Protein AF-0000000084792887 (afdb_homodimer)

Foldseek 3Di:
DDDDDDDDDDDDDDDDDDDDDDDDDDDDDDDDDDDDDDDDDDDDPDDDYDDYDDDDDDDDDDDDDDDDPPPPDPPPPPPPPPPPPVVNVVCVVVVVVCVVPVPVVVVVVVVVVVVVVVVVLVVVLPDPVLLVVVLVVLVVLVVVLVVCLLCCVVVVDDNLVSLQVSLVSLLSSLCSNPPHNVLSVVLLVVLCVLLVLLLLLQLLLLLLLLLLVLLVLCVVVLVVQDDLQLLVSLVSLLVSLLQVLCQNALLSSLLSSLVSLVQQPPDDPSSLVSSLSSNLSNLLSLLQACRSHSLSVSCPQQQQEAGVLSNVQRVVVSVVSNVVLSVVSCPDCSNVDDSPPSVCSVVPPPRDVVSNVSNVLSSVLRVCLSVVCVVPVDGSSVSSVVSSVVSLVVQCVVCPPPPPPPCSHSVVSSVPGPVSVSSSSSSLSSSLSSCLSVCNLLVVLVVCVVVPVDLLQVLLVLLLVLLSPPLSSSSSSVCSNDDCVRPNHSGLNVSLNSNSSSNSNSLWLNSYSSSVSSCVVSVDDRVVSCVVCVVSSVVSSVCSNCVSCVSPVVNVCVVVVVPPDPDDPPPPPPPPPD/DPDDDDPCPDDPDDDDDDDDDDDDDDDDDDDDDDDDDDDDDDDDDDDDDDDDDDDDDDDDDDDPDDPDPPPPPPPPPPPCVVPPPVVNVVCVVVVVVCVVPVPVVVVVVVVVVVVVVVVVLVVVLPDPVLLVVVLVVLVVLVVVLVVCLLCCVVVVDDNLVSLQVSLVSLLSSLCSNPPHNVLSVVLLVVLCVLLVLLLLLQLLLLLLLLLLVLLVLCVVVLVVQDDLQLLVSLVSLLVSLLQVLCQNALLSSLLSSLVSLVQQPPDDPSSLVSSLSSNLSNLLSLLQACRSHSLSVSCPLQQQEAGVLSNVQRVVVSVVLNVVLSVVSCPDCSNVDDSPPSVCSVVPPPRDVVSNVSNVLSSVLRVCLSVVCVVPVDGSSVSSVVSSVVSLVVQCVVCPPPPPPPCSHSVVSSVPGPVSVSSSSVSLSSSLSSCLSVCNLLVVLVVCVVVPVDLLQVLLVLLLVLLSPPLSSSSSSVCSNDDCVRPNHSGLNSSLNSNSSSNSNSLWLNSYSSSVSSCVVSVDDRVVSCVVCVVSSVVSSVCSNCVSCVSPVVNVCVVVVVPDDDDDPPPPPPPPPD

pLDDT: mean 73.61, std 28.57, range [14.51, 98.12]

Sequence (1156 aa):
MAFSSYLIAGSRAASPSLPSFPSLRRRSHHRPPSLPTSPLQPPPAQLWRRSLRFCASSSSPPPPVPPESEEPTDYELLETTGNCDPLCSVDEVSSQYFEANYKPKNDILKALTILATALAGAAAINHSWVAANQDIAMVLVFALGYAGIIFEESLAFNKSGVGLLMAVCLWVIRSIGAPSTDVAVQELSHTTAEVSEIVFFLLGAMTIVEIIDSHQGFKLVTDNISTRDSRALLWVVGFVTFFLSSVLDNLTSTIVMVSLLRKLVPPSEYRKLLGAVVVIAANAGGAWTPIGDVTTTMLWIHGQITTLKIMQGLFIPSVVSLAIPLALMSLTSEANGSSQTSSSLLSSEQMAPRGQLVFAVGLAALVFVPVFKSLTGLPPFMGMLLGLGVLWILTDAIHYGESGRQRLKVPQALSRIDTQGILFFLGILLSVGSLESAGILRQLANYLDANIPNPDLIASIIGVASAIIDNVPLVAATMGMYDLTSFPQDSDFWQLVAFCAGTGGSMLIIGSAAGVAFMGMEKVDFFWYFRKLSVTLSILLRFNLNSGEWLCPCRLCSRYHHLPSCSKHPSASSHITGMAFSSYLIAGSRAASPSLPSFPSLRRRSHHRPPSLPTSPLQPPPAQLWRRSLRFCASSSSPPPPVPPESEEPTDYELLETTGNCDPLCSVDEVSSQYFEANYKPKNDILKALTILATALAGAAAINHSWVAANQDIAMVLVFALGYAGIIFEESLAFNKSGVGLLMAVCLWVIRSIGAPSTDVAVQELSHTTAEVSEIVFFLLGAMTIVEIIDSHQGFKLVTDNISTRDSRALLWVVGFVTFFLSSVLDNLTSTIVMVSLLRKLVPPSEYRKLLGAVVVIAANAGGAWTPIGDVTTTMLWIHGQITTLKIMQGLFIPSVVSLAIPLALMSLTSEANGSSQTSSSLLSSEQMAPRGQLVFAVGLAALVFVPVFKSLTGLPPFMGMLLGLGVLWILTDAIHYGESGRQRLKVPQALSRIDTQGILFFLGILLSVGSLESAGILRQLANYLDANIPNPDLIASIIGVASAIIDNVPLVAATMGMYDLTSFPQDSDFWQLVAFCAGTGGSMLIIGSAAGVAFMGMEKVDFFWYFRKLSVTLSILLRFNLNSGEWLCPCRLCSRYHHLPSCSKHPSASSHITG

Secondary structure (DSSP, 8-state):
-------------------------------------------------------------------------------------HHHHHHHHHHHHHHHH--HHHHHHHHHHHHHHHHHHHHHHTSHHHHHTHHHHHHHHHHHHHHHHHTHHHHT--HHHHHHHHHHHHHHHHHHHSS-HHHHHHHHHHHHHHHHHHHHHHHHHHHHHHHHHHTTTTHHHHHT-----HHHHHHHHHHHHHHHHHHH-HHHHHHHHHHHHHHHS-SSHHHHHHHHHHHHHHHHHHTTSSSSSHHHHHHHHTTSS-HHHHHHHHHHHHHHHHHHHHHHHHTSHHHHS---------------HHHHHHHHHHHHHHHHHHHHHHHH---HHHHHHHHHHHHHHHHHHHTTT-SS-GGGSHHHHHTTS-HHHHHHHHHHHHHHHHHHHTTHHHHHHHHHHHH-S-HHHHHHHHHHHTTTS-HHHHHHHHHHH--TTTS-TT-HHHHHHHHHHHHHTTSSGGGSHHHHHHHHHHT--HHHHHHHTHHHHHHHHHHHHTHHHHH-HHHHHHHTTTS---------------/-------------------------------------------------------------------------------------HHHHHHHHHHHHHHHH--HHHHHHHHHHHHHHHHHHHHHHHSHHHHHTHHHHHHHHHHHHHHHHHTHHHHT--HHHHHHHHHHHHHHHHHHHSS-HHHHHHHHHHHHHHHHHHHHHHHHHHHHHHHHHHTTTTHHHHHT-----HHHHHHHHHHHHHHHHHHH-HHHHHHHHHHHHHHHS-SSHHHHHHHHHHHHHHHHHHTTSSSSSHHHHHHHHTTSS-HHHHHHHHHHHHHHHHHHHHHHHHTSHHHHS---------------HHHHHHHHHHHHHHHHHHHHHHHH---HHHHHHHHHHHHHHHHHHHTTT-SS-GGGSHHHHHTTS-HHHHHHHHHHHHHHHHHHHTTHHHHHHHHHHHH-S-HHHHHHHHHHHTTTS-HHHHHHHHHHH--TTTS-TT-HHHHHHHHHHHHHTTSSGGGSHHHHHHHHHHT--HHHHHHHTHHHHHHHHHHHHTHHHHH-HHHHHHHTTTS---------------

InterPro domains:
  IPR004680 Citrate transporter-like domain [PF03600] (146-480)
  IPR045016 Na(+)/H(+) antiporter NhaD-like [PTHR43269] (43-536)

Nearest PDB structures (foldseek):
  6ol1-assembly1_B  TM=6.386E-01  e=1.196E-08  Vibrio cholerae O1 biovar El Tor str. N16961
  8w6t-assembly1_B  TM=7.576E-01  e=8.931E-07  Homo sapiens
  8y4x-assembly1_A  TM=5.450E-01  e=8.284E-04  Fusobacterium nucleatum
  6ol1-assembly1_B  TM=6.389E-01  e=1.173E-08  Vibrio cholerae O1 biovar El Tor str. N16961
  6ol0-assembly2_B  TM=6.156E-01  e=4.476E-08  Vibrio cholerae O1 biovar El Tor str. N16961

Radius of gyration: 40.0 Å; Cα contacts (8 Å, |Δi|>4): 1454; chains: 2; bounding box: 144×170×119 Å

Structure (mmCIF, N/CA/C/O backbone):
data_AF-0000000084792887-model_v1
#
loop_
_entity.id
_entity.type
_entity.pdbx_description
1 polymer 'Citrate transporter-like domain-containing protein'
#
loop_
_atom_site.group_PDB
_atom_site.id
_atom_site.type_symbol
_atom_site.label_atom_id
_atom_site.label_alt_id
_atom_site.label_comp_id
_atom_site.label_asym_id
_atom_site.label_entity_id
_atom_site.label_seq_id
_atom_site.pdbx_PDB_ins_code
_atom_site.Cartn_x
_atom_site.Cartn_y
_atom_site.Cartn_z
_atom_site.occupancy
_atom_site.B_iso_or_equiv
_atom_site.auth_seq_id
_atom_site.auth_comp_id
_atom_site.auth_asym_id
_atom_site.auth_atom_id
_atom_site.pdbx_PDB_model_num
ATOM 1 N N . MET A 1 1 ? 65.75 -5.723 5.129 1 15.97 1 MET A N 1
ATOM 2 C CA . MET A 1 1 ? 66.25 -7.094 5.09 1 15.97 1 MET A CA 1
ATOM 3 C C . MET A 1 1 ? 65.188 -8.055 4.609 1 15.97 1 MET A C 1
ATOM 5 O O . MET A 1 1 ? 63.969 -7.707 4.617 1 15.97 1 MET A O 1
ATOM 9 N N . ALA A 1 2 ? 65.562 -9.438 4.414 1 16.38 2 ALA A N 1
ATOM 10 C CA . ALA A 1 2 ? 65.688 -10.883 4.203 1 16.38 2 ALA A CA 1
ATOM 11 C C . ALA A 1 2 ? 64.75 -11.641 5.125 1 16.38 2 ALA A C 1
ATOM 13 O O . ALA A 1 2 ? 64.75 -12.867 5.148 1 16.38 2 ALA A O 1
ATOM 14 N N . PHE A 1 3 ? 64.062 -11.172 5.918 1 18.81 3 PHE A N 1
ATOM 15 C CA . PHE A 1 3 ? 63.812 -12.281 6.824 1 18.81 3 PHE A CA 1
ATOM 16 C C . PHE A 1 3 ? 63.094 -13.414 6.09 1 18.81 3 PHE A C 1
ATOM 18 O O . PHE A 1 3 ? 62.25 -13.18 5.246 1 18.81 3 PHE A O 1
ATOM 25 N N . SER A 1 4 ? 63.469 -14.727 6.211 1 17.62 4 SER A N 1
ATOM 26 C CA . SER A 1 4 ? 63.781 -16.125 5.961 1 17.62 4 SER A CA 1
ATOM 27 C C . SER A 1 4 ? 62.531 -17 6.008 1 17.62 4 SER A C 1
ATOM 29 O O . SER A 1 4 ? 61.625 -16.766 6.824 1 17.62 4 SER A O 1
ATOM 31 N N . SER A 1 5 ? 62.219 -18.062 5.109 1 18.73 5 SER A N 1
ATOM 32 C CA . SER A 1 5 ? 61.312 -18.797 4.223 1 18.73 5 SER A CA 1
ATOM 33 C C . SER A 1 5 ? 60.719 -20.016 4.918 1 18.73 5 SER A C 1
ATOM 35 O O . SER A 1 5 ? 59.938 -20.75 4.324 1 18.73 5 SER A O 1
ATOM 37 N N . TYR A 1 6 ? 60.875 -20.422 6.148 1 17.44 6 TYR A N 1
ATOM 38 C CA . TYR A 1 6 ? 61.094 -21.828 6.465 1 17.44 6 TYR A CA 1
ATOM 39 C C . TYR A 1 6 ? 59.875 -22.672 6.129 1 17.44 6 TYR A C 1
ATOM 41 O O . TYR A 1 6 ? 58.75 -22.266 6.391 1 17.44 6 TYR A O 1
ATOM 49 N N . LEU A 1 7 ? 59.906 -23.938 5.289 1 17.38 7 LEU A N 1
ATOM 50 C CA . LEU A 1 7 ? 59.469 -25.047 4.449 1 17.38 7 LEU A CA 1
ATOM 51 C C . LEU A 1 7 ? 58.875 -26.172 5.301 1 17.38 7 LEU A C 1
ATOM 53 O O . LEU A 1 7 ? 58.406 -27.172 4.766 1 17.38 7 LEU A O 1
ATOM 57 N N . ILE A 1 8 ? 58.812 -26.25 6.5 1 16.22 8 ILE A N 1
ATOM 58 C CA . ILE A 1 8 ? 59.156 -27.562 7.062 1 16.22 8 ILE A CA 1
ATOM 59 C C . ILE A 1 8 ? 58.156 -28.609 6.555 1 16.22 8 ILE A C 1
ATOM 61 O O . ILE A 1 8 ? 57.062 -28.266 6.129 1 16.22 8 ILE A O 1
ATOM 65 N N . ALA A 1 9 ? 57.906 -29.891 7.328 1 15.92 9 ALA A N 1
ATOM 66 C CA . ALA A 1 9 ? 58.281 -31.297 7.484 1 15.92 9 ALA A CA 1
ATOM 67 C C . ALA A 1 9 ? 57.094 -32.219 7.25 1 15.92 9 ALA A C 1
ATOM 69 O O . ALA A 1 9 ? 57.219 -33.25 6.617 1 15.92 9 ALA A O 1
ATOM 70 N N . GLY A 1 10 ? 55.938 -32.219 7.961 1 17.42 10 GLY A N 1
ATOM 71 C CA . GLY A 1 10 ? 55.719 -33.469 8.68 1 17.42 10 GLY A CA 1
ATOM 72 C C . GLY A 1 10 ? 55.25 -34.594 7.781 1 17.42 10 GLY A C 1
ATOM 73 O O . GLY A 1 10 ? 54.781 -34.344 6.676 1 17.42 10 GLY A O 1
ATOM 74 N N . SER A 1 11 ? 55.375 -35.969 8.188 1 16.58 11 SER A N 1
ATOM 75 C CA . SER A 1 11 ? 55.562 -37.375 7.863 1 16.58 11 SER A CA 1
ATOM 76 C C . SER A 1 11 ? 54.281 -37.969 7.285 1 16.58 11 SER A C 1
ATOM 78 O O . SER A 1 11 ? 53.188 -37.5 7.527 1 16.58 11 SER A O 1
ATOM 80 N N . ARG A 1 12 ? 54.375 -39.25 6.602 1 15.98 12 ARG A N 1
ATOM 81 C CA . ARG A 1 12 ? 54.031 -40.125 5.484 1 15.98 12 ARG A CA 1
ATOM 82 C C . ARG A 1 12 ? 52.906 -41.094 5.875 1 15.98 12 ARG A C 1
ATOM 84 O O . ARG A 1 12 ? 52.344 -41.781 5.02 1 15.98 12 ARG A O 1
ATOM 91 N N . ALA A 1 13 ? 52.344 -41.469 7.023 1 15.16 13 ALA A N 1
ATOM 92 C CA . ALA A 1 13 ? 52.406 -42.906 7.312 1 15.16 13 ALA A CA 1
ATOM 93 C C . ALA A 1 13 ? 51.469 -43.688 6.402 1 15.16 13 ALA A C 1
ATOM 95 O O . ALA A 1 13 ? 51.812 -44.75 5.918 1 15.16 13 ALA A O 1
ATOM 96 N N . ALA A 1 14 ? 50.156 -43.594 6.387 1 18.47 14 ALA A N 1
ATOM 97 C CA . ALA A 1 14 ? 49.406 -44.812 6.676 1 18.47 14 ALA A CA 1
ATOM 98 C C . ALA A 1 14 ? 49.25 -45.688 5.422 1 18.47 14 ALA A C 1
ATOM 100 O O . ALA A 1 14 ? 48.969 -45.156 4.34 1 18.47 14 ALA A O 1
ATOM 101 N N . SER A 1 15 ? 49.375 -47.031 5.59 1 15.8 15 SER A N 1
ATOM 102 C CA . SER A 1 15 ? 49.75 -48.062 4.648 1 15.8 15 SER A CA 1
ATOM 103 C C . SER A 1 15 ? 48.594 -48.438 3.727 1 15.8 15 SER A C 1
ATOM 105 O O . SER A 1 15 ? 48.75 -48.469 2.504 1 15.8 15 SER A O 1
ATOM 107 N N . PRO A 1 16 ? 47.656 -49.5 4.223 1 16.41 16 PRO A N 1
ATOM 108 C CA . PRO A 1 16 ? 47.75 -50.812 3.582 1 16.41 16 PRO A CA 1
ATOM 109 C C . PRO A 1 16 ? 46.812 -50.938 2.369 1 16.41 16 PRO A C 1
ATOM 111 O O . PRO A 1 16 ? 45.812 -50.219 2.268 1 16.41 16 PRO A O 1
ATOM 114 N N . SER A 1 17 ? 47.062 -51.906 1.478 1 16.56 17 SER A N 1
ATOM 115 C CA . SER A 1 17 ? 46.812 -52.188 0.069 1 16.56 17 SER A CA 1
ATOM 116 C C . SER A 1 17 ? 45.5 -52.969 -0.113 1 16.56 17 SER A C 1
ATOM 118 O O . SER A 1 17 ? 44.688 -52.656 -0.976 1 16.56 17 SER A O 1
ATOM 120 N N . LEU A 1 18 ? 45.188 -54.281 0.447 1 15.5 18 LEU A N 1
ATOM 121 C CA . LEU A 1 18 ? 45.312 -55.344 -0.549 1 15.5 18 LEU A CA 1
ATOM 122 C C . LEU A 1 18 ? 44 -55.562 -1.285 1 15.5 18 LEU A C 1
ATOM 124 O O . LEU A 1 18 ? 43.969 -55.531 -2.518 1 15.5 18 LEU A O 1
ATOM 128 N N . PRO A 1 19 ? 43.156 -56.969 -1.176 1 16.53 19 PRO A N 1
ATOM 129 C CA . PRO A 1 19 ? 43.156 -58.062 -2.164 1 16.53 19 PRO A CA 1
ATOM 130 C C . PRO A 1 19 ? 41.875 -58.125 -2.982 1 16.53 19 PRO A C 1
ATOM 132 O O . PRO A 1 19 ? 40.844 -57.562 -2.576 1 16.53 19 PRO A O 1
ATOM 135 N N . SER A 1 20 ? 41.719 -58.969 -4.168 1 18.17 20 SER A N 1
ATOM 136 C CA . SER A 1 20 ? 41.031 -59.156 -5.441 1 18.17 20 SER A CA 1
ATOM 137 C C . SER A 1 20 ? 39.844 -60.125 -5.293 1 18.17 20 SER A C 1
ATOM 139 O O . SER A 1 20 ? 39.062 -60.281 -6.219 1 18.17 20 SER A O 1
ATOM 141 N N . PHE A 1 21 ? 39.219 -60.719 -4.234 1 15.59 21 PHE A N 1
ATOM 142 C CA . PHE A 1 21 ? 38.969 -62.156 -4.418 1 15.59 21 PHE A CA 1
ATOM 143 C C . PHE A 1 21 ? 37.875 -62.406 -5.445 1 15.59 21 PHE A C 1
ATOM 145 O O . PHE A 1 21 ? 37 -61.562 -5.645 1 15.59 21 PHE A O 1
ATOM 152 N N . PRO A 1 22 ? 37.688 -63.938 -5.852 1 16.78 22 PRO A N 1
ATOM 153 C CA . PRO A 1 22 ? 37.438 -64.812 -7 1 16.78 22 PRO A CA 1
ATOM 154 C C . PRO A 1 22 ? 35.938 -65.062 -7.25 1 16.78 22 PRO A C 1
ATOM 156 O O . PRO A 1 22 ? 35.094 -64.625 -6.449 1 16.78 22 PRO A O 1
ATOM 159 N N . SER A 1 23 ? 35.594 -66.5 -7.465 1 15.95 23 SER A N 1
ATOM 160 C CA . SER A 1 23 ? 35.125 -67.438 -8.508 1 15.95 23 SER A CA 1
ATOM 161 C C . SER A 1 23 ? 33.688 -67.875 -8.273 1 15.95 23 SER A C 1
ATOM 163 O O . SER A 1 23 ? 32.906 -67.938 -9.211 1 15.95 23 SER A O 1
ATOM 165 N N . LEU A 1 24 ? 33.125 -68.562 -7.145 1 15.16 24 LEU A N 1
ATOM 166 C CA . LEU A 1 24 ? 32.719 -69.938 -7.305 1 15.16 24 LEU A CA 1
ATOM 167 C C . LEU A 1 24 ? 31.312 -70 -7.918 1 15.16 24 LEU A C 1
ATOM 169 O O . LEU A 1 24 ? 30.484 -69.125 -7.691 1 15.16 24 LEU A O 1
ATOM 173 N N . ARG A 1 25 ? 30.922 -71.312 -8.523 1 16.64 25 ARG A N 1
ATOM 174 C CA . ARG A 1 25 ? 30.25 -72.125 -9.516 1 16.64 25 ARG A CA 1
ATOM 175 C C . ARG A 1 25 ? 28.828 -72.5 -9.078 1 16.64 25 ARG A C 1
ATOM 177 O O . ARG A 1 25 ? 27.875 -72.312 -9.852 1 16.64 25 ARG A O 1
ATOM 184 N N . ARG A 1 26 ? 28.594 -73.562 -8.102 1 15.6 26 ARG A N 1
ATOM 185 C CA . ARG A 1 26 ? 28.141 -74.875 -8.461 1 15.6 26 ARG A CA 1
ATOM 186 C C . ARG A 1 26 ? 26.609 -74.938 -8.531 1 15.6 26 ARG A C 1
ATOM 188 O O . ARG A 1 26 ? 25.938 -74.062 -8 1 15.6 26 ARG A O 1
ATOM 195 N N . ARG A 1 27 ? 25.953 -76.188 -8.016 1 15.84 27 ARG A N 1
ATOM 196 C CA . ARG A 1 27 ? 25.391 -77.438 -8.469 1 15.84 27 ARG A CA 1
ATOM 197 C C . ARG A 1 27 ? 23.891 -77.5 -8.258 1 15.84 27 ARG A C 1
ATOM 199 O O . ARG A 1 27 ? 23.297 -76.5 -7.832 1 15.84 27 ARG A O 1
ATOM 206 N N . SER A 1 28 ? 23.391 -78.562 -7.441 1 14.93 28 SER A N 1
ATOM 207 C CA . SER A 1 28 ? 22.766 -79.875 -7.723 1 14.93 28 SER A CA 1
ATOM 208 C C . SER A 1 28 ? 21.266 -79.812 -7.438 1 14.93 28 SER A C 1
ATOM 210 O O . SER A 1 28 ? 20.453 -80.188 -8.281 1 14.93 28 SER A O 1
ATOM 212 N N . HIS A 1 29 ? 20.719 -80.062 -6.176 1 14.86 29 HIS A N 1
ATOM 213 C CA . HIS A 1 29 ? 20.125 -81.312 -5.832 1 14.86 29 HIS A CA 1
ATOM 214 C C . HIS A 1 29 ? 18.625 -81.312 -6.086 1 14.86 29 HIS A C 1
ATOM 216 O O . HIS A 1 29 ? 18 -80.25 -6.148 1 14.86 29 HIS A O 1
ATOM 222 N N . HIS A 1 30 ? 17.891 -82.438 -5.551 1 15.51 30 HIS A N 1
ATOM 223 C CA . HIS A 1 30 ? 17.031 -83.562 -5.848 1 15.51 30 HIS A CA 1
ATOM 224 C C . HIS A 1 30 ? 15.602 -83.312 -5.398 1 15.51 30 HIS A C 1
ATOM 226 O O . HIS A 1 30 ? 14.656 -83.562 -6.145 1 15.51 30 HIS A O 1
ATOM 232 N N . ARG A 1 31 ? 15.008 -83.062 -4.098 1 15.73 31 ARG A N 1
ATOM 233 C CA . ARG A 1 31 ? 14.273 -84.188 -3.492 1 15.73 31 ARG A CA 1
ATOM 234 C C . ARG A 1 31 ? 12.805 -84.125 -3.895 1 15.73 31 ARG A C 1
ATOM 236 O O . ARG A 1 31 ? 12.273 -83.062 -4.258 1 15.73 31 ARG A O 1
ATOM 243 N N . PRO A 1 32 ? 11.953 -84.938 -3.074 1 17.56 32 PRO A N 1
ATOM 244 C CA . PRO A 1 32 ? 10.953 -86 -3.367 1 17.56 32 PRO A CA 1
ATOM 245 C C . PRO A 1 32 ? 9.531 -85.438 -3.395 1 17.56 32 PRO A C 1
ATOM 247 O O . PRO A 1 32 ? 9.305 -84.312 -3.014 1 17.56 32 PRO A O 1
ATOM 250 N N . PRO A 1 33 ? 8.516 -86.125 -2.666 1 17.67 33 PRO A N 1
ATOM 251 C CA . PRO A 1 33 ? 7.336 -86.875 -3.094 1 17.67 33 PRO A CA 1
ATOM 252 C C . PRO A 1 33 ? 6.031 -86.188 -2.805 1 17.67 33 PRO A C 1
ATOM 254 O O . PRO A 1 33 ? 5.211 -86 -3.707 1 17.67 33 PRO A O 1
ATOM 257 N N . SER A 1 34 ? 5.32 -86.188 -1.486 1 15.62 34 SER A N 1
ATOM 258 C CA . SER A 1 34 ? 4.219 -87.125 -1.222 1 15.62 34 SER A CA 1
ATOM 259 C C . SER A 1 34 ? 2.881 -86.375 -1.21 1 15.62 34 SER A C 1
ATOM 261 O O . SER A 1 34 ? 1.928 -86.812 -1.865 1 15.62 34 SER A O 1
ATOM 263 N N . LEU A 1 35 ? 2.314 -85.625 -0.082 1 15.85 35 LEU A N 1
ATOM 264 C CA . LEU A 1 35 ? 1.266 -86.312 0.711 1 15.85 35 LEU A CA 1
ATOM 265 C C . LEU A 1 35 ? -0.114 -85.812 0.257 1 15.85 35 LEU A C 1
ATOM 267 O O . LEU A 1 35 ? -0.265 -84.688 -0.245 1 15.85 35 LEU A O 1
ATOM 271 N N . PRO A 1 36 ? -1.292 -86.5 0.763 1 18.52 36 PRO A N 1
ATOM 272 C CA . PRO A 1 36 ? -2.623 -86.938 0.305 1 18.52 36 PRO A CA 1
ATOM 273 C C . PRO A 1 36 ? -3.727 -86 0.792 1 18.52 36 PRO A C 1
ATOM 275 O O . PRO A 1 36 ? -4.836 -86 0.256 1 18.52 36 PRO A O 1
ATOM 278 N N . THR A 1 37 ? -3.609 -84.875 1.471 1 15.65 37 THR A N 1
ATOM 279 C CA . THR A 1 37 ? -4.586 -84.875 2.555 1 15.65 37 THR A CA 1
ATOM 280 C C . THR A 1 37 ? -6 -84.688 2.01 1 15.65 37 THR A C 1
ATOM 282 O O . THR A 1 37 ? -6.191 -84 0.989 1 15.65 37 THR A O 1
ATOM 285 N N . SER A 1 38 ? -7.078 -85 2.943 1 16.25 38 SER A N 1
ATOM 286 C CA . SER A 1 38 ? -8.383 -85.688 3.008 1 16.25 38 SER A CA 1
ATOM 287 C C . SER A 1 38 ? -9.516 -84.625 2.865 1 16.25 38 SER A C 1
ATOM 289 O O . SER A 1 38 ? -9.289 -83.438 2.961 1 16.25 38 SER A O 1
ATOM 291 N N . PRO A 1 39 ? -10.781 -84.75 3.777 1 17.48 39 PRO A N 1
ATOM 292 C CA . PRO A 1 39 ? -12.164 -85.125 3.5 1 17.48 39 PRO A CA 1
ATOM 293 C C . PRO A 1 39 ? -13.148 -84 3.701 1 17.48 39 PRO A C 1
ATOM 295 O O . PRO A 1 39 ? -14.055 -83.812 2.887 1 17.48 39 PRO A O 1
ATOM 298 N N . LEU A 1 40 ? -13.195 -83.125 4.883 1 15.6 40 LEU A N 1
ATOM 299 C CA . LEU A 1 40 ? -14.367 -83.312 5.734 1 15.6 40 LEU A CA 1
ATOM 300 C C . LEU A 1 40 ? -15.539 -82.5 5.238 1 15.6 40 LEU A C 1
ATOM 302 O O . LEU A 1 40 ? -15.352 -81.5 4.52 1 15.6 40 LEU A O 1
ATOM 306 N N . GLN A 1 41 ? -16.734 -82.312 6.215 1 16.22 41 GLN A N 1
ATOM 307 C CA . GLN A 1 41 ? -18.156 -82.688 6.289 1 16.22 41 GLN A CA 1
ATOM 308 C C . GLN A 1 41 ? -19.031 -81.438 6.211 1 16.22 41 GLN A C 1
ATOM 310 O O . GLN A 1 41 ? -19.953 -81.375 5.387 1 16.22 41 GLN A O 1
ATOM 315 N N . PRO A 1 42 ? -19.578 -80.625 7.5 1 17.17 42 PRO A N 1
ATOM 316 C CA . PRO A 1 42 ? -20.922 -80.812 8.039 1 17.17 42 PRO A CA 1
ATOM 317 C C . PRO A 1 42 ? -21.922 -79.75 7.605 1 17.17 42 PRO A C 1
ATOM 319 O O . PRO A 1 42 ? -21.531 -78.75 7.059 1 17.17 42 PRO A O 1
ATOM 322 N N . PRO A 1 43 ? -22.922 -79.188 8.734 1 17.97 43 PRO A N 1
ATOM 323 C CA . PRO A 1 43 ? -24.359 -79.375 8.961 1 17.97 43 PRO A CA 1
ATOM 324 C C . PRO A 1 43 ? -25.109 -78.062 8.703 1 17.97 43 PRO A C 1
ATOM 326 O O . PRO A 1 43 ? -24.5 -77 8.602 1 17.97 43 PRO A O 1
ATOM 329 N N . PRO A 1 44 ? -26.516 -77.812 9.391 1 19.27 44 PRO A N 1
ATOM 330 C CA . PRO A 1 44 ? -27.922 -77.5 9.148 1 19.27 44 PRO A CA 1
ATOM 331 C C . PRO A 1 44 ? -28.297 -76.062 9.633 1 19.27 44 PRO A C 1
ATOM 333 O O . PRO A 1 44 ? -27.766 -75.625 10.641 1 19.27 44 PRO A O 1
ATOM 336 N N . ALA A 1 45 ? -28.75 -75.125 8.914 1 18.25 45 ALA A N 1
ATOM 337 C CA . ALA A 1 45 ? -29.203 -73.75 9.062 1 18.25 45 ALA A CA 1
ATOM 338 C C . ALA A 1 45 ? -30.484 -73.688 9.898 1 18.25 45 ALA A C 1
ATOM 340 O O . ALA A 1 45 ? -31.578 -73.938 9.391 1 18.25 45 ALA A O 1
ATOM 341 N N . GLN A 1 46 ? -30.375 -73.938 11.227 1 15.34 46 GLN A N 1
ATOM 342 C CA . GLN A 1 46 ? -31.531 -74.062 12.109 1 15.34 46 GLN A CA 1
ATOM 343 C C . GLN A 1 46 ? -32.375 -72.812 12.102 1 15.34 46 GLN A C 1
ATOM 345 O O . GLN A 1 46 ? -31.906 -71.75 11.688 1 15.34 46 GLN A O 1
ATOM 350 N N . LEU A 1 47 ? -33.219 -72.438 13.398 1 15.12 47 LEU A N 1
ATOM 351 C CA . LEU A 1 47 ? -34.531 -72.562 14.016 1 15.12 47 LEU A CA 1
ATOM 352 C C . LEU A 1 47 ? -35.031 -71.125 14.43 1 15.12 47 LEU A C 1
ATOM 354 O O . LEU A 1 47 ? -36.156 -70.812 14.141 1 15.12 47 LEU A O 1
ATOM 358 N N . TRP A 1 48 ? -34.531 -70.438 15.555 1 14.92 48 TRP A N 1
ATOM 359 C CA . TRP A 1 48 ? -35.344 -70.375 16.75 1 14.92 48 TRP A CA 1
ATOM 360 C C . TRP A 1 48 ? -36.312 -69.188 16.672 1 14.92 48 TRP A C 1
ATOM 362 O O . TRP A 1 48 ? -36.094 -68.25 15.906 1 14.92 48 TRP A O 1
ATOM 372 N N . ARG A 1 49 ? -36.781 -68.562 17.969 1 15.27 49 ARG A N 1
ATOM 373 C CA . ARG A 1 49 ? -37.875 -68.562 18.906 1 15.27 49 ARG A CA 1
ATOM 374 C C . ARG A 1 49 ? -38.531 -67.188 19 1 15.27 49 ARG A C 1
ATOM 376 O O . ARG A 1 49 ? -37.969 -66.188 18.547 1 15.27 49 ARG A O 1
ATOM 383 N N . ARG A 1 50 ? -38.781 -66.688 20.297 1 15.4 50 ARG A N 1
ATOM 384 C CA . ARG A 1 50 ? -39.938 -66.562 21.188 1 15.4 50 ARG A CA 1
ATOM 385 C C . ARG A 1 50 ? -40.438 -65.125 21.297 1 15.4 50 ARG A C 1
ATOM 387 O O . ARG A 1 50 ? -39.688 -64.188 20.969 1 15.4 50 ARG A O 1
ATOM 394 N N . SER A 1 51 ? -41.156 -64.75 22.453 1 15.05 51 SER A N 1
ATOM 395 C CA . SER A 1 51 ? -42.438 -64.438 23 1 15.05 51 SER A CA 1
ATOM 396 C C . SER A 1 51 ? -42.5 -63 23.453 1 15.05 51 SER A C 1
ATOM 398 O O . SER A 1 51 ? -43.438 -62.25 23.078 1 15.05 51 SER A O 1
ATOM 400 N N . LEU A 1 52 ? -41.969 -62.531 24.688 1 14.51 52 LEU A N 1
ATOM 401 C CA . LEU A 1 52 ? -42.844 -62.312 25.844 1 14.51 52 LEU A CA 1
ATOM 402 C C . LEU A 1 52 ? -43.25 -60.844 25.953 1 14.51 52 LEU A C 1
ATOM 404 O O . LEU A 1 52 ? -44.438 -60.531 26.078 1 14.51 52 LEU A O 1
ATOM 408 N N . ARG A 1 53 ? -42.688 -59.844 26.969 1 15.16 53 ARG A N 1
ATOM 409 C CA . ARG A 1 53 ? -43.281 -59.656 28.281 1 15.16 53 ARG A CA 1
ATOM 410 C C . ARG A 1 53 ? -44.062 -58.344 28.344 1 15.16 53 ARG A C 1
ATOM 412 O O . ARG A 1 53 ? -43.875 -57.469 27.484 1 15.16 53 ARG A O 1
ATOM 419 N N . PHE A 1 54 ? -43.844 -57.406 29.469 1 15.08 54 PHE A N 1
ATOM 420 C CA . PHE A 1 54 ? -44.594 -57.094 30.688 1 15.08 54 PHE A CA 1
ATOM 421 C C . PHE A 1 54 ? -45.25 -55.719 30.609 1 15.08 54 PHE A C 1
ATOM 423 O O . PHE A 1 54 ? -44.75 -54.844 29.891 1 15.08 54 PHE A O 1
ATOM 430 N N . CYS A 1 55 ? -46.125 -55.25 31.688 1 15.73 55 CYS A N 1
ATOM 431 C CA . CYS A 1 55 ? -47.406 -54.781 32.219 1 15.73 55 CYS A CA 1
ATOM 432 C C . CYS A 1 55 ? -47.344 -53.281 32.562 1 15.73 55 CYS A C 1
ATOM 434 O O . CYS A 1 55 ? -48.219 -52.531 32.156 1 15.73 55 CYS A O 1
ATOM 436 N N . ALA A 1 56 ? -46.75 -52.688 33.781 1 15.39 56 ALA A N 1
ATOM 437 C CA . ALA A 1 56 ? -47.625 -52.344 34.906 1 15.39 56 ALA A CA 1
ATOM 438 C C . ALA A 1 56 ? -47.969 -50.875 34.875 1 15.39 56 ALA A C 1
ATOM 440 O O . ALA A 1 56 ? -47.281 -50.062 34.25 1 15.39 56 ALA A O 1
ATOM 441 N N . SER A 1 57 ? -48.094 -50.062 36.188 1 15.46 57 SER A N 1
ATOM 442 C CA . SER A 1 57 ? -49.188 -49.562 37 1 15.46 57 SER A CA 1
ATOM 443 C C . SER A 1 57 ? -49.281 -48.062 36.969 1 15.46 57 SER A C 1
ATOM 445 O O . SER A 1 57 ? -50.375 -47.5 36.75 1 15.46 57 SER A O 1
ATOM 447 N N . SER A 1 58 ? -48.656 -47.125 37.938 1 15.64 58 SER A N 1
ATOM 448 C CA . SER A 1 58 ? -49.469 -46.531 39.031 1 15.64 58 SER A CA 1
ATOM 449 C C . SER A 1 58 ? -49.906 -45.125 38.656 1 15.64 58 SER A C 1
ATOM 451 O O . SER A 1 58 ? -49.312 -44.469 37.812 1 15.64 58 SER A O 1
ATOM 453 N N . SER A 1 59 ? -50.375 -44.156 39.688 1 16.05 59 SER A N 1
ATOM 454 C CA . SER A 1 59 ? -51.594 -43.531 40.188 1 16.05 59 SER A CA 1
ATOM 455 C C . SER A 1 59 ? -51.562 -42.031 39.906 1 16.05 59 SER A C 1
ATOM 457 O O . SER A 1 59 ? -52.5 -41.5 39.312 1 16.05 59 SER A O 1
ATOM 459 N N . SER A 1 60 ? -51.375 -41 40.938 1 16.59 60 SER A N 1
ATOM 460 C CA . SER A 1 60 ? -52.5 -40.312 41.531 1 16.59 60 SER A CA 1
ATOM 461 C C . SER A 1 60 ? -52.594 -38.875 41.031 1 16.59 60 SER A C 1
ATOM 463 O O . SER A 1 60 ? -53.656 -38.438 40.562 1 16.59 60 SER A O 1
ATOM 465 N N . PRO A 1 61 ? -51.875 -37.656 41.625 1 19.48 61 PRO A N 1
ATOM 466 C CA . PRO A 1 61 ? -52.812 -36.844 42.375 1 19.48 61 PRO A CA 1
ATOM 467 C C . PRO A 1 61 ? -53.344 -35.656 41.531 1 19.48 61 PRO A C 1
ATOM 469 O O . PRO A 1 61 ? -52.719 -35.281 40.531 1 19.48 61 PRO A O 1
ATOM 472 N N . PRO A 1 62 ? -54.094 -34.625 42.094 1 20.23 62 PRO A N 1
ATOM 473 C CA . PRO A 1 62 ? -55.375 -34 41.781 1 20.23 62 PRO A CA 1
ATOM 474 C C . PRO A 1 62 ? -55.219 -32.625 41.125 1 20.23 62 PRO A C 1
ATOM 476 O O . PRO A 1 62 ? -55.906 -32.344 40.156 1 20.23 62 PRO A O 1
ATOM 479 N N . PRO A 1 63 ? -54.219 -31.594 41.594 1 21.05 63 PRO A N 1
ATOM 480 C CA . PRO A 1 63 ? -55.062 -30.594 42.281 1 21.05 63 PRO A CA 1
ATOM 481 C C . PRO A 1 63 ? -55.531 -29.5 41.312 1 21.05 63 PRO A C 1
ATOM 483 O O . PRO A 1 63 ? -55.062 -29.422 40.156 1 21.05 63 PRO A O 1
ATOM 486 N N . PRO A 1 64 ? -54.969 -28.141 41.5 1 22.86 64 PRO A N 1
ATOM 487 C CA . PRO A 1 64 ? -55.781 -27 41.906 1 22.86 64 PRO A CA 1
ATOM 488 C C . PRO A 1 64 ? -56.156 -26.094 40.75 1 22.86 64 PRO A C 1
ATOM 490 O O . PRO A 1 64 ? -55.531 -26.141 39.688 1 22.86 64 PRO A O 1
ATOM 493 N N . VAL A 1 65 ? -57 -24.969 41.062 1 23.78 65 VAL A N 1
ATOM 494 C CA . VAL A 1 65 ? -58.125 -24.203 40.5 1 23.78 65 VAL A CA 1
ATOM 495 C C . VAL A 1 65 ? -57.562 -23.094 39.594 1 23.78 65 VAL A C 1
ATOM 497 O O . VAL A 1 65 ? -56.594 -22.406 39.938 1 23.78 65 VAL A O 1
ATOM 500 N N . PRO A 1 66 ? -57.969 -22.891 38.281 1 24.55 66 PRO A N 1
ATOM 501 C CA . PRO A 1 66 ? -57.5 -22.172 37.094 1 24.55 66 PRO A CA 1
ATOM 502 C C . PRO A 1 66 ? -57.812 -20.672 37.156 1 24.55 66 PRO A C 1
ATOM 504 O O . PRO A 1 66 ? -58.969 -20.266 37.188 1 24.55 66 PRO A O 1
ATOM 507 N N . PRO A 1 67 ? -56.969 -19.922 38.062 1 24.86 67 PRO A N 1
ATOM 508 C CA . PRO A 1 67 ? -57.5 -18.594 38.406 1 24.86 67 PRO A CA 1
ATOM 509 C C . PRO A 1 67 ? -57.906 -17.781 37.188 1 24.86 67 PRO A C 1
ATOM 511 O O . PRO A 1 67 ? -57.406 -18.047 36.062 1 24.86 67 PRO A O 1
ATOM 514 N N . GLU A 1 68 ? -58.781 -16.734 37.406 1 23.3 68 GLU A N 1
ATOM 515 C CA . GLU A 1 68 ? -59.781 -15.961 36.656 1 23.3 68 GLU A CA 1
ATOM 516 C C . GLU A 1 68 ? -59.094 -15.008 35.656 1 23.3 68 GLU A C 1
ATOM 518 O O . GLU A 1 68 ? -58.031 -14.469 35.969 1 23.3 68 GLU A O 1
ATOM 523 N N . SER A 1 69 ? -59.531 -14.961 34.344 1 23.28 69 SER A N 1
ATOM 524 C CA . SER A 1 69 ? -59.156 -14.469 33 1 23.28 69 SER A CA 1
ATOM 525 C C . SER A 1 69 ? -59.281 -12.953 32.906 1 23.28 69 SER A C 1
ATOM 527 O O . SER A 1 69 ? -59.375 -12.398 31.828 1 23.28 69 SER A O 1
ATOM 529 N N . GLU A 1 70 ? -58.594 -12.219 34.031 1 23.48 70 GLU A N 1
ATOM 530 C CA . GLU A 1 70 ? -58.969 -10.805 34.031 1 23.48 70 GLU A CA 1
ATOM 531 C C . GLU A 1 70 ? -58.75 -10.18 32.656 1 23.48 70 GLU A C 1
ATOM 533 O O . GLU A 1 70 ? -57.875 -10.609 31.906 1 23.48 70 GLU A O 1
ATOM 538 N N . GLU A 1 71 ? -59.625 -9.281 32.156 1 25.88 71 GLU A N 1
ATOM 539 C CA . GLU A 1 71 ? -60.094 -8.68 30.906 1 25.88 71 GLU A CA 1
ATOM 540 C C . GLU A 1 71 ? -59.094 -7.68 30.359 1 25.88 71 GLU A C 1
ATOM 542 O O . GLU A 1 71 ? -59.312 -7.082 29.297 1 25.88 71 GLU A O 1
ATOM 547 N N . PRO A 1 72 ? -57.656 -7.992 30.344 1 25.28 72 PRO A N 1
ATOM 548 C CA . PRO A 1 72 ? -56.812 -6.797 30.266 1 25.28 72 PRO A CA 1
ATOM 549 C C . PRO A 1 72 ? -57.062 -5.969 29.016 1 25.28 72 PRO A C 1
ATOM 551 O O . PRO A 1 72 ? -57.438 -6.516 27.969 1 25.28 72 PRO A O 1
ATOM 554 N N . THR A 1 73 ? -57.469 -4.637 29.062 1 26.67 73 THR A N 1
ATOM 555 C CA . THR A 1 73 ? -57.812 -3.535 28.156 1 26.67 73 THR A CA 1
ATOM 556 C C . THR A 1 73 ? -56.656 -3.285 27.172 1 26.67 73 THR A C 1
ATOM 558 O O . THR A 1 73 ? -55.5 -3.246 27.547 1 26.67 73 THR A O 1
ATOM 561 N N . ASP A 1 74 ? -56.812 -3.49 25.797 1 23.38 74 ASP A N 1
ATOM 562 C CA . ASP A 1 74 ? -56.062 -3.586 24.562 1 23.38 74 ASP A CA 1
ATOM 563 C C . ASP A 1 74 ? -55.438 -2.24 24.203 1 23.38 74 ASP A C 1
ATOM 565 O O . ASP A 1 74 ? -56.094 -1.372 23.625 1 23.38 74 ASP A O 1
ATOM 569 N N . TYR A 1 75 ? -54.688 -1.532 25.188 1 24.64 75 TYR A N 1
ATOM 570 C CA . TYR A 1 75 ? -54.125 -0.248 24.781 1 24.64 75 TYR A CA 1
ATOM 571 C C . TYR A 1 75 ? -53.25 -0.391 23.531 1 24.64 75 TYR A C 1
ATOM 573 O O . TYR A 1 75 ? -52.406 -1.297 23.453 1 24.64 75 TYR A O 1
ATOM 581 N N . GLU A 1 76 ? -53.75 0.112 22.391 1 25.16 76 GLU A N 1
ATOM 582 C CA . GLU A 1 76 ? -53.219 0.206 21.047 1 25.16 76 GLU A CA 1
ATOM 583 C C . GLU A 1 76 ? -51.844 0.852 21.047 1 25.16 76 GLU A C 1
ATOM 585 O O . GLU A 1 76 ? -51.688 2.031 21.375 1 25.16 76 GLU A O 1
ATOM 590 N N . LEU A 1 77 ? -50.719 0.155 21.516 1 23.75 77 LEU A N 1
ATOM 591 C CA . LEU A 1 77 ? -49.375 0.68 21.531 1 23.75 77 LEU A CA 1
ATOM 592 C C . LEU A 1 77 ? -48.938 1.074 20.125 1 23.75 77 LEU A C 1
ATOM 594 O O . LEU A 1 77 ? -48.844 0.228 19.219 1 23.75 77 LEU A O 1
ATOM 598 N N . LEU A 1 78 ? -49.25 2.283 19.641 1 25.92 78 LEU A N 1
ATOM 599 C CA . LEU A 1 78 ? -48.688 2.949 18.469 1 25.92 78 LEU A CA 1
ATOM 600 C C . LEU A 1 78 ? -47.156 2.791 18.422 1 25.92 78 LEU A C 1
ATOM 602 O O . LEU A 1 78 ? -46.438 3.379 19.234 1 25.92 78 LEU A O 1
ATOM 606 N N . GLU A 1 79 ? -46.625 1.554 18.203 1 26.25 79 GLU A N 1
ATOM 607 C CA . GLU A 1 79 ? -45.219 1.253 18.109 1 26.25 79 GLU A CA 1
ATOM 608 C C . GLU A 1 79 ? -44.562 2 16.953 1 26.25 79 GLU A C 1
ATOM 610 O O . GLU A 1 79 ? -44.875 1.744 15.789 1 26.25 79 GLU A O 1
ATOM 615 N N . THR A 1 80 ? -44.406 3.293 16.984 1 27.5 80 THR A N 1
ATOM 616 C CA . THR A 1 80 ? -43.5 4.02 16.094 1 27.5 80 THR A CA 1
ATOM 617 C C . THR A 1 80 ? -42.188 3.264 15.898 1 27.5 80 THR A C 1
ATOM 619 O O . THR A 1 80 ? -41.344 3.246 16.797 1 27.5 80 THR A O 1
ATOM 622 N N . THR A 1 81 ? -42.219 2.076 15.25 1 29.12 81 THR A N 1
ATOM 623 C CA . THR A 1 81 ? -41.062 1.313 14.836 1 29.12 81 THR A CA 1
ATOM 624 C C . THR A 1 81 ? -40.125 2.166 13.977 1 29.12 81 THR A C 1
ATOM 626 O O . THR A 1 81 ? -40.438 2.469 12.828 1 29.12 81 THR A O 1
ATOM 629 N N . GLY A 1 82 ? -39.656 3.301 14.484 1 27.98 82 GLY A N 1
ATOM 630 C CA . GLY A 1 82 ? -38.594 3.961 13.789 1 27.98 82 GLY A CA 1
ATOM 631 C C . GLY A 1 82 ? -37.625 2.992 13.125 1 27.98 82 GLY A C 1
ATOM 632 O O . GLY A 1 82 ? -37.312 1.944 13.695 1 27.98 82 GLY A O 1
ATOM 633 N N . ASN A 1 83 ? -37.719 2.965 11.766 1 29.23 83 ASN A N 1
ATOM 634 C CA . ASN A 1 83 ? -36.875 2.209 10.844 1 29.23 83 ASN A CA 1
ATOM 635 C C . ASN A 1 83 ? -35.406 2.191 11.289 1 29.23 83 ASN A C 1
ATOM 637 O O . ASN A 1 83 ? -34.656 3.129 11.016 1 29.23 83 ASN A O 1
ATOM 641 N N . CYS A 1 84 ? -35.219 1.855 12.508 1 29.58 84 CYS A N 1
ATOM 642 C CA . CYS A 1 84 ? -33.844 1.537 12.898 1 29.58 84 CYS A CA 1
ATOM 643 C C . CYS A 1 84 ? -33.188 0.603 11.891 1 29.58 84 CYS A C 1
ATOM 645 O O . CYS A 1 84 ? -33.812 -0.373 11.453 1 29.58 84 CYS A O 1
ATOM 647 N N . ASP A 1 85 ? -32.281 1.158 11.125 1 30 85 ASP A N 1
ATOM 648 C CA . ASP A 1 85 ? -31.484 0.36 10.203 1 30 85 ASP A CA 1
ATOM 649 C C . ASP A 1 85 ? -31.25 -1.048 10.75 1 30 85 ASP A C 1
ATOM 651 O O . ASP A 1 85 ? -30.938 -1.217 11.922 1 30 85 ASP A O 1
ATOM 655 N N . PRO A 1 86 ? -31.953 -2.008 10.141 1 31.42 86 PRO A N 1
ATOM 656 C CA . PRO A 1 86 ? -31.875 -3.391 10.617 1 31.42 86 PRO A CA 1
ATOM 657 C C . PRO A 1 86 ? -30.453 -3.791 11.031 1 31.42 86 PRO A C 1
ATOM 659 O O . PRO A 1 86 ? -30.281 -4.793 11.727 1 31.42 86 PRO A O 1
ATOM 662 N N . LEU A 1 87 ? -29.469 -3.215 10.352 1 32.25 87 LEU A N 1
ATOM 663 C CA . LEU A 1 87 ? -28.125 -3.498 10.852 1 32.25 87 LEU A CA 1
ATOM 664 C C . LEU A 1 87 ? -27.969 -3.004 12.289 1 32.25 87 LEU A C 1
ATOM 666 O O . LEU A 1 87 ? -27.141 -3.518 13.031 1 32.25 87 LEU A O 1
ATOM 670 N N . CYS A 1 88 ? -28.734 -2.057 12.672 1 35.81 88 CYS A N 1
ATOM 671 C CA . CYS A 1 88 ? -28.734 -1.551 14.047 1 35.81 88 CYS A CA 1
ATOM 672 C C . CYS A 1 88 ? -29.438 -2.521 14.984 1 35.81 88 CYS A C 1
ATOM 674 O O . CYS A 1 88 ? -29.141 -2.57 16.172 1 35.81 88 CYS A O 1
ATOM 676 N N . SER A 1 89 ? -30.469 -3.215 14.523 1 38.25 89 SER A N 1
ATOM 677 C CA . SER A 1 89 ? -31.25 -4.055 15.414 1 38.25 89 SER A CA 1
ATOM 678 C C . SER A 1 89 ? -30.531 -5.363 15.727 1 38.25 89 SER A C 1
ATOM 680 O O . SER A 1 89 ? -30.547 -5.82 16.875 1 38.25 89 SER A O 1
ATOM 682 N N . VAL A 1 90 ? -30.047 -6.082 14.711 1 38.09 90 VAL A N 1
ATOM 683 C CA . VAL A 1 90 ? -29.344 -7.332 14.969 1 38.09 90 VAL A CA 1
ATOM 684 C C . VAL A 1 90 ? -28.047 -7.047 15.742 1 38.09 90 VAL A C 1
ATOM 686 O O . VAL A 1 90 ? -27.672 -7.812 16.625 1 38.09 90 VAL A O 1
ATOM 689 N N . ASP A 1 91 ? -27.438 -5.875 15.578 1 38.91 91 ASP A N 1
ATOM 690 C CA . ASP A 1 91 ? -26.266 -5.461 16.344 1 38.91 91 ASP A CA 1
ATOM 691 C C . ASP A 1 91 ? -26.625 -5.145 17.781 1 38.91 91 ASP A C 1
ATOM 693 O O . ASP A 1 91 ? -25.812 -5.359 18.688 1 38.91 91 ASP A O 1
ATOM 697 N N . GLU A 1 92 ? -27.844 -4.785 18.016 1 41.94 92 GLU A N 1
ATOM 698 C CA . GLU A 1 92 ? -28.266 -4.516 19.391 1 41.94 92 GLU A CA 1
ATOM 699 C C . GLU A 1 92 ? -28.469 -5.812 20.172 1 41.94 92 GLU A C 1
ATOM 701 O O . GLU A 1 92 ? -28.078 -5.914 21.328 1 41.94 92 GLU A O 1
ATOM 706 N N . VAL A 1 93 ? -29.141 -6.824 19.562 1 41.03 93 VAL A N 1
ATOM 707 C CA . VAL A 1 93 ? -29.391 -8.07 20.281 1 41.03 93 VAL A CA 1
ATOM 708 C C . VAL A 1 93 ? -28.078 -8.82 20.469 1 41.03 93 VAL A C 1
ATOM 710 O O . VAL A 1 93 ? -27.812 -9.344 21.562 1 41.03 93 VAL A O 1
ATOM 713 N N . SER A 1 94 ? -27.219 -8.898 19.531 1 43.44 94 SER A N 1
ATOM 714 C CA . SER A 1 94 ? -25.906 -9.531 19.672 1 43.44 94 SER A CA 1
ATOM 715 C C . SER A 1 94 ? -25 -8.727 20.594 1 43.44 94 SER A C 1
ATOM 717 O O . SER A 1 94 ? -24.203 -9.297 21.344 1 43.44 94 SER A O 1
ATOM 719 N N . SER A 1 95 ? -25.141 -7.473 20.641 1 47 95 SER A N 1
ATOM 720 C CA . SER A 1 95 ? -24.438 -6.629 21.594 1 47 95 SER A CA 1
ATOM 721 C C . SER A 1 95 ? -24.906 -6.879 23.016 1 47 95 SER A C 1
ATOM 723 O O . SER A 1 95 ? -24.109 -6.891 23.953 1 47 95 SER A O 1
ATOM 725 N N . GLN A 1 96 ? -26.203 -7.051 23.141 1 44.69 96 GLN A N 1
ATOM 726 C CA . GLN A 1 96 ? -26.719 -7.348 24.469 1 44.69 96 GLN A CA 1
ATOM 727 C C . GLN A 1 96 ? -26.219 -8.703 24.969 1 44.69 96 GLN A C 1
ATOM 729 O O . GLN A 1 96 ? -25.859 -8.844 26.141 1 44.69 96 GLN A O 1
ATOM 734 N N . TYR A 1 97 ? -26.281 -9.711 24.172 1 43.5 97 TYR A N 1
ATOM 735 C CA . TYR A 1 97 ? -25.781 -11.023 24.594 1 43.5 97 TYR A CA 1
ATOM 736 C C . TYR A 1 97 ? -24.281 -10.992 24.812 1 43.5 97 TYR A C 1
ATOM 738 O O . TYR A 1 97 ? -23.766 -11.656 25.703 1 43.5 97 TYR A O 1
ATOM 746 N N . PHE A 1 98 ? -23.578 -10.352 24.062 1 47.16 98 PHE A N 1
ATOM 747 C CA . PHE A 1 98 ? -22.141 -10.195 24.25 1 47.16 98 PHE A CA 1
ATOM 748 C C . PHE A 1 98 ? -21.844 -9.422 25.531 1 47.16 98 PHE A C 1
ATOM 750 O O . PHE A 1 98 ? -20.922 -9.758 26.281 1 47.16 98 PHE A O 1
ATOM 757 N N . GLU A 1 99 ? -22.578 -8.398 25.812 1 49 99 GLU A N 1
ATOM 758 C CA . GLU A 1 99 ? -22.359 -7.684 27.062 1 49 99 GLU A CA 1
ATOM 759 C C . GLU A 1 99 ? -22.547 -8.609 28.266 1 49 99 GLU A C 1
ATOM 761 O O . GLU A 1 99 ? -21.859 -8.469 29.281 1 49 99 GLU A O 1
ATOM 766 N N . ALA A 1 100 ? -23.453 -9.484 28.125 1 48.44 100 ALA A N 1
ATOM 767 C CA . ALA A 1 100 ? -23.719 -10.336 29.281 1 48.44 100 ALA A CA 1
ATOM 768 C C . ALA A 1 100 ? -22.609 -11.359 29.484 1 48.44 100 ALA A C 1
ATOM 770 O O . ALA A 1 100 ? -22.312 -11.766 30.609 1 48.44 100 ALA A O 1
ATOM 771 N N . ASN A 1 101 ? -21.906 -11.867 28.406 1 46.56 101 ASN A N 1
ATOM 772 C CA . ASN A 1 101 ? -20.922 -12.93 28.562 1 46.56 101 ASN A CA 1
ATOM 773 C C . ASN A 1 101 ? -19.516 -12.422 28.297 1 46.56 101 ASN A C 1
ATOM 775 O O . ASN A 1 101 ? -18.578 -13.219 28.188 1 46.56 101 ASN A O 1
ATOM 779 N N . TYR A 1 102 ? -19.406 -11.195 28.141 1 54.84 102 TYR A N 1
ATOM 780 C CA . TYR A 1 102 ? -18.078 -10.641 27.938 1 54.84 102 TYR A CA 1
ATOM 781 C C . TYR A 1 102 ? -17.234 -10.789 29.203 1 54.84 102 TYR A C 1
ATOM 783 O O . TYR A 1 102 ? -17.625 -10.344 30.281 1 54.84 102 TYR A O 1
ATOM 791 N N . LYS A 1 103 ? -16.391 -11.727 29.156 1 57.28 103 LYS A N 1
ATOM 792 C CA . LYS A 1 103 ? -15.43 -11.906 30.234 1 57.28 103 LYS A CA 1
ATOM 793 C C . LYS A 1 103 ? -14.188 -11.055 30.016 1 57.28 103 LYS A C 1
ATOM 795 O O . LYS A 1 103 ? -13.211 -11.516 29.422 1 57.28 103 LYS A O 1
ATOM 800 N N . PRO A 1 104 ? -14.164 -9.734 30.406 1 64.75 104 PRO A N 1
ATOM 801 C CA . PRO A 1 104 ? -13.055 -8.805 30.234 1 64.75 104 PRO A CA 1
ATOM 802 C C . PRO A 1 104 ? -11.727 -9.359 30.766 1 64.75 104 PRO A C 1
ATOM 804 O O . PRO A 1 104 ? -10.672 -9.086 30.188 1 64.75 104 PRO A O 1
ATOM 807 N N . LYS A 1 105 ? -11.805 -10.234 31.688 1 69 105 LYS A N 1
ATOM 808 C CA . LYS A 1 105 ? -10.594 -10.758 32.312 1 69 105 LYS A CA 1
ATOM 809 C C . LYS A 1 105 ? -9.828 -11.656 31.344 1 69 105 LYS A C 1
ATOM 811 O O . LYS A 1 105 ? -8.602 -11.617 31.281 1 69 105 LYS A O 1
ATOM 816 N N . ASN A 1 106 ? -10.516 -12.32 30.484 1 76.31 106 ASN A N 1
ATOM 817 C CA . ASN A 1 106 ? -9.859 -13.203 29.531 1 76.31 106 ASN A CA 1
ATOM 818 C C . ASN A 1 106 ? -9.172 -12.414 28.422 1 76.31 106 ASN A C 1
ATOM 820 O O . ASN A 1 106 ? -8.07 -12.773 27.984 1 76.31 106 ASN A O 1
ATOM 824 N N . ASP A 1 107 ? -9.766 -11.328 28.078 1 82.44 107 ASP A N 1
ATOM 825 C CA . ASP A 1 107 ? -9.172 -10.508 27.031 1 82.44 107 ASP A CA 1
ATOM 826 C C . ASP A 1 107 ? -7.945 -9.766 27.531 1 82.44 107 ASP A C 1
ATOM 828 O O . ASP A 1 107 ? -6.949 -9.633 26.828 1 82.44 107 ASP A O 1
ATOM 832 N N . ILE A 1 108 ? -8.031 -9.352 28.734 1 81.19 108 ILE A N 1
ATOM 833 C CA . ILE A 1 108 ? -6.891 -8.672 29.344 1 81.19 108 ILE A CA 1
ATOM 834 C C . ILE A 1 108 ? -5.746 -9.656 29.547 1 81.19 108 ILE A C 1
ATOM 836 O O . ILE A 1 108 ? -4.582 -9.32 29.312 1 81.19 108 ILE A O 1
ATOM 840 N N . LEU A 1 109 ? -6.09 -10.844 29.906 1 79 109 LEU A N 1
ATOM 841 C CA . LEU A 1 109 ? -5.074 -11.883 30.062 1 79 109 LEU A CA 1
ATOM 842 C C . LEU A 1 109 ? -4.414 -12.211 28.734 1 79 109 LEU A C 1
ATOM 844 O O . LEU A 1 109 ? -3.197 -12.406 28.672 1 79 109 LEU A O 1
ATOM 848 N N . LYS A 1 110 ? -5.203 -12.258 27.797 1 82.56 110 LYS A N 1
ATOM 849 C CA . LYS A 1 110 ? -4.645 -12.492 26.469 1 82.56 110 LYS A CA 1
ATOM 850 C C . LYS A 1 110 ? -3.727 -11.352 26.047 1 82.56 110 LYS A C 1
ATOM 852 O O . LYS A 1 110 ? -2.648 -11.586 25.5 1 82.56 110 LYS A O 1
ATOM 857 N N . ALA A 1 111 ? -4.156 -10.195 26.312 1 84.12 111 ALA A N 1
ATOM 858 C CA . ALA A 1 111 ? -3.346 -9.023 25.984 1 84.12 111 ALA A CA 1
ATOM 859 C C . ALA A 1 111 ? -2.043 -9.016 26.781 1 84.12 111 ALA A C 1
ATOM 861 O O . ALA A 1 111 ? -0.974 -8.742 26.219 1 84.12 111 ALA A O 1
ATOM 862 N N . LEU A 1 112 ? -2.135 -9.344 27.938 1 82.81 112 LEU A N 1
ATOM 863 C CA . LEU A 1 112 ? -0.952 -9.398 28.781 1 82.81 112 LEU A CA 1
ATOM 864 C C . LEU A 1 112 ? -0.013 -10.516 28.344 1 82.81 112 LEU A C 1
ATOM 866 O O . LEU A 1 112 ? 1.209 -10.359 28.375 1 82.81 112 LEU A O 1
ATOM 870 N N . THR A 1 113 ? -0.587 -11.57 27.938 1 79.69 113 THR A N 1
ATOM 871 C CA . THR A 1 113 ? 0.223 -12.68 27.453 1 79.69 113 THR A CA 1
ATOM 872 C C . THR A 1 113 ? 0.958 -12.281 26.172 1 79.69 113 THR A C 1
ATOM 874 O O . THR A 1 113 ? 2.139 -12.594 26 1 79.69 113 THR A O 1
ATOM 877 N N . ILE A 1 114 ? 0.267 -11.609 25.375 1 84 114 ILE A N 1
ATOM 878 C CA . ILE A 1 114 ? 0.88 -11.18 24.125 1 84 114 ILE A CA 1
ATOM 879 C C . ILE A 1 114 ? 1.964 -10.141 24.422 1 84 114 ILE A C 1
ATOM 881 O O . ILE A 1 114 ? 3.055 -10.203 23.844 1 84 114 ILE A O 1
ATOM 885 N N . LEU A 1 115 ? 1.681 -9.273 25.312 1 83.19 115 LEU A N 1
ATOM 886 C CA . LEU A 1 115 ? 2.676 -8.281 25.688 1 83.19 115 LEU A CA 1
ATOM 887 C C . LEU A 1 115 ? 3.879 -8.938 26.359 1 83.19 115 LEU A C 1
ATOM 889 O O . LEU A 1 115 ? 5.023 -8.578 26.078 1 83.19 115 LEU A O 1
ATOM 893 N N . ALA A 1 116 ? 3.605 -9.891 27.156 1 78.94 116 ALA A N 1
ATOM 894 C CA . ALA A 1 116 ? 4.68 -10.625 27.812 1 78.94 116 ALA A CA 1
ATOM 895 C C . ALA A 1 116 ? 5.523 -11.398 26.812 1 78.94 116 ALA A C 1
ATOM 897 O O . ALA A 1 116 ? 6.754 -11.438 26.922 1 78.94 116 ALA A O 1
ATOM 898 N N . THR A 1 117 ? 4.887 -11.906 25.891 1 79.31 117 THR A N 1
ATOM 899 C CA . THR A 1 117 ? 5.598 -12.633 24.859 1 79.31 117 THR A CA 1
ATOM 900 C C . THR A 1 117 ? 6.43 -11.68 24 1 79.31 117 THR A C 1
ATOM 902 O O . THR A 1 117 ? 7.559 -12 23.625 1 79.31 117 THR A O 1
ATOM 905 N N . ALA A 1 118 ? 5.84 -10.578 23.766 1 79.94 118 ALA A N 1
ATOM 906 C CA . ALA A 1 118 ? 6.57 -9.57 23 1 79.94 118 ALA A CA 1
ATOM 907 C C . ALA A 1 118 ? 7.793 -9.078 23.766 1 79.94 118 ALA A C 1
ATOM 909 O O . ALA A 1 118 ? 8.875 -8.922 23.188 1 79.94 118 ALA A O 1
ATOM 910 N N . LEU A 1 119 ? 7.629 -8.891 25.031 1 78.44 119 LEU A N 1
ATOM 911 C CA . LEU A 1 119 ? 8.742 -8.438 25.859 1 78.44 119 LEU A CA 1
ATOM 912 C C . LEU A 1 119 ? 9.789 -9.531 26.016 1 78.44 119 LEU A C 1
ATOM 914 O O . LEU A 1 119 ? 10.992 -9.258 25.984 1 78.44 119 LEU A O 1
ATOM 918 N N . ALA A 1 120 ? 9.312 -10.672 26.141 1 71.25 120 ALA A N 1
ATOM 919 C CA . ALA A 1 120 ? 10.234 -11.805 26.203 1 71.25 120 ALA A CA 1
ATOM 920 C C . ALA A 1 120 ? 11.008 -11.969 24.906 1 71.25 120 ALA A C 1
ATOM 922 O O . ALA A 1 120 ? 12.211 -12.242 24.906 1 71.25 120 ALA A O 1
ATOM 923 N N . GLY A 1 121 ? 10.281 -11.766 23.859 1 76.19 121 GLY A N 1
ATOM 924 C CA . GLY A 1 121 ? 10.938 -11.797 22.578 1 76.19 121 GLY A CA 1
ATOM 925 C C . GLY A 1 121 ? 11.984 -10.711 22.406 1 76.19 121 GLY A C 1
ATOM 926 O O . GLY A 1 121 ? 13.086 -10.961 21.906 1 76.19 121 GLY A O 1
ATOM 927 N N . ALA A 1 122 ? 11.641 -9.57 22.906 1 78.81 122 ALA A N 1
ATOM 928 C CA . ALA A 1 122 ? 12.578 -8.453 22.844 1 78.81 122 ALA A CA 1
ATOM 929 C C . ALA A 1 122 ? 13.812 -8.719 23.703 1 78.81 122 ALA A C 1
ATOM 931 O O . ALA A 1 122 ? 14.938 -8.43 23.281 1 78.81 122 ALA A O 1
ATOM 932 N N . ALA A 1 123 ? 13.594 -9.273 24.859 1 74 123 ALA A N 1
ATOM 933 C CA . ALA A 1 123 ? 14.703 -9.609 25.75 1 74 123 ALA A CA 1
ATOM 934 C C . ALA A 1 123 ? 15.57 -10.711 25.141 1 74 123 ALA A C 1
ATOM 936 O O . ALA A 1 123 ? 16.797 -10.664 25.25 1 74 123 ALA A O 1
ATOM 937 N N . ALA A 1 124 ? 14.922 -11.594 24.562 1 72.69 124 ALA A N 1
ATOM 938 C CA . ALA A 1 124 ? 15.648 -12.688 23.922 1 72.69 124 ALA A CA 1
ATOM 939 C C . ALA A 1 124 ? 16.5 -12.18 22.766 1 72.69 124 ALA A C 1
ATOM 941 O O . ALA A 1 124 ? 17.656 -12.594 22.609 1 72.69 124 ALA A O 1
ATOM 942 N N . ILE A 1 125 ? 16.031 -11.266 22.078 1 79.06 125 ILE A N 1
ATOM 943 C CA . ILE A 1 125 ? 16.719 -10.742 20.906 1 79.06 125 ILE A CA 1
ATOM 944 C C . ILE A 1 125 ? 17.906 -9.898 21.359 1 79.06 125 ILE A C 1
ATOM 946 O O . ILE A 1 125 ? 18.969 -9.898 20.719 1 79.06 125 ILE A O 1
ATOM 950 N N . ASN A 1 126 ? 17.734 -9.297 22.547 1 76.5 126 ASN A N 1
ATOM 951 C CA . ASN A 1 126 ? 18.797 -8.422 23.031 1 76.5 126 ASN A CA 1
ATOM 952 C C . ASN A 1 126 ? 19.844 -9.195 23.828 1 76.5 126 ASN A C 1
ATOM 954 O O . ASN A 1 126 ? 20.844 -8.625 24.266 1 76.5 126 ASN A O 1
ATOM 958 N N . HIS A 1 127 ? 19.594 -10.406 23.875 1 74.38 127 HIS A N 1
ATOM 959 C CA . HIS A 1 127 ? 20.562 -11.242 24.578 1 74.38 127 HIS A CA 1
ATOM 960 C C . HIS A 1 127 ? 21.875 -11.336 23.797 1 74.38 127 HIS A C 1
ATOM 962 O O . HIS A 1 127 ? 21.859 -11.359 22.562 1 74.38 127 HIS A O 1
ATOM 968 N N . SER A 1 128 ? 22.922 -11.375 24.547 1 79 128 SER A N 1
ATOM 969 C CA . SER A 1 128 ? 24.25 -11.398 23.953 1 79 128 SER A CA 1
ATOM 970 C C . SER A 1 128 ? 24.422 -12.602 23.031 1 79 128 SER A C 1
ATOM 972 O O . SER A 1 128 ? 25.188 -12.547 22.062 1 79 128 SER A O 1
ATOM 974 N N . TRP A 1 129 ? 23.672 -13.625 23.344 1 83 129 TRP A N 1
ATOM 975 C CA . TRP A 1 129 ? 23.734 -14.836 22.531 1 83 129 TRP A CA 1
ATOM 976 C C . TRP A 1 129 ? 23.297 -14.555 21.094 1 83 129 TRP A C 1
ATOM 978 O O . TRP A 1 129 ? 23.844 -15.117 20.141 1 83 129 TRP A O 1
ATOM 988 N N . VAL A 1 130 ? 22.391 -13.703 20.875 1 85.06 130 VAL A N 1
ATOM 989 C CA . VAL A 1 130 ? 21.844 -13.422 19.562 1 85.06 130 VAL A CA 1
ATOM 990 C C . VAL A 1 130 ? 22.875 -12.703 18.703 1 85.06 130 VAL A C 1
ATOM 992 O O . VAL A 1 130 ? 23.062 -13.016 17.531 1 85.06 130 VAL A O 1
ATOM 995 N N . ALA A 1 131 ? 23.562 -11.828 19.328 1 83.62 131 ALA A N 1
ATOM 996 C CA . ALA A 1 131 ? 24.609 -11.117 18.594 1 83.62 131 ALA A CA 1
ATOM 997 C C . ALA A 1 131 ? 25.719 -12.07 18.156 1 83.62 131 ALA A C 1
ATOM 999 O O . ALA A 1 131 ? 26.281 -11.938 17.078 1 83.62 131 ALA A O 1
ATOM 1000 N N . ALA A 1 132 ? 25.953 -13.07 19.031 1 88.5 132 ALA A N 1
ATOM 1001 C CA . ALA A 1 132 ? 27.031 -14.016 18.766 1 88.5 132 ALA A CA 1
ATOM 1002 C C . ALA A 1 132 ? 26.578 -15.102 17.781 1 88.5 132 ALA A C 1
ATOM 1004 O O . ALA A 1 132 ? 27.406 -15.688 17.078 1 88.5 132 ALA A O 1
ATOM 1005 N N . ASN A 1 133 ? 25.312 -15.375 17.781 1 93.12 133 ASN A N 1
ATOM 1006 C CA . ASN A 1 133 ? 24.75 -16.438 16.953 1 93.12 133 ASN A CA 1
ATOM 1007 C C . ASN A 1 133 ? 23.641 -15.914 16.047 1 93.12 133 ASN A C 1
ATOM 1009 O O . ASN A 1 133 ? 22.531 -16.469 16.031 1 93.12 133 ASN A O 1
ATOM 1013 N N . GLN A 1 134 ? 23.922 -14.945 15.258 1 94.06 134 GLN A N 1
ATOM 1014 C CA . GLN A 1 134 ? 22.938 -14.266 14.438 1 94.06 134 GLN A CA 1
ATOM 1015 C C . GLN A 1 134 ? 22.25 -15.234 13.477 1 94.06 134 GLN A C 1
ATOM 1017 O O . GLN A 1 134 ? 21.031 -15.258 13.375 1 94.06 134 GLN A O 1
ATOM 1022 N N . ASP A 1 135 ? 23.047 -16.016 12.789 1 95.12 135 ASP A N 1
ATOM 1023 C CA . ASP A 1 135 ? 22.516 -16.891 11.75 1 95.12 135 ASP A CA 1
ATOM 1024 C C . ASP A 1 135 ? 21.516 -17.891 12.328 1 95.12 135 ASP A C 1
ATOM 1026 O O . ASP A 1 135 ? 20.422 -18.062 11.781 1 95.12 135 ASP A O 1
ATOM 1030 N N . ILE A 1 136 ? 21.828 -18.469 13.398 1 94.44 136 ILE A N 1
ATOM 1031 C CA . ILE A 1 136 ? 20.953 -19.453 14.039 1 94.44 136 ILE A CA 1
ATOM 1032 C C . ILE A 1 136 ? 19.688 -18.766 14.562 1 94.44 136 ILE A C 1
ATOM 1034 O O . ILE A 1 136 ? 18.594 -19.297 14.438 1 94.44 136 ILE A O 1
ATOM 1038 N N . ALA A 1 137 ? 19.922 -17.641 15.188 1 95.06 137 ALA A N 1
ATOM 1039 C CA . ALA A 1 137 ? 18.781 -16.891 15.711 1 95.06 137 ALA A CA 1
ATOM 1040 C C . ALA A 1 137 ? 17.797 -16.516 14.586 1 95.06 137 ALA A C 1
ATOM 1042 O O . ALA A 1 137 ? 16.578 -16.641 14.75 1 95.06 137 ALA A O 1
ATOM 1043 N N . MET A 1 138 ? 18.344 -16.109 13.477 1 96.81 138 MET A N 1
ATOM 1044 C CA . MET A 1 138 ? 17.516 -15.703 12.352 1 96.81 138 MET A CA 1
ATOM 1045 C C . MET A 1 138 ? 16.797 -16.906 11.75 1 96.81 138 MET A C 1
ATOM 1047 O O . MET A 1 138 ? 15.609 -16.828 11.43 1 96.81 138 MET A O 1
ATOM 1051 N N . VAL A 1 139 ? 17.438 -17.984 11.594 1 96.06 139 VAL A N 1
ATOM 1052 C CA . VAL A 1 139 ? 16.844 -19.188 11.039 1 96.06 139 VAL A CA 1
ATOM 1053 C C . VAL A 1 139 ? 15.734 -19.688 11.969 1 96.06 139 VAL A C 1
ATOM 1055 O O . VAL A 1 139 ? 14.672 -20.125 11.508 1 96.06 139 VAL A O 1
ATOM 1058 N N . LEU A 1 140 ? 15.938 -19.594 13.234 1 94.81 140 LEU A N 1
ATOM 1059 C CA . LEU A 1 140 ? 14.938 -20.031 14.203 1 94.81 140 LEU A CA 1
ATOM 1060 C C . LEU A 1 140 ? 13.688 -19.156 14.125 1 94.81 140 LEU A C 1
ATOM 1062 O O . LEU A 1 140 ? 12.57 -19.672 14.133 1 94.81 140 LEU A O 1
ATOM 1066 N N . VAL A 1 141 ? 13.898 -17.891 14.086 1 95.5 141 VAL A N 1
ATOM 1067 C CA . VAL A 1 141 ? 12.773 -16.969 14 1 95.5 141 VAL A CA 1
ATOM 1068 C C . VAL A 1 141 ? 12.008 -17.203 12.695 1 95.5 141 VAL A C 1
ATOM 1070 O O . VAL A 1 141 ? 10.773 -17.219 12.688 1 95.5 141 VAL A O 1
ATOM 1073 N N . PHE A 1 142 ? 12.727 -17.375 11.633 1 95.88 142 PHE A N 1
ATOM 1074 C CA . PHE A 1 142 ? 12.094 -17.609 10.344 1 95.88 142 PHE A CA 1
ATOM 1075 C C . PHE A 1 142 ? 11.305 -18.922 10.367 1 95.88 142 PHE A C 1
ATOM 1077 O O . PHE A 1 142 ? 10.172 -18.969 9.883 1 95.88 142 PHE A O 1
ATOM 1084 N N . ALA A 1 143 ? 11.891 -19.922 10.898 1 93.94 143 ALA A N 1
ATOM 1085 C CA . ALA A 1 143 ? 11.234 -21.234 10.969 1 93.94 143 ALA A CA 1
ATOM 1086 C C . ALA A 1 143 ? 9.977 -21.156 11.828 1 93.94 143 ALA A C 1
ATOM 1088 O O . ALA A 1 143 ? 8.938 -21.703 11.453 1 93.94 143 ALA A O 1
ATOM 1089 N N . LEU A 1 144 ? 10.039 -20.516 12.93 1 92.56 144 LEU A N 1
ATOM 1090 C CA . LEU A 1 144 ? 8.883 -20.375 13.812 1 92.56 144 LEU A CA 1
ATOM 1091 C C . LEU A 1 144 ? 7.789 -19.547 13.156 1 92.56 144 LEU A C 1
ATOM 1093 O O . LEU A 1 144 ? 6.605 -19.891 13.242 1 92.56 144 LEU A O 1
ATOM 1097 N N . GLY A 1 145 ? 8.219 -18.422 12.578 1 93.12 145 GLY A N 1
ATOM 1098 C CA . GLY A 1 145 ? 7.25 -17.594 11.859 1 93.12 145 GLY A CA 1
ATOM 1099 C C . GLY A 1 145 ? 6.551 -18.344 10.742 1 93.12 145 GLY A C 1
ATOM 1100 O O . GLY A 1 145 ? 5.324 -18.266 10.609 1 93.12 145 GLY A O 1
ATOM 1101 N N . TYR A 1 146 ? 7.301 -19.078 9.992 1 90.94 146 TYR A N 1
ATOM 1102 C CA . TYR A 1 146 ? 6.707 -19.781 8.859 1 90.94 146 TYR A CA 1
ATOM 1103 C C . TYR A 1 146 ? 5.836 -20.938 9.328 1 90.94 146 TYR A C 1
ATOM 1105 O O . TYR A 1 146 ? 4.84 -21.266 8.688 1 90.94 146 TYR A O 1
ATOM 1113 N N . ALA A 1 147 ? 6.238 -21.578 10.383 1 89.81 147 ALA A N 1
ATOM 1114 C CA . ALA A 1 147 ? 5.355 -22.562 10.992 1 89.81 147 ALA A CA 1
ATOM 1115 C C . ALA A 1 147 ? 4.02 -21.938 11.391 1 89.81 147 ALA A C 1
ATOM 1117 O O . ALA A 1 147 ? 2.965 -22.547 11.211 1 89.81 147 ALA A O 1
ATOM 1118 N N . GLY A 1 148 ? 4.105 -20.766 11.945 1 88.5 148 GLY A N 1
ATOM 1119 C CA . GLY A 1 148 ? 2.883 -20.047 12.266 1 88.5 148 GLY A CA 1
ATOM 1120 C C . GLY A 1 148 ? 2.02 -19.766 11.047 1 88.5 148 GLY A C 1
ATOM 1121 O O . GLY A 1 148 ? 0.79 -19.812 11.133 1 88.5 148 GLY A O 1
ATOM 1122 N N . ILE A 1 149 ? 2.627 -19.531 9.922 1 87.69 149 ILE A N 1
ATOM 1123 C CA . ILE A 1 149 ? 1.917 -19.25 8.68 1 87.69 149 ILE A CA 1
ATOM 1124 C C . ILE A 1 149 ? 1.281 -20.531 8.148 1 87.69 149 ILE A C 1
ATOM 1126 O O . ILE A 1 149 ? 0.105 -20.531 7.777 1 87.69 149 ILE A O 1
ATOM 1130 N N . ILE A 1 150 ? 2.055 -21.609 8.18 1 81 150 ILE A N 1
ATOM 1131 C CA . ILE A 1 150 ? 1.589 -22.891 7.652 1 81 150 ILE A CA 1
ATOM 1132 C C . ILE A 1 150 ? 0.421 -23.391 8.492 1 81 150 ILE A C 1
ATOM 1134 O O . ILE A 1 150 ? -0.562 -23.906 7.953 1 81 150 ILE A O 1
ATOM 1138 N N . PHE A 1 151 ? 0.395 -23.141 9.789 1 80.75 151 PHE A N 1
ATOM 1139 C CA . PHE A 1 151 ? -0.621 -23.688 10.688 1 80.75 151 PHE A CA 1
ATOM 1140 C C . PHE A 1 151 ? -1.621 -22.594 11.078 1 80.75 151 PHE A C 1
ATOM 1142 O O . PHE A 1 151 ? -2.129 -22.594 12.203 1 80.75 151 PHE A O 1
ATOM 1149 N N . GLU A 1 152 ? -1.776 -21.719 10.188 1 78.19 152 GLU A N 1
ATOM 1150 C CA . GLU A 1 152 ? -2.705 -20.625 10.43 1 78.19 152 GLU A CA 1
ATOM 1151 C C . GLU A 1 152 ? -4.074 -21.141 10.859 1 78.19 152 GLU A C 1
ATOM 1153 O O . GLU A 1 152 ? -4.715 -20.562 11.742 1 78.19 152 GLU A O 1
ATOM 1158 N N . GLU A 1 153 ? -4.496 -22.188 10.219 1 70.25 153 GLU A N 1
ATOM 1159 C CA . GLU A 1 153 ? -5.832 -22.703 10.477 1 70.25 153 GLU A CA 1
ATOM 1160 C C . GLU A 1 153 ? -5.926 -23.297 11.883 1 70.25 153 GLU A C 1
ATOM 1162 O O . GLU A 1 153 ? -6.961 -23.172 12.547 1 70.25 153 GLU A O 1
ATOM 1167 N N . SER A 1 154 ? -4.84 -23.844 12.312 1 73.69 154 SER A N 1
ATOM 1168 C CA . SER A 1 154 ? -4.828 -24.469 13.633 1 73.69 154 SER A CA 1
ATOM 1169 C C . SER A 1 154 ? -4.578 -23.453 14.734 1 73.69 154 SER A C 1
ATOM 1171 O O . SER A 1 154 ? -5.156 -23.547 15.82 1 73.69 154 SER A O 1
ATOM 1173 N N . LEU A 1 155 ? -3.824 -22.469 14.477 1 74.31 155 LEU A N 1
ATOM 1174 C CA . LEU A 1 155 ? -3.424 -21.516 15.508 1 74.31 155 LEU A CA 1
ATOM 1175 C C . LEU A 1 155 ? -4.359 -20.297 15.523 1 74.31 155 LEU A C 1
ATOM 1177 O O . LEU A 1 155 ? -4.379 -19.547 16.484 1 74.31 155 LEU A O 1
ATOM 1181 N N . ALA A 1 156 ? -5.121 -20.062 14.516 1 77.25 156 ALA A N 1
ATOM 1182 C CA . ALA A 1 156 ? -6.133 -19.016 14.398 1 77.25 156 ALA A CA 1
ATOM 1183 C C . ALA A 1 156 ? -5.488 -17.641 14.305 1 77.25 156 ALA A C 1
ATOM 1185 O O . ALA A 1 156 ? -6.031 -16.656 14.82 1 77.25 156 ALA A O 1
ATOM 1186 N N . PHE A 1 157 ? -4.246 -17.578 13.945 1 83.5 157 PHE A N 1
ATOM 1187 C CA . PHE A 1 157 ? -3.602 -16.297 13.672 1 83.5 157 PHE A CA 1
ATOM 1188 C C . PHE A 1 157 ? -3.541 -16.031 12.172 1 83.5 157 PHE A C 1
ATOM 1190 O O . PHE A 1 157 ? -3.289 -16.953 11.383 1 83.5 157 PHE A O 1
ATOM 1197 N N . ASN A 1 158 ? -3.768 -14.844 11.898 1 88.69 158 ASN A N 1
ATOM 1198 C CA . ASN A 1 158 ? -3.693 -14.453 10.492 1 88.69 158 ASN A CA 1
ATOM 1199 C C . ASN A 1 158 ? -2.256 -14.477 9.984 1 88.69 158 ASN A C 1
ATOM 1201 O O . ASN A 1 158 ? -1.345 -14 10.664 1 88.69 158 ASN A O 1
ATOM 1205 N N . LYS A 1 159 ? -2.061 -14.977 8.844 1 88.56 159 LYS A N 1
ATOM 1206 C CA . LYS A 1 159 ? -0.729 -15.156 8.281 1 88.56 159 LYS A CA 1
ATOM 1207 C C . LYS A 1 159 ? -0.054 -13.812 8.031 1 88.56 159 LYS A C 1
ATOM 1209 O O . LYS A 1 159 ? 1.166 -13.688 8.156 1 88.56 159 LYS A O 1
ATOM 1214 N N . SER A 1 160 ? -0.795 -12.805 7.68 1 92.25 160 SER A N 1
ATOM 1215 C CA . SER A 1 160 ? -0.217 -11.492 7.395 1 92.25 160 SER A CA 1
ATOM 1216 C C . SER A 1 160 ? 0.372 -10.859 8.648 1 92.25 160 SER A C 1
ATOM 1218 O O . SER A 1 160 ? 1.472 -10.305 8.617 1 92.25 160 SER A O 1
ATOM 1220 N N . GLY A 1 161 ? -0.365 -10.953 9.75 1 94.06 161 GLY A N 1
ATOM 1221 C CA . GLY A 1 161 ? 0.164 -10.461 11.016 1 94.06 161 GLY A CA 1
ATOM 1222 C C . GLY A 1 161 ? 1.446 -11.156 11.438 1 94.06 161 GLY A C 1
ATOM 1223 O O . GLY A 1 161 ? 2.408 -10.5 11.844 1 94.06 161 GLY A O 1
ATOM 1224 N N . VAL A 1 162 ? 1.471 -12.43 11.281 1 93.94 162 VAL A N 1
ATOM 1225 C CA . VAL A 1 162 ? 2.643 -13.227 11.625 1 93.94 162 VAL A CA 1
ATOM 1226 C C . VAL A 1 162 ? 3.809 -12.852 10.719 1 93.94 162 VAL A C 1
ATOM 1228 O O . VAL A 1 162 ? 4.949 -12.734 11.172 1 93.94 162 VAL A O 1
ATOM 1231 N N . GLY A 1 163 ? 3.516 -12.711 9.445 1 95.38 163 GLY A N 1
ATOM 1232 C CA . GLY A 1 163 ? 4.535 -12.312 8.492 1 95.38 163 GLY A CA 1
ATOM 1233 C C . GLY A 1 163 ? 5.184 -10.984 8.82 1 95.38 163 GLY A C 1
ATOM 1234 O O . GLY A 1 163 ? 6.406 -10.844 8.727 1 95.38 163 GLY A O 1
ATOM 1235 N N . LEU A 1 164 ? 4.391 -9.992 9.227 1 97.06 164 LEU A N 1
ATOM 1236 C CA . LEU A 1 164 ? 4.914 -8.68 9.57 1 97.06 164 LEU A CA 1
ATOM 1237 C C . LEU A 1 164 ? 5.801 -8.758 10.812 1 97.06 164 LEU A C 1
ATOM 1239 O O . LEU A 1 164 ? 6.891 -8.172 10.836 1 97.06 164 LEU A O 1
ATOM 1243 N N . LEU A 1 165 ? 5.34 -9.5 11.797 1 96.19 165 LEU A N 1
ATOM 1244 C CA . LEU A 1 165 ? 6.121 -9.648 13.016 1 96.19 165 LEU A CA 1
ATOM 1245 C C . LEU A 1 165 ? 7.438 -10.367 12.742 1 96.19 165 LEU A C 1
ATOM 1247 O O . LEU A 1 165 ? 8.477 -9.992 13.273 1 96.19 165 LEU A O 1
ATOM 1251 N N . MET A 1 166 ? 7.352 -11.375 11.945 1 96.25 166 MET A N 1
ATOM 1252 C CA . MET A 1 166 ? 8.547 -12.125 11.562 1 96.25 166 MET A CA 1
ATOM 1253 C C . MET A 1 166 ? 9.562 -11.219 10.883 1 96.25 166 MET A C 1
ATOM 1255 O O . MET A 1 166 ? 10.75 -11.25 11.211 1 96.25 166 MET A O 1
ATOM 1259 N N . ALA A 1 167 ? 9.141 -10.375 9.977 1 97.94 167 ALA A N 1
ATOM 1260 C CA . ALA A 1 167 ? 10.023 -9.469 9.242 1 97.94 167 ALA A CA 1
ATOM 1261 C C . ALA A 1 167 ? 10.734 -8.508 10.195 1 97.94 167 ALA A C 1
ATOM 1263 O O . ALA A 1 167 ? 11.945 -8.312 10.094 1 97.94 167 ALA A O 1
ATOM 1264 N N . VAL A 1 168 ? 9.984 -7.91 11.094 1 97.69 168 VAL A N 1
ATOM 1265 C CA . VAL A 1 168 ? 10.562 -6.922 12.008 1 97.69 168 VAL A CA 1
ATOM 1266 C C . VAL A 1 168 ? 11.562 -7.598 12.938 1 97.69 168 VAL A C 1
ATOM 1268 O O . VAL A 1 168 ? 12.656 -7.078 13.164 1 97.69 168 VAL A O 1
ATOM 1271 N N . CYS A 1 169 ? 11.211 -8.766 13.453 1 96.5 169 CYS A N 1
ATOM 1272 C CA . CYS A 1 169 ? 12.109 -9.484 14.352 1 96.5 169 CYS A CA 1
ATOM 1273 C C . CYS A 1 169 ? 13.414 -9.836 13.641 1 96.5 169 CYS A C 1
ATOM 1275 O O . CYS A 1 169 ? 14.492 -9.688 14.219 1 96.5 169 CYS A O 1
ATOM 1277 N N . LEU A 1 170 ? 13.297 -10.273 12.469 1 97.44 170 LEU A N 1
ATOM 1278 C CA . LEU A 1 170 ? 14.477 -10.656 11.703 1 97.44 170 LEU A CA 1
ATOM 1279 C C . LEU A 1 170 ? 15.383 -9.453 11.461 1 97.44 170 LEU A C 1
ATOM 1281 O O . LEU A 1 170 ? 16.609 -9.547 11.609 1 97.44 170 LEU A O 1
ATOM 1285 N N . TRP A 1 171 ? 14.836 -8.336 11.102 1 97.5 171 TRP A N 1
ATOM 1286 C CA . TRP A 1 171 ? 15.656 -7.164 10.812 1 97.5 171 TRP A CA 1
ATOM 1287 C C . TRP A 1 171 ? 16.234 -6.578 12.094 1 97.5 171 TRP A C 1
ATOM 1289 O O . TRP A 1 171 ? 17.328 -6.004 12.078 1 97.5 171 TRP A O 1
ATOM 1299 N N . VAL A 1 172 ? 15.516 -6.707 13.203 1 96.25 172 VAL A N 1
ATOM 1300 C CA . VAL A 1 172 ? 16.094 -6.293 14.484 1 96.25 172 VAL A CA 1
ATOM 1301 C C . VAL A 1 172 ? 17.312 -7.156 14.797 1 96.25 172 VAL A C 1
ATOM 1303 O O . VAL A 1 172 ? 18.344 -6.641 15.211 1 96.25 172 VAL A O 1
ATOM 1306 N N . ILE A 1 173 ? 17.219 -8.469 14.602 1 96 173 ILE A N 1
ATOM 1307 C CA . ILE A 1 173 ? 18.344 -9.367 14.828 1 96 173 ILE A CA 1
ATOM 1308 C C . ILE A 1 173 ? 19.5 -9 13.891 1 96 173 ILE A C 1
ATOM 1310 O O . ILE A 1 173 ? 20.656 -8.953 14.312 1 96 173 ILE A O 1
ATOM 1314 N N . ARG A 1 174 ? 19.156 -8.719 12.602 1 95.88 174 ARG A N 1
ATOM 1315 C CA . ARG A 1 174 ? 20.172 -8.32 11.633 1 95.88 174 ARG A CA 1
ATOM 1316 C C . ARG A 1 174 ? 20.875 -7.035 12.07 1 95.88 174 ARG A C 1
ATOM 1318 O O . ARG A 1 174 ? 22.078 -6.887 11.891 1 95.88 174 ARG A O 1
ATOM 1325 N N . SER A 1 175 ? 20.141 -6.145 12.648 1 94.44 175 SER A N 1
ATOM 1326 C CA . SER A 1 175 ? 20.703 -4.875 13.086 1 94.44 175 SER A CA 1
ATOM 1327 C C . SER A 1 175 ? 21.672 -5.066 14.25 1 94.44 175 SER A C 1
ATOM 1329 O O . SER A 1 175 ? 22.672 -4.348 14.367 1 94.44 175 SER A O 1
ATOM 1331 N N . ILE A 1 176 ? 21.438 -6.016 15.07 1 92.81 176 ILE A N 1
ATOM 1332 C CA . ILE A 1 176 ? 22.281 -6.309 16.219 1 92.81 176 ILE A CA 1
ATOM 1333 C C . ILE A 1 176 ? 23.547 -7.047 15.766 1 92.81 176 ILE A C 1
ATOM 1335 O O . ILE A 1 176 ? 24.641 -6.793 16.266 1 92.81 176 ILE A O 1
ATOM 1339 N N . GLY A 1 177 ? 23.406 -7.871 14.805 1 91.38 177 GLY A N 1
ATOM 1340 C CA . GLY A 1 177 ? 24.5 -8.719 14.375 1 91.38 177 GLY A CA 1
ATOM 1341 C C . GLY A 1 177 ? 25.359 -8.078 13.297 1 91.38 177 GLY A C 1
ATOM 1342 O O . GLY A 1 177 ? 26.484 -8.516 13.055 1 91.38 177 GLY A O 1
ATOM 1343 N N . ALA A 1 178 ? 24.875 -7.027 12.703 1 92.12 178 ALA A N 1
ATOM 1344 C CA . ALA A 1 178 ? 25.625 -6.34 11.656 1 92.12 178 ALA A CA 1
ATOM 1345 C C . ALA A 1 178 ? 26.812 -5.582 12.242 1 92.12 178 ALA A C 1
ATOM 1347 O O . ALA A 1 178 ? 26.844 -5.289 13.445 1 92.12 178 ALA A O 1
ATOM 1348 N N . PRO A 1 179 ? 27.875 -5.316 11.422 1 91.12 179 PRO A N 1
ATOM 1349 C CA . PRO A 1 179 ? 29.031 -4.559 11.906 1 91.12 179 PRO A CA 1
ATOM 1350 C C . PRO A 1 179 ? 28.641 -3.211 12.508 1 91.12 179 PRO A C 1
ATOM 1352 O O . PRO A 1 179 ? 29.25 -2.762 13.477 1 91.12 179 PRO A O 1
ATOM 1355 N N . SER A 1 180 ? 27.641 -2.592 11.914 1 92.44 180 SER A N 1
ATOM 1356 C CA . SER A 1 180 ? 27.062 -1.359 12.438 1 92.44 180 SER A CA 1
ATOM 1357 C C . SER A 1 180 ? 25.578 -1.262 12.086 1 92.44 180 SER A C 1
ATOM 1359 O O . SER A 1 180 ? 25.109 -1.926 11.156 1 92.44 180 SER A O 1
ATOM 1361 N N . THR A 1 181 ? 24.906 -0.5 12.789 1 91.69 181 THR A N 1
ATOM 1362 C CA . THR A 1 181 ? 23.484 -0.292 12.523 1 91.69 181 THR A CA 1
ATOM 1363 C C . THR A 1 181 ? 23.281 0.358 11.156 1 91.69 181 THR A C 1
ATOM 1365 O O . THR A 1 181 ? 22.297 0.074 10.469 1 91.69 181 THR A O 1
ATOM 1368 N N . ASP A 1 182 ? 24.266 1.144 10.766 1 93.44 182 ASP A N 1
ATOM 1369 C CA . ASP A 1 182 ? 24.172 1.832 9.477 1 93.44 182 ASP A CA 1
ATOM 1370 C C . ASP A 1 182 ? 24.203 0.839 8.32 1 93.44 182 ASP A C 1
ATOM 1372 O O . ASP A 1 182 ? 23.547 1.042 7.305 1 93.44 182 ASP A O 1
ATOM 1376 N N . VAL A 1 183 ? 24.984 -0.125 8.508 1 95.5 183 VAL A N 1
ATOM 1377 C CA . VAL A 1 183 ? 25.062 -1.154 7.477 1 95.5 183 VAL A CA 1
ATOM 1378 C C . VAL A 1 183 ? 23.719 -1.862 7.359 1 95.5 183 VAL A C 1
ATOM 1380 O O . VAL A 1 183 ? 23.219 -2.09 6.25 1 95.5 183 VAL A O 1
ATOM 1383 N N . ALA A 1 184 ? 23.125 -2.203 8.477 1 95.5 184 ALA A N 1
ATOM 1384 C CA . ALA A 1 184 ? 21.828 -2.863 8.477 1 95.5 184 ALA A CA 1
ATOM 1385 C C . ALA A 1 184 ? 20.766 -1.974 7.84 1 95.5 184 ALA A C 1
ATOM 1387 O O . ALA A 1 184 ? 19.906 -2.457 7.105 1 95.5 184 ALA A O 1
ATOM 1388 N N . VAL A 1 185 ? 20.859 -0.71 8.117 1 95.5 185 VAL A N 1
ATOM 1389 C CA . VAL A 1 185 ? 19.891 0.24 7.582 1 95.5 185 VAL A CA 1
ATOM 1390 C C . VAL A 1 185 ? 20.062 0.356 6.07 1 95.5 185 VAL A C 1
ATOM 1392 O O . VAL A 1 185 ? 19.078 0.466 5.336 1 95.5 185 VAL A O 1
ATOM 1395 N N . GLN A 1 186 ? 21.25 0.349 5.617 1 95.38 186 GLN A N 1
ATOM 1396 C CA . GLN A 1 186 ? 21.516 0.394 4.184 1 95.38 186 GLN A CA 1
ATOM 1397 C C . GLN A 1 186 ? 21 -0.868 3.492 1 95.38 186 GLN A C 1
ATOM 1399 O O . GLN A 1 186 ? 20.422 -0.795 2.408 1 95.38 186 GLN A O 1
ATOM 1404 N N . GLU A 1 187 ? 21.25 -1.985 4.148 1 96.94 187 GLU A N 1
ATOM 1405 C CA . GLU A 1 187 ? 20.75 -3.248 3.617 1 96.94 187 GLU A CA 1
ATOM 1406 C C . GLU A 1 187 ? 19.234 -3.258 3.568 1 96.94 187 GLU A C 1
ATOM 1408 O O . GLU A 1 187 ? 18.641 -3.729 2.596 1 96.94 187 GLU A O 1
ATOM 1413 N N . LEU A 1 188 ? 18.656 -2.779 4.57 1 97.56 188 LEU A N 1
ATOM 1414 C CA . LEU A 1 188 ? 17.203 -2.693 4.637 1 97.56 188 LEU A CA 1
ATOM 1415 C C . LE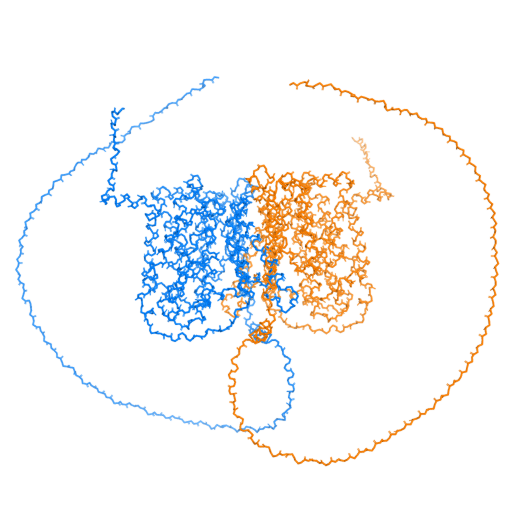U A 1 188 ? 16.656 -1.754 3.559 1 97.56 188 LEU A C 1
ATOM 1417 O O . LEU A 1 188 ? 15.633 -2.033 2.945 1 97.56 188 LEU A O 1
ATOM 1421 N N . SER A 1 189 ? 17.359 -0.661 3.344 1 95.69 189 SER A N 1
ATOM 1422 C CA . SER A 1 189 ? 16.953 0.289 2.314 1 95.69 189 SER A CA 1
ATOM 1423 C C . SER A 1 189 ? 16.984 -0.349 0.93 1 95.69 189 SER A C 1
ATOM 1425 O O . SER A 1 189 ? 16.062 -0.148 0.132 1 95.69 189 SER A O 1
ATOM 1427 N N . HIS A 1 190 ? 17.984 -1.085 0.689 1 94.75 190 HIS A N 1
ATOM 1428 C CA . HIS A 1 190 ? 18.094 -1.796 -0.581 1 94.75 190 HIS A CA 1
ATOM 1429 C C . HIS A 1 190 ? 16.969 -2.812 -0.734 1 94.75 190 HIS A C 1
ATOM 1431 O O . HIS A 1 190 ? 16.328 -2.879 -1.785 1 94.75 190 HIS A O 1
ATOM 1437 N N . THR A 1 191 ? 16.719 -3.551 0.294 1 96.38 191 THR A N 1
ATOM 1438 C CA . THR A 1 191 ? 15.648 -4.535 0.293 1 96.38 191 THR A CA 1
ATOM 1439 C C . THR A 1 191 ? 14.297 -3.855 0.099 1 96.38 191 THR A C 1
ATOM 1441 O O . THR A 1 191 ? 13.445 -4.355 -0.642 1 96.38 191 THR A O 1
ATOM 1444 N N . THR A 1 192 ? 14.156 -2.748 0.748 1 96.81 192 THR A N 1
ATOM 1445 C CA . THR A 1 192 ? 12.891 -2.025 0.693 1 96.81 192 THR A CA 1
ATOM 1446 C C . THR A 1 192 ? 12.617 -1.52 -0.72 1 96.81 192 THR A C 1
ATOM 1448 O O . THR A 1 192 ? 11.469 -1.539 -1.182 1 96.81 192 THR A O 1
ATOM 1451 N N . ALA A 1 193 ? 13.625 -1.089 -1.4 1 95.38 193 ALA A N 1
ATOM 1452 C CA . ALA A 1 193 ? 13.461 -0.634 -2.779 1 95.38 193 ALA A CA 1
ATOM 1453 C C . ALA A 1 193 ? 12.969 -1.767 -3.676 1 95.38 193 ALA A C 1
ATOM 1455 O O . ALA A 1 193 ? 12.039 -1.583 -4.465 1 95.38 193 ALA A O 1
ATOM 1456 N N . GLU A 1 194 ? 13.531 -2.887 -3.486 1 94.06 194 GLU A N 1
ATOM 1457 C CA . GLU A 1 194 ? 13.164 -4.039 -4.305 1 94.06 194 GLU A CA 1
ATOM 1458 C C . GLU A 1 194 ? 11.75 -4.516 -3.994 1 94.06 194 GLU A C 1
ATOM 1460 O O . GLU A 1 194 ? 10.969 -4.793 -4.906 1 94.06 194 GLU A O 1
ATOM 1465 N N . VAL A 1 195 ? 11.469 -4.598 -2.764 1 96.44 195 VAL A N 1
ATOM 1466 C CA . VAL A 1 195 ? 10.164 -5.082 -2.316 1 96.44 195 VAL A CA 1
ATOM 1467 C C . VAL A 1 195 ? 9.07 -4.102 -2.738 1 96.44 195 VAL A C 1
ATOM 1469 O O . VAL A 1 195 ? 7.98 -4.512 -3.137 1 96.44 195 VAL A O 1
ATOM 1472 N N . SER A 1 196 ? 9.375 -2.83 -2.666 1 97.25 196 SER A N 1
ATOM 1473 C CA . SER A 1 196 ? 8.375 -1.81 -2.969 1 97.25 196 SER A CA 1
ATOM 1474 C C . SER A 1 196 ? 7.977 -1.847 -4.441 1 97.25 196 SER A C 1
ATOM 1476 O O . SER A 1 196 ? 6.824 -1.578 -4.785 1 97.25 196 SER A O 1
ATOM 1478 N N . GLU A 1 197 ? 8.898 -2.15 -5.34 1 96.5 197 GLU A N 1
ATOM 1479 C CA . GLU A 1 197 ? 8.555 -2.275 -6.754 1 96.5 197 GLU A CA 1
ATOM 1480 C C . GLU A 1 197 ? 7.48 -3.336 -6.969 1 96.5 197 GLU A C 1
ATOM 1482 O O . GLU A 1 197 ? 6.562 -3.145 -7.77 1 96.5 197 GLU A O 1
ATOM 1487 N N . ILE A 1 198 ? 7.602 -4.414 -6.215 1 94.69 198 ILE A N 1
ATOM 1488 C CA . ILE A 1 198 ? 6.637 -5.5 -6.316 1 94.69 198 ILE A CA 1
ATOM 1489 C C . ILE A 1 198 ? 5.297 -5.059 -5.723 1 94.69 198 ILE A C 1
ATOM 1491 O O . ILE A 1 198 ? 4.246 -5.266 -6.332 1 94.69 198 ILE A O 1
ATOM 1495 N N . VAL A 1 199 ? 5.375 -4.434 -4.605 1 96.25 199 VAL A N 1
ATOM 1496 C CA . VAL A 1 199 ? 4.172 -4.027 -3.887 1 96.25 199 VAL A CA 1
ATOM 1497 C C . VAL A 1 199 ? 3.408 -2.984 -4.703 1 96.25 199 VAL A C 1
ATOM 1499 O O . VAL A 1 199 ? 2.186 -3.074 -4.848 1 96.25 199 VAL A O 1
ATOM 1502 N N . PHE A 1 200 ? 4.105 -2.008 -5.25 1 97 200 PHE A N 1
ATOM 1503 C CA . PHE A 1 200 ? 3.449 -0.965 -6.035 1 97 200 PHE A CA 1
ATOM 1504 C C . PHE A 1 200 ? 2.885 -1.535 -7.328 1 97 200 PHE A C 1
ATOM 1506 O O . PHE A 1 200 ? 1.827 -1.104 -7.793 1 97 200 PHE A O 1
ATOM 1513 N N . PHE A 1 201 ? 3.605 -2.465 -7.902 1 96.38 201 PHE A N 1
ATOM 1514 C CA . PHE A 1 201 ? 3.09 -3.156 -9.078 1 96.38 201 PHE A CA 1
ATOM 1515 C C . PHE A 1 201 ? 1.771 -3.852 -8.766 1 96.38 201 PHE A C 1
ATOM 1517 O O . PHE A 1 201 ? 0.794 -3.703 -9.5 1 96.38 201 PHE A O 1
ATOM 1524 N N . LEU A 1 202 ? 1.738 -4.586 -7.664 1 94.25 202 LEU A N 1
ATOM 1525 C CA . LEU A 1 202 ? 0.562 -5.355 -7.277 1 94.25 202 LEU A CA 1
ATOM 1526 C C . LEU A 1 202 ? -0.598 -4.434 -6.918 1 94.25 202 LEU A C 1
ATOM 1528 O O . LEU A 1 202 ? -1.745 -4.699 -7.285 1 94.25 202 LEU A O 1
ATOM 1532 N N . LEU A 1 203 ? -0.277 -3.369 -6.199 1 94.56 203 LEU A N 1
ATOM 1533 C CA . LEU A 1 203 ? -1.309 -2.398 -5.844 1 94.56 203 LEU A CA 1
ATOM 1534 C C . LEU A 1 203 ? -1.983 -1.843 -7.094 1 94.56 203 LEU A C 1
ATOM 1536 O O . LEU A 1 203 ? -3.211 -1.753 -7.152 1 94.56 203 LEU A O 1
ATOM 1540 N N . GLY A 1 204 ? -1.172 -1.454 -8.062 1 95.38 204 GLY A N 1
ATOM 1541 C CA . GLY A 1 204 ? -1.722 -0.967 -9.32 1 95.38 204 GLY A CA 1
ATOM 1542 C C . GLY A 1 204 ? -2.527 -2.014 -10.062 1 95.38 204 GLY A C 1
ATOM 1543 O O . GLY A 1 204 ? -3.639 -1.739 -10.523 1 95.38 204 GLY A O 1
ATOM 1544 N N . ALA A 1 205 ? -1.996 -3.205 -10.125 1 94.88 205 ALA A N 1
ATOM 1545 C CA . ALA A 1 205 ? -2.639 -4.281 -10.875 1 94.88 205 ALA A CA 1
ATOM 1546 C C . ALA A 1 205 ? -3.975 -4.668 -10.242 1 94.88 205 ALA A C 1
ATOM 1548 O O . ALA A 1 205 ? -4.984 -4.785 -10.938 1 94.88 205 ALA A O 1
ATOM 1549 N N . MET A 1 206 ? -3.98 -4.848 -8.961 1 92.69 206 MET A N 1
ATOM 1550 C CA . MET A 1 206 ? -5.199 -5.238 -8.258 1 92.69 206 MET A CA 1
ATOM 1551 C C . MET A 1 206 ? -6.27 -4.164 -8.391 1 92.69 206 MET A C 1
ATOM 1553 O O . MET A 1 206 ? -7.461 -4.473 -8.477 1 92.69 206 MET A O 1
ATOM 1557 N N . THR A 1 207 ? -5.852 -2.914 -8.359 1 94.25 207 THR A N 1
ATOM 1558 C CA . THR A 1 207 ? -6.809 -1.823 -8.5 1 94.25 207 THR A CA 1
ATOM 1559 C C . THR A 1 207 ? -7.43 -1.826 -9.891 1 94.25 207 THR A C 1
ATOM 1561 O O . THR A 1 207 ? -8.641 -1.663 -10.039 1 94.25 207 THR A O 1
ATOM 1564 N N . ILE A 1 208 ? -6.641 -2.006 -10.891 1 95.25 208 ILE A N 1
ATOM 1565 C CA . ILE A 1 208 ? -7.137 -2.055 -12.258 1 95.25 208 ILE A CA 1
ATOM 1566 C C . ILE A 1 208 ? -8.164 -3.178 -12.398 1 95.25 208 ILE A C 1
ATOM 1568 O O . ILE A 1 208 ? -9.234 -2.977 -12.969 1 95.25 208 ILE A O 1
ATOM 1572 N N . VAL A 1 209 ? -7.879 -4.32 -11.844 1 92.88 209 VAL A N 1
ATOM 1573 C CA . VAL A 1 209 ? -8.758 -5.48 -11.945 1 92.88 209 VAL A CA 1
ATOM 1574 C C . VAL A 1 209 ? -10.07 -5.199 -11.219 1 92.88 209 VAL A C 1
ATOM 1576 O O . VAL A 1 209 ? -11.148 -5.559 -11.703 1 92.88 209 VAL A O 1
ATOM 1579 N N . GLU A 1 210 ? -9.969 -4.566 -10.094 1 90.69 210 GLU A N 1
ATOM 1580 C CA . GLU A 1 210 ? -11.172 -4.242 -9.336 1 90.69 210 GLU A CA 1
ATOM 1581 C C . GLU A 1 210 ? -12.039 -3.23 -10.086 1 90.69 210 GLU A C 1
ATOM 1583 O O . GLU A 1 210 ? -13.266 -3.273 -10 1 90.69 210 GLU A O 1
ATOM 1588 N N . ILE A 1 211 ? -11.414 -2.305 -10.758 1 92.69 211 ILE A N 1
ATOM 1589 C CA . ILE A 1 211 ? -12.156 -1.348 -11.57 1 92.69 211 ILE A CA 1
ATOM 1590 C C . ILE A 1 211 ? -12.914 -2.086 -12.672 1 92.69 211 ILE A C 1
ATOM 1592 O O . ILE A 1 211 ? -14.094 -1.818 -12.914 1 92.69 211 ILE A O 1
ATOM 1596 N N . ILE A 1 212 ? -12.281 -3.016 -13.32 1 91.81 212 ILE A N 1
ATOM 1597 C CA . ILE A 1 212 ? -12.914 -3.816 -14.359 1 91.81 212 ILE A CA 1
ATOM 1598 C C . ILE A 1 212 ? -14.094 -4.59 -13.781 1 91.81 212 ILE A C 1
ATOM 1600 O O . ILE A 1 212 ? -15.18 -4.602 -14.352 1 91.81 212 ILE A O 1
ATOM 1604 N N . ASP A 1 213 ? -13.875 -5.137 -12.648 1 87.88 213 ASP A N 1
ATOM 1605 C CA . ASP A 1 213 ? -14.891 -5.957 -12 1 87.88 213 ASP A CA 1
ATOM 1606 C C . ASP A 1 213 ? -16.094 -5.109 -11.578 1 87.88 213 ASP A C 1
ATOM 1608 O O . ASP A 1 213 ? -17.234 -5.52 -11.758 1 87.88 213 ASP A O 1
ATOM 1612 N N . SER A 1 214 ? -15.828 -3.979 -11.023 1 86.69 214 SER A N 1
ATOM 1613 C CA . SER A 1 214 ? -16.891 -3.105 -10.547 1 86.69 214 SER A CA 1
ATOM 1614 C C . SER A 1 214 ? -17.781 -2.637 -11.695 1 86.69 214 SER A C 1
ATOM 1616 O O . SER A 1 214 ? -18.953 -2.336 -11.492 1 86.69 214 SER A O 1
ATOM 1618 N N . HIS A 1 215 ? -17.234 -2.633 -12.891 1 88.06 215 HIS A N 1
ATOM 1619 C CA . HIS A 1 215 ? -17.984 -2.248 -14.078 1 88.06 215 HIS A CA 1
ATOM 1620 C C . HIS A 1 215 ? -18.562 -3.473 -14.789 1 88.06 215 HIS A C 1
ATOM 1622 O O . HIS A 1 215 ? -18.969 -3.387 -15.945 1 88.06 215 HIS A O 1
ATOM 1628 N N . GLN A 1 216 ? -18.375 -4.629 -14.156 1 85.75 216 GLN A N 1
ATOM 1629 C CA . GLN A 1 216 ? -18.875 -5.887 -14.688 1 85.75 216 GLN A CA 1
ATOM 1630 C C . GLN A 1 216 ? -18.219 -6.227 -16.031 1 85.75 216 GLN A C 1
ATOM 1632 O O . GLN A 1 216 ? -18.859 -6.742 -16.938 1 85.75 216 GLN A O 1
ATOM 1637 N N . GLY A 1 217 ? -17.062 -5.848 -16.109 1 85.19 217 GLY A N 1
ATOM 1638 C CA . GLY A 1 217 ? -16.344 -6.098 -17.344 1 85.19 217 GLY A CA 1
ATOM 1639 C C . GLY A 1 217 ? -16.125 -7.574 -17.609 1 85.19 217 GLY A C 1
ATOM 1640 O O . GLY A 1 217 ? -16.047 -7.992 -18.766 1 85.19 217 GLY A O 1
ATOM 1641 N N . PHE A 1 218 ? -16.141 -8.391 -16.656 1 82.94 218 PHE A N 1
ATOM 1642 C CA . PHE A 1 218 ? -15.828 -9.805 -16.828 1 82.94 218 PHE A CA 1
ATOM 1643 C C . PHE A 1 218 ? -17.047 -10.586 -17.297 1 82.94 218 PHE A C 1
ATOM 1645 O O . PHE A 1 218 ? -16.938 -11.742 -17.703 1 82.94 218 PHE A O 1
ATOM 1652 N N . LYS A 1 219 ? -18.125 -9.961 -17.219 1 82.31 219 LYS A N 1
ATOM 1653 C CA . LYS A 1 219 ? -19.328 -10.578 -17.766 1 82.31 219 LYS A CA 1
ATOM 1654 C C . LYS A 1 219 ? -19.203 -10.844 -19.25 1 82.31 219 LYS A C 1
ATOM 1656 O O . LYS A 1 219 ? -19.828 -11.766 -19.781 1 82.31 219 LYS A O 1
ATOM 1661 N N . LEU A 1 220 ? -18.438 -10.078 -19.891 1 80.62 220 LEU A N 1
ATOM 1662 C CA . LEU A 1 220 ? -18.156 -10.297 -21.312 1 80.62 220 LEU A CA 1
ATOM 1663 C C . LEU A 1 220 ? -17.594 -11.695 -21.547 1 80.62 220 LEU A C 1
ATOM 1665 O O . LEU A 1 220 ? -17.891 -12.328 -22.562 1 80.62 220 LEU A O 1
ATOM 1669 N N . VAL A 1 221 ? -16.797 -12.141 -20.625 1 79.88 221 VAL A N 1
ATOM 1670 C CA . VAL A 1 221 ? -16.203 -13.469 -20.734 1 79.88 221 VAL A CA 1
ATOM 1671 C C . VAL A 1 221 ? -17.266 -14.539 -20.469 1 79.88 221 VAL A C 1
ATOM 1673 O O . VAL A 1 221 ? -17.344 -15.531 -21.188 1 79.88 221 VAL A O 1
ATOM 1676 N N . THR A 1 222 ? -18.125 -14.281 -19.578 1 73.5 222 THR A N 1
ATOM 1677 C CA . THR A 1 222 ? -19.109 -15.25 -19.141 1 73.5 222 THR A CA 1
ATOM 1678 C C . THR A 1 222 ? -20.219 -15.391 -20.188 1 73.5 222 THR A C 1
ATOM 1680 O O . THR A 1 222 ? -20.703 -16.5 -20.453 1 73.5 222 THR A O 1
ATOM 1683 N N . ASP A 1 223 ? -20.547 -14.281 -20.734 1 76.38 223 ASP A N 1
ATOM 1684 C CA . ASP A 1 223 ? -21.656 -14.289 -21.703 1 76.38 223 ASP A CA 1
ATOM 1685 C C . ASP A 1 223 ? -21.25 -15 -22.984 1 76.38 223 ASP A C 1
ATOM 1687 O O . ASP A 1 223 ? -22.109 -15.445 -23.75 1 76.38 223 ASP A O 1
ATOM 1691 N N . ASN A 1 224 ? -20.031 -15.172 -23.109 1 80.12 224 ASN A N 1
ATOM 1692 C CA . ASN A 1 224 ? -19.578 -15.797 -24.344 1 80.12 224 ASN A CA 1
ATOM 1693 C C . ASN A 1 224 ? -19.422 -17.312 -24.188 1 80.12 224 ASN A C 1
ATOM 1695 O O . ASN A 1 224 ? -19.141 -18.016 -25.156 1 80.12 224 ASN A O 1
ATOM 1699 N N . ILE A 1 225 ? -19.656 -17.781 -22.969 1 80.75 225 ILE A N 1
ATOM 1700 C CA . ILE A 1 225 ? -19.609 -19.219 -22.75 1 80.75 225 ILE A CA 1
ATOM 1701 C C . ILE A 1 225 ? -21.016 -19.812 -22.875 1 80.75 225 ILE A C 1
ATOM 1703 O O . ILE A 1 225 ? -21.875 -19.562 -22.016 1 80.75 225 ILE A O 1
ATOM 1707 N N . SER A 1 226 ? -21.344 -20.531 -23.953 1 77 226 SER A N 1
ATOM 1708 C CA . SER A 1 226 ? -22.719 -20.953 -24.219 1 77 226 SER A CA 1
ATOM 1709 C C . SER A 1 226 ? -22.797 -22.469 -24.359 1 77 226 SER A C 1
ATOM 1711 O O . SER A 1 226 ? -23.891 -23.031 -24.547 1 77 226 SER A O 1
ATOM 1713 N N . THR A 1 227 ? -21.75 -23.141 -24.109 1 78.12 227 THR A N 1
ATOM 1714 C CA . THR A 1 227 ? -21.812 -24.578 -24.312 1 78.12 227 THR A CA 1
ATOM 1715 C C . THR A 1 227 ? -22.625 -25.25 -23.203 1 78.12 227 THR A C 1
ATOM 1717 O O . THR A 1 227 ? -22.516 -24.875 -22.047 1 78.12 227 THR A O 1
ATOM 1720 N N . ARG A 1 228 ? -23.453 -26.266 -23.656 1 75.69 228 ARG A N 1
ATOM 1721 C CA . ARG A 1 228 ? -24.281 -27 -22.719 1 75.69 228 ARG A CA 1
ATOM 1722 C C . ARG A 1 228 ? -23.719 -28.406 -22.469 1 75.69 228 ARG A C 1
ATOM 1724 O O . ARG A 1 228 ? -24.188 -29.125 -21.594 1 75.69 228 ARG A O 1
ATOM 1731 N N . ASP A 1 229 ? -22.75 -28.656 -23.281 1 86.19 229 ASP A N 1
ATOM 1732 C CA . ASP A 1 229 ? -22.078 -29.938 -23.094 1 86.19 229 ASP A CA 1
ATOM 1733 C C . ASP A 1 229 ? -21.078 -29.875 -21.953 1 86.19 229 ASP A C 1
ATOM 1735 O O . ASP A 1 229 ? -20.234 -28.984 -21.891 1 86.19 229 ASP A O 1
ATOM 1739 N N . SER A 1 230 ? -21.266 -30.828 -21.031 1 88.5 230 SER A N 1
ATOM 1740 C CA . SER A 1 230 ? -20.438 -30.812 -19.812 1 88.5 230 SER A CA 1
ATOM 1741 C C . SER A 1 230 ? -18.953 -30.938 -20.156 1 88.5 230 SER A C 1
ATOM 1743 O O . SER A 1 230 ? -18.109 -30.281 -19.547 1 88.5 230 SER A O 1
ATOM 1745 N N . ARG A 1 231 ? -18.656 -31.828 -21.094 1 91.19 231 ARG A N 1
ATOM 1746 C CA . ARG A 1 231 ? -17.25 -32 -21.469 1 91.19 231 ARG A CA 1
ATOM 1747 C C . ARG A 1 231 ? -16.719 -30.75 -22.172 1 91.19 231 ARG A C 1
ATOM 1749 O O . ARG A 1 231 ? -15.586 -30.328 -21.906 1 91.19 231 ARG A O 1
ATOM 1756 N N . ALA A 1 232 ? -17.453 -30.25 -23.031 1 91.12 232 ALA A N 1
ATOM 1757 C CA . ALA A 1 232 ? -17.062 -29.016 -23.719 1 91.12 232 ALA A CA 1
ATOM 1758 C C . ALA A 1 232 ? -16.891 -27.875 -22.734 1 91.12 232 ALA A C 1
ATOM 1760 O O . ALA A 1 232 ? -15.992 -27.031 -22.891 1 91.12 232 ALA A O 1
ATOM 1761 N N . LEU A 1 233 ? -17.75 -27.828 -21.781 1 91.75 233 LEU A N 1
ATOM 1762 C CA . LEU A 1 233 ? -17.688 -26.766 -20.781 1 91.75 233 LEU A CA 1
ATOM 1763 C C . LEU A 1 233 ? -16.406 -26.875 -19.969 1 91.75 233 LEU A C 1
ATOM 1765 O O . LEU A 1 233 ? -15.797 -25.859 -19.625 1 91.75 233 LEU A O 1
ATOM 1769 N N . LEU A 1 234 ? -16.062 -28.062 -19.656 1 94.06 234 LEU A N 1
ATOM 1770 C CA . LEU A 1 234 ? -14.82 -28.297 -18.922 1 94.06 234 LEU A CA 1
ATOM 1771 C C . LEU A 1 234 ? -13.625 -27.719 -19.672 1 94.06 234 LEU A C 1
ATOM 1773 O O . LEU A 1 234 ? -12.805 -27 -19.078 1 94.06 234 LEU A O 1
ATOM 1777 N N . TRP A 1 235 ? -13.539 -27.953 -20.938 1 94.88 235 TRP A N 1
ATOM 1778 C CA . TRP A 1 235 ? -12.438 -27.469 -21.766 1 94.88 235 TRP A CA 1
ATOM 1779 C C . TRP A 1 235 ? -12.508 -25.953 -21.938 1 94.88 235 TRP A C 1
ATOM 1781 O O . TRP A 1 235 ? -11.484 -25.266 -21.859 1 94.88 235 TRP A O 1
ATOM 1791 N N . VAL A 1 236 ? -13.672 -25.453 -22.109 1 94.44 236 VAL A N 1
ATOM 1792 C CA . VAL A 1 236 ? -13.836 -24.016 -22.297 1 94.44 236 VAL A CA 1
ATOM 1793 C C . VAL A 1 236 ? -13.438 -23.266 -21.031 1 94.44 236 VAL A C 1
ATOM 1795 O O . VAL A 1 236 ? -12.711 -22.266 -21.094 1 94.44 236 VAL A O 1
ATOM 1798 N N . VAL A 1 237 ? -13.891 -23.719 -19.906 1 94.44 237 VAL A N 1
ATOM 1799 C CA . VAL A 1 237 ? -13.555 -23.109 -18.625 1 94.44 237 VAL A CA 1
ATOM 1800 C C . VAL A 1 237 ? -12.047 -23.172 -18.406 1 94.44 237 VAL A C 1
ATOM 1802 O O . VAL A 1 237 ? -11.438 -22.188 -17.969 1 94.44 237 VAL A O 1
ATOM 1805 N N . GLY A 1 238 ? -11.477 -24.312 -18.703 1 96.19 238 GLY A N 1
ATOM 1806 C CA . GLY A 1 238 ? -10.039 -24.453 -18.578 1 96.19 238 GLY A CA 1
ATOM 1807 C C . GLY A 1 238 ? -9.25 -23.484 -19.438 1 96.19 238 GLY A C 1
ATOM 1808 O O . GLY A 1 238 ? -8.367 -22.781 -18.938 1 96.19 238 GLY A O 1
ATOM 1809 N N . PHE A 1 239 ? -9.578 -23.344 -20.656 1 96.06 239 PHE A N 1
ATOM 1810 C CA . PHE A 1 239 ? -8.828 -22.531 -21.594 1 96.06 239 PHE A CA 1
ATOM 1811 C C . PHE A 1 239 ? -9.07 -21.047 -21.328 1 96.06 239 PHE A C 1
ATOM 1813 O O . PHE A 1 239 ? -8.141 -20.234 -21.391 1 96.06 239 PHE A O 1
ATOM 1820 N N . VAL A 1 240 ? -10.281 -20.719 -21.016 1 95.12 240 VAL A N 1
ATOM 1821 C CA . VAL A 1 240 ? -10.578 -19.312 -20.719 1 95.12 240 VAL A CA 1
ATOM 1822 C C . VAL A 1 240 ? -9.82 -18.875 -19.469 1 95.12 240 VAL A C 1
ATOM 1824 O O . VAL A 1 240 ? -9.219 -17.797 -19.438 1 95.12 240 VAL A O 1
ATOM 1827 N N . THR A 1 241 ? -9.836 -19.688 -18.469 1 96.88 241 THR A N 1
ATOM 1828 C CA . THR A 1 241 ? -9.109 -19.375 -17.25 1 96.88 241 THR A CA 1
ATOM 1829 C C . THR A 1 241 ? -7.613 -19.281 -17.516 1 96.88 241 THR A C 1
ATOM 1831 O O . THR A 1 241 ? -6.941 -18.391 -16.984 1 96.88 241 THR A O 1
ATOM 1834 N N . PHE A 1 242 ? -7.109 -20.203 -18.359 1 97.31 242 PHE A N 1
ATOM 1835 C CA . PHE A 1 242 ? -5.695 -20.25 -18.703 1 97.31 242 PHE A CA 1
ATOM 1836 C C . PHE A 1 242 ? -5.238 -18.922 -19.312 1 97.31 242 PHE A C 1
ATOM 1838 O O . PHE A 1 242 ? -4.23 -18.359 -18.891 1 97.31 242 PHE A O 1
ATOM 1845 N N .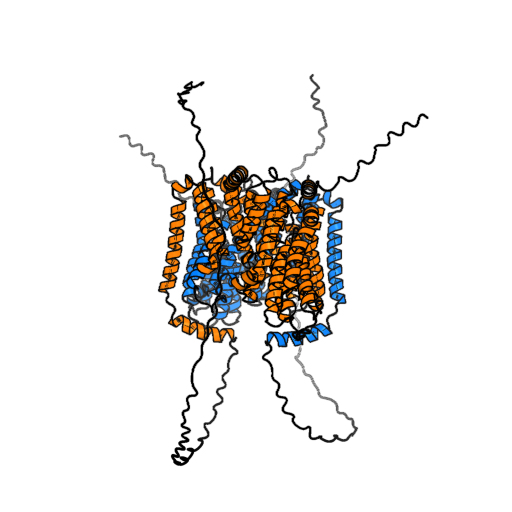 PHE A 1 243 ? -5.949 -18.391 -20.188 1 96.44 243 PHE A N 1
ATOM 1846 C CA . PHE A 1 243 ? -5.566 -17.156 -20.875 1 96.44 243 PHE A CA 1
ATOM 1847 C C . PHE A 1 243 ? -5.891 -15.938 -20.031 1 96.44 243 PHE A C 1
ATOM 1849 O O . PHE A 1 243 ? -5.16 -14.945 -20.047 1 96.44 243 PHE A O 1
ATOM 1856 N N . LEU A 1 244 ? -6.961 -15.992 -19.312 1 95.19 244 LEU A N 1
ATOM 1857 C CA . LEU A 1 244 ? -7.281 -14.898 -18.406 1 95.19 244 LEU A CA 1
ATOM 1858 C C . LEU A 1 244 ? -6.188 -14.719 -17.359 1 95.19 244 LEU A C 1
ATOM 1860 O O . LEU A 1 244 ? -5.793 -13.594 -17.047 1 95.19 244 LEU A O 1
ATOM 1864 N N . SER A 1 245 ? -5.68 -15.805 -16.875 1 97.25 245 SER A N 1
ATOM 1865 C CA . SER A 1 245 ? -4.684 -15.781 -15.805 1 97.25 245 SER A CA 1
ATOM 1866 C C . SER A 1 245 ? -3.338 -15.281 -16.312 1 97.25 245 SER A C 1
ATOM 1868 O O . SER A 1 245 ? -2.508 -14.812 -15.539 1 97.25 245 SER A O 1
ATOM 1870 N N . SER A 1 246 ? -3.109 -15.391 -17.609 1 97 246 SER A N 1
ATOM 1871 C CA . SER A 1 246 ? -1.871 -14.898 -18.203 1 97 246 SER A CA 1
ATOM 1872 C C . SER A 1 246 ? -1.781 -13.383 -18.109 1 97 246 SER A C 1
ATOM 1874 O O . SER A 1 246 ? -0.693 -12.812 -18.219 1 97 246 SER A O 1
ATOM 1876 N N . VAL A 1 247 ? -2.961 -12.727 -17.766 1 95.06 247 VAL A N 1
ATOM 1877 C CA . VAL A 1 247 ? -2.99 -11.266 -17.734 1 95.06 247 VAL A CA 1
ATOM 1878 C C . VAL A 1 247 ? -3.4 -10.789 -16.344 1 95.06 247 VAL A C 1
ATOM 1880 O O . VAL A 1 247 ? -2.842 -9.82 -15.82 1 95.06 247 VAL A O 1
ATOM 1883 N N . LEU A 1 248 ? -4.398 -11.328 -15.555 1 90.44 248 LEU A N 1
ATOM 1884 C CA . LEU A 1 248 ? -4.98 -10.883 -14.289 1 90.44 248 LEU A CA 1
ATOM 1885 C C . LEU A 1 248 ? -4.246 -11.5 -13.109 1 90.44 248 LEU A C 1
ATOM 1887 O O . LEU A 1 248 ? -4.379 -11.031 -11.977 1 90.44 248 LEU A O 1
ATOM 1891 N N . ASP A 1 249 ? -3.533 -12.453 -13.086 1 88.69 249 ASP A N 1
ATOM 1892 C CA . ASP A 1 249 ? -2.869 -13.32 -12.117 1 88.69 249 ASP A CA 1
ATOM 1893 C C . ASP A 1 249 ? -3.768 -14.484 -11.711 1 88.69 249 ASP A C 1
ATOM 1895 O O . ASP A 1 249 ? -4.949 -14.516 -12.055 1 88.69 249 ASP A O 1
ATOM 1899 N N . ASN A 1 250 ? -3.248 -15.383 -10.953 1 94.62 250 ASN A N 1
ATOM 1900 C CA . ASN A 1 250 ? -3.926 -16.641 -10.688 1 94.62 250 ASN A CA 1
ATOM 1901 C C . ASN A 1 250 ? -5.047 -16.484 -9.664 1 94.62 250 ASN A C 1
ATOM 1903 O O . ASN A 1 250 ? -6.125 -17.047 -9.82 1 94.62 250 ASN A O 1
ATOM 1907 N N . LEU A 1 251 ? -4.898 -15.688 -8.664 1 92 251 LEU A N 1
ATOM 1908 C CA . LEU A 1 251 ? -5.93 -15.469 -7.656 1 92 251 LEU A CA 1
ATOM 1909 C C . LEU A 1 251 ? -7.145 -14.773 -8.266 1 92 251 LEU A C 1
ATOM 1911 O O . LEU A 1 251 ? -8.273 -15.25 -8.125 1 92 251 LEU A O 1
ATOM 1915 N N . THR A 1 252 ? -6.918 -13.719 -8.922 1 91.31 252 THR A N 1
ATOM 1916 C CA . THR A 1 252 ? -7.992 -12.93 -9.508 1 91.31 252 THR A CA 1
ATOM 1917 C C . THR A 1 252 ? -8.766 -13.742 -10.547 1 91.31 252 THR A C 1
ATOM 1919 O O . THR A 1 252 ? -9.992 -13.727 -10.562 1 91.31 252 THR A O 1
ATOM 1922 N N . SER A 1 253 ? -8.047 -14.406 -11.398 1 94.94 253 SER A N 1
ATOM 1923 C CA . SER A 1 253 ? -8.695 -15.242 -12.406 1 94.94 253 SER A CA 1
ATOM 1924 C C . SER A 1 253 ? -9.578 -16.297 -11.758 1 94.94 253 SER A C 1
ATOM 1926 O O . SER A 1 253 ? -10.68 -16.594 -12.242 1 94.94 253 SER A O 1
ATOM 1928 N N . THR A 1 254 ? -9.141 -16.812 -10.656 1 95.88 254 THR A N 1
ATOM 1929 C CA . THR A 1 254 ? -9.914 -17.844 -9.953 1 95.88 254 THR A CA 1
ATOM 1930 C C . THR A 1 254 ? -11.188 -17.234 -9.375 1 95.88 254 THR A C 1
ATOM 1932 O O . THR A 1 254 ? -12.266 -17.828 -9.5 1 95.88 254 THR A O 1
ATOM 1935 N N . ILE A 1 255 ? -11.109 -16.125 -8.789 1 91.19 255 ILE A N 1
ATOM 1936 C CA . ILE A 1 255 ? -12.273 -15.484 -8.195 1 91.19 255 ILE A CA 1
ATOM 1937 C C . ILE A 1 255 ? -13.305 -15.18 -9.273 1 91.19 255 ILE A C 1
ATOM 1939 O O . ILE A 1 255 ? -14.492 -15.484 -9.109 1 91.19 255 ILE A O 1
ATOM 1943 N N . VAL A 1 256 ? -12.867 -14.664 -10.359 1 89.38 256 VAL A N 1
ATOM 1944 C CA . VAL A 1 256 ? -13.75 -14.289 -11.461 1 89.38 256 VAL A CA 1
ATOM 1945 C C . VAL A 1 256 ? -14.414 -15.539 -12.031 1 89.38 256 VAL A C 1
ATOM 1947 O O . VAL A 1 256 ? -15.633 -15.578 -12.203 1 89.38 256 VAL A O 1
ATOM 1950 N N . MET A 1 257 ? -13.641 -16.531 -12.25 1 93.81 257 MET A N 1
ATOM 1951 C CA . MET A 1 257 ? -14.141 -17.703 -12.945 1 93.81 257 MET A CA 1
ATOM 1952 C C . MET A 1 257 ? -15.039 -18.531 -12.023 1 93.81 257 MET A C 1
ATOM 1954 O O . MET A 1 257 ? -16.031 -19.125 -12.477 1 93.81 257 MET A O 1
ATOM 1958 N N . VAL A 1 258 ? -14.742 -18.609 -10.781 1 94.5 258 VAL A N 1
ATOM 1959 C CA . VAL A 1 258 ? -15.602 -19.328 -9.852 1 94.5 258 VAL A CA 1
ATOM 1960 C C . VAL A 1 258 ? -16.922 -18.578 -9.688 1 94.5 258 VAL A C 1
ATOM 1962 O O . VAL A 1 258 ? -17.984 -19.203 -9.594 1 94.5 258 VAL A O 1
ATOM 1965 N N . SER A 1 259 ? -16.875 -17.328 -9.609 1 88.25 259 SER A N 1
ATOM 1966 C CA . SER A 1 259 ? -18.094 -16.547 -9.562 1 88.25 259 SER A CA 1
ATOM 1967 C C . SER A 1 259 ? -18.969 -16.797 -10.789 1 88.25 259 SER A C 1
ATOM 1969 O O . SER A 1 259 ? -20.188 -16.875 -10.68 1 88.25 259 SER A O 1
ATOM 1971 N N . LEU A 1 260 ? -18.344 -16.906 -11.828 1 86.94 260 LEU A N 1
ATOM 1972 C CA . LEU A 1 260 ? -19.031 -17.219 -13.07 1 86.94 260 LEU A CA 1
ATOM 1973 C C . LEU A 1 260 ? -19.641 -18.609 -13.031 1 86.94 260 LEU A C 1
ATOM 1975 O O . LEU A 1 260 ? -20.766 -18.828 -13.477 1 86.94 260 LEU A O 1
ATOM 1979 N N . LEU A 1 261 ? -18.922 -19.531 -12.594 1 90.81 261 LEU A N 1
ATOM 1980 C CA . LEU A 1 261 ? -19.406 -20.906 -12.508 1 90.81 261 LEU A CA 1
ATOM 1981 C C . LEU A 1 261 ? -20.656 -20.984 -11.633 1 90.81 261 LEU A C 1
ATOM 1983 O O . LEU A 1 261 ? -21.562 -21.766 -11.914 1 90.81 261 LEU A O 1
ATOM 1987 N N . ARG A 1 262 ? -20.688 -20.156 -10.625 1 89.44 262 ARG A N 1
ATOM 1988 C CA . ARG A 1 262 ? -21.844 -20.156 -9.727 1 89.44 262 ARG A CA 1
ATOM 1989 C C . ARG A 1 262 ? -23.094 -19.688 -10.453 1 89.44 262 ARG A C 1
ATOM 1991 O O . ARG A 1 262 ? -24.203 -20.062 -10.086 1 89.44 262 ARG A O 1
ATOM 1998 N N . LYS A 1 263 ? -22.875 -18.984 -11.414 1 82.25 263 LYS A N 1
ATOM 1999 C CA . LYS A 1 263 ? -24 -18.5 -12.195 1 82.25 263 LYS A CA 1
ATOM 2000 C C . LYS A 1 263 ? -24.375 -19.484 -13.305 1 82.25 263 LYS A C 1
ATOM 2002 O O . LYS A 1 263 ? -25.531 -19.547 -13.711 1 82.25 263 LYS A O 1
ATOM 2007 N N . LEU A 1 264 ? -23.484 -20.25 -13.758 1 83.38 264 LEU A N 1
ATOM 2008 C CA . LEU A 1 264 ? -23.672 -21.078 -14.938 1 83.38 264 LEU A CA 1
ATOM 2009 C C . LEU A 1 264 ? -24.125 -22.484 -14.539 1 83.38 264 LEU A C 1
ATOM 2011 O O . LEU A 1 264 ? -24.844 -23.156 -15.289 1 83.38 264 LEU A O 1
ATOM 2015 N N . VAL A 1 265 ? -23.578 -22.906 -13.43 1 87.62 265 VAL A N 1
ATOM 2016 C CA . VAL A 1 265 ? -23.766 -24.297 -13.055 1 87.62 265 VAL A CA 1
ATOM 2017 C C . VAL A 1 265 ? -24.297 -24.375 -11.617 1 87.62 265 VAL A C 1
ATOM 2019 O O . VAL A 1 265 ? -23.719 -23.781 -10.711 1 87.62 265 VAL A O 1
ATOM 2022 N N . PRO A 1 266 ? -25.406 -25.031 -11.406 1 88.12 266 PRO A N 1
ATOM 2023 C CA . PRO A 1 266 ? -25.875 -25.219 -10.039 1 88.12 266 PRO A CA 1
ATOM 2024 C C . PRO A 1 266 ? -24.891 -25.969 -9.156 1 88.12 266 PRO A C 1
ATOM 2026 O O . PRO A 1 266 ? -24.016 -26.672 -9.672 1 88.12 266 PRO A O 1
ATOM 2029 N N . PRO A 1 267 ? -25.062 -25.828 -7.906 1 89.56 267 PRO A N 1
ATOM 2030 C CA . PRO A 1 267 ? -24.172 -26.547 -6.992 1 89.56 267 PRO A CA 1
ATOM 2031 C C . PRO A 1 267 ? -24.203 -28.062 -7.195 1 89.56 267 PRO A C 1
ATOM 2033 O O . PRO A 1 267 ? -25.281 -28.672 -7.137 1 89.56 267 PRO A O 1
ATOM 2036 N N . SER A 1 268 ? -23.172 -28.594 -7.555 1 90.25 268 SER A N 1
ATOM 2037 C CA . SER A 1 268 ? -23.031 -30.016 -7.867 1 90.25 268 SER A CA 1
ATOM 2038 C C . SER A 1 268 ? -21.578 -30.469 -7.777 1 90.25 268 SER A C 1
ATOM 2040 O O . SER A 1 268 ? -20.688 -29.641 -7.602 1 90.25 268 SER A O 1
ATOM 2042 N N . GLU A 1 269 ? -21.406 -31.734 -7.84 1 90.31 269 GLU A N 1
ATOM 2043 C CA . GLU A 1 269 ? -20.047 -32.281 -7.91 1 90.31 269 GLU A CA 1
ATOM 2044 C C . GLU A 1 269 ? -19.344 -31.828 -9.18 1 90.31 269 GLU A C 1
ATOM 2046 O O . GLU A 1 269 ? -18.125 -31.625 -9.18 1 90.31 269 GLU A O 1
ATOM 2051 N N . TYR A 1 270 ? -20.109 -31.672 -10.125 1 91.75 270 TYR A N 1
ATOM 2052 C CA . TYR A 1 270 ? -19.547 -31.203 -11.391 1 91.75 270 TYR A CA 1
ATOM 2053 C C . TYR A 1 270 ? -19.031 -29.781 -11.266 1 91.75 270 TYR A C 1
ATOM 2055 O O . TYR A 1 270 ? -17.969 -29.453 -11.797 1 91.75 270 TYR A O 1
ATOM 2063 N N . ARG A 1 271 ? -19.703 -28.953 -10.609 1 93.19 271 ARG A N 1
ATOM 2064 C CA . ARG A 1 271 ? -19.234 -27.594 -10.406 1 93.19 271 ARG A CA 1
ATOM 2065 C C . ARG A 1 271 ? -17.938 -27.578 -9.602 1 93.19 271 ARG A C 1
ATOM 2067 O O . ARG A 1 271 ? -17.047 -26.766 -9.867 1 93.19 271 ARG A O 1
ATOM 2074 N N . LYS A 1 272 ? -17.859 -28.453 -8.648 1 94.06 272 LYS A N 1
ATOM 2075 C CA . LYS A 1 272 ? -16.625 -28.578 -7.887 1 94.06 272 LYS A CA 1
ATOM 2076 C C . LYS A 1 272 ? -15.453 -28.984 -8.781 1 94.06 272 LYS A C 1
ATOM 2078 O O . LYS A 1 272 ? -14.344 -28.453 -8.648 1 94.06 272 LYS A O 1
ATOM 2083 N N . LEU A 1 273 ? -15.805 -29.891 -9.625 1 93.19 273 LEU A N 1
ATOM 2084 C CA . LEU A 1 273 ? -14.781 -30.344 -10.562 1 93.19 273 LEU A CA 1
ATOM 2085 C C . LEU A 1 273 ? -14.328 -29.203 -11.469 1 93.19 273 LEU A C 1
ATOM 2087 O O . LEU A 1 273 ? -13.133 -29.047 -11.719 1 93.19 273 LEU A O 1
ATOM 2091 N N . LEU A 1 274 ? -15.25 -28.438 -11.914 1 94.75 274 LEU A N 1
ATOM 2092 C CA . LEU A 1 274 ? -14.922 -27.266 -12.727 1 94.75 274 LEU A CA 1
ATOM 2093 C C . LEU A 1 274 ? -14.086 -26.266 -11.938 1 94.75 274 LEU A C 1
ATOM 2095 O O . LEU A 1 274 ? -13.195 -25.625 -12.5 1 94.75 274 LEU A O 1
ATOM 2099 N N . GLY A 1 275 ? -14.438 -26.141 -10.695 1 95.94 275 GLY A N 1
ATOM 2100 C CA . GLY A 1 275 ? -13.625 -25.297 -9.844 1 95.94 275 GLY A CA 1
ATOM 2101 C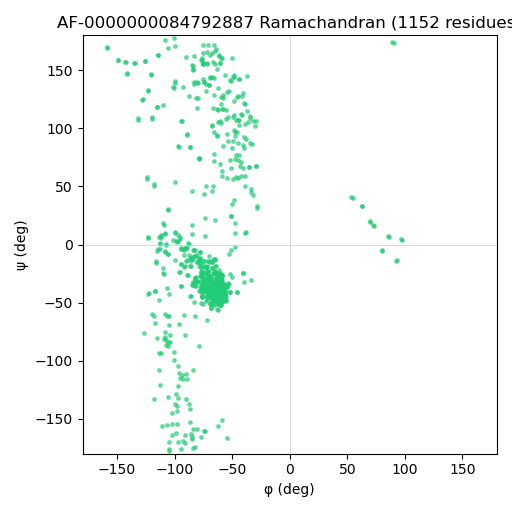 C . GLY A 1 275 ? -12.188 -25.75 -9.734 1 95.94 275 GLY A C 1
ATOM 2102 O O . GLY A 1 275 ? -11.266 -24.922 -9.75 1 95.94 275 GLY A O 1
ATOM 2103 N N . ALA A 1 276 ? -12.023 -27.016 -9.641 1 95.31 276 ALA A N 1
ATOM 2104 C CA . ALA A 1 276 ? -10.672 -27.578 -9.609 1 95.31 276 ALA A CA 1
ATOM 2105 C C . ALA A 1 276 ? -9.93 -27.297 -10.914 1 95.31 276 ALA A C 1
ATOM 2107 O O . ALA A 1 276 ? -8.734 -26.984 -10.898 1 95.31 276 ALA A O 1
ATOM 2108 N N . VAL A 1 277 ? -10.633 -27.375 -11.977 1 95.31 277 VAL A N 1
ATOM 2109 C CA . VAL A 1 277 ? -10.07 -27.062 -13.289 1 95.31 277 VAL A CA 1
ATOM 2110 C C . VAL A 1 277 ? -9.625 -25.594 -13.32 1 95.31 277 VAL A C 1
ATOM 2112 O O . VAL A 1 277 ? -8.57 -25.281 -13.867 1 95.31 277 VAL A O 1
ATOM 2115 N N . VAL A 1 278 ? -10.398 -24.766 -12.734 1 97 278 VAL A N 1
ATOM 2116 C CA . VAL A 1 278 ? -10.078 -23.344 -12.688 1 97 278 VAL A CA 1
ATOM 2117 C C . VAL A 1 278 ? -8.758 -23.125 -11.945 1 97 278 VAL A C 1
ATOM 2119 O O . VAL A 1 278 ? -7.914 -22.344 -12.391 1 97 278 VAL A O 1
ATOM 2122 N N . VAL A 1 279 ? -8.562 -23.828 -10.867 1 96.5 279 VAL A N 1
ATOM 2123 C CA . VAL A 1 279 ? -7.352 -23.703 -10.07 1 96.5 279 VAL A CA 1
ATOM 2124 C C . VAL A 1 279 ? -6.141 -24.141 -10.891 1 96.5 279 VAL A C 1
ATOM 2126 O O . VAL A 1 279 ? -5.137 -23.422 -10.961 1 96.5 279 VAL A O 1
ATOM 2129 N N . ILE A 1 280 ? -6.246 -25.25 -11.531 1 96 280 ILE A N 1
ATOM 2130 C CA . ILE A 1 280 ? -5.16 -25.797 -12.336 1 96 280 ILE A CA 1
ATOM 2131 C C . ILE A 1 280 ? -4.859 -24.859 -13.508 1 96 280 ILE A C 1
ATOM 2133 O O . ILE A 1 280 ? -3.699 -24.562 -13.781 1 96 280 ILE A O 1
ATOM 2137 N N . ALA A 1 281 ? -5.898 -24.438 -14.141 1 97.31 281 ALA A N 1
ATOM 2138 C CA . ALA A 1 281 ? -5.77 -23.578 -15.312 1 97.31 281 ALA A CA 1
ATOM 2139 C C . ALA A 1 281 ? -5.188 -22.219 -14.938 1 97.31 281 ALA A C 1
ATOM 2141 O O . ALA A 1 281 ? -4.367 -21.656 -15.672 1 97.31 281 ALA A O 1
ATOM 2142 N N . ALA A 1 282 ? -5.617 -21.672 -13.852 1 97.81 282 ALA A N 1
ATOM 2143 C CA . ALA A 1 282 ? -5.125 -20.375 -13.391 1 97.81 282 ALA A CA 1
ATOM 2144 C C . ALA A 1 282 ? -3.633 -20.422 -13.094 1 97.81 282 ALA A C 1
ATOM 2146 O O . ALA A 1 282 ? -2.879 -19.531 -13.492 1 97.81 282 ALA A O 1
ATOM 2147 N N . ASN A 1 283 ? -3.195 -21.438 -12.406 1 96.5 283 ASN A N 1
ATOM 2148 C CA . ASN A 1 283 ? -1.786 -21.578 -12.055 1 96.5 283 ASN A CA 1
ATOM 2149 C C . ASN A 1 283 ? -0.929 -21.828 -13.297 1 96.5 283 ASN A C 1
ATOM 2151 O O . ASN A 1 283 ? 0.151 -21.266 -13.438 1 96.5 283 ASN A O 1
ATOM 2155 N N . ALA A 1 284 ? -1.396 -22.688 -14.172 1 96.19 284 ALA A N 1
ATOM 2156 C CA . ALA A 1 284 ? -0.678 -22.969 -15.414 1 96.19 284 ALA A CA 1
ATOM 2157 C C . ALA A 1 284 ? -0.65 -21.734 -16.312 1 96.19 284 ALA A C 1
ATOM 2159 O O . ALA A 1 284 ? 0.379 -21.422 -16.906 1 96.19 284 ALA A O 1
ATOM 2160 N N . GLY A 1 285 ? -1.754 -21.094 -16.391 1 97.5 285 GLY A N 1
ATOM 2161 C CA . GLY A 1 285 ? -1.883 -19.922 -17.234 1 97.5 285 GLY A CA 1
ATOM 2162 C C . GLY A 1 285 ? -1.025 -18.75 -16.781 1 97.5 285 GLY A C 1
ATOM 2163 O O . GLY A 1 285 ? -0.569 -17.953 -17.594 1 97.5 285 GLY A O 1
ATOM 2164 N N . GLY A 1 286 ? -0.835 -18.594 -15.523 1 97.38 286 GLY A N 1
ATOM 2165 C CA . GLY A 1 286 ? -0.04 -17.5 -14.969 1 97.38 286 GLY A CA 1
ATOM 2166 C C . GLY A 1 286 ? 1.454 -17.75 -15.062 1 97.38 286 GLY A C 1
ATOM 2167 O O . GLY A 1 286 ? 2.252 -16.812 -14.93 1 97.38 286 GLY A O 1
ATOM 2168 N N . ALA A 1 287 ? 1.865 -18.922 -15.391 1 96.19 287 ALA A N 1
ATOM 2169 C CA . ALA A 1 287 ? 3.264 -19.328 -15.273 1 96.19 287 ALA A CA 1
ATOM 2170 C C . ALA A 1 287 ? 4.051 -18.953 -16.531 1 96.19 287 ALA A C 1
ATOM 2172 O O . ALA A 1 287 ? 5.281 -18.922 -16.516 1 96.19 287 ALA A O 1
ATOM 2173 N N . TRP A 1 288 ? 3.383 -18.562 -17.625 1 96.81 288 TRP A N 1
ATOM 2174 C CA . TRP A 1 288 ? 4.141 -18.438 -18.859 1 96.81 288 TRP A CA 1
ATOM 2175 C C . TRP A 1 288 ? 4.223 -16.984 -19.312 1 96.81 288 TRP A C 1
ATOM 2177 O O . TRP A 1 288 ? 4.688 -16.703 -20.422 1 96.81 288 TRP A O 1
ATOM 2187 N N . THR A 1 289 ? 3.76 -16.047 -18.547 1 97.5 289 THR A N 1
ATOM 2188 C CA . THR A 1 289 ? 3.898 -14.617 -18.797 1 97.5 289 THR A CA 1
ATOM 2189 C C . THR A 1 289 ? 4.52 -13.898 -17.609 1 97.5 289 THR A C 1
ATOM 2191 O O . THR A 1 289 ? 4.469 -14.406 -16.484 1 97.5 289 THR A O 1
ATOM 2194 N N . PRO A 1 290 ? 5.113 -12.727 -17.859 1 96.5 290 PRO A N 1
ATOM 2195 C CA . PRO A 1 290 ? 5.758 -12.023 -16.75 1 96.5 290 PRO A CA 1
ATOM 2196 C C . PRO A 1 290 ? 4.75 -11.445 -15.766 1 96.5 290 PRO A C 1
ATOM 2198 O O . PRO A 1 290 ? 5.082 -11.227 -14.594 1 96.5 290 PRO A O 1
ATOM 2201 N N . ILE A 1 291 ? 3.488 -11.195 -16.156 1 96.06 291 ILE A N 1
ATOM 2202 C CA . ILE A 1 291 ? 2.562 -10.477 -15.289 1 96.06 291 ILE A CA 1
ATOM 2203 C C . ILE A 1 291 ? 1.505 -11.438 -14.758 1 96.06 291 ILE A C 1
ATOM 2205 O O . ILE A 1 291 ? 0.729 -11.086 -13.859 1 96.06 291 ILE A O 1
ATOM 2209 N N . GLY A 1 292 ? 1.494 -12.695 -15.234 1 95.88 292 GLY A N 1
ATOM 2210 C CA . GLY A 1 292 ? 0.403 -13.617 -14.945 1 95.88 292 GLY A CA 1
ATOM 2211 C C . GLY A 1 292 ? 0.459 -14.195 -13.547 1 95.88 292 GLY A C 1
ATOM 2212 O O . GLY A 1 292 ? -0.539 -14.719 -13.047 1 95.88 292 GLY A O 1
ATOM 2213 N N . ASP A 1 293 ? 1.562 -14.148 -12.984 1 95.44 293 ASP A N 1
ATOM 2214 C CA . ASP A 1 293 ? 1.777 -14.625 -11.625 1 95.44 293 ASP A CA 1
ATOM 2215 C C . ASP A 1 293 ? 2.73 -13.711 -10.859 1 95.44 293 ASP A C 1
ATOM 2217 O O . ASP A 1 293 ? 3.654 -13.141 -11.445 1 95.44 293 ASP A O 1
ATOM 2221 N N . VAL A 1 294 ? 2.484 -13.609 -9.539 1 94.56 294 VAL A N 1
ATOM 2222 C CA . VAL A 1 294 ? 3.344 -12.758 -8.719 1 94.56 294 VAL A CA 1
ATOM 2223 C C . VAL A 1 294 ? 4.785 -13.258 -8.797 1 94.56 294 VAL A C 1
ATOM 2225 O O . VAL A 1 294 ? 5.723 -12.461 -8.828 1 94.56 294 VAL A O 1
ATOM 2228 N N . THR A 1 295 ? 5.035 -14.539 -8.844 1 95.69 295 THR A N 1
ATOM 2229 C CA . THR A 1 295 ? 6.379 -15.109 -8.852 1 95.69 295 THR A CA 1
ATOM 2230 C C . THR A 1 295 ? 7.086 -14.789 -10.172 1 95.69 295 THR A C 1
ATOM 2232 O O . THR A 1 295 ? 8.281 -14.484 -10.18 1 95.69 295 THR A O 1
ATOM 2235 N N . THR A 1 296 ? 6.371 -14.914 -11.32 1 97 296 THR A N 1
ATOM 2236 C CA . THR A 1 296 ? 6.98 -14.531 -12.594 1 97 296 THR A CA 1
ATOM 2237 C C . THR A 1 296 ? 7.242 -13.031 -12.633 1 97 296 THR A C 1
ATOM 2239 O O . THR A 1 296 ? 8.234 -12.586 -13.219 1 97 296 THR A O 1
ATOM 2242 N N . THR A 1 297 ? 6.367 -12.281 -12.031 1 96 297 THR A N 1
ATOM 2243 C CA . THR A 1 297 ? 6.555 -10.844 -11.945 1 96 297 THR A CA 1
ATOM 2244 C C . THR A 1 297 ? 7.801 -10.5 -11.133 1 96 297 THR A C 1
ATOM 2246 O O . THR A 1 297 ? 8.578 -9.625 -11.516 1 96 297 THR A O 1
ATOM 2249 N N . MET A 1 298 ? 8 -11.164 -10.047 1 96.12 298 MET A N 1
ATOM 2250 C CA . MET A 1 298 ? 9.18 -10.953 -9.219 1 96.12 298 MET A CA 1
ATOM 2251 C C . MET A 1 298 ? 10.453 -11.266 -9.992 1 96.12 298 MET A C 1
ATOM 2253 O O . MET A 1 298 ? 11.406 -10.484 -9.977 1 96.12 298 MET A O 1
ATOM 2257 N N . LEU A 1 299 ? 10.453 -12.391 -10.68 1 97.19 299 LEU A N 1
ATOM 2258 C CA . LEU A 1 299 ? 11.609 -12.797 -11.477 1 97.19 299 LEU A CA 1
ATOM 2259 C C . LEU A 1 299 ? 11.883 -11.789 -12.586 1 97.19 299 LEU A C 1
ATOM 2261 O O . LEU A 1 299 ? 13.047 -11.508 -12.906 1 97.19 299 LEU A O 1
ATOM 2265 N N . TRP A 1 300 ? 10.797 -11.305 -13.156 1 96.94 300 TRP A N 1
ATOM 2266 C CA . TRP A 1 300 ? 10.891 -10.336 -14.242 1 96.94 300 TRP A CA 1
ATOM 2267 C C . TRP A 1 300 ? 11.43 -9 -13.742 1 96.94 300 TRP A C 1
ATOM 2269 O O . TRP A 1 300 ? 12.336 -8.422 -14.344 1 96.94 300 TRP A O 1
ATOM 2279 N N . ILE A 1 301 ? 10.961 -8.492 -12.633 1 93.88 301 ILE A N 1
ATOM 2280 C CA . ILE A 1 301 ? 11.344 -7.207 -12.055 1 93.88 301 ILE A CA 1
ATOM 2281 C C . ILE A 1 301 ? 12.812 -7.25 -11.641 1 93.88 301 ILE A C 1
ATOM 2283 O O . ILE A 1 301 ? 13.547 -6.277 -11.828 1 93.88 301 ILE A O 1
ATOM 2287 N N . HIS A 1 302 ? 13.297 -8.406 -11.188 1 93.44 302 HIS A N 1
ATOM 2288 C CA . HIS A 1 302 ? 14.656 -8.516 -10.672 1 93.44 302 HIS A CA 1
ATOM 2289 C C . HIS A 1 302 ? 15.625 -8.953 -11.758 1 93.44 302 HIS A C 1
ATOM 2291 O O . HIS A 1 302 ? 16.812 -9.141 -11.5 1 93.44 302 HIS A O 1
ATOM 2297 N N . GLY A 1 303 ? 15.078 -9.242 -12.977 1 93.81 303 GLY A N 1
ATOM 2298 C CA . GLY A 1 303 ? 15.938 -9.398 -14.141 1 93.81 303 GLY A CA 1
ATOM 2299 C C . GLY A 1 303 ? 16.281 -10.844 -14.445 1 93.81 303 GLY A C 1
ATOM 2300 O O . GLY A 1 303 ? 17.031 -11.125 -15.375 1 93.81 303 GLY A O 1
ATOM 2301 N N . GLN A 1 304 ? 15.711 -11.805 -13.711 1 96.81 304 GLN A N 1
ATOM 2302 C CA . GLN A 1 304 ? 16.016 -13.211 -13.938 1 96.81 304 GLN A CA 1
ATOM 2303 C C . GLN A 1 304 ? 15.414 -13.711 -15.242 1 96.81 304 GLN A C 1
ATOM 2305 O O . GLN A 1 304 ? 15.953 -14.617 -15.883 1 96.81 304 GLN A O 1
ATOM 2310 N N . ILE A 1 305 ? 14.305 -13.102 -15.617 1 96.81 305 ILE A N 1
ATOM 2311 C CA . ILE A 1 305 ? 13.641 -13.508 -16.844 1 96.81 305 ILE A CA 1
ATOM 2312 C C . ILE A 1 305 ? 13.242 -12.273 -17.656 1 96.81 305 ILE A C 1
ATOM 2314 O O . ILE A 1 305 ? 13.133 -11.18 -17.109 1 96.81 305 ILE A O 1
ATOM 2318 N N . THR A 1 306 ? 13.094 -12.469 -18.969 1 96.62 306 THR A N 1
ATOM 2319 C CA . THR A 1 306 ? 12.602 -11.43 -19.859 1 96.62 306 THR A CA 1
ATOM 2320 C C . THR A 1 306 ? 11.25 -11.82 -20.453 1 96.62 306 THR A C 1
ATOM 2322 O O . THR A 1 306 ? 10.875 -12.992 -20.422 1 96.62 306 THR A O 1
ATOM 2325 N N . THR A 1 307 ? 10.578 -10.867 -20.969 1 96.31 307 THR A N 1
ATOM 2326 C CA . THR A 1 307 ? 9.195 -11.039 -21.391 1 96.31 307 THR A CA 1
ATOM 2327 C C . THR A 1 307 ? 9.102 -12.07 -22.516 1 96.31 307 THR A C 1
ATOM 2329 O O . THR A 1 307 ? 8.406 -13.078 -22.391 1 96.31 307 THR A O 1
ATOM 2332 N N . LEU A 1 308 ? 9.797 -11.883 -23.562 1 96.06 308 LEU A N 1
ATOM 2333 C CA . LEU A 1 308 ? 9.664 -12.734 -24.75 1 96.06 308 LEU A CA 1
ATOM 2334 C C . LEU A 1 308 ? 10.188 -14.141 -24.469 1 96.06 308 LEU A C 1
ATOM 2336 O O . LEU A 1 308 ? 9.609 -15.125 -24.922 1 96.06 308 LEU A O 1
ATOM 2340 N N . LYS A 1 309 ? 11.234 -14.266 -23.75 1 95.75 309 LYS A N 1
ATOM 2341 C CA . LYS A 1 309 ? 11.859 -15.562 -23.516 1 95.75 309 LYS A CA 1
ATOM 2342 C C . LYS A 1 309 ? 10.992 -16.438 -22.625 1 95.75 309 LYS A C 1
ATOM 2344 O O . LYS A 1 309 ? 10.914 -17.656 -22.812 1 95.75 309 LYS A O 1
ATOM 2349 N N . ILE A 1 310 ? 10.383 -15.852 -21.625 1 96.69 310 ILE A N 1
ATOM 2350 C CA . ILE A 1 310 ? 9.539 -16.672 -20.766 1 96.69 310 ILE A CA 1
ATOM 2351 C C . ILE A 1 310 ? 8.312 -17.141 -21.547 1 96.69 310 ILE A C 1
ATOM 2353 O O . ILE A 1 310 ? 7.848 -18.266 -21.375 1 96.69 310 ILE A O 1
ATOM 2357 N N . MET A 1 311 ? 7.785 -16.297 -22.328 1 96.94 311 MET A N 1
ATOM 2358 C CA . MET A 1 311 ? 6.605 -16.656 -23.109 1 96.94 311 MET A CA 1
ATOM 2359 C C . MET A 1 311 ? 6.93 -17.766 -24.109 1 96.94 311 MET A C 1
ATOM 2361 O O . MET A 1 311 ? 6.168 -18.719 -24.25 1 96.94 311 MET A O 1
ATOM 2365 N N . GLN A 1 312 ? 8.031 -17.656 -24.703 1 95.56 312 GLN A N 1
ATOM 2366 C CA . GLN A 1 312 ? 8.445 -18.656 -25.688 1 95.56 312 GLN A CA 1
ATOM 2367 C C . GLN A 1 312 ? 8.805 -19.984 -25 1 95.56 312 GLN A C 1
ATOM 2369 O O . GLN A 1 312 ? 8.508 -21.047 -25.516 1 95.56 312 GLN A O 1
ATOM 2374 N N . GLY A 1 313 ? 9.375 -19.875 -23.891 1 93.69 313 GLY A N 1
ATOM 2375 C CA . GLY A 1 313 ? 9.891 -21.047 -23.219 1 93.69 313 GLY A CA 1
ATOM 2376 C C . GLY A 1 313 ? 8.828 -21.812 -22.453 1 93.69 313 GLY A C 1
ATOM 2377 O O . GLY A 1 313 ? 8.914 -23.031 -22.312 1 93.69 313 GLY A O 1
ATOM 2378 N N . LEU A 1 314 ? 7.859 -21.062 -21.938 1 96.19 314 LEU A N 1
ATOM 2379 C CA . LEU A 1 314 ? 7.004 -21.734 -20.969 1 96.19 314 LEU A CA 1
ATOM 2380 C C . LEU A 1 314 ? 5.578 -21.859 -21.484 1 96.19 314 LEU A C 1
ATOM 2382 O O . LEU A 1 314 ? 4.734 -22.516 -20.859 1 96.19 314 LEU A O 1
ATOM 2386 N N . PHE A 1 315 ? 5.258 -21.297 -22.656 1 96.69 315 PHE A N 1
ATOM 2387 C CA . PHE A 1 315 ? 3.898 -21.391 -23.172 1 96.69 315 PHE A CA 1
ATOM 2388 C C . PHE A 1 315 ? 3.494 -22.844 -23.359 1 96.69 315 PHE A C 1
ATOM 2390 O O . PHE A 1 315 ? 2.461 -23.281 -22.859 1 96.69 315 PHE A O 1
ATOM 2397 N N . ILE A 1 316 ? 4.285 -23.594 -24.047 1 94.94 316 ILE A N 1
ATOM 2398 C CA . ILE A 1 316 ? 3.939 -24.969 -24.391 1 94.94 316 ILE A CA 1
ATOM 2399 C C . ILE A 1 316 ? 3.9 -25.828 -23.125 1 94.94 316 ILE A C 1
ATOM 2401 O O . ILE A 1 316 ? 2.924 -26.531 -22.875 1 94.94 316 ILE A O 1
ATOM 2405 N N . PRO A 1 317 ? 4.957 -25.75 -22.266 1 92.94 317 PRO A N 1
ATOM 2406 C CA . PRO A 1 317 ? 4.879 -26.516 -21.016 1 92.94 317 PRO A CA 1
ATOM 2407 C C . PRO A 1 317 ? 3.631 -26.188 -20.203 1 92.94 317 PRO A C 1
ATOM 2409 O O . PRO A 1 317 ? 3.033 -27.094 -19.594 1 92.94 317 PRO A O 1
ATOM 2412 N N . SER A 1 318 ? 3.273 -24.984 -20.141 1 95.94 318 SER A N 1
ATOM 2413 C CA . SER A 1 318 ? 2.098 -24.578 -19.375 1 95.94 318 SER A CA 1
ATOM 2414 C C . SER A 1 318 ? 0.818 -25.141 -20 1 95.94 318 SER A C 1
ATOM 2416 O O . SER A 1 318 ? -0.105 -25.531 -19.281 1 95.94 318 SER A O 1
ATOM 2418 N N . VAL A 1 319 ? 0.749 -25.125 -21.328 1 95.62 319 VAL A N 1
ATOM 2419 C CA . VAL A 1 319 ? -0.402 -25.688 -22.016 1 95.62 319 VAL A CA 1
ATOM 2420 C C . VAL A 1 319 ? -0.504 -27.188 -21.719 1 95.62 319 VAL A C 1
ATOM 2422 O O . VAL A 1 319 ? -1.599 -27.703 -21.484 1 95.62 319 VAL A O 1
ATOM 2425 N N . VAL A 1 320 ? 0.585 -27.828 -21.703 1 92.38 320 VAL A N 1
ATOM 2426 C CA . VAL A 1 320 ? 0.621 -29.266 -21.422 1 92.38 320 VAL A CA 1
ATOM 2427 C C . VAL A 1 320 ? 0.172 -29.516 -19.984 1 92.38 320 VAL A C 1
ATOM 2429 O O . VAL A 1 320 ? -0.571 -30.469 -19.734 1 92.38 320 VAL A O 1
ATOM 2432 N N . SER A 1 321 ? 0.628 -28.672 -19.109 1 92.19 321 SER A N 1
ATOM 2433 C CA . SER A 1 321 ? 0.271 -28.797 -17.703 1 92.19 321 SER A CA 1
ATOM 2434 C C . SER A 1 321 ? -1.23 -28.641 -17.484 1 92.19 321 SER A C 1
ATOM 2436 O O . SER A 1 321 ? -1.782 -29.125 -16.5 1 92.19 321 SER A O 1
ATOM 2438 N N . LEU A 1 322 ? -1.852 -27.938 -18.359 1 94.25 322 LEU A N 1
ATOM 2439 C CA . LEU A 1 322 ? -3.303 -27.797 -18.297 1 94.25 322 LEU A CA 1
ATOM 2440 C C . LEU A 1 322 ? -3.996 -28.938 -19.031 1 94.25 322 LEU A C 1
ATOM 2442 O O . LEU A 1 322 ? -4.957 -29.516 -18.531 1 94.25 322 LEU A O 1
ATOM 2446 N N . ALA A 1 323 ? -3.535 -29.312 -20.234 1 93.69 323 ALA A N 1
ATOM 2447 C CA . ALA A 1 323 ? -4.207 -30.234 -21.156 1 93.69 323 ALA A CA 1
ATOM 2448 C C . ALA A 1 323 ? -4.27 -31.641 -20.562 1 93.69 323 ALA A C 1
ATOM 2450 O O . ALA A 1 323 ? -5.277 -32.344 -20.719 1 93.69 323 ALA A O 1
ATOM 2451 N N . ILE A 1 324 ? -3.279 -32.031 -19.906 1 89.94 324 ILE A N 1
ATOM 2452 C CA . ILE A 1 324 ? -3.221 -33.375 -19.406 1 89.94 324 ILE A CA 1
ATOM 2453 C C . ILE A 1 324 ? -4.27 -33.562 -18.312 1 89.94 324 ILE A C 1
ATOM 2455 O O . ILE A 1 324 ? -5.105 -34.469 -18.391 1 89.94 324 ILE A O 1
ATOM 2459 N N . PRO A 1 325 ? -4.223 -32.719 -17.328 1 90.62 325 PRO A N 1
ATOM 2460 C CA . PRO A 1 325 ? -5.277 -32.875 -16.328 1 90.62 325 PRO A CA 1
ATOM 2461 C C . PRO A 1 325 ? -6.68 -32.719 -16.922 1 90.62 325 PRO A C 1
ATOM 2463 O O . PRO A 1 325 ? -7.598 -33.438 -16.5 1 90.62 325 PRO A O 1
ATOM 2466 N N . LEU A 1 326 ? -6.867 -31.844 -17.797 1 92.62 326 LEU A N 1
ATOM 2467 C CA . LEU A 1 326 ? -8.172 -31.656 -18.438 1 92.62 326 LEU A CA 1
ATOM 2468 C C . LEU A 1 326 ? -8.609 -32.938 -19.156 1 92.62 326 LEU A C 1
ATOM 2470 O O . LEU A 1 326 ? -9.773 -33.312 -19.094 1 92.62 326 LEU A O 1
ATOM 2474 N N . ALA A 1 327 ? -7.699 -33.531 -19.922 1 91.75 327 ALA A N 1
ATOM 2475 C CA . ALA A 1 327 ? -8 -34.781 -20.656 1 91.75 327 ALA A CA 1
ATOM 2476 C C . ALA A 1 327 ? -8.391 -35.906 -19.688 1 91.75 327 ALA A C 1
ATOM 2478 O O . ALA A 1 327 ? -9.328 -36.656 -19.969 1 91.75 327 ALA A O 1
ATOM 2479 N N . LEU A 1 328 ? -7.73 -35.969 -18.609 1 88.69 328 LEU A N 1
ATOM 2480 C CA . LEU A 1 328 ? -8.016 -37 -17.625 1 88.69 328 LEU A CA 1
ATOM 2481 C C . LEU A 1 328 ? -9.359 -36.75 -16.938 1 88.69 328 LEU A C 1
ATOM 2483 O O . LEU A 1 328 ? -10.133 -37.688 -16.719 1 88.69 328 LEU A O 1
ATOM 2487 N N . MET A 1 329 ? -9.602 -35.5 -16.625 1 89.88 329 MET A N 1
ATOM 2488 C CA . MET A 1 329 ? -10.836 -35.125 -15.93 1 89.88 329 MET A CA 1
ATOM 2489 C C . MET A 1 329 ? -12.039 -35.25 -16.859 1 89.88 329 MET A C 1
ATOM 2491 O O . MET A 1 329 ? -13.164 -35.438 -16.406 1 89.88 329 MET A O 1
ATOM 2495 N N . SER A 1 330 ? -11.805 -35.094 -18.141 1 89.31 330 SER A N 1
ATOM 2496 C CA . SER A 1 330 ? -12.867 -35.219 -19.125 1 89.31 330 SER A CA 1
ATOM 2497 C C . SER A 1 330 ? -13.359 -36.656 -19.203 1 89.31 330 SER A C 1
ATOM 2499 O O . SER A 1 330 ? -14.461 -36.938 -19.688 1 89.31 330 SER A O 1
ATOM 2501 N N . LEU A 1 331 ? -12.547 -37.594 -18.75 1 84.88 331 LEU A N 1
ATOM 2502 C CA . LEU A 1 331 ? -12.891 -39 -18.797 1 84.88 331 LEU A CA 1
ATOM 2503 C C . LEU A 1 331 ? -13.633 -39.438 -17.547 1 84.88 331 LEU A C 1
ATOM 2505 O O . LEU A 1 331 ? -14.148 -40.531 -17.469 1 84.88 331 LEU A O 1
ATOM 2509 N N . THR A 1 332 ? -13.797 -38.562 -16.641 1 80.19 332 THR A N 1
ATOM 2510 C CA . THR A 1 332 ? -14.492 -38.875 -15.406 1 80.19 332 THR A CA 1
ATOM 2511 C C . THR A 1 332 ? -16 -38.906 -15.617 1 80.19 332 THR A C 1
ATOM 2513 O O . THR A 1 332 ? -16.516 -38.281 -16.547 1 80.19 332 THR A O 1
ATOM 2516 N N . SER A 1 333 ? -16.75 -39.562 -14.75 1 72.25 333 SER A N 1
ATOM 2517 C CA . SER A 1 333 ? -18.188 -39.75 -14.836 1 72.25 333 SER A CA 1
ATOM 2518 C C . SER A 1 333 ? -18.922 -38.438 -14.625 1 72.25 333 SER A C 1
ATOM 2520 O O . SER A 1 333 ? -19.984 -38.188 -15.211 1 72.25 333 SER A O 1
ATOM 2522 N N . GLU A 1 334 ? -18.359 -37.656 -13.805 1 73.62 334 GLU A N 1
ATOM 2523 C CA . GLU A 1 334 ? -18.984 -36.375 -13.523 1 73.62 334 GLU A CA 1
ATOM 2524 C C . GLU A 1 334 ? -19.047 -35.5 -14.773 1 73.62 334 GLU A C 1
ATOM 2526 O O . GLU A 1 334 ? -19.984 -34.719 -14.953 1 73.62 334 GLU A O 1
ATOM 2531 N N . ALA A 1 335 ? -18.047 -35.719 -15.641 1 73.25 335 ALA A N 1
ATOM 2532 C CA . ALA A 1 335 ? -17.984 -34.938 -16.875 1 73.25 335 ALA A CA 1
ATOM 2533 C C . ALA A 1 335 ? -18.891 -35.531 -17.938 1 73.25 335 ALA A C 1
ATOM 2535 O O . ALA A 1 335 ? -19.281 -34.844 -18.891 1 73.25 335 ALA A O 1
ATOM 2536 N N . ASN A 1 336 ? -19.062 -36.844 -17.875 1 67.06 336 ASN A N 1
ATOM 2537 C CA . ASN A 1 336 ? -19.891 -37.531 -18.859 1 67.06 336 ASN A CA 1
ATOM 2538 C C . ASN A 1 336 ? -21.359 -37.531 -18.469 1 67.06 336 ASN A C 1
ATOM 2540 O O . ASN A 1 336 ? -22.219 -37.938 -19.25 1 67.06 336 ASN A O 1
ATOM 2544 N N . GLY A 1 337 ? -21.609 -37.281 -17.188 1 60.03 337 GLY A N 1
ATOM 2545 C CA . GLY A 1 337 ? -22.984 -37.406 -16.766 1 60.03 337 GLY A CA 1
ATOM 2546 C C . GLY A 1 337 ? -23.906 -36.406 -17.406 1 60.03 337 GLY A C 1
ATOM 2547 O O . GLY A 1 337 ? -23.453 -35.406 -17.969 1 60.03 337 GLY A O 1
ATOM 2548 N N . SER A 1 338 ? -25.328 -36.812 -17.469 1 51.03 338 SER A N 1
ATOM 2549 C CA . SER A 1 338 ? -26.5 -36.281 -18.125 1 51.03 338 SER A CA 1
ATOM 2550 C C . SER A 1 338 ? -26.562 -34.75 -17.969 1 51.03 338 SER A C 1
ATOM 2552 O O . SER A 1 338 ? -26.016 -34.188 -17.031 1 51.03 338 SER A O 1
ATOM 2554 N N . SER A 1 339 ? -27.016 -34.094 -19.062 1 49.22 339 SER A N 1
ATOM 2555 C CA . SER A 1 339 ? -27.375 -32.719 -19.375 1 49.22 339 SER A CA 1
ATOM 2556 C C . SER A 1 339 ? -27.984 -32.031 -18.172 1 49.22 339 SER A C 1
ATOM 2558 O O . SER A 1 339 ? -29.156 -32.25 -17.828 1 49.22 339 SER A O 1
ATOM 2560 N N . GLN A 1 340 ? -27.422 -32.188 -17.062 1 47.34 340 GLN A N 1
ATOM 2561 C CA . GLN A 1 340 ? -28.156 -31.344 -16.125 1 47.34 340 GLN A CA 1
ATOM 2562 C C . GLN A 1 340 ? -28.5 -29.984 -16.766 1 47.34 340 GLN A C 1
ATOM 2564 O O . GLN A 1 340 ? -27.672 -29.406 -17.484 1 47.34 340 GLN A O 1
ATOM 2569 N N . THR A 1 341 ? -29.781 -29.859 -16.969 1 44.88 341 THR A N 1
ATOM 2570 C CA . THR A 1 341 ? -30.422 -28.641 -17.469 1 44.88 341 THR A CA 1
ATOM 2571 C C . THR A 1 341 ? -29.719 -27.406 -16.938 1 44.88 341 THR A C 1
ATOM 2573 O O . THR A 1 341 ? -29.734 -27.125 -15.734 1 44.88 341 THR A O 1
ATOM 2576 N N . SER A 1 342 ? -28.562 -27.234 -17.344 1 47.38 342 SER A N 1
ATOM 2577 C CA . SER A 1 342 ? -28.047 -25.891 -17.078 1 47.38 342 SER A CA 1
ATOM 2578 C C . SER A 1 342 ? -29.188 -24.859 -17.062 1 47.38 342 SER A C 1
ATOM 2580 O O . SER A 1 342 ? -29.922 -24.719 -18.031 1 47.38 342 SER A O 1
ATOM 2582 N N . SER A 1 343 ? -30.031 -24.953 -16.078 1 43.59 343 SER A N 1
ATOM 2583 C CA . SER A 1 343 ? -30.953 -23.828 -16 1 43.59 343 SER A CA 1
ATOM 2584 C C . SER A 1 343 ? -30.297 -22.547 -16.469 1 43.59 343 SER A C 1
ATOM 2586 O O . SER A 1 343 ? -29.203 -22.203 -16.016 1 43.59 343 SER A O 1
ATOM 2588 N N . SER A 1 344 ? -30.344 -22.312 -17.688 1 45.19 344 SER A N 1
ATOM 2589 C CA . SER A 1 344 ? -30 -21 -18.234 1 45.19 344 SER A CA 1
ATOM 2590 C C . SER A 1 344 ? -30.281 -19.891 -17.219 1 45.19 344 SER A C 1
ATOM 2592 O O . SER A 1 344 ? -31.344 -19.266 -17.25 1 45.19 344 SER A O 1
ATOM 2594 N N . LEU A 1 345 ? -30.141 -20.125 -15.992 1 42.69 345 LEU A N 1
ATOM 2595 C CA . LEU A 1 345 ? -30.25 -18.906 -15.195 1 42.69 345 LEU A CA 1
ATOM 2596 C C . LEU A 1 345 ? -29.344 -17.812 -15.734 1 42.69 345 LEU A C 1
ATOM 2598 O O . LEU A 1 345 ? -28.281 -17.531 -15.172 1 42.69 345 LEU A O 1
ATOM 2602 N N . LEU A 1 346 ? -29.031 -17.891 -16.953 1 44.69 346 LEU A N 1
ATOM 2603 C CA . LEU A 1 346 ? -28.328 -16.75 -17.531 1 44.69 346 LEU A CA 1
ATOM 2604 C C . LEU A 1 346 ? -28.984 -15.445 -17.094 1 44.69 346 LEU A C 1
ATOM 2606 O O . LEU A 1 346 ? -30.141 -15.195 -17.391 1 44.69 346 LEU A O 1
ATOM 2610 N N . SER A 1 347 ? -28.781 -15.164 -15.945 1 44.28 347 SER A N 1
ATOM 2611 C CA . SER A 1 347 ? -29.25 -13.812 -15.648 1 44.28 347 SER A CA 1
ATOM 2612 C C . SER A 1 347 ? -28.938 -12.859 -16.797 1 44.28 347 SER A C 1
ATOM 2614 O O . SER A 1 347 ? -27.797 -12.758 -17.234 1 44.28 347 SER A O 1
ATOM 2616 N N . SER A 1 348 ? -29.812 -12.719 -17.641 1 45.94 348 SER A N 1
ATOM 2617 C CA . SER A 1 348 ? -29.906 -11.742 -18.719 1 45.94 348 SER A CA 1
ATOM 2618 C C . SER A 1 348 ? -29.422 -10.359 -18.266 1 45.94 348 SER A C 1
ATOM 2620 O O . SER A 1 348 ? -29.812 -9.344 -18.844 1 45.94 348 SER A O 1
ATOM 2622 N N . GLU A 1 349 ? -28.859 -10.359 -17.156 1 48.25 349 GLU A N 1
ATOM 2623 C CA . GLU A 1 349 ? -28.531 -8.961 -16.906 1 48.25 349 GLU A CA 1
ATOM 2624 C C . GLU A 1 349 ? -27.547 -8.422 -17.938 1 48.25 349 GLU A C 1
ATOM 2626 O O . GLU A 1 349 ? -26.469 -8.984 -18.141 1 48.25 349 GLU A O 1
ATOM 2631 N N . GLN A 1 350 ? -28.094 -7.805 -18.969 1 51.19 350 GLN A N 1
ATOM 2632 C CA . GLN A 1 350 ? -27.359 -7.113 -20.031 1 51.19 350 GLN A CA 1
ATOM 2633 C C . GLN A 1 350 ? -26.172 -6.359 -19.453 1 51.19 350 GLN A C 1
ATOM 2635 O O . GLN A 1 350 ? -26.25 -5.766 -18.375 1 51.19 350 GLN A O 1
ATOM 2640 N N . MET A 1 351 ? -25.062 -6.719 -19.938 1 58.12 351 MET A N 1
ATOM 2641 C CA . MET A 1 351 ? -23.828 -6.023 -19.625 1 58.12 351 MET A CA 1
ATOM 2642 C C . MET A 1 351 ? -24.016 -4.512 -19.703 1 58.12 351 MET A C 1
ATOM 2644 O O . MET A 1 351 ? -24.641 -4.008 -20.625 1 58.12 351 MET A O 1
ATOM 2648 N N . ALA A 1 352 ? -23.625 -3.832 -18.656 1 60.38 352 ALA A N 1
ATOM 2649 C CA . ALA A 1 352 ? -23.625 -2.373 -18.75 1 60.38 352 ALA A CA 1
ATOM 2650 C C . ALA A 1 352 ? -22.641 -1.898 -19.812 1 60.38 352 ALA A C 1
ATOM 2652 O O . ALA A 1 352 ? -21.531 -2.424 -19.922 1 60.38 352 ALA A O 1
ATOM 2653 N N . PRO A 1 353 ? -23.078 -1.235 -20.922 1 64.69 353 PRO A N 1
ATOM 2654 C CA . PRO A 1 353 ? -22.219 -0.793 -22.031 1 64.69 353 PRO A CA 1
ATOM 2655 C C . PRO A 1 353 ? -20.891 -0.221 -21.562 1 64.69 353 PRO A C 1
ATOM 2657 O O . PRO A 1 353 ? -19.875 -0.401 -22.234 1 64.69 353 PRO A O 1
ATOM 2660 N N . ARG A 1 354 ? -20.844 0.239 -20.438 1 84.25 354 ARG A N 1
ATOM 2661 C CA . ARG A 1 354 ? -19.594 0.84 -20 1 84.25 354 ARG A CA 1
ATOM 2662 C C . ARG A 1 354 ? -18.625 -0.223 -19.484 1 84.25 354 ARG A C 1
ATOM 2664 O O . ARG A 1 354 ? -17.422 0.005 -19.438 1 84.25 354 ARG A O 1
ATOM 2671 N N . GLY A 1 355 ? -19.156 -1.391 -19.344 1 86.19 355 GLY A N 1
ATOM 2672 C CA . GLY A 1 355 ? -18.312 -2.484 -18.859 1 86.19 355 GLY A CA 1
ATOM 2673 C C . GLY A 1 355 ? -17.344 -2.998 -19.906 1 86.19 355 GLY A C 1
ATOM 2674 O O . GLY A 1 355 ? -16.203 -3.312 -19.609 1 86.19 355 GLY A O 1
ATOM 2675 N N . GLN A 1 356 ? -17.781 -2.998 -21.109 1 88 356 GLN A N 1
ATOM 2676 C CA . GLN A 1 356 ? -16.938 -3.469 -22.203 1 88 356 GLN A CA 1
ATOM 2677 C C . GLN A 1 356 ? -15.758 -2.521 -22.438 1 88 356 GLN A C 1
ATOM 2679 O O . GLN A 1 356 ? -14.641 -2.963 -22.688 1 88 356 GLN A O 1
ATOM 2684 N N . LEU A 1 357 ? -16.094 -1.271 -22.391 1 90.5 357 LEU A N 1
ATOM 2685 C CA . LEU A 1 357 ? -15.047 -0.273 -22.594 1 90.5 357 LEU A CA 1
ATOM 2686 C C . LEU A 1 357 ? -13.992 -0.36 -21.5 1 90.5 357 LEU A C 1
ATOM 2688 O O . LEU A 1 357 ? -12.789 -0.377 -21.781 1 90.5 357 LEU A O 1
ATOM 2692 N N . VAL A 1 358 ? -14.438 -0.409 -20.25 1 92.19 358 VAL A N 1
ATOM 2693 C CA . VAL A 1 358 ? -13.531 -0.457 -19.125 1 92.19 358 VAL A CA 1
ATOM 2694 C C . VAL A 1 358 ? -12.734 -1.761 -19.141 1 92.19 358 VAL A C 1
ATOM 2696 O O . VAL A 1 358 ? -11.547 -1.779 -18.812 1 92.19 358 VAL A O 1
ATOM 2699 N N . PHE A 1 359 ? -13.367 -2.801 -19.562 1 92.31 359 PHE A N 1
ATOM 2700 C CA . PHE A 1 359 ? -12.695 -4.086 -19.703 1 92.31 359 PHE A CA 1
ATOM 2701 C C . PHE A 1 359 ? -11.586 -4.004 -20.75 1 92.31 359 PHE A C 1
ATOM 2703 O O . PHE A 1 359 ? -10.453 -4.418 -20.5 1 92.31 359 PHE A O 1
ATOM 2710 N N . ALA A 1 360 ? -11.891 -3.488 -21.859 1 92.75 360 ALA A N 1
ATOM 2711 C CA . ALA A 1 360 ? -10.93 -3.41 -22.953 1 92.75 360 ALA A CA 1
ATOM 2712 C C . ALA A 1 360 ? -9.742 -2.521 -22.578 1 92.75 360 ALA A C 1
ATOM 2714 O O . ALA A 1 360 ? -8.594 -2.895 -22.797 1 92.75 360 ALA A O 1
ATOM 2715 N N . VAL A 1 361 ? -10.016 -1.378 -22 1 93.44 361 VAL A N 1
ATOM 2716 C CA . VAL A 1 361 ? -8.953 -0.442 -21.656 1 93.44 361 VAL A CA 1
ATOM 2717 C C . VAL A 1 361 ? -8.141 -0.99 -20.484 1 93.44 361 VAL A C 1
ATOM 2719 O O . VAL A 1 361 ? -6.914 -0.839 -20.453 1 93.44 361 VAL A O 1
ATOM 2722 N N . GLY A 1 362 ? -8.859 -1.562 -19.531 1 94.75 362 GLY A N 1
ATOM 2723 C CA . GLY A 1 362 ? -8.156 -2.174 -18.422 1 94.75 362 GLY A CA 1
ATOM 2724 C C . GLY A 1 362 ? -7.223 -3.293 -18.844 1 94.75 362 GLY A C 1
ATOM 2725 O O . GLY A 1 362 ? -6.066 -3.342 -18.406 1 94.75 362 GLY A O 1
ATOM 2726 N N . LEU A 1 363 ? -7.695 -4.176 -19.656 1 94.62 363 LEU A N 1
ATOM 2727 C CA . LEU A 1 363 ? -6.867 -5.266 -20.172 1 94.62 363 LEU A CA 1
ATOM 2728 C C . LEU A 1 363 ? -5.703 -4.723 -20.984 1 94.62 363 LEU A C 1
ATOM 2730 O O . LEU A 1 363 ? -4.582 -5.227 -20.891 1 94.62 363 LEU A O 1
ATOM 2734 N N . ALA A 1 364 ? -5.977 -3.744 -21.781 1 95 364 ALA A N 1
ATOM 2735 C CA . ALA A 1 364 ? -4.922 -3.111 -22.562 1 95 364 ALA A CA 1
ATOM 2736 C C . ALA A 1 364 ? -3.855 -2.496 -21.672 1 95 364 ALA A C 1
ATOM 2738 O O . ALA A 1 364 ? -2.664 -2.543 -21.984 1 95 364 ALA A O 1
ATOM 2739 N N . ALA A 1 365 ? -4.301 -1.875 -20.594 1 95.81 365 ALA A N 1
ATOM 2740 C CA . ALA A 1 365 ? -3.367 -1.28 -19.641 1 95.81 365 ALA A CA 1
ATOM 2741 C C . ALA A 1 365 ? -2.439 -2.338 -19.047 1 95.81 365 ALA A C 1
ATOM 2743 O O . ALA A 1 365 ? -1.236 -2.111 -18.906 1 95.81 365 ALA A O 1
ATOM 2744 N N . LEU A 1 366 ? -2.959 -3.488 -18.703 1 96.12 366 LEU A N 1
ATOM 2745 C CA . LEU A 1 366 ? -2.172 -4.57 -18.125 1 96.12 366 LEU A CA 1
ATOM 2746 C C . LEU A 1 366 ? -1.18 -5.125 -19.141 1 96.12 366 LEU A C 1
ATOM 2748 O O . LEU A 1 366 ? 0.007 -5.277 -18.844 1 96.12 366 LEU A O 1
ATOM 2752 N N . VAL A 1 367 ? -1.608 -5.348 -20.328 1 95.75 367 VAL A N 1
ATOM 2753 C CA . VAL A 1 367 ? -0.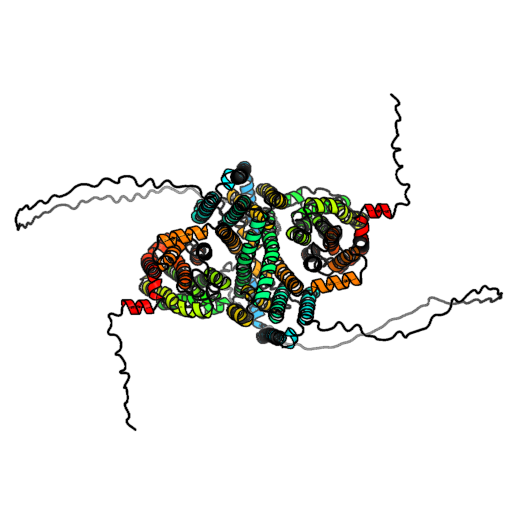783 -5.949 -21.375 1 95.75 367 VAL A CA 1
ATOM 2754 C C . VAL A 1 367 ? 0.258 -4.938 -21.859 1 95.75 367 VAL A C 1
ATOM 2756 O O . VAL A 1 367 ? 1.306 -5.32 -22.375 1 95.75 367 VAL A O 1
ATOM 2759 N N . PHE A 1 368 ? 0.045 -3.695 -21.609 1 95.62 368 PHE A N 1
ATOM 2760 C CA . PHE A 1 368 ? 0.941 -2.635 -22.047 1 95.62 368 PHE A CA 1
ATOM 2761 C C . PHE A 1 368 ? 2.166 -2.545 -21.156 1 95.62 368 PHE A C 1
ATOM 2763 O O . PHE A 1 368 ? 3.18 -1.952 -21.531 1 95.62 368 PHE A O 1
ATOM 2770 N N . VAL A 1 369 ? 2.156 -3.117 -20.031 1 96.69 369 VAL A N 1
ATOM 2771 C CA . VAL A 1 369 ? 3.217 -2.951 -19.031 1 96.69 369 VAL A CA 1
ATOM 2772 C C . VAL A 1 369 ? 4.531 -3.492 -19.594 1 96.69 369 VAL A C 1
ATOM 2774 O O . VAL A 1 369 ? 5.559 -2.812 -19.547 1 96.69 369 VAL A O 1
ATOM 2777 N N . PRO A 1 370 ? 4.543 -4.723 -20.172 1 95.12 370 PRO A N 1
ATOM 2778 C CA . PRO A 1 370 ? 5.801 -5.184 -20.766 1 95.12 370 PRO A CA 1
ATOM 2779 C C . PRO A 1 370 ? 6.258 -4.312 -21.938 1 95.12 370 PRO A C 1
ATOM 2781 O O . PRO A 1 370 ? 7.461 -4.125 -22.125 1 95.12 370 PRO A O 1
ATOM 2784 N N . VAL A 1 371 ? 5.359 -3.77 -22.688 1 94.19 371 VAL A N 1
ATOM 2785 C CA . VAL A 1 371 ? 5.684 -2.871 -23.781 1 94.19 371 VAL A CA 1
ATOM 2786 C C . VAL A 1 371 ? 6.309 -1.59 -23.234 1 94.19 371 VAL A C 1
ATOM 2788 O O . VAL A 1 371 ? 7.309 -1.102 -23.781 1 94.19 371 VAL A O 1
ATOM 2791 N N . PHE A 1 372 ? 5.719 -1.069 -22.188 1 95.06 372 PHE A N 1
ATOM 2792 C CA . PHE A 1 372 ? 6.227 0.131 -21.547 1 95.06 372 PHE A CA 1
ATOM 2793 C C . PHE A 1 372 ? 7.672 -0.062 -21.109 1 95.06 372 PHE A C 1
ATOM 2795 O O . PHE A 1 372 ? 8.523 0.8 -21.344 1 95.06 372 PHE A O 1
ATOM 2802 N N . LYS A 1 373 ? 7.945 -1.147 -20.453 1 94 373 LYS A N 1
ATOM 2803 C CA . LYS A 1 373 ? 9.305 -1.428 -19.984 1 94 373 LYS A CA 1
ATOM 2804 C C . LYS A 1 373 ? 10.266 -1.529 -21.172 1 94 373 LYS A C 1
ATOM 2806 O O . LYS A 1 373 ? 11.391 -1.029 -21.094 1 94 373 LYS A O 1
ATOM 2811 N N . SER A 1 374 ? 9.82 -2.193 -22.234 1 92.06 374 SER A N 1
ATOM 2812 C CA . SER A 1 374 ? 10.672 -2.363 -23.406 1 92.06 374 SER A CA 1
ATOM 2813 C C . SER A 1 374 ? 10.977 -1.025 -24.078 1 92.06 374 SER A C 1
ATOM 2815 O O . SER A 1 374 ? 12.094 -0.792 -24.531 1 92.06 374 SER A O 1
ATOM 2817 N N . LEU A 1 375 ? 10.055 -0.098 -24.031 1 91.06 375 LEU A N 1
ATOM 2818 C CA . LEU A 1 375 ? 10.18 1.181 -24.734 1 91.06 375 LEU A CA 1
ATOM 2819 C C . LEU A 1 375 ? 10.977 2.174 -23.891 1 91.06 375 LEU A C 1
ATOM 2821 O O . LEU A 1 375 ? 11.742 2.977 -24.422 1 91.06 375 LEU A O 1
ATOM 2825 N N . THR A 1 376 ? 10.828 2.125 -22.547 1 92.5 376 THR A N 1
ATOM 2826 C CA . THR A 1 376 ? 11.367 3.195 -21.719 1 92.5 376 THR A CA 1
ATOM 2827 C C . THR A 1 376 ? 12.562 2.705 -20.906 1 92.5 376 THR A C 1
ATOM 2829 O O . THR A 1 376 ? 13.367 3.506 -20.438 1 92.5 376 THR A O 1
ATOM 2832 N N . GLY A 1 377 ? 12.586 1.396 -20.672 1 91.88 377 GLY A N 1
ATOM 2833 C CA . GLY A 1 377 ? 13.617 0.841 -19.812 1 91.88 377 GLY A CA 1
ATOM 2834 C C . GLY A 1 377 ? 13.305 1.014 -18.328 1 91.88 377 GLY A C 1
ATOM 2835 O O . GLY A 1 377 ? 14.023 0.497 -17.484 1 91.88 377 GLY A O 1
ATOM 2836 N N . LEU A 1 378 ? 12.25 1.7 -17.969 1 96.06 378 LEU A N 1
ATOM 2837 C CA . LEU A 1 378 ? 11.859 1.905 -16.578 1 96.06 378 LEU A CA 1
ATOM 2838 C C . LEU A 1 378 ? 11.227 0.643 -16 1 96.06 378 LEU A C 1
ATOM 2840 O O . LEU A 1 378 ? 10.727 -0.205 -16.734 1 96.06 378 LEU A O 1
ATOM 2844 N N . PRO A 1 379 ? 11.273 0.492 -14.711 1 96.5 379 PRO A N 1
ATOM 2845 C CA . PRO A 1 379 ? 10.734 -0.712 -14.07 1 96.5 379 PRO A CA 1
ATOM 2846 C C . PRO A 1 379 ? 9.242 -0.893 -14.328 1 96.5 379 PRO A C 1
ATOM 2848 O O . PRO A 1 379 ? 8.523 0.091 -14.516 1 96.5 379 PRO A O 1
ATOM 2851 N N . PRO A 1 380 ? 8.789 -2.109 -14.234 1 96.5 380 PRO A N 1
ATOM 2852 C CA . PRO A 1 380 ? 7.414 -2.469 -14.594 1 96.5 380 PRO A CA 1
ATOM 2853 C C . PRO A 1 380 ? 6.371 -1.74 -13.742 1 96.5 380 PRO A C 1
ATOM 2855 O O . PRO A 1 380 ? 5.27 -1.457 -14.219 1 96.5 380 PRO A O 1
ATOM 2858 N N . PHE A 1 381 ? 6.625 -1.464 -12.477 1 97.06 381 PHE A N 1
ATOM 2859 C CA . PHE A 1 381 ? 5.605 -0.847 -11.641 1 97.06 381 PHE A CA 1
ATOM 2860 C C . PHE A 1 381 ? 5.23 0.533 -12.172 1 97.06 381 PHE A C 1
ATOM 2862 O O . PHE A 1 381 ? 4.098 0.985 -11.992 1 97.06 381 PHE A O 1
ATOM 2869 N N . MET A 1 382 ? 6.168 1.245 -12.875 1 97.44 382 MET A N 1
ATOM 2870 C CA . MET A 1 382 ? 5.859 2.527 -13.5 1 97.44 382 MET A CA 1
ATOM 2871 C C . MET A 1 382 ? 4.824 2.359 -14.609 1 97.44 382 MET A C 1
ATOM 2873 O O . MET A 1 382 ? 3.943 3.205 -14.773 1 97.44 382 MET A O 1
ATOM 2877 N N . GLY A 1 383 ? 5.027 1.308 -15.391 1 96.94 383 GLY A N 1
ATOM 2878 C CA . GLY A 1 383 ? 4.023 1.009 -16.406 1 96.94 383 GLY A CA 1
ATOM 2879 C C . GLY A 1 383 ? 2.656 0.719 -15.812 1 96.94 383 GLY A C 1
ATOM 2880 O O . GLY A 1 383 ? 1.637 1.124 -16.375 1 96.94 383 GLY A O 1
ATOM 2881 N N . MET A 1 384 ? 2.656 0.004 -14.75 1 97.19 384 MET A N 1
ATOM 2882 C CA . MET A 1 384 ? 1.405 -0.327 -14.078 1 97.19 384 MET A CA 1
ATOM 2883 C C . MET A 1 384 ? 0.715 0.932 -13.562 1 97.19 384 MET A C 1
ATOM 2885 O O . MET A 1 384 ? -0.503 1.072 -13.688 1 97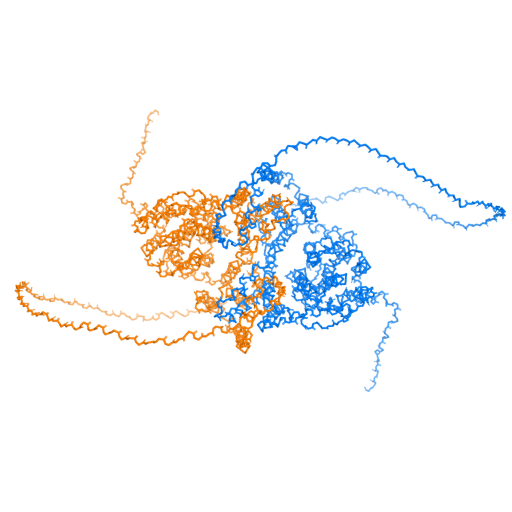.19 384 MET A O 1
ATOM 2889 N N . LEU A 1 385 ? 1.52 1.858 -12.977 1 97.62 385 LEU A N 1
ATOM 2890 C CA . LEU A 1 385 ? 0.971 3.115 -12.477 1 97.62 385 LEU A CA 1
ATOM 2891 C C . LEU A 1 385 ? 0.431 3.967 -13.625 1 97.62 385 LEU A C 1
ATOM 2893 O O . LEU A 1 385 ? -0.57 4.668 -13.461 1 97.62 385 LEU A O 1
ATOM 2897 N N . LEU A 1 386 ? 1.08 3.926 -14.758 1 96.88 386 LEU A N 1
ATOM 2898 C CA . LEU A 1 386 ? 0.576 4.605 -15.945 1 96.88 386 LEU A CA 1
ATOM 2899 C C . LEU A 1 386 ? -0.793 4.062 -16.344 1 96.88 386 LEU A C 1
ATOM 2901 O O . LEU A 1 386 ? -1.727 4.836 -16.578 1 96.88 386 LEU A O 1
ATOM 2905 N N . GLY A 1 387 ? -0.831 2.742 -16.453 1 96.5 387 GLY A N 1
ATOM 2906 C CA . GLY A 1 387 ? -2.098 2.113 -16.797 1 96.5 387 GLY A CA 1
ATOM 2907 C C . GLY A 1 387 ? -3.217 2.471 -15.836 1 96.5 387 GLY A C 1
ATOM 2908 O O . GLY A 1 387 ? -4.332 2.783 -16.266 1 96.5 387 GLY A O 1
ATOM 2909 N N . LEU A 1 388 ? -2.912 2.43 -14.555 1 96.75 388 LEU A N 1
ATOM 2910 C CA . LEU A 1 388 ? -3.902 2.787 -13.547 1 96.75 388 LEU A CA 1
ATOM 2911 C C . LEU A 1 388 ? -4.32 4.246 -13.688 1 96.75 388 LEU A C 1
ATOM 2913 O O . LEU A 1 388 ? -5.504 4.57 -13.594 1 96.75 388 LEU A O 1
ATOM 2917 N N . GLY A 1 389 ? -3.34 5.16 -13.836 1 95.56 389 GLY A N 1
ATOM 2918 C CA . GLY A 1 389 ? -3.645 6.57 -14.016 1 95.56 389 GLY A CA 1
ATOM 2919 C C . GLY A 1 389 ? -4.562 6.832 -15.195 1 95.56 389 GLY A C 1
ATOM 2920 O O . GLY A 1 389 ? -5.516 7.605 -15.086 1 95.56 389 GLY A O 1
ATOM 2921 N N . VAL A 1 390 ? -4.352 6.199 -16.297 1 94.38 390 VAL A N 1
ATOM 2922 C CA . VAL A 1 390 ? -5.145 6.379 -17.516 1 94.38 390 VAL A CA 1
ATOM 2923 C C . VAL A 1 390 ? -6.562 5.863 -17.281 1 94.38 390 VAL A C 1
ATOM 2925 O O . VAL A 1 390 ? -7.535 6.523 -17.656 1 94.38 390 VAL A O 1
ATOM 2928 N N . LEU A 1 391 ? -6.609 4.688 -16.734 1 94 391 LEU A N 1
ATOM 2929 C CA . LEU A 1 391 ? -7.922 4.117 -16.469 1 94 391 LEU A CA 1
ATOM 2930 C C . LEU A 1 391 ? -8.703 4.984 -15.484 1 94 391 LEU A C 1
ATOM 2932 O O . LEU A 1 391 ? -9.93 5.094 -15.586 1 94 391 LEU A O 1
ATOM 2936 N N . TRP A 1 392 ? -7.98 5.512 -14.5 1 93.38 392 TRP A N 1
ATOM 2937 C CA . TRP A 1 392 ? -8.586 6.395 -13.508 1 93.38 392 TRP A CA 1
ATOM 2938 C C . TRP A 1 392 ? -9.203 7.617 -14.18 1 93.38 392 TRP A C 1
ATOM 2940 O O . TRP A 1 392 ? -10.367 7.949 -13.93 1 93.38 392 TRP A O 1
ATOM 2950 N N . ILE A 1 393 ? -8.508 8.273 -15.047 1 91.12 393 ILE A N 1
ATOM 2951 C CA . ILE A 1 393 ? -8.984 9.453 -15.758 1 91.12 393 ILE A CA 1
ATOM 2952 C C . ILE A 1 393 ? -10.156 9.062 -16.672 1 91.12 393 ILE A C 1
ATOM 2954 O O . ILE A 1 393 ? -11.125 9.812 -16.781 1 91.12 393 ILE A O 1
ATOM 2958 N N . LEU A 1 394 ? -10.078 7.949 -17.281 1 91.06 394 LEU A N 1
ATOM 2959 C CA . LEU A 1 394 ? -11.141 7.48 -18.172 1 91.06 394 LEU A CA 1
ATOM 2960 C C . LEU A 1 394 ? -12.438 7.281 -17.391 1 91.06 394 LEU A C 1
ATOM 2962 O O . LEU A 1 394 ? -13.5 7.73 -17.828 1 91.06 394 LEU A O 1
ATOM 2966 N N . THR A 1 395 ? -12.367 6.555 -16.312 1 90.88 395 THR A N 1
ATOM 2967 C CA . THR A 1 395 ? -13.57 6.273 -15.531 1 90.88 395 THR A CA 1
ATOM 2968 C C . THR A 1 395 ? -14.164 7.562 -14.969 1 90.88 395 THR A C 1
ATOM 2970 O O . THR A 1 395 ? -15.383 7.699 -14.859 1 90.88 395 THR A O 1
ATOM 2973 N N . ASP A 1 396 ? -13.305 8.508 -14.594 1 88.69 396 ASP A N 1
ATOM 2974 C CA . ASP A 1 396 ? -13.797 9.812 -14.156 1 88.69 396 ASP A CA 1
ATOM 2975 C C . ASP A 1 396 ? -14.531 10.523 -15.297 1 88.69 396 ASP A C 1
ATOM 2977 O O . ASP A 1 396 ? -15.57 11.156 -15.07 1 88.69 396 ASP A O 1
ATOM 2981 N N . ALA A 1 397 ? -13.992 10.414 -16.469 1 85.94 397 ALA A N 1
ATOM 2982 C CA . ALA A 1 397 ? -14.57 11.086 -17.641 1 85.94 397 ALA A CA 1
ATOM 2983 C C . ALA A 1 397 ? -15.914 10.477 -18.016 1 85.94 397 ALA A C 1
ATOM 2985 O O . ALA A 1 397 ? -16.859 11.203 -18.359 1 85.94 397 ALA A O 1
ATOM 2986 N N . ILE A 1 398 ? -16.047 9.195 -17.922 1 86.25 398 ILE A N 1
ATOM 2987 C CA . ILE A 1 398 ? -17.266 8.539 -18.375 1 86.25 398 ILE A CA 1
ATOM 2988 C C . ILE A 1 398 ? -18.359 8.727 -17.328 1 86.25 398 ILE A C 1
ATOM 2990 O O . ILE A 1 398 ? -19.547 8.758 -17.656 1 86.25 398 ILE A O 1
ATOM 2994 N N . HIS A 1 399 ? -17.984 8.883 -16.094 1 84.56 399 HIS A N 1
ATOM 2995 C CA . HIS A 1 399 ? -18.984 9.047 -15.055 1 84.56 399 HIS A CA 1
ATOM 2996 C C . HIS A 1 399 ? -19.156 10.516 -14.68 1 84.56 399 HIS A C 1
ATOM 2998 O O . HIS A 1 399 ? -19.797 10.836 -13.68 1 84.56 399 HIS A O 1
ATOM 3004 N N . TYR A 1 400 ? -18.594 11.32 -15.438 1 79.88 400 TYR A N 1
ATOM 3005 C CA . TYR A 1 400 ? -18.703 12.75 -15.172 1 79.88 400 TYR A CA 1
ATOM 3006 C C . TYR A 1 400 ? -20.156 13.188 -15.195 1 79.88 400 TYR A C 1
ATOM 3008 O O . TYR A 1 400 ? -20.906 12.859 -16.125 1 79.88 400 TYR A O 1
ATOM 3016 N N . GLY A 1 401 ? -20.641 13.836 -14.172 1 67.5 401 GLY A N 1
ATOM 3017 C CA . GLY A 1 401 ? -21.984 14.367 -14.125 1 67.5 401 GLY A CA 1
ATOM 3018 C C . GLY A 1 401 ? -22.984 13.414 -13.5 1 67.5 401 GLY A C 1
ATOM 3019 O O . GLY A 1 401 ? -24.141 13.766 -13.297 1 67.5 401 GLY A O 1
ATOM 3020 N N . GLU A 1 402 ? -22.547 12.188 -13.367 1 69.25 402 GLU A N 1
ATOM 3021 C CA . GLU A 1 402 ? -23.453 11.203 -12.789 1 69.25 402 GLU A CA 1
ATOM 3022 C C . GLU A 1 402 ? -23.328 11.148 -11.273 1 69.25 402 GLU A C 1
ATOM 3024 O O . GLU A 1 402 ? -22.234 10.938 -10.75 1 69.25 402 GLU A O 1
ATOM 3029 N N . SER A 1 403 ? -24.156 11.867 -10.445 1 59.59 403 SER A N 1
ATOM 3030 C CA . SER A 1 403 ? -24.094 11.914 -8.984 1 59.59 403 SER A CA 1
ATOM 3031 C C . SER A 1 403 ? -24.375 10.547 -8.375 1 59.59 403 SER A C 1
ATOM 3033 O O . SER A 1 403 ? -23.891 10.227 -7.293 1 59.59 403 SER A O 1
ATOM 3035 N N . GLY A 1 404 ? -25.234 9.633 -8.969 1 52.91 404 GLY A N 1
ATOM 3036 C CA . GLY A 1 404 ? -25.766 8.438 -8.32 1 52.91 404 GLY A CA 1
ATOM 3037 C C . GLY A 1 404 ? -24.828 7.254 -8.391 1 52.91 404 GLY A C 1
ATOM 3038 O O . GLY A 1 404 ? -25.094 6.203 -7.809 1 52.91 404 GLY A O 1
ATOM 3039 N N . ARG A 1 405 ? -23.766 7.418 -9.07 1 54.5 405 ARG A N 1
ATOM 3040 C CA . ARG A 1 405 ? -23 6.195 -9.273 1 54.5 405 ARG A CA 1
ATOM 3041 C C . ARG A 1 405 ? -21.609 6.305 -8.641 1 54.5 405 ARG A C 1
ATOM 3043 O O . ARG A 1 405 ? -20.609 6 -9.273 1 54.5 405 ARG A O 1
ATOM 3050 N N . GLN A 1 406 ? -21.547 6.707 -7.387 1 57.66 406 GLN A N 1
ATOM 3051 C CA . GLN A 1 406 ? -20.312 6.859 -6.633 1 57.66 406 GLN A CA 1
ATOM 3052 C C . GLN A 1 406 ? -19.609 5.516 -6.438 1 57.66 406 GLN A C 1
ATOM 3054 O O . GLN A 1 406 ? -18.391 5.449 -6.348 1 57.66 406 GLN A O 1
ATOM 3059 N N . ARG A 1 407 ? -20.422 4.477 -6.633 1 59.19 407 ARG A N 1
ATOM 3060 C CA . ARG A 1 407 ? -19.906 3.133 -6.395 1 59.19 407 ARG A CA 1
ATOM 3061 C C . ARG A 1 407 ? -18.969 2.697 -7.523 1 59.19 407 ARG A C 1
ATOM 3063 O O . ARG A 1 407 ? -18.172 1.78 -7.348 1 59.19 407 ARG A O 1
ATOM 3070 N N . LEU A 1 408 ? -19.078 3.332 -8.578 1 66.94 408 LEU A N 1
ATOM 3071 C CA . LEU A 1 408 ? -18.312 2.902 -9.75 1 66.94 408 LEU A CA 1
ATOM 3072 C C . LEU A 1 408 ? -17.031 3.711 -9.891 1 66.94 408 LEU A C 1
ATOM 3074 O O . LEU A 1 408 ? -16.203 3.414 -10.742 1 66.94 408 LEU A O 1
ATOM 3078 N N . LYS A 1 409 ? -16.828 4.57 -8.938 1 73.19 409 LYS A N 1
ATOM 3079 C CA . LYS A 1 409 ? -15.609 5.375 -8.992 1 73.19 409 LYS A CA 1
ATOM 3080 C C . LYS A 1 409 ? -14.43 4.633 -8.383 1 73.19 409 LYS A C 1
ATOM 3082 O O . LYS A 1 409 ? -14.617 3.678 -7.625 1 73.19 409 LYS A O 1
ATOM 3087 N N . VAL A 1 410 ? -13.258 4.93 -8.773 1 80.75 410 VAL A N 1
ATOM 3088 C CA . VAL A 1 410 ? -12.008 4.254 -8.445 1 80.75 410 VAL A CA 1
ATOM 3089 C C . VAL A 1 410 ? -11.852 4.16 -6.93 1 80.75 410 VAL A C 1
ATOM 3091 O O . VAL A 1 410 ? -11.445 3.117 -6.406 1 80.75 410 VAL A O 1
ATOM 3094 N N . PRO A 1 411 ? -12.281 5.113 -6.184 1 76.81 411 PRO A N 1
ATOM 3095 C CA . PRO A 1 411 ? -12.117 4.992 -4.73 1 76.81 411 PRO A CA 1
ATOM 3096 C C . PRO A 1 411 ? -12.906 3.824 -4.141 1 76.81 411 PRO A C 1
ATOM 3098 O O . PRO A 1 411 ? -12.438 3.168 -3.207 1 76.81 411 PRO A O 1
ATOM 3101 N N . GLN A 1 412 ? -14.008 3.512 -4.672 1 76.75 412 GLN A N 1
ATOM 3102 C CA . GLN A 1 412 ? -14.773 2.367 -4.188 1 76.75 412 GLN A CA 1
ATOM 3103 C C . GLN A 1 412 ? -14.094 1.054 -4.562 1 76.75 412 GLN A C 1
ATOM 3105 O O . GLN A 1 412 ? -14.102 0.097 -3.785 1 76.75 412 GLN A O 1
ATOM 3110 N N . ALA A 1 413 ? -13.531 1.123 -5.727 1 79.81 413 ALA A N 1
ATOM 3111 C CA . ALA A 1 413 ? -12.773 -0.054 -6.148 1 79.81 413 ALA A CA 1
ATOM 3112 C C . ALA A 1 413 ? -11.586 -0.303 -5.23 1 79.81 413 ALA A C 1
ATOM 3114 O O . ALA A 1 413 ? -11.258 -1.452 -4.926 1 79.81 413 ALA A O 1
ATOM 3115 N N . LEU A 1 414 ? -10.992 0.72 -4.773 1 81.44 414 LEU A N 1
ATOM 3116 C CA . LEU A 1 414 ? -9.82 0.634 -3.91 1 81.44 414 LEU A CA 1
ATOM 3117 C C . LEU A 1 414 ? -10.18 -0.005 -2.572 1 81.44 414 LEU A C 1
ATOM 3119 O O . LEU A 1 414 ? -9.328 -0.62 -1.927 1 81.44 414 LEU A O 1
ATOM 3123 N N . SER A 1 415 ? -11.391 0.059 -2.18 1 83.25 415 SER A N 1
ATOM 3124 C CA . SER A 1 415 ? -11.82 -0.511 -0.907 1 83.25 415 SER A CA 1
ATOM 3125 C C . SER A 1 415 ? -11.977 -2.025 -1.004 1 83.25 415 SER A C 1
ATOM 3127 O O . SER A 1 415 ? -12.094 -2.709 0.015 1 83.25 415 SER A O 1
ATOM 3129 N N . ARG A 1 416 ? -11.836 -2.545 -2.23 1 84.12 416 ARG A N 1
ATOM 3130 C CA . ARG A 1 416 ? -12.094 -3.969 -2.426 1 84.12 416 ARG A CA 1
ATOM 3131 C C . ARG A 1 416 ? -10.812 -4.711 -2.785 1 84.12 416 ARG A C 1
ATOM 3133 O O . ARG A 1 416 ? -10.828 -5.93 -2.967 1 84.12 416 ARG A O 1
ATOM 3140 N N . ILE A 1 417 ? -9.758 -3.984 -2.832 1 88.25 417 ILE A N 1
ATOM 3141 C CA . ILE A 1 417 ? -8.523 -4.664 -3.217 1 88.25 417 ILE A CA 1
ATOM 3142 C C . ILE A 1 417 ? -8.008 -5.508 -2.049 1 88.25 417 ILE A C 1
ATOM 3144 O O . ILE A 1 417 ? -8.359 -5.25 -0.894 1 88.25 417 ILE A O 1
ATOM 3148 N N . ASP A 1 418 ? -7.234 -6.504 -2.348 1 87.81 418 ASP A N 1
ATOM 3149 C CA . ASP A 1 418 ? -6.68 -7.426 -1.362 1 87.81 418 ASP A CA 1
ATOM 3150 C C . ASP A 1 418 ? -5.477 -6.812 -0.651 1 87.81 418 ASP A C 1
ATOM 3152 O O . ASP A 1 418 ? -4.352 -7.293 -0.795 1 87.81 418 ASP A O 1
ATOM 3156 N N . THR A 1 419 ? -5.727 -5.883 0.223 1 90.06 419 THR A N 1
ATOM 3157 C CA . THR A 1 419 ? -4.672 -5.215 0.973 1 90.06 419 THR A CA 1
ATOM 3158 C C . THR A 1 419 ? -4.012 -6.176 1.958 1 90.06 419 THR A C 1
ATOM 3160 O O . THR A 1 419 ? -2.826 -6.047 2.262 1 90.06 419 THR A O 1
ATOM 3163 N N . GLN A 1 420 ? -4.734 -7.113 2.414 1 91.12 420 GLN A N 1
ATOM 3164 C CA . GLN A 1 420 ? -4.168 -8.141 3.281 1 91.12 420 GLN A CA 1
ATOM 3165 C C . GLN A 1 420 ? -3.049 -8.898 2.574 1 91.12 420 GLN A C 1
ATOM 3167 O O . GLN A 1 420 ? -1.986 -9.133 3.154 1 91.12 420 GLN A O 1
ATOM 3172 N N . GLY A 1 421 ? -3.344 -9.305 1.33 1 89.88 421 GLY A N 1
ATOM 3173 C CA . GLY A 1 421 ? -2.322 -9.977 0.544 1 89.88 421 GLY A CA 1
ATOM 3174 C C . GLY A 1 421 ? -1.075 -9.133 0.34 1 89.88 421 GLY A C 1
ATOM 3175 O O . GLY A 1 421 ? 0.042 -9.648 0.376 1 89.88 421 GLY A O 1
ATOM 3176 N N . ILE A 1 422 ? -1.238 -7.855 0.182 1 93.56 422 ILE A N 1
ATOM 3177 C CA . ILE A 1 422 ? -0.13 -6.926 -0.014 1 93.56 422 ILE A CA 1
ATOM 3178 C C . ILE A 1 422 ? 0.745 -6.898 1.237 1 93.56 422 ILE A C 1
ATOM 3180 O O . ILE A 1 422 ? 1.974 -6.965 1.146 1 93.56 422 ILE A O 1
ATOM 3184 N N . LEU A 1 423 ? 0.127 -6.793 2.385 1 94.94 423 LEU A N 1
ATOM 3185 C CA . LEU A 1 423 ? 0.869 -6.746 3.641 1 94.94 423 LEU A CA 1
ATOM 3186 C C . LEU A 1 423 ? 1.556 -8.078 3.918 1 94.94 423 LEU A C 1
ATOM 3188 O O . LEU A 1 423 ? 2.652 -8.109 4.48 1 94.94 423 LEU A O 1
ATOM 3192 N N . PHE A 1 424 ? 0.893 -9.141 3.557 1 93.19 424 PHE A N 1
ATOM 3193 C CA . PHE A 1 424 ? 1.51 -10.453 3.689 1 93.19 424 PHE A CA 1
ATOM 3194 C C . PHE A 1 424 ? 2.783 -10.539 2.855 1 93.19 424 PHE A C 1
ATOM 3196 O O . PHE A 1 424 ? 3.834 -10.945 3.357 1 93.19 424 PHE A O 1
ATOM 3203 N N . PHE A 1 425 ? 2.699 -10.125 1.604 1 93.5 425 PHE A N 1
ATOM 3204 C CA . PHE A 1 425 ? 3.852 -10.164 0.71 1 93.5 425 PHE A CA 1
ATOM 3205 C C . PHE A 1 425 ? 4.945 -9.219 1.199 1 93.5 425 PHE A C 1
ATOM 3207 O O . PHE A 1 425 ? 6.133 -9.531 1.087 1 93.5 425 PHE A O 1
ATOM 3214 N N . LEU A 1 426 ? 4.555 -8.078 1.705 1 96.81 426 LEU A N 1
ATOM 3215 C CA . LEU A 1 426 ? 5.527 -7.148 2.281 1 96.81 426 LEU A CA 1
ATOM 3216 C C . LEU A 1 426 ? 6.305 -7.812 3.41 1 96.81 426 LEU A C 1
ATOM 3218 O O . LEU A 1 426 ? 7.535 -7.754 3.439 1 96.81 426 LEU A O 1
ATOM 3222 N N . GLY A 1 427 ? 5.594 -8.477 4.301 1 97 427 GLY A N 1
ATOM 3223 C CA . GLY A 1 427 ? 6.234 -9.156 5.418 1 97 427 GLY A CA 1
ATOM 3224 C C . GLY A 1 427 ? 7.172 -10.266 4.98 1 97 427 GLY A C 1
ATOM 3225 O O . GLY A 1 427 ? 8.305 -10.352 5.461 1 97 427 GLY A O 1
ATOM 3226 N N . ILE A 1 428 ? 6.727 -11.031 4.035 1 95.44 428 ILE A N 1
ATOM 3227 C CA . ILE A 1 428 ? 7.488 -12.195 3.607 1 95.44 428 ILE A CA 1
ATOM 3228 C C . ILE A 1 428 ? 8.734 -11.75 2.85 1 95.44 428 ILE A C 1
ATOM 3230 O O . ILE A 1 428 ? 9.828 -12.266 3.076 1 95.44 428 ILE A O 1
ATOM 3234 N N . LEU A 1 429 ? 8.578 -10.789 1.968 1 96.94 429 LEU A N 1
ATOM 3235 C CA . LEU A 1 429 ? 9.703 -10.352 1.145 1 96.94 429 LEU A CA 1
ATOM 3236 C C . LEU A 1 429 ? 10.742 -9.617 1.986 1 96.94 429 LEU A C 1
ATOM 3238 O O . LEU A 1 429 ? 11.945 -9.758 1.752 1 96.94 429 LEU A O 1
ATOM 3242 N N . LEU A 1 430 ? 10.273 -8.852 2.959 1 98.12 430 LEU A N 1
ATOM 3243 C CA . LEU A 1 430 ? 11.219 -8.234 3.887 1 98.12 430 LEU A CA 1
ATOM 3244 C C . LEU A 1 430 ? 11.961 -9.297 4.688 1 98.12 430 LEU A C 1
ATOM 3246 O O . LEU A 1 430 ? 13.156 -9.148 4.953 1 98.12 430 LEU A O 1
ATOM 3250 N N . SER A 1 431 ? 11.281 -10.352 5.066 1 97.81 431 SER A N 1
ATOM 3251 C CA . SER A 1 431 ? 11.906 -11.438 5.816 1 97.81 431 SER A CA 1
ATOM 3252 C C . SER A 1 431 ? 12.992 -12.125 5 1 97.81 431 SER A C 1
ATOM 3254 O O . SER A 1 431 ? 14.109 -12.312 5.488 1 97.81 431 SER A O 1
ATOM 3256 N N . VAL A 1 432 ? 12.656 -12.453 3.799 1 96.75 432 VAL A N 1
ATOM 3257 C CA . VAL A 1 432 ? 13.617 -13.109 2.926 1 96.75 432 VAL A CA 1
ATOM 3258 C C . VAL A 1 432 ? 14.797 -12.18 2.656 1 96.75 432 VAL A C 1
ATOM 3260 O O . VAL A 1 432 ? 15.945 -12.625 2.611 1 96.75 432 VAL A O 1
ATOM 3263 N N . GLY A 1 433 ? 14.508 -10.875 2.508 1 97.25 433 GLY A N 1
ATOM 3264 C CA . GLY A 1 433 ? 15.555 -9.883 2.318 1 97.25 433 GLY A CA 1
ATOM 3265 C C . GLY A 1 433 ? 16.547 -9.844 3.465 1 97.25 433 GLY A C 1
ATOM 3266 O O . GLY A 1 433 ? 17.734 -9.633 3.25 1 97.25 433 GLY A O 1
ATOM 3267 N N . SER A 1 434 ? 16.031 -10.031 4.652 1 97.94 434 SER A N 1
ATOM 3268 C CA . SER A 1 434 ? 16.922 -10.023 5.812 1 97.94 434 SER A CA 1
ATOM 3269 C C . SER A 1 434 ? 17.844 -11.234 5.801 1 97.94 434 SER A C 1
ATOM 3271 O O . SER A 1 434 ? 19.031 -11.117 6.117 1 97.94 434 SER A O 1
ATOM 3273 N N . LEU A 1 435 ? 17.359 -12.391 5.449 1 97.75 435 LEU A N 1
ATOM 3274 C CA . LEU A 1 435 ? 18.156 -13.602 5.367 1 97.75 435 LEU A CA 1
ATOM 3275 C C . LEU A 1 435 ? 19.203 -13.492 4.262 1 97.75 435 LEU A C 1
ATOM 3277 O O . LEU A 1 435 ? 20.328 -13.945 4.43 1 97.75 435 LEU A O 1
ATOM 3281 N N . GLU A 1 436 ? 18.781 -12.93 3.193 1 96.88 436 GLU A N 1
ATOM 3282 C CA . GLU A 1 436 ? 19.719 -12.695 2.09 1 96.88 436 GLU A CA 1
ATOM 3283 C C . GLU A 1 436 ? 20.844 -11.758 2.506 1 96.88 436 GLU A C 1
ATOM 3285 O O . GLU A 1 436 ? 22.016 -12.023 2.225 1 96.88 436 GLU A O 1
ATOM 3290 N N . SER A 1 437 ? 20.5 -10.672 3.148 1 96.56 437 SER A N 1
ATOM 3291 C CA . SER A 1 437 ? 21.469 -9.68 3.574 1 96.56 437 SER A CA 1
ATOM 3292 C C . SER A 1 437 ? 22.469 -10.266 4.566 1 96.56 437 SER A C 1
ATOM 3294 O O . SER A 1 437 ? 23.641 -9.883 4.578 1 96.56 437 SER A O 1
ATOM 3296 N N . ALA A 1 438 ? 21.984 -11.211 5.348 1 96.62 438 ALA A N 1
ATOM 3297 C CA . ALA A 1 438 ? 22.844 -11.852 6.344 1 96.62 438 ALA A CA 1
ATOM 3298 C C . ALA A 1 438 ? 23.703 -12.945 5.711 1 96.62 438 ALA A C 1
ATOM 3300 O O . ALA A 1 438 ? 24.594 -13.492 6.359 1 96.62 438 ALA A O 1
ATOM 3301 N N . GLY A 1 439 ? 23.453 -13.289 4.492 1 95.94 439 GLY A N 1
ATOM 3302 C CA . GLY A 1 439 ? 24.234 -14.289 3.781 1 95.94 439 GLY A CA 1
ATOM 3303 C C . GLY A 1 439 ? 23.766 -15.703 4.035 1 95.94 439 GLY A C 1
ATOM 3304 O O . GLY A 1 439 ? 24.375 -16.672 3.57 1 95.94 439 GLY A O 1
ATOM 3305 N N . ILE A 1 440 ? 22.703 -15.852 4.691 1 97.06 440 ILE A N 1
ATOM 3306 C CA . ILE A 1 440 ? 22.203 -17.172 5.082 1 97.06 440 ILE A CA 1
ATOM 3307 C C . ILE A 1 440 ? 21.719 -17.922 3.844 1 97.06 440 ILE A C 1
ATOM 3309 O O . ILE A 1 440 ? 21.938 -19.125 3.713 1 97.06 440 ILE A O 1
ATOM 3313 N N . LEU A 1 441 ? 21.062 -17.266 2.951 1 96.56 441 LEU A N 1
ATOM 3314 C CA . LEU A 1 441 ? 20.547 -17.906 1.749 1 96.56 441 LEU A CA 1
ATOM 3315 C C . LEU A 1 441 ? 21.672 -18.359 0.834 1 96.56 441 LEU A C 1
ATOM 3317 O O . LEU A 1 441 ? 21.562 -19.406 0.182 1 96.56 441 LEU A O 1
ATOM 3321 N N . ARG A 1 442 ? 22.688 -17.578 0.786 1 95.25 442 ARG A N 1
ATOM 3322 C CA . ARG A 1 442 ? 23.859 -17.984 0.004 1 95.25 442 ARG A CA 1
ATOM 3323 C C . ARG A 1 442 ? 24.5 -19.234 0.587 1 95.25 442 ARG A C 1
ATOM 3325 O O . ARG A 1 442 ? 24.938 -20.109 -0.155 1 95.25 442 ARG A O 1
ATOM 3332 N N . GLN A 1 443 ? 24.547 -19.297 1.857 1 95.06 443 GLN A N 1
ATOM 3333 C CA . GLN A 1 443 ? 25.047 -20.484 2.527 1 95.06 443 GLN A CA 1
ATOM 3334 C C . GLN A 1 443 ? 24.188 -21.703 2.209 1 95.06 443 GLN A C 1
ATOM 3336 O O . GLN A 1 443 ? 24.719 -22.812 2 1 95.06 443 GLN A O 1
ATOM 3341 N N . LEU A 1 444 ? 22.953 -21.469 2.199 1 92.94 444 LEU A N 1
ATOM 3342 C CA . LEU A 1 444 ? 22.047 -22.562 1.845 1 92.94 444 LEU A CA 1
ATOM 3343 C C . LEU A 1 444 ? 22.266 -23 0.404 1 92.94 444 LEU A C 1
ATOM 3345 O O . LEU A 1 444 ? 22.25 -24.203 0.112 1 92.94 444 LEU A O 1
ATOM 3349 N N . ALA A 1 445 ? 22.469 -22.094 -0.489 1 92.5 445 ALA A N 1
ATOM 3350 C CA . ALA A 1 445 ? 22.75 -22.406 -1.889 1 92.5 445 ALA A CA 1
ATOM 3351 C C . ALA A 1 445 ? 24 -23.266 -2.021 1 92.5 445 ALA A C 1
ATOM 3353 O O . ALA A 1 445 ? 24 -24.25 -2.76 1 92.5 445 ALA A O 1
ATOM 3354 N N . ASN A 1 446 ? 25 -22.844 -1.323 1 92.81 446 ASN A N 1
ATOM 3355 C CA . ASN A 1 446 ? 26.25 -23.609 -1.339 1 92.81 446 ASN A CA 1
ATOM 3356 C C . ASN A 1 446 ? 26.047 -25.031 -0.831 1 92.81 446 ASN A C 1
ATOM 3358 O O . ASN A 1 446 ? 26.609 -25.969 -1.383 1 92.81 446 ASN A O 1
ATOM 3362 N N . TYR A 1 447 ? 25.297 -25.109 0.204 1 92.75 447 TYR A N 1
ATOM 3363 C CA . TYR A 1 447 ? 25 -26.422 0.76 1 92.75 447 TYR A CA 1
ATOM 3364 C C . TYR A 1 447 ? 24.25 -27.281 -0.252 1 92.75 447 TYR A C 1
ATOM 3366 O O . TYR A 1 447 ? 24.578 -28.453 -0.441 1 92.75 447 TYR A O 1
ATOM 3374 N N . LEU A 1 448 ? 23.25 -26.719 -0.921 1 90.94 448 LEU A N 1
ATOM 3375 C CA . LEU A 1 448 ? 22.453 -27.453 -1.907 1 90.94 448 LEU A CA 1
ATOM 3376 C C . LEU A 1 448 ? 23.312 -27.828 -3.113 1 90.94 448 LEU A C 1
ATOM 3378 O O . LEU A 1 448 ? 23.219 -28.953 -3.623 1 90.94 448 LEU A O 1
ATOM 3382 N N . ASP A 1 449 ? 24.141 -26.938 -3.516 1 90.31 449 ASP A N 1
ATOM 3383 C CA . ASP A 1 449 ? 25.016 -27.188 -4.656 1 90.31 449 ASP A CA 1
ATOM 3384 C C . ASP A 1 449 ? 25.984 -28.328 -4.359 1 90.31 449 ASP A C 1
ATOM 3386 O O . ASP A 1 449 ? 26.328 -29.094 -5.258 1 90.31 449 ASP A O 1
ATOM 3390 N N . ALA A 1 450 ? 26.375 -28.438 -3.188 1 91.81 450 ALA A N 1
ATOM 3391 C CA . ALA A 1 450 ? 27.328 -29.453 -2.781 1 91.81 450 ALA A CA 1
ATOM 3392 C C . ALA A 1 450 ? 26.656 -30.828 -2.666 1 91.81 450 ALA A C 1
ATOM 3394 O O . ALA A 1 450 ? 27.297 -31.859 -2.859 1 91.81 450 ALA A O 1
ATOM 3395 N N . ASN A 1 451 ? 25.375 -30.859 -2.465 1 91.81 451 ASN A N 1
ATOM 3396 C CA . ASN A 1 451 ? 24.703 -32.125 -2.135 1 91.81 451 ASN A CA 1
ATOM 3397 C C . ASN A 1 451 ? 23.719 -32.531 -3.215 1 91.81 451 ASN A C 1
ATOM 3399 O O . ASN A 1 451 ? 23.266 -33.656 -3.244 1 91.81 451 ASN A O 1
ATOM 3403 N N . ILE A 1 452 ? 23.391 -31.578 -4.055 1 89.19 452 ILE A N 1
ATOM 3404 C CA . ILE A 1 452 ? 22.469 -31.875 -5.152 1 89.19 452 ILE A CA 1
ATOM 3405 C C . ILE A 1 452 ? 23.156 -31.609 -6.488 1 89.19 452 ILE A C 1
ATOM 3407 O O . ILE A 1 452 ? 23.391 -30.469 -6.871 1 89.19 452 ILE A O 1
ATOM 3411 N N . PRO A 1 453 ? 23.422 -32.688 -7.145 1 82.25 453 PRO A N 1
ATOM 3412 C CA . PRO A 1 453 ? 24.281 -32.562 -8.328 1 82.25 453 PRO A CA 1
ATOM 3413 C C . PRO A 1 453 ? 23.594 -31.828 -9.477 1 82.25 453 PRO A C 1
ATOM 3415 O O . PRO A 1 453 ? 24.266 -31.219 -10.32 1 82.25 453 PRO A O 1
ATOM 3418 N N . ASN A 1 454 ? 22.281 -31.859 -9.578 1 86.69 454 ASN A N 1
ATOM 3419 C CA . ASN A 1 454 ? 21.594 -31.266 -10.711 1 86.69 454 ASN A CA 1
ATOM 3420 C C . ASN A 1 454 ? 20.719 -30.094 -10.281 1 86.69 454 ASN A C 1
ATOM 3422 O O . ASN A 1 454 ? 19.781 -30.25 -9.508 1 86.69 454 ASN A O 1
ATOM 3426 N N . PRO A 1 455 ? 21.078 -28.891 -10.844 1 85.44 455 PRO A N 1
ATOM 3427 C CA . PRO A 1 455 ? 20.281 -27.703 -10.508 1 85.44 455 PRO A CA 1
ATOM 3428 C C . PRO A 1 455 ? 18.812 -27.859 -10.875 1 85.44 455 PRO A C 1
ATOM 3430 O O . PRO A 1 455 ? 17.938 -27.25 -10.234 1 85.44 455 PRO A O 1
ATOM 3433 N N . ASP A 1 456 ? 18.531 -28.641 -11.789 1 85.75 456 ASP A N 1
ATOM 3434 C CA . ASP A 1 456 ? 17.141 -28.875 -12.18 1 85.75 456 ASP A CA 1
ATOM 3435 C C . ASP A 1 456 ? 16.344 -29.516 -11.031 1 85.75 456 ASP A C 1
ATOM 3437 O O . ASP A 1 456 ? 15.148 -29.25 -10.883 1 85.75 456 ASP A O 1
ATOM 3441 N N . LEU A 1 457 ? 17.047 -30.328 -10.352 1 87.38 457 LEU A N 1
ATOM 3442 C CA . LEU A 1 457 ? 16.391 -30.984 -9.219 1 87.38 457 LEU A CA 1
ATOM 3443 C C . LEU A 1 457 ? 16.031 -29.969 -8.133 1 87.38 457 LEU A C 1
ATOM 3445 O O . LEU A 1 457 ? 15.023 -30.141 -7.445 1 87.38 457 LEU A O 1
ATOM 3449 N N . ILE A 1 458 ? 16.859 -29 -8.023 1 87.56 458 ILE A N 1
ATOM 3450 C CA . ILE A 1 458 ? 16.562 -27.953 -7.055 1 87.56 458 ILE A CA 1
ATOM 3451 C C . ILE A 1 458 ? 15.266 -27.25 -7.438 1 87.56 458 ILE A C 1
ATOM 3453 O O . ILE A 1 458 ? 14.391 -27.031 -6.59 1 87.56 458 ILE A O 1
ATOM 3457 N N . ALA A 1 459 ? 15.133 -26.906 -8.664 1 87.44 459 ALA A N 1
ATOM 3458 C CA . ALA A 1 459 ? 13.914 -26.281 -9.156 1 87.44 459 ALA A CA 1
ATOM 3459 C C . ALA A 1 459 ? 12.703 -27.172 -8.945 1 87.44 459 ALA A C 1
ATOM 3461 O O . ALA A 1 459 ? 11.633 -26.703 -8.57 1 87.44 459 ALA A O 1
ATOM 3462 N N . SER A 1 460 ? 12.875 -28.422 -9.164 1 87.62 460 SER A N 1
ATOM 3463 C CA . SER A 1 460 ? 11.789 -29.375 -8.984 1 87.62 460 SER A CA 1
ATOM 3464 C C . SER A 1 460 ? 11.383 -29.484 -7.52 1 87.62 460 SER A C 1
ATOM 3466 O O . SER A 1 460 ? 10.195 -29.594 -7.203 1 87.62 460 SER A O 1
ATOM 3468 N N . ILE A 1 461 ? 12.352 -29.484 -6.707 1 86.75 461 ILE A N 1
ATOM 3469 C CA . ILE A 1 461 ? 12.078 -29.531 -5.273 1 86.75 461 ILE A CA 1
ATOM 3470 C C . ILE A 1 461 ? 11.297 -28.297 -4.848 1 86.75 461 ILE A C 1
ATOM 3472 O O . ILE A 1 461 ? 10.375 -28.391 -4.035 1 86.75 461 ILE A O 1
ATOM 3476 N N . ILE A 1 462 ? 11.672 -27.188 -5.359 1 85.06 462 ILE A N 1
ATOM 3477 C CA . ILE A 1 462 ? 10.945 -25.953 -5.102 1 85.06 462 ILE A CA 1
ATOM 3478 C C . ILE A 1 462 ? 9.492 -26.109 -5.551 1 85.06 462 ILE A C 1
ATOM 3480 O O . ILE A 1 462 ? 8.578 -25.656 -4.859 1 85.06 462 ILE A O 1
ATOM 3484 N N . GLY A 1 463 ? 9.266 -26.703 -6.703 1 85.69 463 GLY A N 1
ATOM 3485 C CA . GLY A 1 463 ? 7.926 -26.953 -7.203 1 85.69 463 GLY A CA 1
ATOM 3486 C C . GLY A 1 463 ? 7.09 -27.812 -6.285 1 85.69 463 GLY A C 1
ATOM 3487 O O . GLY A 1 463 ? 5.934 -27.5 -6.004 1 85.69 463 GLY A O 1
ATOM 3488 N N . VAL A 1 464 ? 7.625 -28.844 -5.809 1 86.75 464 VAL A N 1
ATOM 3489 C CA . VAL A 1 464 ? 6.93 -29.75 -4.898 1 86.75 464 VAL A CA 1
ATOM 3490 C C . VAL A 1 464 ? 6.66 -29.047 -3.572 1 86.75 464 VAL A C 1
ATOM 3492 O O . VAL A 1 464 ? 5.57 -29.172 -3.008 1 86.75 464 VAL A O 1
ATOM 3495 N N . ALA A 1 465 ? 7.652 -28.344 -3.146 1 87.62 465 ALA A N 1
ATOM 3496 C CA . ALA A 1 465 ? 7.5 -27.594 -1.901 1 87.62 465 ALA A CA 1
ATOM 3497 C C . ALA A 1 465 ? 6.406 -26.531 -2.023 1 87.62 465 ALA A C 1
ATOM 3499 O O . ALA A 1 465 ? 5.77 -26.172 -1.032 1 87.62 465 ALA A O 1
ATOM 3500 N N . SER A 1 466 ? 6.207 -26.062 -3.213 1 88.88 466 SER A N 1
ATOM 3501 C CA . SER A 1 466 ? 5.219 -25.016 -3.473 1 88.88 466 SER A CA 1
ATOM 3502 C C . SER A 1 466 ? 3.801 -25.531 -3.244 1 88.88 466 SER A C 1
ATOM 3504 O O . SER A 1 466 ? 2.867 -24.734 -3.096 1 88.88 466 SER A O 1
ATOM 3506 N N . ALA A 1 467 ? 3.615 -26.812 -3.158 1 86.81 467 ALA A N 1
ATOM 3507 C CA . ALA A 1 467 ? 2.311 -27.406 -2.867 1 86.81 467 ALA A CA 1
ATOM 3508 C C . ALA A 1 467 ? 1.914 -27.172 -1.413 1 86.81 467 ALA A C 1
ATOM 3510 O O . ALA A 1 467 ? 0.733 -27.234 -1.065 1 86.81 467 ALA A O 1
ATOM 3511 N N . ILE A 1 468 ? 2.943 -26.859 -0.664 1 84 468 ILE A N 1
ATOM 3512 C CA . ILE A 1 468 ? 2.689 -26.703 0.765 1 84 468 ILE A CA 1
ATOM 3513 C C . ILE A 1 468 ? 2.99 -25.266 1.189 1 84 468 ILE A C 1
ATOM 3515 O O . ILE A 1 468 ? 2.277 -24.688 2.018 1 84 468 ILE A O 1
ATOM 3519 N N . ILE A 1 469 ? 4.059 -24.781 0.618 1 86.44 469 ILE A N 1
ATOM 3520 C CA . ILE A 1 469 ? 4.52 -23.422 0.912 1 86.44 469 ILE A CA 1
ATOM 3521 C C . ILE A 1 469 ? 4.094 -22.484 -0.213 1 86.44 469 ILE A C 1
ATOM 3523 O O . ILE A 1 469 ? 4.227 -22.812 -1.393 1 86.44 469 ILE A O 1
ATOM 3527 N N . ASP A 1 470 ? 3.607 -21.391 0.236 1 86.88 470 ASP A N 1
ATOM 3528 C CA . ASP A 1 470 ? 3.258 -20.406 -0.789 1 86.88 470 ASP A CA 1
ATOM 3529 C C . ASP A 1 470 ? 4.402 -20.219 -1.784 1 86.88 470 ASP A C 1
ATOM 3531 O O . ASP A 1 470 ? 5.574 -20.266 -1.406 1 86.88 470 ASP A O 1
ATOM 3535 N N . ASN A 1 471 ? 4.074 -20 -3.039 1 91.56 471 ASN A N 1
ATOM 3536 C CA . ASN A 1 471 ? 5.082 -19.922 -4.09 1 91.56 471 ASN A CA 1
ATOM 3537 C C . ASN A 1 471 ? 5.898 -18.641 -3.988 1 91.56 471 ASN A C 1
ATOM 3539 O O . ASN A 1 471 ? 7.086 -18.625 -4.32 1 91.56 471 ASN A O 1
ATOM 3543 N N . VAL A 1 472 ? 5.371 -17.578 -3.424 1 91.69 472 VAL A N 1
ATOM 3544 C CA . VAL A 1 472 ? 6.023 -16.281 -3.398 1 91.69 472 VAL A CA 1
ATOM 3545 C C . VAL A 1 472 ? 7.262 -16.328 -2.502 1 91.69 472 VAL A C 1
ATOM 3547 O O . VAL A 1 472 ? 8.367 -16.031 -2.943 1 91.69 472 VAL A O 1
ATOM 3550 N N . PRO A 1 473 ? 7.141 -16.797 -1.311 1 92.06 473 PRO A N 1
ATOM 3551 C CA . PRO A 1 473 ? 8.344 -16.891 -0.479 1 92.06 473 PRO A CA 1
ATOM 3552 C C . PRO A 1 473 ? 9.391 -17.844 -1.046 1 92.06 473 PRO A C 1
ATOM 3554 O O . PRO A 1 473 ? 10.586 -17.609 -0.903 1 92.06 473 PRO A O 1
ATOM 3557 N N . LEU A 1 474 ? 9 -18.875 -1.676 1 93.31 474 LEU A N 1
ATOM 3558 C CA . LEU A 1 474 ? 9.922 -19.875 -2.221 1 93.31 474 LEU A CA 1
ATOM 3559 C C . LEU A 1 474 ? 10.75 -19.281 -3.355 1 93.31 474 LEU A C 1
ATOM 3561 O O . LEU A 1 474 ? 11.961 -19.484 -3.414 1 93.31 474 LEU A O 1
ATOM 3565 N N . VAL A 1 475 ? 10.055 -18.609 -4.211 1 95.69 475 VAL A N 1
ATOM 3566 C CA . VAL A 1 475 ? 10.758 -17.984 -5.332 1 95.69 475 VAL A CA 1
ATOM 3567 C C . VAL A 1 475 ? 11.641 -16.859 -4.828 1 95.69 475 VAL A C 1
ATOM 3569 O O . VAL A 1 475 ? 12.773 -16.688 -5.293 1 95.69 475 VAL A O 1
ATOM 3572 N N . ALA A 1 476 ? 11.156 -16.109 -3.861 1 94.88 476 ALA A N 1
ATOM 3573 C CA . ALA A 1 476 ? 11.969 -15.055 -3.262 1 94.88 476 ALA A CA 1
ATOM 3574 C C . ALA A 1 476 ? 13.242 -15.625 -2.646 1 94.88 476 ALA A C 1
ATOM 3576 O O . ALA A 1 476 ? 14.328 -15.062 -2.818 1 94.88 476 ALA A O 1
ATOM 3577 N N . ALA A 1 477 ? 13.102 -16.688 -1.957 1 94.94 477 ALA A N 1
ATOM 3578 C CA . ALA A 1 477 ? 14.258 -17.344 -1.342 1 94.94 477 ALA A CA 1
ATOM 3579 C C . ALA A 1 477 ? 15.234 -17.844 -2.402 1 94.94 477 ALA A C 1
ATOM 3581 O O . ALA A 1 477 ? 16.453 -17.75 -2.229 1 94.94 477 ALA A O 1
ATOM 3582 N N . THR A 1 478 ? 14.734 -18.375 -3.453 1 95.81 478 THR A N 1
ATOM 3583 C CA . THR A 1 478 ? 15.586 -18.859 -4.531 1 95.81 478 THR A CA 1
ATOM 3584 C C . THR A 1 478 ? 16.375 -17.734 -5.164 1 95.81 478 THR A C 1
ATOM 3586 O O . THR A 1 478 ? 17.562 -17.875 -5.453 1 95.81 478 THR A O 1
ATOM 3589 N N . MET A 1 479 ? 15.727 -16.625 -5.363 1 95.88 479 MET A N 1
ATOM 3590 C CA . MET A 1 479 ? 16.391 -15.438 -5.906 1 95.88 479 MET A CA 1
ATOM 3591 C C . MET A 1 479 ? 17.484 -14.953 -4.965 1 95.88 479 MET A C 1
ATOM 3593 O O . MET A 1 479 ? 18.516 -14.422 -5.414 1 95.88 479 MET A O 1
ATOM 3597 N N . GLY A 1 480 ? 17.266 -15.156 -3.699 1 94.81 480 GLY A N 1
ATOM 3598 C CA . GLY A 1 480 ? 18.266 -14.797 -2.715 1 94.81 480 GLY A CA 1
ATOM 3599 C C . GLY A 1 480 ? 19.422 -15.773 -2.654 1 94.81 480 GLY A C 1
ATOM 3600 O O . GLY A 1 480 ? 20.547 -15.398 -2.311 1 94.81 480 GLY A O 1
ATOM 3601 N N . MET A 1 481 ? 19.141 -16.969 -2.986 1 95.12 481 MET A N 1
ATOM 3602 C CA . MET A 1 481 ? 20.156 -18.031 -2.957 1 95.12 481 MET A CA 1
ATOM 3603 C C . MET A 1 481 ? 21.109 -17.922 -4.145 1 95.12 481 MET A C 1
ATOM 3605 O O . MET A 1 481 ? 22.312 -18.109 -4.004 1 95.12 481 MET A O 1
ATOM 3609 N N . TYR A 1 482 ? 20.484 -17.609 -5.312 1 94.94 482 TYR A N 1
ATOM 3610 C CA . TYR A 1 482 ? 21.25 -17.594 -6.555 1 94.94 482 TYR A CA 1
ATOM 3611 C C . TYR A 1 482 ? 21.156 -16.234 -7.234 1 94.94 482 TYR A C 1
ATOM 3613 O O . TYR A 1 482 ? 20.062 -15.672 -7.355 1 94.94 482 TYR A O 1
ATOM 3621 N N . ASP A 1 483 ? 22.297 -15.75 -7.625 1 91.44 483 ASP A N 1
ATOM 3622 C CA . ASP A 1 483 ? 22.281 -14.469 -8.328 1 91.44 483 ASP A CA 1
ATOM 3623 C C . ASP A 1 483 ? 22.5 -14.664 -9.828 1 91.44 483 ASP A C 1
ATOM 3625 O O . ASP A 1 483 ? 22.547 -15.797 -10.312 1 91.44 483 ASP A O 1
ATOM 3629 N N . LEU A 1 484 ? 22.578 -13.594 -10.523 1 93.44 484 LEU A N 1
ATOM 3630 C CA . LEU A 1 484 ? 22.656 -13.633 -11.977 1 93.44 484 LEU A CA 1
ATOM 3631 C C . LEU A 1 484 ? 24.062 -14.062 -12.43 1 93.44 484 LEU A C 1
ATOM 3633 O O . LEU A 1 484 ? 24.25 -14.414 -13.594 1 93.44 484 LEU A O 1
ATOM 3637 N N . THR A 1 485 ? 25 -14.023 -11.5 1 92.25 485 THR A N 1
ATOM 3638 C CA . THR A 1 485 ? 26.328 -14.547 -11.812 1 92.25 485 THR A CA 1
ATOM 3639 C C . THR A 1 485 ? 26.312 -16.078 -11.805 1 92.25 485 THR A C 1
ATOM 3641 O O . THR A 1 485 ? 26.984 -16.719 -12.617 1 92.25 485 THR A O 1
ATOM 3644 N N . SER A 1 486 ? 25.531 -16.672 -10.898 1 92.12 486 SER A N 1
ATOM 3645 C CA . SER A 1 486 ? 25.375 -18.109 -10.836 1 92.12 486 SER A CA 1
ATOM 3646 C C . SER A 1 486 ? 24.547 -18.641 -12 1 92.12 486 SER A C 1
ATOM 3648 O O . SER A 1 486 ? 24.906 -19.625 -12.633 1 92.12 486 SER A O 1
ATOM 3650 N N . PHE A 1 487 ? 23.453 -18.031 -12.242 1 95.06 487 PHE A N 1
ATOM 3651 C CA . PHE A 1 487 ? 22.547 -18.359 -13.336 1 95.06 487 PHE A CA 1
ATOM 3652 C C . PHE A 1 487 ? 22.141 -17.109 -14.094 1 95.06 487 PHE A C 1
ATOM 3654 O O . PHE A 1 487 ? 21.344 -16.312 -13.602 1 95.06 487 PHE A O 1
ATOM 3661 N N . PRO A 1 488 ? 22.625 -16.969 -15.273 1 96 488 PRO A N 1
ATOM 3662 C CA . PRO A 1 488 ? 22.359 -15.75 -16.031 1 96 488 PRO A CA 1
ATOM 3663 C C . PRO A 1 488 ? 20.891 -15.578 -16.375 1 96 488 PRO A C 1
ATOM 3665 O O . PRO A 1 488 ? 20.109 -16.516 -16.219 1 96 488 PRO A O 1
ATOM 3668 N N . GLN A 1 489 ? 20.516 -14.406 -16.812 1 96.88 489 GLN A N 1
ATOM 3669 C CA . GLN A 1 489 ? 19.156 -14.078 -17.219 1 96.88 489 GLN A CA 1
ATOM 3670 C C . GLN A 1 489 ? 18.641 -15.07 -18.25 1 96.88 489 GLN A C 1
ATOM 3672 O O . GLN A 1 489 ? 19.344 -15.406 -19.203 1 96.88 489 GLN A O 1
ATOM 3677 N N . ASP A 1 490 ? 17.469 -15.586 -18.078 1 96.31 490 ASP A N 1
ATOM 3678 C CA . ASP A 1 490 ? 16.734 -16.438 -19 1 96.31 490 ASP A CA 1
ATOM 3679 C C . ASP A 1 490 ? 17.344 -17.828 -19.078 1 96.31 490 ASP A C 1
ATOM 3681 O O . ASP A 1 490 ? 17.141 -18.578 -20.047 1 96.31 490 ASP A O 1
ATOM 3685 N N . SER A 1 491 ? 18.172 -18.125 -18.078 1 95.06 491 SER A N 1
ATOM 3686 C CA . SER A 1 491 ? 18.703 -19.484 -18.016 1 95.06 491 SER A CA 1
ATOM 3687 C C . SER A 1 491 ? 17.594 -20.516 -17.844 1 95.06 491 SER A C 1
ATOM 3689 O O . SER A 1 491 ? 16.484 -20.172 -17.422 1 95.06 491 SER A O 1
ATOM 3691 N N . ASP A 1 492 ? 17.938 -21.734 -18.141 1 92.38 492 ASP A N 1
ATOM 3692 C CA . ASP A 1 492 ? 16.984 -22.812 -17.969 1 92.38 492 ASP A CA 1
ATOM 3693 C C . ASP A 1 492 ? 16.562 -22.953 -16.5 1 92.38 492 ASP A C 1
ATOM 3695 O O . ASP A 1 492 ? 15.414 -23.312 -16.219 1 92.38 492 ASP A O 1
ATOM 3699 N N . PHE A 1 493 ? 17.453 -22.641 -15.68 1 93.81 493 PHE A N 1
ATOM 3700 C CA . PHE A 1 493 ? 17.172 -22.75 -14.258 1 93.81 493 PHE A CA 1
ATOM 3701 C C . PHE A 1 493 ? 16.016 -21.828 -13.859 1 93.81 493 PHE A C 1
ATOM 3703 O O . PHE A 1 493 ? 15.07 -22.25 -13.203 1 93.81 493 PHE A O 1
ATOM 3710 N N . TRP A 1 494 ? 16.094 -20.594 -14.242 1 95.81 494 TRP A N 1
ATOM 3711 C CA . TRP A 1 494 ? 15.07 -19.625 -13.859 1 95.81 494 TRP A CA 1
ATOM 3712 C C . TRP A 1 494 ? 13.742 -19.938 -14.523 1 95.81 494 TRP A C 1
ATOM 3714 O O . TRP A 1 494 ? 12.68 -19.719 -13.938 1 95.81 494 TRP A O 1
ATOM 3724 N N . GLN A 1 495 ? 13.781 -20.422 -15.758 1 94.31 495 GLN A N 1
ATOM 3725 C CA . GLN A 1 495 ? 12.555 -20.844 -16.422 1 94.31 495 GLN A CA 1
ATOM 3726 C C . GLN A 1 495 ? 11.883 -21.984 -15.68 1 94.31 495 GLN A C 1
ATOM 3728 O O . GLN A 1 495 ? 10.664 -22 -15.523 1 94.31 495 GLN A O 1
ATOM 3733 N N . LEU A 1 496 ? 12.727 -22.875 -15.266 1 93.44 496 LEU A N 1
ATOM 3734 C CA . LEU A 1 496 ? 12.211 -24.031 -14.539 1 93.44 496 LEU A CA 1
ATOM 3735 C C . LEU A 1 496 ? 11.641 -23.625 -13.188 1 93.44 496 LEU A C 1
ATOM 3737 O O . LEU A 1 496 ? 10.617 -24.141 -12.75 1 93.44 496 LEU A O 1
ATOM 3741 N N . VAL A 1 497 ? 12.336 -22.734 -12.523 1 94.56 497 VAL A N 1
ATOM 3742 C CA . VAL A 1 497 ? 11.844 -22.234 -11.25 1 94.56 497 VAL A CA 1
ATOM 3743 C C . VAL A 1 497 ? 10.477 -21.578 -11.438 1 94.56 497 VAL A C 1
ATOM 3745 O O . VAL A 1 497 ? 9.555 -21.828 -10.656 1 94.56 497 VAL A O 1
ATOM 3748 N N . ALA A 1 498 ? 10.344 -20.75 -12.477 1 95.5 498 ALA A N 1
ATOM 3749 C CA . ALA A 1 498 ? 9.078 -20.078 -12.773 1 95.5 498 ALA A CA 1
ATOM 3750 C C . ALA A 1 498 ? 7.973 -21.094 -13.031 1 95.5 498 ALA A C 1
ATOM 3752 O O . ALA A 1 498 ? 6.871 -20.969 -12.492 1 95.5 498 ALA A O 1
ATOM 3753 N N . PHE A 1 499 ? 8.281 -22.109 -13.789 1 93.94 499 PHE A N 1
ATOM 3754 C CA . PHE A 1 499 ? 7.305 -23.109 -14.18 1 93.94 499 PHE A CA 1
ATOM 3755 C C . PHE A 1 499 ? 6.891 -23.953 -12.984 1 93.94 499 PHE A C 1
ATOM 3757 O O . PHE A 1 499 ? 5.695 -24.141 -12.727 1 93.94 499 PHE A O 1
ATOM 3764 N N . CYS A 1 500 ? 7.875 -24.5 -12.242 1 92.69 500 CYS A N 1
ATOM 3765 C CA . CYS A 1 500 ? 7.621 -25.406 -11.141 1 92.69 500 CYS A CA 1
ATOM 3766 C C . CYS A 1 500 ? 6.914 -24.703 -9.992 1 92.69 500 CYS A C 1
ATOM 3768 O O . CYS A 1 500 ? 5.984 -25.25 -9.398 1 92.69 500 CYS A O 1
ATOM 3770 N N . ALA A 1 501 ? 7.375 -23.531 -9.711 1 92.81 501 ALA A N 1
ATOM 3771 C CA . ALA A 1 501 ? 6.73 -22.766 -8.641 1 92.81 501 ALA A CA 1
ATOM 3772 C C . ALA A 1 501 ? 5.305 -22.391 -9.023 1 92.81 501 ALA A C 1
ATOM 3774 O O . ALA A 1 501 ? 4.402 -22.406 -8.18 1 92.81 501 ALA A O 1
ATOM 3775 N N . GLY A 1 502 ? 5.094 -22 -10.227 1 92.5 502 GLY A N 1
ATOM 3776 C CA . GLY A 1 502 ? 3.791 -21.562 -10.703 1 92.5 502 GLY A CA 1
ATOM 3777 C C . GLY A 1 502 ? 2.77 -22.688 -10.773 1 92.5 502 GLY A C 1
ATOM 3778 O O . GLY A 1 502 ? 1.604 -22.484 -10.422 1 92.5 502 GLY A O 1
ATOM 3779 N N . THR A 1 503 ? 3.156 -23.828 -11.203 1 92.31 503 THR A N 1
ATOM 3780 C CA . THR A 1 503 ? 2.217 -24.922 -11.422 1 92.31 503 THR A CA 1
ATOM 3781 C C . THR A 1 503 ? 2.178 -25.844 -10.211 1 92.31 503 THR A C 1
ATOM 3783 O O . THR A 1 503 ? 1.214 -26.594 -10.023 1 92.31 503 THR A O 1
ATOM 3786 N N . GLY A 1 504 ? 3.213 -25.844 -9.438 1 89.69 504 GLY A N 1
ATOM 3787 C CA . GLY A 1 504 ? 3.289 -26.734 -8.281 1 89.69 504 GLY A CA 1
ATOM 3788 C C . GLY A 1 504 ? 2.176 -26.5 -7.281 1 89.69 504 GLY A C 1
ATOM 3789 O O . GLY A 1 504 ? 1.747 -27.422 -6.594 1 89.69 504 GLY A O 1
ATOM 3790 N N . GLY A 1 505 ? 1.701 -25.281 -7.195 1 89.88 505 GLY A N 1
ATOM 3791 C CA . GLY A 1 505 ? 0.649 -24.938 -6.25 1 89.88 505 GLY A CA 1
ATOM 3792 C C . GLY A 1 505 ? -0.667 -25.625 -6.543 1 89.88 505 GLY A C 1
ATOM 3793 O O . GLY A 1 505 ? -1.555 -25.672 -5.688 1 89.88 505 GLY A O 1
ATOM 3794 N N . SER A 1 506 ? -0.791 -26.219 -7.707 1 92 506 SER A N 1
ATOM 3795 C CA . SER A 1 506 ? -2.031 -26.891 -8.102 1 92 506 SER A CA 1
ATOM 3796 C C . SER A 1 506 ? -2.131 -28.281 -7.492 1 92 506 SER A C 1
ATOM 3798 O O . SER A 1 506 ? -3.203 -28.891 -7.492 1 92 506 SER A O 1
ATOM 3800 N N . MET A 1 507 ? -1.049 -28.812 -6.992 1 89.19 507 MET A N 1
ATOM 3801 C CA . MET A 1 507 ? -1.036 -30.172 -6.5 1 89.19 507 MET A CA 1
ATOM 3802 C C . MET A 1 507 ? -1.95 -30.328 -5.289 1 89.19 507 MET A C 1
ATOM 3804 O O . MET A 1 507 ? -2.684 -31.312 -5.18 1 89.19 507 MET A O 1
ATOM 3808 N N . LEU A 1 508 ? -1.851 -29.344 -4.449 1 89.31 508 LEU A N 1
ATOM 3809 C CA . LEU A 1 508 ? -2.77 -29.281 -3.316 1 89.31 508 LEU A CA 1
ATOM 3810 C C . LEU A 1 508 ? -3.588 -27.984 -3.35 1 89.31 508 LEU A C 1
ATOM 3812 O O . LEU A 1 508 ? -3.08 -26.938 -3.738 1 89.31 508 LEU A O 1
ATOM 3816 N N . ILE A 1 509 ? -4.82 -28.109 -2.898 1 89.12 509 ILE A N 1
ATOM 3817 C CA . ILE A 1 509 ? -5.754 -26.984 -2.977 1 89.12 509 ILE A CA 1
ATOM 3818 C C . ILE A 1 509 ? -5.223 -25.812 -2.16 1 89.12 509 ILE A C 1
ATOM 3820 O O . ILE A 1 509 ? -5.477 -24.656 -2.492 1 89.12 509 ILE A O 1
ATOM 3824 N N . ILE A 1 510 ? -4.395 -26.031 -1.115 1 86.62 510 ILE A N 1
ATOM 3825 C CA . ILE A 1 510 ? -3.883 -24.984 -0.233 1 86.62 510 ILE A CA 1
ATOM 3826 C C . ILE A 1 510 ? -2.557 -24.453 -0.776 1 86.62 510 ILE A C 1
ATOM 3828 O O . ILE A 1 510 ? -1.998 -23.5 -0.239 1 86.62 510 ILE A O 1
ATOM 3832 N N . GLY A 1 511 ? -2.107 -25.031 -1.842 1 86.25 511 GLY A N 1
ATOM 3833 C CA . GLY A 1 511 ? -0.761 -24.75 -2.316 1 86.25 511 GLY A CA 1
ATOM 3834 C C . GLY A 1 511 ? -0.653 -23.438 -3.066 1 86.25 511 GLY A C 1
ATOM 3835 O O . GLY A 1 511 ? 0.45 -22.984 -3.363 1 86.25 511 GLY A O 1
ATOM 3836 N N . SER A 1 512 ? -1.75 -22.859 -3.424 1 89.81 512 SER A N 1
ATOM 3837 C CA . SER A 1 512 ? -1.737 -21.594 -4.137 1 89.81 512 SER A CA 1
ATOM 3838 C C . SER A 1 512 ? -2.885 -20.688 -3.684 1 89.81 512 SER A C 1
ATOM 3840 O O . SER A 1 512 ? -3.885 -21.172 -3.146 1 89.81 512 SER A O 1
ATOM 3842 N N . ALA A 1 513 ? -2.676 -19.422 -3.9 1 88.81 513 ALA A N 1
ATOM 3843 C CA . ALA A 1 513 ? -3.746 -18.469 -3.609 1 88.81 513 ALA A CA 1
ATOM 3844 C C . ALA A 1 513 ? -5.012 -18.812 -4.395 1 88.81 513 ALA A C 1
ATOM 3846 O O . ALA A 1 513 ? -6.125 -18.625 -3.902 1 88.81 513 ALA A O 1
ATOM 3847 N N . ALA A 1 514 ? -4.867 -19.312 -5.547 1 94 514 ALA A N 1
ATOM 3848 C CA . ALA A 1 514 ? -5.992 -19.734 -6.375 1 94 514 ALA A CA 1
ATOM 3849 C C . ALA A 1 514 ? -6.777 -20.859 -5.707 1 94 514 ALA A C 1
ATOM 3851 O O . ALA A 1 514 ? -8.008 -20.828 -5.66 1 94 514 ALA A O 1
ATOM 3852 N N . GLY A 1 515 ? -6.102 -21.828 -5.211 1 93.19 515 GLY A N 1
ATOM 3853 C CA . GLY A 1 515 ? -6.746 -22.938 -4.535 1 93.19 515 GLY A CA 1
ATOM 3854 C C . GLY A 1 515 ? -7.457 -22.531 -3.26 1 93.19 515 GLY A C 1
ATOM 3855 O O . GLY A 1 515 ? -8.586 -22.969 -3.006 1 93.19 515 GLY A O 1
ATOM 3856 N N . VAL A 1 516 ? -6.875 -21.703 -2.543 1 88.81 516 VAL A N 1
ATOM 3857 C CA . VAL A 1 516 ? -7.461 -21.25 -1.292 1 88.81 516 VAL A CA 1
ATOM 3858 C C . VAL A 1 516 ? -8.719 -20.422 -1.583 1 88.81 516 VAL A C 1
ATOM 3860 O O . VAL A 1 516 ? -9.711 -20.531 -0.864 1 88.81 516 VAL A O 1
ATOM 3863 N N . ALA A 1 517 ? -8.641 -19.609 -2.572 1 91.31 517 ALA A N 1
ATOM 3864 C CA . ALA A 1 517 ? -9.82 -18.844 -2.977 1 91.31 517 ALA A CA 1
ATOM 3865 C C . ALA A 1 517 ? -10.969 -19.766 -3.354 1 91.31 517 ALA A C 1
ATOM 3867 O O . ALA A 1 517 ? -12.109 -19.547 -2.938 1 91.31 517 ALA A O 1
ATOM 3868 N N . PHE A 1 518 ? -10.695 -20.797 -4.113 1 94.69 518 PHE A N 1
ATOM 3869 C CA . PHE A 1 518 ? -11.695 -21.781 -4.52 1 94.69 518 PHE A CA 1
ATOM 3870 C C . PHE A 1 518 ? -12.297 -22.484 -3.307 1 94.69 518 PHE A C 1
ATOM 3872 O O . PHE A 1 518 ? -13.523 -22.609 -3.203 1 94.69 518 PHE A O 1
ATOM 3879 N N . MET A 1 519 ? -11.469 -22.859 -2.402 1 92.06 519 MET A N 1
ATOM 3880 C CA . MET A 1 519 ? -11.906 -23.516 -1.173 1 92.06 519 MET A CA 1
ATOM 3881 C C . MET A 1 519 ? -12.867 -22.609 -0.391 1 92.06 519 MET A C 1
ATOM 3883 O O . MET A 1 519 ? -13.898 -23.078 0.097 1 92.06 519 MET A O 1
ATOM 3887 N N . GLY A 1 520 ? -12.578 -21.453 -0.308 1 86 520 GLY A N 1
ATOM 3888 C CA . GLY A 1 520 ? -13.398 -20.516 0.445 1 86 520 GLY A CA 1
ATOM 3889 C C . GLY A 1 520 ? -14.711 -20.188 -0.238 1 86 520 GLY A C 1
ATOM 3890 O O . GLY A 1 520 ? -15.75 -20.078 0.419 1 86 520 GLY A O 1
ATOM 3891 N N . MET A 1 521 ? -14.672 -20.031 -1.48 1 90.38 521 MET A N 1
ATOM 3892 C CA . MET A 1 521 ? -15.852 -19.609 -2.229 1 90.38 521 MET A CA 1
ATOM 3893 C C . MET A 1 521 ? -16.844 -20.75 -2.375 1 90.38 521 MET A C 1
ATOM 3895 O O . MET A 1 521 ? -18.062 -20.547 -2.26 1 90.38 521 MET A O 1
ATOM 3899 N N . GLU A 1 522 ? -16.328 -21.953 -2.58 1 93.44 522 GLU A N 1
ATOM 3900 C CA . GLU A 1 522 ? -17.203 -23.078 -2.848 1 93.44 522 GLU A CA 1
ATOM 3901 C C . GLU A 1 522 ? -17.266 -24.031 -1.653 1 93.44 522 GLU A C 1
ATOM 3903 O O . GLU A 1 522 ? -17.969 -25.047 -1.695 1 93.44 522 GLU A O 1
ATOM 3908 N N . LYS A 1 523 ? -16.531 -23.656 -0.583 1 89.38 523 LYS A N 1
ATOM 3909 C CA . LYS A 1 523 ? -16.484 -24.469 0.632 1 89.38 523 LYS A CA 1
ATOM 3910 C C . LYS A 1 523 ? -16.109 -25.906 0.319 1 89.38 523 LYS A C 1
ATOM 3912 O O . LYS A 1 523 ? -16.781 -26.844 0.763 1 89.38 523 LYS A O 1
ATOM 3917 N N . VAL A 1 524 ? -15.18 -26.047 -0.561 1 91.31 524 VAL A N 1
ATOM 3918 C CA . VAL A 1 524 ? -14.664 -27.359 -0.927 1 91.31 524 VAL A CA 1
ATOM 3919 C C . VAL A 1 524 ? -13.648 -27.828 0.111 1 91.31 524 VAL A C 1
ATOM 3921 O O . VAL A 1 524 ? -12.844 -27.031 0.602 1 91.31 524 VAL A O 1
ATOM 3924 N N . ASP A 1 525 ? -13.719 -29.078 0.406 1 87.88 525 ASP A N 1
ATOM 3925 C CA . ASP A 1 525 ? -12.828 -29.656 1.407 1 87.88 525 ASP A CA 1
ATOM 3926 C C . ASP A 1 525 ? -11.484 -30.031 0.793 1 87.88 525 ASP A C 1
ATOM 3928 O O . ASP A 1 525 ? -11.414 -30.422 -0.375 1 87.88 525 ASP A O 1
ATOM 3932 N N . PHE A 1 526 ? -10.445 -29.969 1.638 1 87.81 526 PHE A N 1
ATOM 3933 C CA . PHE A 1 526 ? -9.086 -30.344 1.261 1 87.81 526 PHE A CA 1
ATOM 3934 C C . PHE A 1 526 ? -9.039 -31.781 0.761 1 87.81 526 PHE A C 1
ATOM 3936 O O . PHE A 1 526 ? -8.43 -32.062 -0.272 1 87.81 526 PHE A O 1
ATOM 3943 N N . PHE A 1 527 ? -9.734 -32.656 1.396 1 88.94 527 PHE A N 1
ATOM 3944 C CA . PHE A 1 527 ? -9.656 -34.062 1.106 1 88.94 527 PHE A CA 1
ATOM 3945 C C . PHE A 1 527 ? -10.398 -34.406 -0.185 1 88.94 527 PHE A C 1
ATOM 3947 O O . PHE A 1 527 ? -10 -35.312 -0.918 1 88.94 527 PHE A O 1
ATOM 3954 N N . TRP A 1 528 ? -11.398 -33.656 -0.43 1 90.94 528 TRP A N 1
ATOM 3955 C CA . TRP A 1 528 ? -12.086 -33.875 -1.705 1 90.94 528 TRP A CA 1
ATOM 3956 C C . TRP A 1 528 ? -11.141 -33.594 -2.873 1 90.94 528 TRP A C 1
ATOM 3958 O O . TRP A 1 528 ? -11.062 -34.375 -3.812 1 90.94 528 TRP A O 1
ATOM 3968 N N . TYR A 1 529 ? -10.531 -32.5 -2.785 1 91.31 529 TYR A N 1
ATOM 3969 C CA . TYR A 1 529 ? -9.594 -32.094 -3.832 1 91.31 529 TYR A CA 1
ATOM 3970 C C . TYR A 1 529 ? -8.477 -33.094 -3.984 1 91.31 529 TYR A C 1
ATOM 3972 O O . TYR A 1 529 ? -8.125 -33.5 -5.102 1 91.31 529 TYR A O 1
ATOM 3980 N N . PHE A 1 530 ? -7.938 -33.562 -2.891 1 88.62 530 PHE A N 1
ATOM 3981 C CA . PHE A 1 530 ? -6.824 -34.5 -2.867 1 88.62 530 PHE A CA 1
ATOM 3982 C C . PHE A 1 530 ? -7.234 -35.844 -3.469 1 88.62 530 PHE A C 1
ATOM 3984 O O . PHE A 1 530 ? -6.48 -36.438 -4.242 1 88.62 530 PHE A O 1
ATOM 3991 N N . ARG A 1 531 ? -8.406 -36.281 -3.209 1 86.38 531 ARG A N 1
ATOM 3992 C CA . ARG A 1 531 ? -8.898 -37.562 -3.686 1 86.38 531 ARG A CA 1
ATOM 3993 C C . ARG A 1 531 ? -9.266 -37.5 -5.164 1 86.38 531 ARG A C 1
ATOM 3995 O O . ARG A 1 531 ? -8.922 -38.406 -5.938 1 86.38 531 ARG A O 1
ATOM 4002 N N . LYS A 1 532 ? -9.914 -36.469 -5.469 1 84.19 532 LYS A N 1
ATOM 4003 C CA . LYS A 1 532 ? -10.445 -36.375 -6.824 1 84.19 532 LYS A CA 1
ATOM 4004 C C . LYS A 1 532 ? -9.336 -36.125 -7.832 1 84.19 532 LYS A C 1
ATOM 4006 O O . LYS A 1 532 ? -9.445 -36.5 -9 1 84.19 532 LYS A O 1
ATOM 4011 N N . LEU A 1 533 ? -8.328 -35.469 -7.363 1 83.12 533 LEU A N 1
ATOM 4012 C CA . LEU A 1 533 ? -7.289 -35.062 -8.297 1 83.12 533 LEU A CA 1
ATOM 4013 C C . LEU A 1 533 ? -6.008 -35.844 -8.055 1 83.12 533 LEU A C 1
ATOM 4015 O O . LEU A 1 533 ? -4.922 -35.438 -8.461 1 83.12 533 LEU A O 1
ATOM 4019 N N . SER A 1 534 ? -6.129 -36.875 -7.414 1 76.19 534 SER A N 1
ATOM 4020 C CA . SER A 1 534 ? -4.965 -37.688 -7.035 1 76.19 534 SER A CA 1
ATOM 4021 C C . SER A 1 534 ? -4.145 -38.062 -8.258 1 76.19 534 SER A C 1
ATOM 4023 O O . SER A 1 534 ? -2.918 -37.969 -8.25 1 76.19 534 SER A O 1
ATOM 4025 N N . VAL A 1 535 ? -4.812 -38.531 -9.234 1 72.94 535 VAL A N 1
ATOM 4026 C CA . VAL A 1 535 ? -4.121 -38.969 -10.445 1 72.94 535 VAL A CA 1
ATOM 4027 C C . VAL A 1 535 ? -3.504 -37.75 -11.141 1 72.94 535 VAL A C 1
ATOM 4029 O O . VAL A 1 535 ? -2.348 -37.812 -11.57 1 72.94 535 VAL A O 1
ATOM 4032 N N . THR A 1 536 ? -4.281 -36.781 -11.211 1 74.56 536 THR A N 1
ATOM 4033 C CA . THR A 1 536 ? -3.811 -35.531 -11.82 1 74.56 536 THR A CA 1
ATOM 4034 C C . THR A 1 536 ? -2.611 -35 -11.055 1 74.56 536 THR A C 1
ATOM 4036 O O . THR A 1 536 ? -1.641 -34.531 -11.656 1 74.56 536 THR A O 1
ATOM 4039 N N . LEU A 1 537 ? -2.648 -35.125 -9.82 1 75 537 LEU A N 1
ATOM 4040 C CA . LEU A 1 537 ? -1.574 -34.656 -8.953 1 75 537 LEU A CA 1
ATOM 4041 C C . LEU A 1 537 ? -0.282 -35.406 -9.227 1 75 537 LEU A C 1
ATOM 4043 O O . LEU A 1 537 ? 0.796 -34.812 -9.281 1 75 537 LEU A O 1
ATOM 4047 N N . SER A 1 538 ? -0.483 -36.656 -9.375 1 70.81 538 SER A N 1
ATOM 4048 C CA . SER A 1 538 ? 0.68 -37.5 -9.625 1 70.81 538 SER A CA 1
ATOM 4049 C C . SER A 1 538 ? 1.344 -37.125 -10.953 1 70.81 538 SER A C 1
ATOM 4051 O O . SER A 1 538 ? 2.572 -37.125 -11.055 1 70.81 538 SER A O 1
ATOM 4053 N N . ILE A 1 539 ? 0.631 -36.875 -11.859 1 74.69 539 ILE A N 1
ATOM 4054 C CA . ILE A 1 539 ? 1.157 -36.531 -13.172 1 74.69 539 ILE A CA 1
ATOM 4055 C C . ILE A 1 539 ? 1.832 -35.156 -13.125 1 74.69 539 ILE A C 1
ATOM 4057 O O . ILE A 1 539 ? 2.936 -35 -13.648 1 74.69 539 ILE A O 1
ATOM 4061 N N . LEU A 1 540 ? 1.178 -34.25 -12.477 1 73.88 540 LEU A N 1
ATOM 4062 C CA . LEU A 1 540 ? 1.763 -32.938 -12.336 1 73.88 540 LEU A CA 1
ATOM 4063 C C . LEU A 1 540 ? 3.086 -33 -11.578 1 73.88 540 LEU A C 1
ATOM 4065 O O . LEU A 1 540 ? 4.035 -32.281 -11.922 1 73.88 540 LEU A O 1
ATOM 4069 N N . LEU A 1 541 ? 3.092 -33.812 -10.641 1 70.75 541 LEU A N 1
ATOM 4070 C CA . LEU A 1 541 ? 4.316 -34.031 -9.875 1 70.75 541 LEU A CA 1
ATOM 4071 C C . LEU A 1 541 ? 5.426 -34.562 -10.766 1 70.75 541 LEU A C 1
ATOM 4073 O O . LEU A 1 541 ? 6.555 -34.094 -10.734 1 70.75 541 LEU A O 1
ATOM 4077 N N . ARG A 1 542 ? 5.062 -35.531 -11.555 1 68.81 542 ARG A N 1
ATOM 4078 C CA . ARG A 1 542 ? 6.035 -36.125 -12.461 1 68.81 542 ARG A CA 1
ATOM 4079 C C . ARG A 1 542 ? 6.504 -35.125 -13.508 1 68.81 542 ARG A C 1
ATOM 4081 O O . ARG A 1 542 ? 7.684 -35.094 -13.859 1 68.81 542 ARG A O 1
ATOM 4088 N N . PHE A 1 543 ? 5.594 -34.438 -13.938 1 71.94 543 PHE A N 1
ATOM 4089 C CA . PHE A 1 543 ? 5.918 -33.438 -14.93 1 71.94 543 PHE A CA 1
ATOM 4090 C C . PHE A 1 543 ? 6.855 -32.375 -14.344 1 71.94 543 PHE A C 1
ATOM 4092 O O . PHE A 1 543 ? 7.812 -31.969 -15 1 71.94 543 PHE A O 1
ATOM 4099 N N . ASN A 1 544 ? 6.664 -31.984 -13.18 1 71.88 544 ASN A N 1
ATOM 4100 C CA . ASN A 1 544 ? 7.516 -31.016 -12.5 1 71.88 544 ASN A CA 1
ATOM 4101 C C . ASN A 1 544 ? 8.891 -31.594 -12.195 1 71.88 544 ASN A C 1
ATOM 4103 O O . ASN A 1 544 ? 9.906 -30.891 -12.312 1 71.88 544 ASN A O 1
ATOM 4107 N N . LEU A 1 545 ? 8.891 -32.812 -11.891 1 69 545 LEU A N 1
ATOM 4108 C CA . LEU A 1 545 ? 10.148 -33.438 -11.539 1 69 545 LEU A CA 1
ATOM 4109 C C . LEU A 1 545 ? 11.008 -33.688 -12.773 1 69 545 LEU A C 1
ATOM 4111 O O . LEU A 1 545 ? 12.234 -33.719 -12.695 1 69 545 LEU A O 1
ATOM 4115 N N . ASN A 1 546 ? 10.32 -33.781 -13.93 1 66.69 546 ASN A N 1
ATOM 4116 C CA . ASN A 1 546 ? 11.055 -34.062 -15.156 1 66.69 546 ASN A CA 1
ATOM 4117 C C . ASN A 1 546 ? 11.133 -32.844 -16.078 1 66.69 546 ASN A C 1
ATOM 4119 O O . ASN A 1 546 ? 11.453 -32.969 -17.25 1 66.69 546 ASN A O 1
ATOM 4123 N N . SER A 1 547 ? 10.742 -31.781 -15.562 1 66 547 SER A N 1
ATOM 4124 C CA . SER A 1 547 ? 10.617 -30.578 -16.375 1 66 547 SER A CA 1
ATOM 4125 C C . SER A 1 547 ? 11.961 -30.156 -16.953 1 66 547 SER A C 1
ATOM 4127 O O . SER A 1 547 ? 12.023 -29.594 -18.047 1 66 547 SER A O 1
ATOM 4129 N N . GLY A 1 548 ? 12.969 -30.297 -16.25 1 62.81 548 GLY A N 1
ATOM 4130 C CA . GLY A 1 548 ? 14.281 -29.984 -16.797 1 62.81 548 GLY A CA 1
ATOM 4131 C C . GLY A 1 548 ? 14.562 -30.703 -18.109 1 62.81 548 GLY A C 1
ATOM 4132 O O . GLY A 1 548 ? 15.227 -30.141 -18.984 1 62.81 548 GLY A O 1
ATOM 4133 N N . GLU A 1 549 ? 14.031 -31.891 -18.219 1 58.97 549 GLU A N 1
ATOM 4134 C CA . GLU A 1 549 ? 14.234 -32.688 -19.438 1 58.97 549 GLU A CA 1
ATOM 4135 C C . GLU A 1 549 ? 13.359 -32.188 -20.578 1 58.97 549 GLU A C 1
ATOM 4137 O O . GLU A 1 549 ? 13.773 -32.188 -21.734 1 58.97 549 GLU A O 1
ATOM 4142 N N . TRP A 1 550 ? 12.227 -31.688 -20.203 1 56.88 550 TRP A N 1
ATOM 4143 C CA . TRP A 1 550 ? 11.273 -31.234 -21.203 1 56.88 550 TRP A CA 1
ATOM 4144 C C . TRP A 1 550 ? 11.648 -29.859 -21.75 1 56.88 550 TRP A C 1
ATOM 4146 O O . TRP A 1 550 ? 11.438 -29.578 -22.922 1 56.88 550 TRP A O 1
ATOM 4156 N N . LEU A 1 551 ? 12.109 -28.938 -20.938 1 56.28 551 LEU A N 1
ATOM 4157 C CA . LEU A 1 551 ? 12.398 -27.578 -21.344 1 56.28 551 LEU A CA 1
ATOM 4158 C C . LEU A 1 551 ? 13.703 -27.5 -22.125 1 56.28 551 LEU A C 1
ATOM 4160 O O . LEU A 1 551 ? 13.969 -26.516 -22.812 1 56.28 551 LEU A O 1
ATOM 4164 N N . CYS A 1 552 ? 14.648 -28.406 -21.969 1 45.34 552 CYS A N 1
ATOM 4165 C CA . CYS A 1 552 ? 15.852 -28.453 -22.781 1 45.34 552 CYS A CA 1
ATOM 4166 C C . CYS A 1 552 ? 15.695 -29.453 -23.922 1 45.34 552 CYS A C 1
ATOM 4168 O O . CYS A 1 552 ? 15.812 -30.672 -23.719 1 45.34 552 CYS A O 1
ATOM 4170 N N . PRO A 1 553 ? 15.07 -28.938 -25.031 1 41.22 553 PRO A N 1
ATOM 4171 C CA . PRO A 1 553 ? 14.93 -29.859 -26.156 1 41.22 553 PRO A CA 1
ATOM 4172 C C . PRO A 1 553 ? 16.219 -30.625 -26.453 1 41.22 553 PRO A C 1
ATOM 4174 O O . PRO A 1 553 ? 16.156 -31.766 -26.906 1 41.22 553 PRO A O 1
ATOM 4177 N N . CYS A 1 554 ? 17.281 -29.953 -26.375 1 39.72 554 CYS A N 1
ATOM 4178 C CA . CYS A 1 5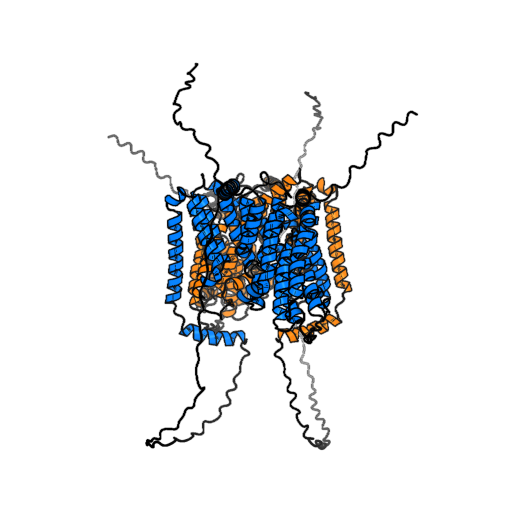54 ? 18.5 -30.656 -26.766 1 39.72 554 CYS A CA 1
ATOM 4179 C C . CYS A 1 554 ? 18.719 -31.891 -25.891 1 39.72 554 CYS A C 1
ATOM 4181 O O . CYS A 1 554 ? 19.375 -32.844 -26.312 1 39.72 554 CYS A O 1
ATOM 4183 N N . ARG A 1 555 ? 18.266 -31.781 -24.75 1 40.62 555 ARG A N 1
ATOM 4184 C CA . ARG A 1 555 ? 18.516 -32.938 -23.906 1 40.62 555 ARG A CA 1
ATOM 4185 C C . ARG A 1 555 ? 17.531 -34.062 -24.188 1 40.62 555 ARG A C 1
ATOM 4187 O O . ARG A 1 555 ? 17.844 -35.219 -23.984 1 40.62 555 ARG A O 1
ATOM 4194 N N . LEU A 1 556 ? 16.344 -33.688 -24.562 1 36.47 556 LEU A N 1
ATOM 4195 C CA . LEU A 1 556 ? 15.5 -34.75 -25.078 1 36.47 556 LEU A CA 1
ATOM 4196 C C . LEU A 1 556 ? 16.141 -35.406 -26.297 1 36.47 556 LEU A C 1
ATOM 4198 O O . LEU A 1 556 ? 16.047 -36.625 -26.484 1 36.47 556 LEU A O 1
ATOM 4202 N N . CYS A 1 557 ? 16.656 -34.562 -27.203 1 35.72 557 CYS A N 1
ATOM 4203 C CA . CYS A 1 557 ? 17.328 -35.125 -28.375 1 35.72 557 CYS A CA 1
ATOM 4204 C C . CYS A 1 557 ? 18.516 -36 -27.938 1 35.72 557 CYS A C 1
ATOM 4206 O O . CYS A 1 557 ? 18.797 -37 -28.578 1 35.72 557 CYS A O 1
ATOM 4208 N N . SER A 1 558 ? 19.188 -35.562 -26.938 1 36.22 558 SER A N 1
ATOM 4209 C CA . SER A 1 558 ? 20.359 -36.375 -26.594 1 36.22 558 SER A CA 1
ATOM 4210 C C . SER A 1 558 ? 19.953 -37.719 -25.984 1 36.22 558 SER A C 1
ATOM 4212 O O . SER A 1 558 ? 20.656 -38.719 -26.156 1 36.22 558 SER A O 1
ATOM 4214 N N . ARG A 1 559 ? 18.891 -37.719 -25.172 1 36.94 559 ARG A N 1
ATOM 4215 C CA . ARG A 1 559 ? 18.531 -39.031 -24.641 1 36.94 559 ARG A CA 1
ATOM 4216 C C . ARG A 1 559 ? 17.906 -39.906 -25.734 1 36.94 559 ARG A C 1
ATOM 4218 O O . ARG A 1 559 ? 18.109 -41.125 -25.75 1 36.94 559 ARG A O 1
ATOM 4225 N N . TYR A 1 560 ? 17.031 -39.25 -26.578 1 36.12 560 TYR A N 1
ATOM 4226 C CA . TYR A 1 560 ? 16.5 -40.094 -27.641 1 36.12 560 TYR A CA 1
ATOM 4227 C C . TYR A 1 560 ? 17.453 -40.125 -28.828 1 36.12 560 TYR A C 1
ATOM 4229 O O . TYR A 1 560 ? 17.141 -39.594 -29.891 1 36.12 560 TYR A O 1
ATOM 4237 N N . HIS A 1 561 ? 18.609 -39.781 -28.75 1 34.44 561 HIS A N 1
ATOM 4238 C CA . HIS A 1 561 ? 19.547 -39.969 -29.859 1 34.44 561 HIS A CA 1
ATOM 4239 C C . HIS A 1 561 ? 19.531 -41.438 -30.328 1 34.44 561 HIS A C 1
ATOM 4241 O O . HIS A 1 561 ? 20.328 -41.812 -31.188 1 34.44 561 HIS A O 1
ATOM 4247 N N . HIS A 1 562 ? 18.859 -42.312 -29.625 1 34.41 562 HIS A N 1
ATOM 4248 C CA . HIS A 1 562 ? 18.953 -43.531 -30.438 1 34.41 562 HIS A CA 1
ATOM 4249 C C . HIS A 1 562 ? 18.141 -43.406 -31.719 1 34.41 562 HIS A C 1
ATOM 4251 O O . HIS A 1 562 ? 17.906 -44.375 -32.406 1 34.41 562 HIS A O 1
ATOM 4257 N N . LEU A 1 563 ? 17.234 -42.344 -31.766 1 31.86 563 LEU A N 1
ATOM 4258 C CA . LEU A 1 563 ? 16.594 -42.344 -33.094 1 31.86 563 LEU A CA 1
ATOM 4259 C C . LEU A 1 563 ? 17.562 -41.875 -34.156 1 31.86 563 LEU A C 1
ATOM 4261 O O . LEU A 1 563 ? 18.453 -41.062 -33.875 1 31.86 563 LEU A O 1
ATOM 4265 N N . PRO A 1 564 ? 17.594 -42.562 -35.438 1 31.73 564 PRO A N 1
ATOM 4266 C CA . PRO A 1 564 ? 18.594 -42.344 -36.5 1 31.73 564 PRO A CA 1
ATOM 4267 C C . PRO A 1 564 ? 18.812 -40.844 -36.812 1 31.73 564 PRO A C 1
ATOM 4269 O O . PRO A 1 564 ? 17.875 -40.062 -36.688 1 31.73 564 PRO A O 1
ATOM 4272 N N . SER A 1 565 ? 19.922 -40.219 -36.531 1 32.22 565 SER A N 1
ATOM 4273 C CA . SER A 1 565 ? 20.438 -38.906 -36.844 1 32.22 565 SER A CA 1
ATOM 4274 C C . SER A 1 565 ? 20.078 -38.5 -38.281 1 32.22 565 SER A C 1
ATOM 4276 O O . SER A 1 565 ? 20.156 -39.344 -39.188 1 32.22 565 SER A O 1
ATOM 4278 N N . CYS A 1 566 ? 19.109 -37.625 -38.562 1 29.73 566 CYS A N 1
ATOM 4279 C CA . CYS A 1 566 ? 18.906 -37.031 -39.875 1 29.73 566 CYS A CA 1
ATOM 4280 C C . CYS A 1 566 ? 20.234 -36.812 -40.562 1 29.73 566 CYS A C 1
ATOM 4282 O O . CYS A 1 566 ? 21.172 -36.25 -40 1 29.73 566 CYS A O 1
ATOM 4284 N N . SER A 1 567 ? 20.516 -37.594 -41.656 1 28.08 567 SER A N 1
ATOM 4285 C CA . SER A 1 567 ? 21.641 -37.75 -42.562 1 28.08 567 SER A CA 1
ATOM 4286 C C . SER A 1 567 ? 22.25 -36.406 -42.938 1 28.08 567 SER A C 1
ATOM 4288 O O . SER A 1 567 ? 21.562 -35.406 -43 1 28.08 567 SER A O 1
ATOM 4290 N N . LYS A 1 568 ? 23.531 -36.281 -42.781 1 31.03 568 LYS A N 1
ATOM 4291 C CA . LYS A 1 568 ? 24.594 -35.375 -43.219 1 31.03 568 LYS A CA 1
ATOM 4292 C C . LYS A 1 568 ? 24.422 -34.969 -44.688 1 31.03 568 LYS A C 1
ATOM 4294 O O . LYS A 1 568 ? 24.359 -35.844 -45.531 1 31.03 568 LYS A O 1
ATOM 4299 N N . HIS A 1 569 ? 23.609 -33.906 -45 1 27.34 569 HIS A N 1
ATOM 4300 C CA . HIS A 1 569 ? 23.641 -33.469 -46.375 1 27.34 569 HIS A CA 1
ATOM 4301 C C . HIS A 1 569 ? 25.062 -33.375 -46.906 1 27.34 569 HIS A C 1
ATOM 4303 O O . HIS A 1 569 ? 25.953 -32.875 -46.188 1 27.34 569 HIS A O 1
ATOM 4309 N N . PRO A 1 570 ? 25.531 -34.281 -47.781 1 28.75 570 PRO A N 1
ATOM 4310 C CA . PRO A 1 570 ? 26.828 -34.312 -48.469 1 28.75 570 PRO A CA 1
ATOM 4311 C C . PRO A 1 570 ? 27.219 -33 -49.094 1 28.75 570 PRO A C 1
ATOM 4313 O O . PRO A 1 570 ? 26.359 -32.312 -49.656 1 28.75 570 PRO A O 1
ATOM 4316 N N . SER A 1 571 ? 27.984 -32.156 -48.375 1 25 571 SER A N 1
ATOM 4317 C CA . SER A 1 571 ? 28.594 -31.062 -49.094 1 25 571 SER A CA 1
ATOM 4318 C C . SER A 1 571 ? 29.219 -31.531 -50.406 1 25 571 SER A C 1
ATOM 4320 O O . SER A 1 571 ? 30.078 -32.406 -50.375 1 25 571 SER A O 1
ATOM 4322 N N . ALA A 1 572 ? 28.531 -31.625 -51.594 1 24.08 572 ALA A N 1
ATOM 4323 C CA . ALA A 1 572 ? 29.016 -31.844 -52.938 1 24.08 572 ALA A CA 1
ATOM 4324 C C . ALA A 1 572 ? 30.172 -30.906 -53.281 1 24.08 572 ALA A C 1
ATOM 4326 O O . ALA A 1 572 ? 30.031 -29.688 -53.156 1 24.08 572 ALA A O 1
ATOM 4327 N N . SER A 1 573 ? 31.391 -31.328 -53 1 25.09 573 SER A N 1
ATOM 4328 C CA . SER A 1 573 ? 32.625 -30.812 -53.594 1 25.09 573 SER A CA 1
ATOM 4329 C C . SER A 1 573 ? 32.5 -30.703 -55.094 1 25.09 573 SER A C 1
ATOM 4331 O O . SER A 1 573 ? 32.469 -31.719 -55.781 1 25.09 573 SER A O 1
ATOM 4333 N N . SER A 1 574 ? 31.516 -29.938 -55.719 1 23.92 574 SER A N 1
ATOM 4334 C CA . SER A 1 574 ? 31.609 -29.75 -57.156 1 23.92 574 SER A CA 1
ATOM 4335 C C . SER A 1 574 ? 32.969 -29.188 -57.562 1 23.92 574 SER A C 1
ATOM 4337 O O . SER A 1 574 ? 33.406 -28.156 -57.062 1 23.92 574 SER A O 1
ATOM 4339 N N . HIS A 1 575 ? 33.969 -30.047 -57.969 1 25.33 575 HIS A N 1
ATOM 4340 C CA . HIS A 1 575 ? 35.125 -29.859 -58.812 1 25.33 575 HIS A CA 1
ATOM 4341 C C . HIS A 1 575 ? 34.75 -29.188 -60.156 1 25.33 575 HIS A C 1
ATOM 4343 O O . HIS A 1 575 ? 35.594 -29.125 -61.062 1 25.33 575 HIS A O 1
ATOM 4349 N N . ILE A 1 576 ? 33.844 -28.297 -60.375 1 24.3 576 ILE A N 1
ATOM 4350 C CA . ILE A 1 576 ? 33.844 -27.875 -61.781 1 24.3 576 ILE A CA 1
ATOM 4351 C C . ILE A 1 576 ? 35.188 -27.234 -62.125 1 24.3 576 ILE A C 1
ATOM 4353 O O . ILE A 1 576 ? 35.625 -26.297 -61.438 1 24.3 576 ILE A O 1
ATOM 4357 N N . THR A 1 577 ? 36.062 -28.016 -62.906 1 26.7 577 THR A N 1
ATOM 4358 C CA . THR A 1 577 ? 37.156 -27.75 -63.812 1 26.7 577 THR A CA 1
ATOM 4359 C C . THR A 1 577 ? 36.781 -26.672 -64.812 1 26.7 577 THR A C 1
ATOM 4361 O O . THR A 1 577 ? 37.625 -26.188 -65.562 1 26.7 577 THR A O 1
ATOM 4364 N N . GLY A 1 578 ? 35.688 -25.859 -64.812 1 22.58 578 GLY A N 1
ATOM 4365 C CA . GLY A 1 578 ? 35.938 -24.891 -65.875 1 22.58 578 GLY A CA 1
ATOM 4366 C C . GLY A 1 578 ? 36.969 -23.828 -65.5 1 22.58 578 GLY A C 1
ATOM 4367 O O . GLY A 1 578 ? 37.156 -23.547 -64.312 1 22.58 578 GLY A O 1
ATOM 4368 N N . MET B 1 1 ? 47.531 23.906 -24.766 1 16.83 1 MET B N 1
ATOM 4369 C CA . MET B 1 1 ? 47.688 25.203 -25.406 1 16.83 1 MET B CA 1
ATOM 4370 C C . MET B 1 1 ? 46.75 26.234 -24.828 1 16.83 1 MET B C 1
ATOM 4372 O O . MET B 1 1 ? 45.594 25.922 -24.5 1 16.83 1 MET B O 1
ATOM 4376 N N . ALA B 1 2 ? 47.406 27.406 -24.5 1 18.78 2 ALA B N 1
ATOM 4377 C CA . ALA B 1 2 ? 47.719 28.75 -24.016 1 18.78 2 ALA B CA 1
ATOM 4378 C C . ALA B 1 2 ? 46.969 29.797 -24.828 1 18.78 2 ALA B C 1
ATOM 4380 O O . ALA B 1 2 ? 47.562 30.531 -25.609 1 18.78 2 ALA B O 1
ATOM 4381 N N . PHE B 1 3 ? 45.875 29.312 -25.469 1 18.58 3 PHE B N 1
ATOM 4382 C CA . PHE B 1 3 ? 45.219 30.281 -26.328 1 18.58 3 PHE B CA 1
ATOM 4383 C C . PHE B 1 3 ? 44.938 31.578 -25.594 1 18.58 3 PHE B C 1
ATOM 4385 O O . PHE B 1 3 ? 44.594 31.562 -24.406 1 18.58 3 PHE B O 1
ATOM 4392 N N . SER B 1 4 ? 45.094 32.719 -26.219 1 16.62 4 SER B N 1
ATOM 4393 C CA . SER B 1 4 ? 45.469 34.125 -26.297 1 16.62 4 SER B CA 1
ATOM 4394 C C . SER B 1 4 ? 44.406 35 -25.609 1 16.62 4 SER B C 1
ATOM 4396 O O . SER B 1 4 ? 43.312 34.531 -25.328 1 16.62 4 SER B O 1
ATOM 4398 N N . SER B 1 5 ? 44.375 36.312 -25.938 1 16.53 5 SER B N 1
ATOM 4399 C CA . SER B 1 5 ? 44.656 37.625 -25.375 1 16.53 5 SER B CA 1
ATOM 4400 C C . SER B 1 5 ? 43.375 38.375 -25.016 1 16.53 5 SER B C 1
ATOM 4402 O O . SER B 1 5 ? 43.281 38.969 -23.938 1 16.53 5 SER B O 1
ATOM 4404 N N . TYR B 1 6 ? 42.438 38.688 -26.031 1 17.42 6 TYR B N 1
ATOM 4405 C CA . TYR B 1 6 ? 42.156 40.094 -26.375 1 17.42 6 TYR B CA 1
ATOM 4406 C C . TYR B 1 6 ? 41.188 40.719 -25.391 1 17.42 6 TYR B C 1
ATOM 4408 O O . TYR B 1 6 ? 40.156 40.125 -25.047 1 17.42 6 TYR B O 1
ATOM 4416 N N . LEU B 1 7 ? 41.625 41.844 -24.594 1 17.58 7 LEU B N 1
ATOM 4417 C CA . LEU B 1 7 ? 41.406 42.781 -23.5 1 17.58 7 LEU B CA 1
ATOM 4418 C C . LEU B 1 7 ? 40.344 43.812 -23.859 1 17.58 7 LEU B C 1
ATOM 4420 O O . LEU B 1 7 ? 40.094 44.75 -23.109 1 17.58 7 LEU B O 1
ATOM 4424 N N . ILE B 1 8 ? 39.375 43.625 -24.812 1 17.34 8 ILE B N 1
ATOM 4425 C CA . ILE B 1 8 ? 38.875 44.875 -25.406 1 17.34 8 ILE B CA 1
ATOM 4426 C C . ILE B 1 8 ? 38.156 45.688 -24.344 1 17.34 8 ILE B C 1
ATOM 4428 O O . ILE B 1 8 ? 37.156 45.281 -23.797 1 17.34 8 ILE B O 1
ATOM 4432 N N . ALA B 1 9 ? 38.875 46.75 -23.641 1 17.62 9 ALA B N 1
ATOM 4433 C CA . ALA B 1 9 ? 38.688 47.719 -22.578 1 17.62 9 ALA B CA 1
ATOM 4434 C C . ALA B 1 9 ? 37.781 48.875 -23.016 1 17.62 9 ALA B C 1
ATOM 4436 O O . ALA B 1 9 ? 37.625 49.844 -22.297 1 17.62 9 ALA B O 1
ATOM 4437 N N . GLY B 1 10 ? 37.125 48.875 -24.203 1 16.55 10 GLY B N 1
ATOM 4438 C CA . GLY B 1 10 ? 37 50.25 -24.609 1 16.55 10 GLY B CA 1
ATOM 4439 C C . GLY B 1 10 ? 36.344 51.125 -23.531 1 16.55 10 GLY B C 1
ATOM 4440 O O . GLY B 1 10 ? 35.781 50.625 -22.562 1 16.55 10 GLY B O 1
ATOM 4441 N N . SER B 1 11 ? 35.906 52.406 -23.953 1 16.11 11 SER B N 1
ATOM 4442 C CA . SER B 1 11 ? 35.938 53.844 -23.703 1 16.11 11 SER B CA 1
ATOM 4443 C C . SER B 1 11 ? 34.656 54.281 -22.984 1 16.11 11 SER B C 1
ATOM 4445 O O . SER B 1 11 ? 33.594 54.375 -23.609 1 16.11 11 SER B O 1
ATOM 4447 N N . ARG B 1 12 ? 34.312 53.75 -21.969 1 15.95 12 ARG B N 1
ATOM 4448 C CA . ARG B 1 12 ? 33.094 54.375 -21.406 1 15.95 12 ARG B CA 1
ATOM 4449 C C . ARG B 1 12 ? 33.344 55.844 -21.109 1 15.95 12 ARG B C 1
ATOM 4451 O O . ARG B 1 12 ? 34.219 56.188 -20.344 1 15.95 12 ARG B O 1
ATOM 4458 N N . ALA B 1 13 ? 32.781 56.75 -22 1 15.61 13 ALA B N 1
ATOM 4459 C CA . ALA B 1 13 ? 32.719 58.188 -22.031 1 15.61 13 ALA B CA 1
ATOM 4460 C C . ALA B 1 13 ? 32.094 58.75 -20.766 1 15.61 13 ALA B C 1
ATOM 4462 O O . ALA B 1 13 ? 31.109 58.219 -20.266 1 15.61 13 ALA B O 1
ATOM 4463 N N . ALA B 1 14 ? 32.531 59.938 -20.266 1 15.7 14 ALA B N 1
ATOM 4464 C CA . ALA B 1 14 ? 32.688 60.688 -19.031 1 15.7 14 ALA B CA 1
ATOM 4465 C C . ALA B 1 14 ? 31.375 61.375 -18.641 1 15.7 14 ALA B C 1
ATOM 4467 O O . ALA B 1 14 ? 30.953 61.312 -17.5 1 15.7 14 ALA B O 1
ATOM 4468 N N . SER B 1 15 ? 30.719 62.375 -19.469 1 15.24 15 SER B N 1
ATOM 4469 C CA . SER B 1 15 ? 30.969 63.656 -18.844 1 15.24 15 SER B CA 1
ATOM 4470 C C . SER B 1 15 ? 29.953 63.938 -17.734 1 15.24 15 SER B C 1
ATOM 4472 O O . SER B 1 15 ? 30.344 64.25 -16.594 1 15.24 15 SER B O 1
ATOM 4474 N N . PRO B 1 16 ? 28.938 65 -18.062 1 15.75 16 PRO B N 1
ATOM 4475 C CA . PRO B 1 16 ? 28.891 66.312 -17.453 1 15.75 16 PRO B CA 1
ATOM 4476 C C . PRO B 1 16 ? 28.016 66.375 -16.203 1 15.75 16 PRO B C 1
ATOM 4478 O O . PRO B 1 16 ? 27.219 65.438 -15.977 1 15.75 16 PRO B O 1
ATOM 4481 N N . SER B 1 17 ? 27.766 67.75 -15.672 1 15.67 17 SER B N 1
ATOM 4482 C CA . SER B 1 17 ? 27.812 68.562 -14.469 1 15.67 17 SER B CA 1
ATOM 4483 C C . SER B 1 17 ? 26.453 68.625 -13.781 1 15.67 17 SER B C 1
ATOM 4485 O O . SER B 1 17 ? 26.328 68.25 -12.609 1 15.67 17 SER B O 1
ATOM 4487 N N . LEU B 1 18 ? 25.844 69.938 -13.758 1 15.25 18 LEU B N 1
ATOM 4488 C CA . LEU B 1 18 ? 25.766 70.812 -12.586 1 15.25 18 LEU B CA 1
ATOM 4489 C C . LEU B 1 18 ? 24.359 70.812 -12 1 15.25 18 LEU B C 1
ATOM 4491 O O . LEU B 1 18 ? 24.188 70.625 -10.797 1 15.25 18 LEU B O 1
ATOM 4495 N N . PRO B 1 19 ? 23.25 71.625 -12.648 1 15.93 19 PRO B N 1
ATOM 4496 C CA . PRO B 1 19 ? 22.906 72.875 -11.953 1 15.93 19 PRO B CA 1
ATOM 4497 C C . PRO B 1 19 ? 21.922 72.625 -10.805 1 15.93 19 PRO B C 1
ATOM 4499 O O . PRO B 1 19 ? 21.281 71.562 -10.719 1 15.93 19 PRO B O 1
ATOM 4502 N N . SER B 1 20 ? 21.5 73.875 -10.188 1 15.23 20 SER B N 1
ATOM 4503 C CA . SER B 1 20 ? 21.25 74.562 -8.922 1 15.23 20 SER B CA 1
ATOM 4504 C C . SER B 1 20 ? 19.766 74.5 -8.547 1 15.23 20 SER B C 1
ATOM 4506 O O . SER B 1 20 ? 19.438 74.125 -7.41 1 15.23 20 SER B O 1
ATOM 4508 N N . PHE B 1 21 ? 18.766 75.25 -9.375 1 15.2 21 PHE B N 1
ATOM 4509 C CA . PHE B 1 21 ? 18.172 76.438 -8.766 1 15.2 21 PHE B CA 1
ATOM 4510 C C . PHE B 1 21 ? 17.047 76.062 -7.812 1 15.2 21 PHE B C 1
ATOM 4512 O O . PHE B 1 21 ? 16.5 74.938 -7.898 1 15.2 21 PHE B O 1
ATOM 4519 N N . PRO B 1 22 ? 16.078 77.188 -7.547 1 16.02 22 PRO B N 1
ATOM 4520 C CA . PRO B 1 22 ? 15.664 78 -6.398 1 16.02 22 PRO B CA 1
ATOM 4521 C C . PRO B 1 22 ? 14.367 77.5 -5.766 1 16.02 22 PRO B C 1
ATOM 4523 O O . PRO B 1 22 ? 13.727 76.562 -6.285 1 16.02 22 PRO B O 1
ATOM 4526 N N . SER B 1 23 ? 13.414 78.562 -5.621 1 14.65 23 SER B N 1
ATOM 4527 C CA . SER B 1 23 ? 12.844 79.312 -4.52 1 14.65 23 SER B CA 1
ATOM 4528 C C . SER B 1 23 ? 11.406 78.875 -4.234 1 14.65 23 SER B C 1
ATOM 4530 O O . SER B 1 23 ? 11.031 78.688 -3.076 1 14.65 23 SER B O 1
ATOM 4532 N N . LEU B 1 24 ? 10.352 79.188 -5.211 1 15.08 24 LEU B N 1
ATOM 4533 C CA . LEU B 1 24 ? 9.406 80.25 -4.855 1 15.08 24 LEU B CA 1
ATOM 4534 C C . LEU B 1 24 ? 8.375 79.75 -3.861 1 15.08 24 LEU B C 1
ATOM 4536 O O . LEU B 1 24 ? 8.117 78.5 -3.787 1 15.08 24 LEU B O 1
ATOM 4540 N N . ARG B 1 25 ? 7.238 80.625 -3.725 1 14.98 25 ARG B N 1
ATOM 4541 C CA . ARG B 1 25 ? 6.566 81.5 -2.75 1 14.98 25 ARG B CA 1
ATOM 4542 C C . ARG B 1 25 ? 5.344 80.75 -2.162 1 14.98 25 ARG B C 1
ATOM 4544 O O . ARG B 1 25 ? 5.195 80.688 -0.941 1 14.98 25 ARG B O 1
ATOM 4551 N N . ARG B 1 26 ? 4.09 81.125 -2.771 1 15.36 26 ARG B N 1
ATOM 4552 C CA . ARG B 1 26 ? 3.195 82.062 -2.096 1 15.36 26 ARG B CA 1
ATOM 4553 C C . ARG B 1 26 ? 2.256 81.312 -1.146 1 15.36 26 ARG B C 1
ATOM 4555 O O . ARG B 1 26 ? 2.07 80.125 -1.261 1 15.36 26 ARG B O 1
ATOM 4562 N N . ARG B 1 27 ? 0.86 81.75 -1.171 1 15.41 27 ARG B N 1
ATOM 4563 C CA . ARG B 1 27 ? 0.048 82.562 -0.266 1 15.41 27 ARG B CA 1
ATOM 4564 C C . ARG B 1 27 ? -0.872 81.688 0.577 1 15.41 27 ARG B C 1
ATOM 4566 O O . ARG B 1 27 ? -1.133 80.562 0.224 1 15.41 27 ARG B O 1
ATOM 4573 N N . SER B 1 28 ? -2.029 82.375 1.026 1 14.82 28 SER B N 1
ATOM 4574 C CA . SER B 1 28 ? -2.641 82.812 2.293 1 14.82 28 SER B CA 1
ATOM 4575 C C . SER B 1 28 ? -3.697 81.75 2.73 1 14.82 28 SER B C 1
ATOM 4577 O O . SER B 1 28 ? -3.629 81.25 3.836 1 14.82 28 SER B O 1
ATOM 4579 N N . HIS B 1 29 ? -5.074 82.25 2.621 1 15.31 29 HIS B N 1
ATOM 4580 C CA . HIS B 1 29 ? -5.969 82.688 3.678 1 15.31 29 HIS B CA 1
ATOM 4581 C C . HIS B 1 29 ? -6.883 81.562 4.148 1 15.31 29 HIS B C 1
ATOM 4583 O O . HIS B 1 29 ? -7.07 80.562 3.439 1 15.31 29 HIS B O 1
ATOM 4589 N N . HIS B 1 30 ? -7.852 81.938 5.129 1 16.05 30 HIS B N 1
ATOM 4590 C CA . HIS B 1 30 ? -8.5 81.625 6.41 1 16.05 30 HIS B CA 1
ATOM 4591 C C . HIS B 1 30 ? -9.758 80.812 6.219 1 16.05 30 HIS B C 1
ATOM 4593 O O . HIS B 1 30 ? -9.883 79.75 6.805 1 16.05 30 HIS B O 1
ATOM 4599 N N . ARG B 1 31 ? -11.086 81.438 6.621 1 15.88 31 ARG B N 1
ATOM 4600 C CA . ARG B 1 31 ? -11.961 81.188 7.754 1 15.88 31 ARG B CA 1
ATOM 4601 C C . ARG B 1 31 ? -13.211 80.438 7.309 1 15.88 31 ARG B C 1
ATOM 4603 O O . ARG B 1 31 ? -13.719 79.562 8.039 1 15.88 31 ARG B O 1
ATOM 4610 N N . PRO B 1 32 ? -13.984 80.562 6.105 1 15.2 32 PRO B N 1
ATOM 4611 C CA . PRO B 1 32 ? -15.289 81.125 6.383 1 15.2 32 PRO B CA 1
ATOM 4612 C C . PRO B 1 32 ? -16.25 80.188 7.074 1 15.2 32 PRO B C 1
ATOM 4614 O O . PRO B 1 32 ? -16.031 78.938 7.027 1 15.2 32 PRO B O 1
ATOM 4617 N N . PRO B 1 33 ? -17.75 80.625 6.938 1 15.77 33 PRO B N 1
ATOM 4618 C CA . PRO B 1 33 ? -18.891 80.875 7.824 1 15.77 33 PRO B CA 1
ATOM 4619 C C . PRO B 1 33 ? -19.781 79.625 7.988 1 15.77 33 PRO B C 1
ATOM 4621 O O . PRO B 1 33 ? -19.984 79.125 9.109 1 15.77 33 PRO B O 1
ATOM 4624 N N . SER B 1 34 ? -21.188 79.688 7.375 1 15.53 34 SER B N 1
ATOM 4625 C CA . SER B 1 34 ? -22.516 80 7.914 1 15.53 34 SER B CA 1
ATOM 4626 C C . SER B 1 34 ? -23.344 78.75 8.086 1 15.53 34 SER B C 1
ATOM 4628 O O . SER B 1 34 ? -23.062 77.688 7.445 1 15.53 34 SER B O 1
ATOM 4630 N N . LEU B 1 35 ? -24.828 78.938 8.406 1 16.3 35 LEU B N 1
ATOM 4631 C CA . LEU B 1 35 ? -25.891 78.688 9.375 1 16.3 35 LEU B CA 1
ATOM 4632 C C . LEU B 1 35 ? -26.875 77.625 8.852 1 16.3 35 LEU B C 1
ATOM 4634 O O . LEU B 1 35 ? -27.203 76.688 9.562 1 16.3 35 LEU B O 1
ATOM 4638 N N . PRO B 1 36 ? -27.891 77.938 7.789 1 16.12 36 PRO B N 1
ATOM 4639 C CA . PRO B 1 36 ? -29.266 78.125 8.219 1 16.12 36 PRO B CA 1
ATOM 4640 C C . PRO B 1 36 ? -30.031 76.75 8.352 1 16.12 36 PRO B C 1
ATOM 4642 O O . PRO B 1 36 ? -29.578 75.75 7.855 1 16.12 36 PRO B O 1
ATOM 4645 N N . THR B 1 37 ? -31.609 76.875 8.281 1 15.65 37 THR B N 1
ATOM 4646 C CA . THR B 1 37 ? -32.875 76.812 8.969 1 15.65 37 THR B CA 1
ATOM 4647 C C . THR B 1 37 ? -33.75 75.688 8.359 1 15.65 37 THR B C 1
ATOM 4649 O O . THR B 1 37 ? -34.375 74.938 9.086 1 15.65 37 THR B O 1
ATOM 4652 N N . SER B 1 38 ? -34.25 75.562 7.004 1 14.98 38 SER B N 1
ATOM 4653 C CA . SER B 1 38 ? -35.688 75.75 6.871 1 14.98 38 SER B CA 1
ATOM 4654 C C . SER B 1 38 ? -36.438 74.438 7.152 1 14.98 38 SER B C 1
ATOM 4656 O O . SER B 1 38 ? -35.906 73.375 7.043 1 14.98 38 SER B O 1
ATOM 4658 N N . PRO B 1 39 ? -38 74.5 6.703 1 16.22 39 PRO B N 1
ATOM 4659 C CA . PRO B 1 39 ? -39.312 74.375 7.309 1 16.22 39 PRO B CA 1
ATOM 4660 C C . PRO B 1 39 ? -39.938 73 7.074 1 16.22 39 PRO B C 1
ATOM 4662 O O . PRO B 1 39 ? -40.375 72.312 8.023 1 16.22 39 PRO B O 1
ATOM 4665 N N . LEU B 1 40 ? -40.844 72.812 5.871 1 15.33 40 LEU B N 1
ATOM 4666 C CA . LEU B 1 40 ? -42.281 72.812 5.887 1 15.33 40 LEU B CA 1
ATOM 4667 C C . LEU B 1 40 ? -42.844 71.375 5.918 1 15.33 40 LEU B C 1
ATOM 4669 O O . LEU B 1 40 ? -42.156 70.438 5.562 1 15.33 40 LEU B O 1
ATOM 4673 N N . GLN B 1 41 ? -44.219 71.25 5.355 1 15.41 41 GLN B N 1
ATOM 4674 C CA . GLN B 1 41 ? -45.531 70.875 5.91 1 15.41 41 GLN B CA 1
ATOM 4675 C C . GLN B 1 41 ? -45.938 69.5 5.523 1 15.41 41 GLN B C 1
ATOM 4677 O O . GLN B 1 41 ? -46.312 68.688 6.383 1 15.41 41 GLN B O 1
ATOM 4682 N N . PRO B 1 42 ? -46.656 69.062 4.148 1 15.89 42 PRO B N 1
ATOM 4683 C CA . PRO B 1 42 ? -48.094 69 4.156 1 15.89 42 PRO B CA 1
ATOM 4684 C C . PRO B 1 42 ? -48.625 67.562 4.387 1 15.89 42 PRO B C 1
ATOM 4686 O O . PRO B 1 42 ? -47.844 66.625 4.336 1 15.89 42 PRO B O 1
ATOM 4689 N N . PRO B 1 43 ? -49.562 66.938 3.268 1 16.42 43 PRO B N 1
ATOM 4690 C CA . PRO B 1 43 ? -51 66.75 3.418 1 16.42 43 PRO B CA 1
ATOM 4691 C C . PRO B 1 43 ? -51.344 65.312 3.723 1 16.42 43 PRO B C 1
ATOM 4693 O O . PRO B 1 43 ? -50.5 64.375 3.584 1 16.42 43 PRO B O 1
ATOM 4696 N N . PRO B 1 44 ? -52.688 64.75 3.125 1 16.83 44 PRO B N 1
ATOM 4697 C CA . PRO B 1 44 ? -53.938 64.25 3.717 1 16.83 44 PRO B CA 1
ATOM 4698 C C . PRO B 1 44 ? -54.031 62.75 3.699 1 16.83 44 PRO B C 1
ATOM 4700 O O . PRO B 1 44 ? -53.25 62.062 3.01 1 16.83 44 PRO B O 1
ATOM 4703 N N . ALA B 1 45 ? -55.406 62.125 3.928 1 16.69 45 ALA B N 1
ATOM 4704 C CA . ALA B 1 45 ? -56.25 61.219 4.699 1 16.69 45 ALA B CA 1
ATOM 4705 C C . ALA B 1 45 ? -56.688 60.031 3.848 1 16.69 45 ALA B C 1
ATOM 4707 O O . ALA B 1 45 ? -57.312 59.094 4.355 1 16.69 45 ALA B O 1
ATOM 4708 N N . GLN B 1 46 ? -56.406 59.875 2.514 1 15.55 46 GLN B N 1
ATOM 4709 C CA . GLN B 1 46 ? -57.625 59.438 1.837 1 15.55 46 GLN B CA 1
ATOM 4710 C C . GLN B 1 46 ? -58.062 58.062 2.297 1 15.55 46 GLN B C 1
ATOM 4712 O O . GLN B 1 46 ? -57.188 57.25 2.68 1 15.55 46 GLN B O 1
ATOM 4717 N N . LEU B 1 47 ? -59.406 57.469 1.869 1 15.51 47 LEU B N 1
ATOM 4718 C CA . LEU B 1 47 ? -60.75 57.031 2.238 1 15.51 47 LEU B CA 1
ATOM 4719 C C . LEU B 1 47 ? -60.906 55.531 1.984 1 15.51 47 LEU B C 1
ATOM 4721 O O . LEU B 1 47 ? -61.375 54.781 2.85 1 15.51 47 LEU B O 1
ATOM 4725 N N . TRP B 1 48 ? -60.906 55 0.668 1 15.41 48 TRP B N 1
ATOM 4726 C CA . TRP B 1 48 ? -62.188 54.438 0.224 1 15.41 48 TRP B CA 1
ATOM 4727 C C . TRP B 1 48 ? -62.344 53 0.743 1 15.41 48 TRP B C 1
ATOM 4729 O O . TRP B 1 48 ? -61.375 52.312 1.054 1 15.41 48 TRP B O 1
ATOM 4739 N N . ARG B 1 49 ? -63.5 52.281 0.282 1 15.56 49 ARG B N 1
ATOM 4740 C CA . ARG B 1 49 ? -64.75 51.656 0.754 1 15.56 49 ARG B CA 1
ATOM 4741 C C . ARG B 1 49 ? -64.625 50.156 0.737 1 15.56 49 ARG B C 1
ATOM 4743 O O . ARG B 1 49 ? -64.875 49.469 1.744 1 15.56 49 ARG B O 1
ATOM 4750 N N . ARG B 1 50 ? -64.875 49.469 -0.527 1 15.8 50 ARG B N 1
ATOM 4751 C CA . ARG B 1 50 ? -66.125 48.688 -0.694 1 15.8 50 ARG B CA 1
ATOM 4752 C C . ARG B 1 50 ? -65.875 47.219 -0.316 1 15.8 50 ARG B C 1
ATOM 4754 O O . ARG B 1 50 ? -64.812 46.656 -0.607 1 15.8 50 ARG B O 1
ATOM 4761 N N . SER B 1 51 ? -66.812 46.562 0.475 1 16.33 51 SER B N 1
ATOM 4762 C CA . SER B 1 51 ? -67.062 45.406 1.34 1 16.33 51 SER B CA 1
ATOM 4763 C C . SER B 1 51 ? -67.312 44.156 0.521 1 16.33 51 SER B C 1
ATOM 4765 O O . SER B 1 51 ? -67.375 43.062 1.065 1 16.33 51 SER B O 1
ATOM 4767 N N . LEU B 1 52 ? -67.688 44.219 -0.871 1 15.61 52 LEU B N 1
ATOM 4768 C CA . LEU B 1 52 ? -68.875 43.438 -1.166 1 15.61 52 LEU B CA 1
ATOM 4769 C C . LEU B 1 52 ? -68.625 41.938 -1.017 1 15.61 52 LEU B C 1
ATOM 4771 O O . LEU B 1 52 ? -67.5 41.469 -1.353 1 15.61 52 LEU B O 1
ATOM 4775 N N . ARG B 1 53 ? -69.688 41.094 -0.493 1 16.64 53 ARG B N 1
ATOM 4776 C CA . ARG B 1 53 ? -70.062 39.906 0.239 1 16.64 53 ARG B CA 1
ATOM 4777 C C . ARG B 1 53 ? -70.25 38.719 -0.706 1 16.64 53 ARG B C 1
ATOM 4779 O O . ARG B 1 53 ? -70.312 37.562 -0.267 1 16.64 53 ARG B O 1
ATOM 4786 N N . PHE B 1 54 ? -70.25 38.844 -2.096 1 15.88 54 PHE B N 1
ATOM 4787 C CA . PHE B 1 54 ? -71.375 38.094 -2.662 1 15.88 54 PHE B CA 1
ATOM 4788 C C . PHE B 1 54 ? -71.188 36.594 -2.414 1 15.88 54 PHE B C 1
ATOM 4790 O O . PHE B 1 54 ? -70.062 36.094 -2.451 1 15.88 54 PHE B O 1
ATOM 4797 N N . CYS B 1 55 ? -72.312 35.844 -2.139 1 16.66 55 CYS B N 1
ATOM 4798 C CA . CYS B 1 55 ? -72.938 34.688 -1.541 1 16.66 55 CYS B CA 1
ATOM 4799 C C . CYS B 1 55 ? -72.938 33.469 -2.484 1 16.66 55 CYS B C 1
ATOM 4801 O O . CYS B 1 55 ? -73.312 32.375 -2.119 1 16.66 55 CYS B O 1
ATOM 4803 N N . ALA B 1 56 ? -72.562 33.562 -3.801 1 16.72 56 ALA B N 1
ATOM 4804 C CA . ALA B 1 56 ? -73.5 32.844 -4.637 1 16.72 56 ALA B CA 1
ATOM 4805 C C . ALA B 1 56 ? -73.5 31.344 -4.297 1 16.72 56 ALA B C 1
ATOM 4807 O O . ALA B 1 56 ? -72.438 30.781 -3.961 1 16.72 56 ALA B O 1
ATOM 4808 N N . SER B 1 57 ? -74.688 30.688 -4.52 1 16.27 57 SER B N 1
ATOM 4809 C CA . SER B 1 57 ? -75.625 29.656 -4.098 1 16.27 57 SER B CA 1
ATOM 4810 C C . SER B 1 57 ? -75.188 28.281 -4.637 1 16.27 57 SER B C 1
ATOM 4812 O O . SER B 1 57 ? -75.375 27.266 -3.965 1 16.27 57 SER B O 1
ATOM 4814 N N . SER B 1 58 ? -74.875 28.141 -5.973 1 17.23 58 SER B N 1
ATOM 4815 C CA . SER B 1 58 ? -75.75 27.219 -6.668 1 17.23 58 SER B CA 1
ATOM 4816 C C . SER B 1 58 ? -75.562 25.781 -6.195 1 17.23 58 SER B C 1
ATOM 4818 O O . SER B 1 58 ? -74.438 25.422 -5.734 1 17.23 58 SER B O 1
ATOM 4820 N N . SER B 1 59 ? -76.5 24.922 -6.523 1 17.33 59 SER B N 1
ATOM 4821 C CA . SER B 1 59 ? -77.375 23.812 -6.102 1 17.33 59 SER B CA 1
ATOM 4822 C C . SER B 1 59 ? -76.625 22.484 -6.262 1 17.33 59 SER B C 1
ATOM 4824 O O . SER B 1 59 ? -75.625 22.391 -6.969 1 17.33 59 SER B O 1
ATOM 4826 N N . SER B 1 60 ? -77.438 21.359 -6.266 1 18.03 60 SER B N 1
ATOM 4827 C CA . SER B 1 60 ? -77.688 20.188 -5.418 1 18.03 60 SER B CA 1
ATOM 4828 C C . SER B 1 60 ? -77.188 18.922 -6.051 1 18.03 60 SER B C 1
ATOM 4830 O O . SER B 1 60 ? -76.812 17.953 -5.348 1 18.03 60 SER B O 1
ATOM 4832 N N . PRO B 1 61 ? -76.938 18.781 -7.48 1 21.83 61 PRO B N 1
ATOM 4833 C CA . PRO B 1 61 ? -77.688 17.625 -7.855 1 21.83 61 PRO B CA 1
ATOM 4834 C C . PRO B 1 61 ? -77.125 16.312 -7.301 1 21.83 61 PRO B C 1
ATOM 4836 O O . PRO B 1 61 ? -75.938 16.234 -6.988 1 21.83 61 PRO B O 1
ATOM 4839 N N . PRO B 1 62 ? -78 15.219 -7.324 1 21.7 62 PRO B N 1
ATOM 4840 C CA . PRO B 1 62 ? -78.188 14.047 -6.473 1 21.7 62 PRO B CA 1
ATOM 4841 C C . PRO B 1 62 ? -77.125 12.977 -6.668 1 21.7 62 PRO B C 1
ATOM 4843 O O . PRO B 1 62 ? -76.438 12.977 -7.684 1 21.7 62 PRO B O 1
ATOM 4846 N N . PRO B 1 63 ? -77.125 11.961 -5.805 1 23.61 63 PRO B N 1
ATOM 4847 C CA . PRO B 1 63 ? -76.188 11.016 -5.191 1 23.61 63 PRO B CA 1
ATOM 4848 C C . PRO B 1 63 ? -75.938 9.789 -6.066 1 23.61 63 PRO B C 1
ATOM 4850 O O . PRO B 1 63 ? -75.25 8.844 -5.633 1 23.61 63 PRO B O 1
ATOM 4853 N N . PRO B 1 64 ? -75.688 9.977 -7.441 1 22.91 64 PRO B N 1
ATOM 4854 C CA . PRO B 1 64 ? -76 8.734 -8.148 1 22.91 64 PRO B CA 1
ATOM 4855 C C . PRO B 1 64 ? -75.375 7.496 -7.473 1 22.91 64 PRO B C 1
ATOM 4857 O O . PRO B 1 64 ? -74.375 7.598 -6.75 1 22.91 64 PRO B O 1
ATOM 4860 N N . VAL B 1 65 ? -76.125 6.297 -7.539 1 24.73 65 VAL B N 1
ATOM 4861 C CA . VAL B 1 65 ? -76.25 5.016 -6.848 1 24.73 65 VAL B CA 1
ATOM 4862 C C . VAL B 1 65 ? -75 4.203 -7.051 1 24.73 65 VAL B C 1
ATOM 4864 O O . VAL B 1 65 ? -74.438 4.125 -8.164 1 24.73 65 VAL B O 1
ATOM 4867 N N . PRO B 1 66 ? -74.25 3.869 -5.941 1 24.69 66 PRO B N 1
ATOM 4868 C CA . PRO B 1 66 ? -72.875 3.328 -5.832 1 24.69 66 PRO B CA 1
ATOM 4869 C C . PRO B 1 66 ? -72.75 1.92 -6.41 1 24.69 66 PRO B C 1
ATOM 4871 O O . PRO B 1 66 ? -73.5 1.016 -6 1 24.69 66 PRO B O 1
ATOM 4874 N N . PRO B 1 67 ? -72.688 1.805 -7.762 1 24.53 67 PRO B N 1
ATOM 4875 C CA . PRO B 1 67 ? -72.812 0.458 -8.32 1 24.53 67 PRO B CA 1
ATOM 4876 C C . PRO B 1 67 ? -72.125 -0.609 -7.48 1 24.53 67 PRO B C 1
ATOM 4878 O O . PRO B 1 67 ? -71.188 -0.298 -6.73 1 24.53 67 PRO B O 1
ATOM 4881 N N . GLU B 1 68 ? -72.688 -1.862 -7.395 1 23.38 68 GLU B N 1
ATOM 4882 C CA . GLU B 1 68 ? -72.625 -3.098 -6.621 1 23.38 68 GLU B CA 1
ATOM 4883 C C . GLU B 1 68 ? -71.188 -3.689 -6.656 1 23.38 68 GLU B C 1
ATOM 4885 O O . GLU B 1 68 ? -70.5 -3.619 -7.68 1 23.38 68 GLU B O 1
ATOM 4890 N N . SER B 1 69 ? -70.625 -4.008 -5.473 1 22.94 69 SER B N 1
ATOM 4891 C CA . SER B 1 69 ? -69.312 -4.348 -4.945 1 22.94 69 SER B CA 1
ATOM 4892 C C . SER B 1 69 ? -68.812 -5.699 -5.469 1 22.94 69 SER B C 1
ATOM 4894 O O . SER B 1 69 ? -67.938 -6.328 -4.879 1 22.94 69 SER B O 1
ATOM 4896 N N . GLU B 1 70 ? -68.938 -5.934 -6.844 1 23.7 70 GLU B N 1
ATOM 4897 C CA . GLU B 1 70 ? -68.688 -7.328 -7.152 1 23.7 70 GLU B CA 1
ATOM 4898 C C . GLU B 1 70 ? -67.375 -7.793 -6.469 1 23.7 70 GLU B C 1
ATOM 4900 O O . GLU B 1 70 ? -66.438 -7.031 -6.363 1 23.7 70 GLU B O 1
ATOM 4905 N N . GLU B 1 71 ? -67.5 -8.875 -5.629 1 25.3 71 GLU B N 1
ATOM 4906 C CA . GLU B 1 71 ? -66.625 -9.5 -4.652 1 25.3 71 GLU B CA 1
ATOM 4907 C C . GLU B 1 71 ? -65.312 -9.977 -5.305 1 25.3 71 GLU B C 1
ATOM 4909 O O . GLU B 1 71 ? -65.312 -10.883 -6.137 1 25.3 71 GLU B O 1
ATOM 4914 N N . PRO B 1 72 ? -64.5 -9.055 -5.953 1 26.39 72 PRO B N 1
ATOM 4915 C CA . PRO B 1 72 ? -63.438 -9.672 -6.75 1 26.39 72 PRO B CA 1
ATOM 4916 C C . PRO B 1 72 ? -62.594 -10.648 -5.941 1 26.39 72 PRO B C 1
ATOM 4918 O O . PRO B 1 72 ? -62.375 -10.438 -4.746 1 26.39 72 PRO B O 1
ATOM 4921 N N . THR B 1 73 ? -62.656 -11.977 -6.152 1 26.23 73 THR B N 1
ATOM 4922 C CA . THR B 1 73 ? -61.938 -13.117 -5.59 1 26.23 73 THR B CA 1
ATOM 4923 C C . THR B 1 73 ? -60.438 -12.859 -5.574 1 26.23 73 THR B C 1
ATOM 4925 O O . THR B 1 73 ? -59.844 -12.523 -6.605 1 26.23 73 THR B O 1
ATOM 4928 N N . ASP B 1 74 ? -59.906 -12.414 -4.434 1 23.28 74 ASP B N 1
ATOM 4929 C CA . ASP B 1 74 ? -58.531 -12 -4.145 1 23.28 74 ASP B CA 1
ATOM 4930 C C . ASP B 1 74 ? -57.562 -13.133 -4.426 1 23.28 74 ASP B C 1
ATOM 4932 O O . ASP B 1 74 ? -57.562 -14.164 -3.744 1 23.28 74 ASP B O 1
ATOM 4936 N N . TYR B 1 75 ? -57.438 -13.602 -5.723 1 25.27 75 TYR B N 1
ATOM 4937 C CA . TYR B 1 75 ? -56.375 -14.547 -5.98 1 25.27 75 TYR B CA 1
ATOM 4938 C C . TYR B 1 75 ? -55.062 -14.078 -5.344 1 25.27 75 TYR B C 1
ATOM 4940 O O . TYR B 1 75 ? -54.656 -12.93 -5.539 1 25.27 75 TYR B O 1
ATOM 4948 N N . GLU B 1 76 ? -54.844 -14.625 -4.191 1 24.45 76 GLU B N 1
ATOM 4949 C CA . GLU B 1 76 ? -53.656 -14.43 -3.389 1 24.45 76 GLU B CA 1
ATOM 4950 C C . GLU B 1 76 ? -52.375 -14.586 -4.238 1 24.45 76 GLU B C 1
ATOM 4952 O O . GLU B 1 76 ? -52.125 -15.664 -4.777 1 24.45 76 GLU B O 1
ATOM 4957 N N . LEU B 1 77 ? -52.031 -13.586 -5.121 1 23.98 77 LEU B N 1
ATOM 4958 C CA . LEU B 1 77 ? -50.75 -13.57 -5.785 1 23.98 77 LEU B CA 1
ATOM 4959 C C . LEU B 1 77 ? -49.625 -13.844 -4.793 1 23.98 77 LEU B C 1
ATOM 4961 O O . LEU B 1 77 ? -49.406 -13.062 -3.867 1 23.98 77 LEU B O 1
ATOM 4965 N N . LEU B 1 78 ? -49.438 -15.086 -4.41 1 25.3 78 LEU B N 1
ATOM 4966 C CA . LEU B 1 78 ? -48.25 -15.5 -3.711 1 25.3 78 LEU B CA 1
ATOM 4967 C C . LEU B 1 78 ? -47 -14.859 -4.348 1 25.3 78 LEU B C 1
ATOM 4969 O O . LEU B 1 78 ? -46.594 -15.227 -5.453 1 25.3 78 LEU B O 1
ATOM 4973 N N . GLU B 1 79 ? -46.969 -13.508 -4.383 1 25.78 79 GLU B N 1
ATOM 4974 C CA . GLU B 1 79 ? -45.75 -12.797 -4.809 1 25.78 79 GLU B CA 1
ATOM 4975 C C . GLU B 1 79 ? -44.531 -13.289 -4.047 1 25.78 79 GLU B C 1
ATOM 4977 O O . GLU B 1 79 ? -44.438 -13.086 -2.834 1 25.78 79 GLU B O 1
ATOM 4982 N N . THR B 1 80 ? -44.125 -14.508 -4.227 1 26.94 80 THR B N 1
ATOM 4983 C CA . THR B 1 80 ? -42.781 -14.875 -3.807 1 26.94 80 THR B CA 1
ATOM 4984 C C . THR B 1 80 ? -41.781 -13.742 -4.094 1 26.94 80 THR B C 1
ATOM 4986 O O . THR B 1 80 ? -41.406 -13.523 -5.246 1 26.94 80 THR B O 1
ATOM 4989 N N . THR B 1 81 ? -42.031 -12.578 -3.51 1 28.39 81 THR B N 1
ATOM 4990 C CA . THR B 1 81 ? -41.062 -11.5 -3.484 1 28.39 81 THR B CA 1
ATOM 4991 C C . THR B 1 81 ? -39.719 -12 -3.016 1 28.39 81 THR B C 1
ATOM 4993 O O . THR B 1 81 ? -39.531 -12.312 -1.835 1 28.39 81 THR B O 1
ATOM 4996 N N . GLY B 1 82 ? -39.156 -13.031 -3.693 1 27.66 82 GLY B N 1
ATOM 4997 C CA . GLY B 1 82 ? -37.75 -13.281 -3.414 1 27.66 82 GLY B CA 1
ATOM 4998 C C . GLY B 1 82 ? -37 -12.023 -3.043 1 27.66 82 GLY B C 1
ATOM 4999 O O . GLY B 1 82 ? -37.188 -10.969 -3.654 1 27.66 82 GLY B O 1
ATOM 5000 N N . ASN B 1 83 ? -36.781 -11.898 -1.729 1 28.48 83 ASN B N 1
ATOM 5001 C CA . ASN B 1 83 ? -35.969 -10.875 -1.087 1 28.48 83 ASN B CA 1
ATOM 5002 C C . ASN B 1 83 ? -34.781 -10.484 -1.951 1 28.48 83 ASN B C 1
ATOM 5004 O O . ASN B 1 83 ? -33.75 -11.141 -1.919 1 28.48 83 ASN B O 1
ATOM 5008 N N . CYS B 1 84 ? -35.062 -10.242 -3.195 1 29.25 84 CYS B N 1
ATOM 5009 C CA . CYS B 1 84 ? -34.031 -9.562 -3.945 1 29.25 84 CYS B CA 1
ATOM 5010 C C . CYS B 1 84 ? -33.438 -8.414 -3.137 1 29.25 84 CYS B C 1
ATOM 5012 O O . CYS B 1 84 ? -34.156 -7.621 -2.547 1 29.25 84 CYS B O 1
ATOM 5014 N N . ASP B 1 85 ? -32.281 -8.664 -2.625 1 29.58 85 ASP B N 1
ATOM 5015 C CA . ASP B 1 85 ? -31.547 -7.594 -1.957 1 29.58 85 ASP B CA 1
ATOM 5016 C C . ASP B 1 85 ? -31.891 -6.234 -2.557 1 29.58 85 ASP B C 1
ATOM 5018 O O . ASP B 1 85 ? -32 -6.094 -3.777 1 29.58 85 ASP B O 1
ATOM 5022 N N . PRO B 1 86 ? -32.688 -5.461 -1.782 1 31.42 86 PRO B N 1
ATOM 5023 C CA . PRO B 1 86 ? -33.094 -4.133 -2.25 1 31.42 86 PRO B CA 1
ATOM 5024 C C . PRO B 1 86 ? -32 -3.455 -3.088 1 31.42 86 PRO B C 1
ATOM 5026 O O . PRO B 1 86 ? -32.281 -2.467 -3.773 1 31.42 86 PRO B O 1
ATOM 5029 N N . LEU B 1 87 ? -30.766 -3.777 -2.777 1 32.16 87 LEU B N 1
ATOM 5030 C CA . LEU B 1 87 ? -29.75 -3.227 -3.666 1 32.16 87 LEU B CA 1
ATOM 5031 C C . LEU B 1 87 ? -29.938 -3.74 -5.09 1 32.16 87 LEU B C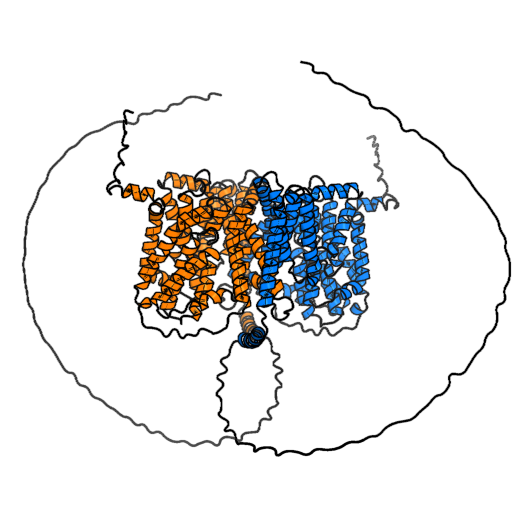 1
ATOM 5033 O O . LEU B 1 87 ? -29.484 -3.105 -6.047 1 32.16 87 LEU B O 1
ATOM 5037 N N . CYS B 1 88 ? -30.609 -4.855 -5.25 1 36.22 88 CYS B N 1
ATOM 5038 C CA . CYS B 1 88 ? -30.875 -5.41 -6.57 1 36.22 88 CYS B CA 1
ATOM 5039 C C . CYS B 1 88 ? -32 -4.656 -7.25 1 36.22 88 CYS B C 1
ATOM 5041 O O . CYS B 1 88 ? -32.062 -4.57 -8.477 1 36.22 88 CYS B O 1
ATOM 5043 N N . SER B 1 89 ? -33 -4.215 -6.52 1 38.62 89 SER B N 1
ATOM 5044 C CA . SER B 1 89 ? -34.188 -3.598 -7.137 1 38.62 89 SER B CA 1
ATOM 5045 C C . SER B 1 89 ? -33.875 -2.182 -7.613 1 38.62 89 SER B C 1
ATOM 5047 O O . SER B 1 89 ? -34.312 -1.781 -8.695 1 38.62 89 SER B O 1
ATOM 5049 N N . VAL B 1 90 ? -33.312 -1.348 -6.762 1 38.22 90 VAL B N 1
ATOM 5050 C CA . VAL B 1 90 ? -32.969 0.012 -7.172 1 38.22 90 VAL B CA 1
ATOM 5051 C C . VAL B 1 90 ? -31.922 -0.026 -8.273 1 38.22 90 VAL B C 1
ATOM 5053 O O . VAL B 1 90 ? -31.938 0.815 -9.18 1 38.22 90 VAL B O 1
ATOM 5056 N N . ASP B 1 91 ? -31.094 -1.052 -8.328 1 38.91 91 ASP B N 1
ATOM 5057 C CA . ASP B 1 91 ? -30.109 -1.232 -9.391 1 38.91 91 ASP B CA 1
ATOM 5058 C C . ASP B 1 91 ? -30.766 -1.658 -10.695 1 38.91 91 ASP B C 1
ATOM 5060 O O . ASP B 1 91 ? -30.297 -1.312 -11.781 1 38.91 91 ASP B O 1
ATOM 5064 N N . GLU B 1 92 ? -31.906 -2.283 -10.602 1 42.25 92 GLU B N 1
ATOM 5065 C CA . GLU B 1 92 ? -32.625 -2.672 -11.82 1 42.25 92 GLU B CA 1
ATOM 5066 C C . GLU B 1 92 ? -33.312 -1.471 -12.469 1 42.25 92 GLU B C 1
ATOM 5068 O O . GLU B 1 92 ? -33.281 -1.318 -13.695 1 42.25 92 GLU B O 1
ATOM 5073 N N . VAL B 1 93 ? -34 -0.619 -11.672 1 41.06 93 VAL B N 1
ATOM 5074 C CA . VAL B 1 93 ? -34.688 0.531 -12.258 1 41.06 93 VAL B CA 1
ATOM 5075 C C . VAL B 1 93 ? -33.656 1.531 -12.781 1 41.06 93 VAL B C 1
ATOM 5077 O O . VAL B 1 93 ? -33.812 2.074 -13.883 1 41.06 93 VAL B O 1
ATOM 5080 N N . SER B 1 94 ? -32.594 1.798 -12.094 1 43.47 94 SER B N 1
ATOM 5081 C CA . SER B 1 94 ? -31.547 2.688 -12.547 1 43.47 94 SER B CA 1
ATOM 5082 C C . SER B 1 94 ? -30.766 2.078 -13.711 1 43.47 94 SER B C 1
ATOM 5084 O O . SER B 1 94 ? -30.328 2.791 -14.617 1 43.47 94 SER B O 1
ATOM 5086 N N . SER B 1 95 ? -30.672 0.821 -13.781 1 47 95 SER B N 1
ATOM 5087 C CA . SER B 1 95 ? -30.078 0.131 -14.922 1 47 95 SER B CA 1
ATOM 5088 C C . SER B 1 95 ? -30.969 0.252 -16.156 1 47 95 SER B C 1
ATOM 5090 O O . SER B 1 95 ? -30.469 0.416 -17.281 1 47 95 SER B O 1
ATOM 5092 N N . GLN B 1 96 ? -32.25 0.145 -15.938 1 44.72 96 GLN B N 1
ATOM 5093 C CA . GLN B 1 96 ? -33.156 0.302 -17.078 1 44.72 96 GLN B CA 1
ATOM 5094 C C . GLN B 1 96 ? -33.094 1.722 -17.625 1 44.72 96 GLN B C 1
ATOM 5096 O O . GLN B 1 96 ? -33.094 1.918 -18.844 1 44.72 96 GLN B O 1
ATOM 5101 N N . TYR B 1 97 ? -33.156 2.713 -16.812 1 43.25 97 TYR B N 1
ATOM 5102 C CA . TYR B 1 97 ? -33.062 4.09 -17.281 1 43.25 97 TYR B CA 1
ATOM 5103 C C . TYR B 1 97 ? -31.703 4.379 -17.891 1 43.25 97 TYR B C 1
ATOM 5105 O O . TYR B 1 97 ? -31.594 5.117 -18.875 1 43.25 97 TYR B O 1
ATOM 5113 N N . PHE B 1 98 ? -30.703 3.906 -17.391 1 47.12 98 PHE B N 1
ATOM 5114 C CA . PHE B 1 98 ? -29.375 4.051 -17.969 1 47.12 98 PHE B CA 1
ATOM 5115 C C . PHE B 1 98 ? -29.281 3.34 -19.312 1 47.12 98 PHE B C 1
ATOM 5117 O O . PHE B 1 98 ? -28.672 3.859 -20.25 1 47.12 98 PHE B O 1
ATOM 5124 N N . GLU B 1 99 ? -29.844 2.189 -19.438 1 48.94 99 GLU B N 1
ATOM 5125 C CA . GLU B 1 99 ? -29.828 1.524 -20.734 1 48.94 99 GLU B CA 1
ATOM 5126 C C . GLU B 1 99 ? -30.531 2.373 -21.797 1 48.94 99 GLU B C 1
ATOM 5128 O O . GLU B 1 99 ? -30.109 2.381 -22.969 1 48.94 99 GLU B O 1
ATOM 5133 N N . ALA B 1 100 ? -31.5 3.049 -21.406 1 48.5 100 ALA B N 1
ATOM 5134 C CA . ALA B 1 100 ? -32.25 3.816 -22.406 1 48.5 100 ALA B CA 1
ATOM 5135 C C . ALA B 1 100 ? -31.453 5.051 -22.844 1 48.5 100 ALA B C 1
ATOM 5137 O O . ALA B 1 100 ? -31.562 5.5 -23.984 1 48.5 100 ALA B O 1
ATOM 5138 N N . ASN B 1 101 ? -30.625 5.699 -21.969 1 46.44 101 ASN B N 1
ATOM 5139 C CA . ASN B 1 101 ? -29.953 6.949 -22.328 1 46.44 101 ASN B CA 1
ATOM 5140 C C . ASN B 1 101 ? -28.453 6.758 -22.453 1 46.44 101 ASN B C 1
ATOM 5142 O O . ASN B 1 101 ? -27.703 7.734 -22.531 1 46.44 101 ASN B O 1
ATOM 5146 N N . TYR B 1 102 ? -28.047 5.578 -22.391 1 54.97 102 TYR B N 1
ATOM 5147 C CA . TYR B 1 102 ? -26.625 5.324 -22.562 1 54.97 102 TYR B CA 1
ATOM 5148 C C . TYR B 1 102 ? -26.188 5.629 -23.984 1 54.97 102 TYR B C 1
ATOM 5150 O O . TYR B 1 102 ? -26.75 5.086 -24.953 1 54.97 102 TYR B O 1
ATOM 5158 N N . LYS B 1 103 ? -25.578 6.742 -24.109 1 56.88 103 LYS B N 1
ATOM 5159 C CA . LYS B 1 103 ? -25 7.105 -25.406 1 56.88 103 LYS B CA 1
ATOM 5160 C C . LYS B 1 103 ? -23.594 6.543 -25.547 1 56.88 103 LYS B C 1
ATOM 5162 O O . LYS B 1 103 ? -22.609 7.223 -25.25 1 56.88 103 LYS B O 1
ATOM 5167 N N . PRO B 1 104 ? -23.391 5.234 -25.969 1 64.25 104 PRO B N 1
ATOM 5168 C CA . PRO B 1 104 ? -22.109 4.562 -26.141 1 64.25 104 PRO B CA 1
ATOM 5169 C C . PRO B 1 104 ? -21.125 5.379 -26.969 1 64.25 104 PRO B C 1
ATOM 5171 O O . PRO B 1 104 ? -19.922 5.359 -26.703 1 64.25 104 PRO B O 1
ATOM 5174 N N . LYS B 1 105 ? -21.625 6.168 -27.812 1 68 105 LYS B N 1
ATOM 5175 C CA . LYS B 1 105 ? -20.766 6.93 -28.719 1 68 105 LYS B CA 1
ATOM 5176 C C . LYS B 1 105 ? -19.984 8.008 -27.969 1 68 105 LYS B C 1
ATOM 5178 O O . LYS B 1 105 ? -18.812 8.242 -28.234 1 68 105 LYS B O 1
ATOM 5183 N N . ASN B 1 106 ? -20.562 8.531 -26.938 1 76.06 106 ASN B N 1
ATOM 5184 C CA . ASN B 1 106 ? -19.891 9.57 -26.156 1 76.06 106 ASN B CA 1
ATOM 5185 C C . ASN B 1 106 ? -18.766 8.984 -25.297 1 76.06 106 ASN B C 1
ATOM 5187 O O . ASN B 1 106 ? -17.703 9.586 -25.156 1 76.06 106 ASN B O 1
ATOM 5191 N N . ASP B 1 107 ? -19 7.805 -24.828 1 81.81 107 ASP B N 1
ATOM 5192 C CA . ASP B 1 107 ? -17.984 7.164 -24 1 81.81 107 ASP B CA 1
ATOM 5193 C C . ASP B 1 107 ? -16.797 6.695 -24.844 1 81.81 107 ASP B C 1
ATOM 5195 O O . ASP B 1 107 ? -15.648 6.809 -24.406 1 81.81 107 ASP B O 1
ATOM 5199 N N . ILE B 1 108 ? -17.094 6.234 -25.969 1 80.62 108 ILE B N 1
ATOM 5200 C CA . ILE B 1 108 ? -16.031 5.805 -26.875 1 80.62 108 ILE B CA 1
ATOM 5201 C C . ILE B 1 108 ? -15.234 7.016 -27.344 1 80.62 108 ILE B C 1
ATOM 5203 O O . ILE B 1 108 ? -14.008 6.953 -27.438 1 80.62 108 ILE B O 1
ATOM 5207 N N . LEU B 1 109 ? -15.914 8.086 -27.562 1 78.44 109 LEU B N 1
ATOM 5208 C CA . LEU B 1 109 ? -15.234 9.32 -27.953 1 78.44 109 LEU B CA 1
ATOM 5209 C C . LEU B 1 109 ? -14.336 9.82 -26.828 1 78.44 109 LEU B C 1
ATOM 5211 O O . LEU B 1 109 ? -13.219 10.281 -27.078 1 78.44 109 LEU B O 1
ATOM 5215 N N . LYS B 1 110 ? -14.844 9.719 -25.734 1 82.31 110 LYS B N 1
ATOM 5216 C CA . LYS B 1 110 ? -14.023 10.109 -24.578 1 82.31 110 LYS B CA 1
ATOM 5217 C C . LYS B 1 110 ? -12.797 9.211 -24.453 1 82.31 110 LYS B C 1
ATOM 5219 O O . LYS B 1 110 ? -11.695 9.695 -24.203 1 82.31 110 LYS B O 1
ATOM 5224 N N . ALA B 1 111 ? -13.016 7.98 -24.625 1 84.06 111 ALA B N 1
ATOM 5225 C CA . ALA B 1 111 ? -11.906 7.031 -24.562 1 84.06 111 ALA B CA 1
ATOM 5226 C C . ALA B 1 111 ? -10.883 7.289 -25.656 1 84.06 111 ALA B C 1
ATOM 5228 O O . ALA B 1 111 ? -9.68 7.277 -25.422 1 84.06 111 ALA B O 1
ATOM 5229 N N . LEU B 1 112 ? -11.344 7.555 -26.75 1 82.62 112 LEU B N 1
ATOM 5230 C CA . LEU B 1 112 ? -10.469 7.848 -27.875 1 82.62 112 LEU B CA 1
ATOM 5231 C C . LEU B 1 112 ? -9.711 9.156 -27.641 1 82.62 112 LEU B C 1
ATOM 5233 O O . LEU B 1 112 ? -8.539 9.273 -28.016 1 82.62 112 LEU B O 1
ATOM 5237 N N . THR B 1 113 ? -10.383 10.062 -27.094 1 79.12 113 THR B N 1
ATOM 5238 C CA . THR B 1 113 ? -9.742 11.336 -26.781 1 79.12 113 THR B CA 1
ATOM 5239 C C . THR B 1 113 ? -8.633 11.156 -25.75 1 79.12 113 THR B C 1
ATOM 5241 O O . THR B 1 113 ? -7.547 11.719 -25.891 1 79.12 113 THR B O 1
ATOM 5244 N N . ILE B 1 114 ? -8.93 10.375 -24.828 1 83.62 114 ILE B N 1
ATOM 5245 C CA . ILE B 1 114 ? -7.938 10.125 -23.797 1 83.62 114 ILE B CA 1
ATOM 5246 C C . ILE B 1 114 ? -6.762 9.344 -24.375 1 83.62 114 ILE B C 1
ATOM 5248 O O . ILE B 1 114 ? -5.602 9.656 -24.109 1 83.62 114 ILE B O 1
ATOM 5252 N N . LEU B 1 115 ? -7.066 8.398 -25.188 1 83.19 115 LEU B N 1
ATOM 5253 C CA . LEU B 1 115 ? -6.008 7.637 -25.844 1 83.19 115 LEU B CA 1
ATOM 5254 C C . LEU B 1 115 ? -5.195 8.531 -26.781 1 83.19 115 LEU B C 1
ATOM 5256 O O . LEU B 1 115 ? -3.969 8.43 -26.828 1 83.19 115 LEU B O 1
ATOM 5260 N N . ALA B 1 116 ? -5.867 9.375 -27.453 1 78.19 116 ALA B N 1
ATOM 5261 C CA . ALA B 1 116 ? -5.191 10.305 -28.344 1 78.19 116 ALA B CA 1
ATOM 5262 C C . ALA B 1 116 ? -4.305 11.273 -27.578 1 78.19 116 ALA B C 1
ATOM 5264 O O . ALA B 1 116 ? -3.186 11.578 -28 1 78.19 116 ALA B O 1
ATOM 5265 N N . THR B 1 117 ? -4.781 11.656 -26.516 1 79.12 117 THR B N 1
ATOM 5266 C CA . THR B 1 117 ? -4 12.555 -25.672 1 79.12 117 THR B CA 1
ATOM 5267 C C . THR B 1 117 ? -2.789 11.836 -25.094 1 79.12 117 THR B C 1
ATOM 5269 O O . THR B 1 117 ? -1.698 12.406 -25.016 1 79.12 117 THR B O 1
ATOM 5272 N N . ALA B 1 118 ? -3.037 10.633 -24.75 1 79.69 118 ALA B N 1
ATOM 5273 C CA . ALA B 1 118 ? -1.932 9.836 -24.219 1 79.69 118 ALA B CA 1
ATOM 5274 C C . ALA B 1 118 ? -0.873 9.594 -25.297 1 79.69 118 ALA B C 1
ATOM 5276 O O . ALA B 1 118 ? 0.327 9.703 -25.031 1 79.69 118 ALA B O 1
ATOM 5277 N N . LEU B 1 119 ? -1.308 9.328 -26.469 1 77.81 119 LEU B N 1
ATOM 5278 C CA . LEU B 1 119 ? -0.382 9.102 -27.578 1 77.81 119 LEU B CA 1
ATOM 5279 C C . LEU B 1 119 ? 0.321 10.398 -27.969 1 77.81 119 LEU B C 1
ATOM 5281 O O . LEU B 1 119 ? 1.519 10.398 -28.266 1 77.81 119 LEU B O 1
ATOM 5285 N N . ALA B 1 120 ? -0.415 11.406 -27.938 1 70.5 120 ALA B N 1
ATOM 5286 C CA . ALA B 1 120 ? 0.18 12.711 -28.203 1 70.5 120 ALA B CA 1
ATOM 5287 C C . ALA B 1 120 ? 1.211 13.078 -27.141 1 70.5 120 ALA B C 1
ATOM 5289 O O . ALA B 1 120 ? 2.275 13.617 -27.469 1 70.5 120 ALA B O 1
ATOM 5290 N N . GLY B 1 121 ? 0.837 12.75 -25.969 1 76 121 GLY B N 1
ATOM 5291 C CA . GLY B 1 121 ? 1.79 12.969 -24.891 1 76 121 GLY B CA 1
ATOM 5292 C C . GLY B 1 121 ? 3.051 12.141 -25.031 1 76 121 GLY B C 1
ATOM 5293 O O . GLY B 1 121 ? 4.16 12.648 -24.844 1 76 121 GLY B O 1
ATOM 5294 N N . ALA B 1 122 ? 2.855 10.945 -25.469 1 78.62 122 ALA B N 1
ATOM 5295 C CA . ALA B 1 122 ? 4 10.062 -25.672 1 78.62 122 ALA B CA 1
ATOM 5296 C C . ALA B 1 122 ? 4.879 10.555 -26.812 1 78.62 122 ALA B C 1
ATOM 5298 O O . ALA B 1 122 ? 6.105 10.547 -26.719 1 78.62 122 ALA B O 1
ATOM 5299 N N . ALA B 1 123 ? 4.25 11.016 -27.859 1 73.19 123 ALA B N 1
ATOM 5300 C CA . ALA B 1 123 ? 4.98 11.562 -29 1 73.19 123 ALA B CA 1
ATOM 5301 C C . ALA B 1 123 ? 5.715 12.844 -28.609 1 73.19 123 ALA B C 1
ATOM 5303 O O . ALA B 1 123 ? 6.855 13.062 -29.031 1 73.19 123 ALA B O 1
ATOM 5304 N N . ALA B 1 124 ? 5.055 13.578 -27.859 1 72.19 124 ALA B N 1
ATOM 5305 C CA . ALA B 1 124 ? 5.664 14.828 -27.406 1 72.19 124 ALA B CA 1
ATOM 5306 C C . ALA B 1 124 ? 6.887 14.555 -26.531 1 72.19 124 ALA B C 1
ATOM 5308 O O . ALA B 1 124 ? 7.918 15.219 -26.672 1 72.19 124 ALA B O 1
ATOM 5309 N N . ILE B 1 125 ? 6.82 13.578 -25.781 1 78.81 125 ILE B N 1
ATOM 5310 C CA . ILE B 1 125 ? 7.902 13.258 -24.844 1 78.81 125 ILE B CA 1
ATOM 5311 C C . ILE B 1 125 ? 9.086 12.672 -25.625 1 78.81 125 ILE B C 1
ATOM 5313 O O . ILE B 1 125 ? 10.242 12.922 -25.281 1 78.81 125 ILE B O 1
ATOM 5317 N N . ASN B 1 126 ? 8.742 12.023 -26.734 1 75.94 126 ASN B N 1
ATOM 5318 C CA . ASN B 1 126 ? 9.797 11.383 -27.5 1 75.94 126 ASN B CA 1
ATOM 5319 C C . ASN B 1 126 ? 10.414 12.352 -28.516 1 75.94 126 ASN B C 1
ATOM 5321 O O . ASN B 1 126 ? 11.367 12 -29.203 1 75.94 126 ASN B O 1
ATOM 5325 N N . HIS B 1 127 ? 9.891 13.477 -28.453 1 74.12 127 HIS B N 1
ATOM 5326 C CA . HIS B 1 127 ? 10.445 14.484 -29.344 1 74.12 127 HIS B CA 1
ATOM 5327 C C . HIS B 1 127 ? 11.852 14.883 -28.922 1 74.12 127 HIS B C 1
ATOM 5329 O O . HIS B 1 127 ? 12.156 14.93 -27.734 1 74.12 127 HIS B O 1
ATOM 5335 N N . SER B 1 128 ? 12.641 15.125 -29.938 1 78.62 128 SER B N 1
ATOM 5336 C CA . SER B 1 128 ? 14.039 15.453 -29.703 1 78.62 128 SER B CA 1
ATOM 5337 C C . SER B 1 128 ? 14.18 16.688 -28.828 1 78.62 128 SER B C 1
ATOM 5339 O O . SER B 1 128 ? 15.156 16.828 -28.078 1 78.62 128 SER B O 1
ATOM 5341 N N . TRP B 1 129 ? 13.164 17.516 -28.891 1 82.88 129 TRP B N 1
ATOM 5342 C CA . TRP B 1 129 ? 13.172 18.734 -28.094 1 82.88 129 TRP B CA 1
ATOM 5343 C C . TRP B 1 129 ? 13.188 18.406 -26.609 1 82.88 129 TRP B C 1
ATOM 5345 O O . TRP B 1 129 ? 13.836 19.094 -25.812 1 82.88 129 TRP B O 1
ATOM 5355 N N . VAL B 1 130 ? 12.578 17.375 -26.188 1 84.94 130 VAL B N 1
ATOM 5356 C CA . VAL B 1 130 ? 12.461 17.016 -24.766 1 84.94 130 VAL B CA 1
ATOM 5357 C C . VAL B 1 130 ? 13.812 16.562 -24.234 1 84.94 130 VAL B C 1
ATOM 5359 O O . VAL B 1 130 ? 14.219 16.953 -23.141 1 84.94 130 VAL B O 1
ATOM 5362 N N . ALA B 1 131 ? 14.484 15.852 -25.047 1 83.56 131 ALA B N 1
ATOM 5363 C CA . ALA B 1 131 ? 15.812 15.406 -24.625 1 83.56 131 ALA B CA 1
ATOM 5364 C C . ALA B 1 131 ? 16.766 16.594 -24.469 1 83.56 131 ALA B C 1
ATOM 5366 O O . ALA B 1 131 ? 17.594 16.609 -23.562 1 83.56 131 ALA B O 1
ATOM 5367 N N . ALA B 1 132 ? 16.531 17.578 -25.328 1 88.38 132 ALA B N 1
ATOM 5368 C CA . ALA B 1 132 ? 17.422 18.75 -25.328 1 88.38 132 ALA B CA 1
ATOM 5369 C C . ALA B 1 132 ? 17.016 19.734 -24.234 1 88.38 132 ALA B C 1
ATOM 5371 O O . ALA B 1 132 ? 17.844 20.5 -23.75 1 88.38 132 ALA B O 1
ATOM 5372 N N . ASN B 1 133 ? 15.75 19.734 -23.906 1 93.06 133 ASN B N 1
ATOM 5373 C CA . ASN B 1 133 ? 15.219 20.672 -22.922 1 93.06 133 ASN B CA 1
ATOM 5374 C C . ASN B 1 133 ? 14.516 19.938 -21.781 1 93.06 133 ASN B C 1
ATOM 5376 O O . ASN B 1 133 ? 13.367 20.25 -21.453 1 93.06 133 ASN B O 1
ATOM 5380 N N . GLN B 1 134 ? 15.203 19.094 -21.109 1 93.94 134 GLN B N 1
ATOM 5381 C CA . GLN B 1 134 ? 14.625 18.234 -20.078 1 93.94 134 GLN B CA 1
ATOM 5382 C C . GLN B 1 134 ? 14.031 19.062 -18.953 1 93.94 134 GLN B C 1
ATOM 5384 O O . GLN B 1 134 ? 12.891 18.828 -18.531 1 93.94 134 GLN B O 1
ATOM 5389 N N . ASP B 1 135 ? 14.789 20.031 -18.469 1 95.12 135 ASP B N 1
ATOM 5390 C CA . ASP B 1 135 ? 14.367 20.781 -17.297 1 95.12 135 ASP B CA 1
ATOM 5391 C C . ASP B 1 135 ? 13.062 21.531 -17.562 1 95.12 135 ASP B C 1
ATOM 5393 O O . ASP B 1 135 ? 12.133 21.469 -16.75 1 95.12 135 ASP B O 1
ATOM 5397 N N . ILE B 1 136 ? 12.938 22.125 -18.672 1 94.44 136 ILE B N 1
ATOM 5398 C CA . ILE B 1 136 ? 11.742 22.891 -19.031 1 94.44 136 ILE B CA 1
ATOM 5399 C C . ILE B 1 136 ? 10.57 21.922 -19.219 1 94.44 136 ILE B C 1
ATOM 5401 O O . ILE B 1 136 ? 9.445 22.203 -18.812 1 94.44 136 ILE B O 1
ATOM 5405 N N . ALA B 1 137 ? 10.859 20.859 -19.922 1 95.06 137 ALA B N 1
ATOM 5406 C CA . ALA B 1 137 ? 9.82 19.859 -20.156 1 95.06 137 ALA B CA 1
ATOM 5407 C C . ALA B 1 137 ? 9.273 19.328 -18.828 1 95.06 137 ALA B C 1
ATOM 5409 O O . ALA B 1 137 ? 8.062 19.172 -18.656 1 95.06 137 ALA B O 1
ATOM 5410 N N . MET B 1 138 ? 10.164 19.078 -17.906 1 96.81 138 MET B N 1
ATOM 5411 C CA . MET B 1 138 ? 9.766 18.531 -16.609 1 96.81 138 MET B CA 1
ATOM 5412 C C . MET B 1 138 ? 8.984 19.562 -15.805 1 96.81 138 MET B C 1
ATOM 5414 O O . MET B 1 138 ? 7.965 19.234 -15.188 1 96.81 138 MET B O 1
ATOM 5418 N N . VAL B 1 139 ? 9.406 20.766 -15.797 1 96.06 139 VAL B N 1
ATOM 5419 C CA . VAL B 1 139 ? 8.719 21.828 -15.07 1 96.06 139 VAL B CA 1
ATOM 5420 C C . VAL B 1 139 ? 7.324 22.047 -15.664 1 96.06 139 VAL B C 1
ATOM 5422 O O . VAL B 1 139 ? 6.359 22.25 -14.922 1 96.06 139 VAL B O 1
ATOM 5425 N N . LEU B 1 140 ? 7.207 21.953 -16.938 1 94.75 140 LEU B N 1
ATOM 5426 C CA . LEU B 1 140 ? 5.922 22.125 -17.609 1 94.75 140 LEU B CA 1
ATOM 5427 C C . LEU B 1 140 ? 4.957 21.016 -17.234 1 94.75 140 LEU B C 1
ATOM 5429 O O . LEU B 1 140 ? 3.787 21.266 -16.922 1 94.75 140 LEU B O 1
ATOM 5433 N N . VAL B 1 141 ? 5.438 19.812 -17.281 1 95.56 141 VAL B N 1
ATOM 5434 C CA . VAL B 1 141 ? 4.602 18.672 -16.938 1 95.56 141 VAL B CA 1
ATOM 5435 C C . VAL B 1 141 ? 4.172 18.781 -15.469 1 95.56 141 VAL B C 1
ATOM 5437 O O . VAL B 1 141 ? 3.014 18.516 -15.133 1 95.56 141 VAL B O 1
ATOM 5440 N N . PHE B 1 142 ? 5.094 19.125 -14.625 1 95.81 142 PHE B N 1
ATOM 5441 C CA . PHE B 1 142 ? 4.781 19.266 -13.211 1 95.81 142 PHE B CA 1
ATOM 5442 C C . PHE B 1 142 ? 3.742 20.359 -12.984 1 95.81 142 PHE B C 1
ATOM 5444 O O . PHE B 1 142 ? 2.793 20.172 -12.227 1 95.81 142 PHE B O 1
ATOM 5451 N N . ALA B 1 143 ? 3.941 21.469 -13.625 1 93.81 143 ALA B N 1
ATOM 5452 C CA . ALA B 1 143 ? 3.02 22.578 -13.484 1 93.81 143 ALA B CA 1
ATOM 5453 C C . ALA B 1 143 ? 1.626 22.219 -13.984 1 93.81 143 ALA B C 1
ATOM 5455 O O . ALA B 1 143 ? 0.624 22.531 -13.336 1 93.81 143 ALA B O 1
ATOM 5456 N N . LEU B 1 144 ? 1.532 21.562 -15.086 1 92.56 144 LEU B N 1
ATOM 5457 C CA . LEU B 1 144 ? 0.25 21.156 -15.641 1 92.56 144 LEU B CA 1
ATOM 5458 C C . LEU B 1 144 ? -0.426 20.125 -14.742 1 92.56 144 LEU B C 1
ATOM 5460 O O . LEU B 1 144 ? -1.635 20.188 -14.508 1 92.56 144 LEU B O 1
ATOM 5464 N N . GLY B 1 145 ? 0.376 19.141 -14.328 1 93.12 145 GLY B N 1
ATOM 5465 C CA . GLY B 1 145 ? -0.167 18.141 -13.414 1 93.12 145 GLY B CA 1
ATOM 5466 C C . GLY B 1 145 ? -0.701 18.75 -12.133 1 93.12 145 GLY B C 1
ATOM 5467 O O . GLY B 1 145 ? -1.801 18.406 -11.688 1 93.12 145 GLY B O 1
ATOM 5468 N N . TYR B 1 146 ? 0.037 19.656 -11.586 1 90.94 146 TYR B N 1
ATOM 5469 C CA . TYR B 1 146 ? -0.381 20.234 -10.312 1 90.94 146 TYR B CA 1
ATOM 5470 C C . TYR B 1 146 ? -1.577 21.156 -10.516 1 90.94 146 TYR B C 1
ATOM 5472 O O . TYR B 1 146 ? -2.422 21.297 -9.625 1 90.94 146 TYR B O 1
ATOM 5480 N N . ALA B 1 147 ? -1.614 21.844 -11.617 1 89.75 147 ALA B N 1
ATOM 5481 C CA . ALA B 1 147 ? -2.82 22.609 -11.953 1 89.75 147 ALA B CA 1
ATOM 5482 C C . ALA B 1 147 ? -4.043 21.688 -12.008 1 89.75 147 ALA B C 1
ATOM 5484 O O . ALA B 1 147 ? -5.121 22.062 -11.539 1 89.75 147 ALA B O 1
ATOM 5485 N N . GLY B 1 148 ? -3.844 20.547 -12.594 1 88.56 148 GLY B N 1
ATOM 5486 C CA . GLY B 1 148 ? -4.922 19.562 -12.609 1 88.56 148 GLY B CA 1
ATOM 5487 C C . GLY B 1 148 ? -5.359 19.141 -11.219 1 88.56 148 GLY B C 1
ATOM 5488 O O . GLY B 1 148 ? -6.547 18.906 -10.977 1 88.56 148 GLY B O 1
ATOM 5489 N N . ILE B 1 149 ? -4.441 19.062 -10.297 1 87.69 149 ILE B N 1
ATOM 5490 C CA . ILE B 1 149 ? -4.727 18.672 -8.922 1 87.69 149 ILE B CA 1
ATOM 5491 C C . ILE B 1 149 ? -5.469 19.797 -8.211 1 87.69 149 ILE B C 1
ATOM 5493 O O . ILE B 1 149 ? -6.48 19.562 -7.543 1 87.69 149 ILE B O 1
ATOM 5497 N N . ILE B 1 150 ? -4.98 21.016 -8.391 1 81.06 150 ILE B N 1
ATOM 5498 C CA . ILE B 1 150 ? -5.559 22.172 -7.727 1 81.06 150 ILE B CA 1
ATOM 5499 C C . ILE B 1 150 ? -6.988 22.391 -8.219 1 81.06 150 ILE B C 1
ATOM 5501 O O . ILE B 1 150 ? -7.887 22.703 -7.43 1 81.06 150 ILE B O 1
ATOM 5505 N N . PHE B 1 151 ? -7.301 22.109 -9.477 1 80.62 151 PHE B N 1
ATOM 5506 C CA . PHE B 1 151 ? -8.609 22.391 -10.062 1 80.62 151 PHE B CA 1
ATOM 5507 C C . PHE B 1 151 ? -9.414 21.094 -10.219 1 80.62 151 PHE B C 1
ATOM 5509 O O . PHE B 1 151 ? -10.18 20.953 -11.172 1 80.62 151 PHE B O 1
ATOM 5516 N N . GLU B 1 152 ? -9.133 20.219 -9.344 1 78.12 152 GLU B N 1
ATOM 5517 C CA . GLU B 1 152 ? -9.828 18.938 -9.375 1 78.12 152 GLU B CA 1
ATOM 5518 C C . GLU B 1 152 ? -11.344 19.125 -9.414 1 78.12 152 GLU B C 1
ATOM 5520 O O . GLU B 1 152 ? -12.047 18.406 -10.117 1 78.12 152 GLU B O 1
ATOM 5525 N N . GLU B 1 153 ? -11.797 20.062 -8.656 1 69.75 153 GLU B N 1
ATOM 5526 C CA . GLU B 1 153 ? -13.242 20.281 -8.547 1 69.75 153 GLU B CA 1
ATOM 5527 C C . GLU B 1 153 ? -13.828 20.781 -9.867 1 69.75 153 GLU B C 1
ATOM 5529 O O . GLU B 1 153 ? -14.945 20.422 -10.234 1 69.75 153 GLU B O 1
ATOM 5534 N N . SER B 1 154 ? -13.031 21.562 -10.555 1 73.31 154 SER B N 1
ATOM 5535 C CA . SER B 1 154 ? -13.508 22.141 -11.805 1 73.31 154 SER B CA 1
ATOM 5536 C C . SER B 1 154 ? -13.32 21.156 -12.969 1 73.31 154 SER B C 1
ATOM 5538 O O . SER B 1 154 ? -14.164 21.094 -13.859 1 73.31 154 SER B O 1
ATOM 5540 N N . LEU B 1 155 ? -12.32 20.359 -12.945 1 74.12 155 LEU B N 1
ATOM 5541 C CA . LEU B 1 155 ? -11.992 19.5 -14.062 1 74.12 155 LEU B CA 1
ATOM 5542 C C . LEU B 1 155 ? -12.617 18.109 -13.875 1 74.12 155 LEU B C 1
ATOM 5544 O O . LEU B 1 155 ? -12.711 17.328 -14.828 1 74.12 155 LEU B O 1
ATOM 5548 N N . ALA B 1 156 ? -13.039 17.734 -12.719 1 77.06 156 ALA B N 1
ATOM 5549 C CA . ALA B 1 156 ? -13.727 16.5 -12.383 1 77.06 156 ALA B CA 1
ATOM 5550 C C . ALA B 1 156 ? -12.789 15.305 -12.492 1 77.06 156 ALA B C 1
ATOM 5552 O O . ALA B 1 156 ? -13.211 14.203 -12.859 1 77.06 156 ALA B O 1
ATOM 5553 N N . PHE B 1 157 ? -11.516 15.531 -12.469 1 83.25 157 PHE B N 1
ATOM 5554 C CA . PHE B 1 157 ? -10.547 14.438 -12.398 1 83.25 157 PHE B CA 1
ATOM 5555 C C . PHE B 1 157 ? -10.047 14.242 -10.977 1 83.25 157 PHE B C 1
ATOM 5557 O O . PHE B 1 157 ? -9.82 15.211 -10.25 1 83.25 157 PHE B O 1
ATOM 5564 N N . ASN B 1 158 ? -9.945 13.031 -10.695 1 88.62 158 ASN B N 1
ATOM 5565 C CA . ASN B 1 158 ? -9.43 12.711 -9.367 1 88.62 158 ASN B CA 1
ATOM 5566 C C . ASN B 1 158 ? -7.949 13.055 -9.242 1 88.62 158 ASN B C 1
ATOM 5568 O O . ASN B 1 158 ? -7.164 12.773 -10.156 1 88.62 158 ASN B O 1
ATOM 5572 N N . LYS B 1 159 ? -7.578 13.625 -8.172 1 88.56 159 LYS B N 1
ATOM 5573 C CA . LYS B 1 159 ? -6.215 14.102 -7.961 1 88.56 159 LYS B CA 1
ATOM 5574 C C . LYS B 1 159 ? -5.219 12.945 -7.938 1 88.56 159 LYS B C 1
ATOM 5576 O O . LYS B 1 159 ? -4.078 13.094 -8.383 1 88.56 159 LYS B O 1
ATOM 5581 N N . SER B 1 160 ? -5.609 11.805 -7.453 1 92.25 160 SER B N 1
ATOM 5582 C CA . SER B 1 160 ? -4.703 10.664 -7.367 1 92.25 160 SER B CA 1
ATOM 5583 C C . SER B 1 160 ? -4.336 10.141 -8.75 1 92.25 160 SER B C 1
ATOM 5585 O O . SER B 1 160 ? -3.168 9.844 -9.016 1 92.25 160 SER B O 1
ATOM 5587 N N . GLY B 1 161 ? -5.324 10.047 -9.617 1 94.06 161 GLY B N 1
ATOM 5588 C CA . GLY B 1 161 ? -5.043 9.648 -10.984 1 94.06 161 GLY B CA 1
ATOM 5589 C C . GLY B 1 161 ? -4.098 10.594 -11.703 1 94.06 161 GLY B C 1
ATOM 5590 O O . GLY B 1 161 ? -3.152 10.156 -12.359 1 94.06 161 GLY B O 1
ATOM 5591 N N . VAL B 1 162 ? -4.324 11.852 -11.523 1 93.88 162 VAL B N 1
ATOM 5592 C CA . VAL B 1 162 ? -3.484 12.875 -12.133 1 93.88 162 VAL B CA 1
ATOM 5593 C C . VAL B 1 162 ? -2.068 12.789 -11.562 1 93.88 162 VAL B C 1
ATOM 5595 O O . VAL B 1 162 ? -1.088 12.914 -12.305 1 93.88 162 VAL B O 1
ATOM 5598 N N . GLY B 1 163 ? -1.987 12.617 -10.266 1 95.38 163 GLY B N 1
ATOM 5599 C CA . GLY B 1 163 ? -0.693 12.484 -9.617 1 95.38 163 GLY B CA 1
ATOM 5600 C C . GLY B 1 163 ? 0.123 11.32 -10.141 1 95.38 163 GLY B C 1
ATOM 5601 O O . GLY B 1 163 ? 1.327 11.453 -10.375 1 95.38 163 GLY B O 1
ATOM 5602 N N . LEU B 1 164 ? -0.504 10.164 -10.367 1 97.06 164 LEU B N 1
ATOM 5603 C CA . LEU B 1 164 ? 0.186 8.984 -10.875 1 97.06 164 LEU B CA 1
ATOM 5604 C C . LEU B 1 164 ? 0.684 9.219 -12.297 1 97.06 164 LEU B C 1
ATOM 5606 O O . LEU B 1 164 ? 1.826 8.891 -12.625 1 97.06 164 LEU B O 1
ATOM 5610 N N . LEU B 1 165 ? -0.171 9.82 -13.102 1 96.19 165 LEU B N 1
ATOM 5611 C CA . LEU B 1 165 ? 0.21 10.102 -14.484 1 96.19 165 LEU B CA 1
ATOM 5612 C C . LEU B 1 165 ? 1.363 11.102 -14.531 1 96.19 165 LEU B C 1
ATOM 5614 O O . LEU B 1 165 ? 2.287 10.945 -15.336 1 96.19 165 LEU B O 1
ATOM 5618 N N . MET B 1 166 ? 1.265 12.086 -13.719 1 96.25 166 MET B N 1
ATOM 5619 C CA . MET B 1 166 ? 2.32 13.094 -13.633 1 96.25 166 MET B CA 1
ATOM 5620 C C . MET B 1 166 ? 3.654 12.445 -13.266 1 96.25 166 MET B C 1
ATOM 5622 O O . MET B 1 166 ? 4.68 12.734 -13.891 1 96.25 166 MET B O 1
ATOM 5626 N N . ALA B 1 167 ? 3.682 11.555 -12.312 1 97.94 167 ALA B N 1
ATOM 5627 C CA . ALA B 1 167 ? 4.898 10.891 -11.859 1 97.94 167 ALA B CA 1
ATOM 5628 C C . ALA B 1 167 ? 5.531 10.078 -12.984 1 97.94 167 ALA B C 1
ATOM 5630 O O . ALA B 1 167 ? 6.738 10.164 -13.219 1 97.94 167 ALA B O 1
ATOM 5631 N N . VAL B 1 168 ? 4.727 9.305 -13.688 1 97.69 168 VAL B N 1
ATOM 5632 C CA . VAL B 1 168 ? 5.246 8.438 -14.742 1 97.69 168 VAL B CA 1
ATOM 5633 C C . VAL B 1 168 ? 5.801 9.297 -15.883 1 97.69 168 VAL B C 1
ATOM 5635 O O . VAL B 1 168 ? 6.883 9.023 -16.391 1 97.69 168 VAL B O 1
ATOM 5638 N N . CYS B 1 169 ? 5.078 10.344 -16.25 1 96.5 169 CYS B N 1
ATOM 5639 C CA . CYS B 1 169 ? 5.527 11.227 -17.328 1 96.5 169 CYS B CA 1
ATOM 5640 C C . CYS B 1 169 ? 6.863 11.875 -16.969 1 96.5 169 CYS B C 1
ATOM 5642 O O . CYS B 1 169 ? 7.762 11.953 -17.812 1 96.5 169 CYS B O 1
ATOM 5644 N N . LEU B 1 170 ? 6.965 12.305 -15.789 1 97.44 170 LEU B N 1
ATOM 5645 C CA . LEU B 1 170 ? 8.188 12.961 -15.352 1 97.44 170 LEU B CA 1
ATOM 5646 C C . LEU B 1 170 ? 9.367 11.984 -15.391 1 97.44 170 LEU B C 1
ATOM 5648 O O . LEU B 1 170 ? 10.453 12.344 -15.844 1 97.44 170 LEU B O 1
ATOM 5652 N N . TRP B 1 171 ? 9.188 10.797 -14.938 1 97.5 171 TRP B N 1
ATOM 5653 C CA . TRP B 1 171 ? 10.289 9.836 -14.914 1 97.5 171 TRP B CA 1
ATOM 5654 C C . TRP B 1 171 ? 10.633 9.359 -16.312 1 97.5 171 TRP B C 1
ATOM 5656 O O . TRP B 1 171 ? 11.781 9.031 -16.609 1 97.5 171 TRP B O 1
ATOM 5666 N N . VAL B 1 172 ? 9.641 9.289 -17.188 1 96.25 172 VAL B N 1
ATOM 5667 C CA . VAL B 1 172 ? 9.938 8.977 -18.594 1 96.25 172 VAL B CA 1
ATOM 5668 C C . VAL B 1 172 ? 10.812 10.07 -19.188 1 96.25 172 VAL B C 1
ATOM 5670 O O . VAL B 1 172 ? 11.797 9.781 -19.875 1 96.25 172 VAL B O 1
ATOM 5673 N N . ILE B 1 173 ? 10.484 11.344 -18.938 1 96 173 ILE B N 1
ATOM 5674 C CA . ILE B 1 173 ? 11.289 12.461 -19.422 1 96 173 ILE B CA 1
ATOM 5675 C C . ILE B 1 173 ? 12.695 12.383 -18.828 1 96 173 ILE B C 1
ATOM 5677 O O . ILE B 1 173 ? 13.688 12.57 -19.531 1 96 173 ILE B O 1
ATOM 5681 N N . ARG B 1 174 ? 12.781 12.078 -17.5 1 95.88 174 ARG B N 1
ATOM 5682 C CA . ARG B 1 174 ? 14.078 11.945 -16.844 1 95.88 174 ARG B CA 1
ATOM 5683 C C . ARG B 1 174 ? 14.898 10.828 -17.484 1 95.88 174 ARG B C 1
ATOM 5685 O O . ARG B 1 174 ? 16.109 10.945 -17.625 1 95.88 174 ARG B O 1
ATOM 5692 N N . SER B 1 175 ? 14.266 9.773 -17.891 1 94.5 175 SER B N 1
ATOM 5693 C CA . SER B 1 175 ? 14.961 8.641 -18.484 1 94.5 175 SER B CA 1
ATOM 5694 C C . SER B 1 175 ? 15.523 9.008 -19.859 1 94.5 175 SER B C 1
ATOM 5696 O O . SER B 1 175 ? 16.578 8.516 -20.25 1 94.5 175 SER B O 1
ATOM 5698 N N . ILE B 1 176 ? 14.875 9.859 -20.562 1 92.81 176 ILE B N 1
ATOM 5699 C CA . ILE B 1 176 ? 15.312 10.305 -21.875 1 92.81 176 ILE B CA 1
ATOM 5700 C C . ILE B 1 176 ? 16.453 11.312 -21.734 1 92.81 176 ILE B C 1
ATOM 5702 O O . ILE B 1 176 ? 17.406 11.289 -22.516 1 92.81 176 ILE B O 1
ATOM 5706 N N . GLY B 1 177 ? 16.375 12.109 -20.75 1 91.31 177 GLY B N 1
ATOM 5707 C CA . GLY B 1 177 ? 17.344 13.195 -20.578 1 91.31 177 GLY B CA 1
ATOM 5708 C C . GLY B 1 177 ? 18.562 12.789 -19.781 1 91.31 177 GLY B C 1
ATOM 5709 O O . GLY B 1 177 ? 19.594 13.477 -19.828 1 91.31 177 GLY B O 1
ATOM 5710 N N . ALA B 1 178 ? 18.5 11.672 -19.125 1 92.12 178 ALA B N 1
ATOM 5711 C CA . ALA B 1 178 ? 19.625 11.195 -18.328 1 92.12 178 ALA B CA 1
ATOM 5712 C C . ALA B 1 178 ? 20.766 10.703 -19.219 1 92.12 178 ALA B C 1
ATOM 5714 O O . ALA B 1 178 ? 20.547 10.398 -20.406 1 92.12 178 ALA B O 1
ATOM 5715 N N . PRO B 1 179 ? 22.016 10.711 -18.703 1 91.12 179 PRO B N 1
ATOM 5716 C CA . PRO B 1 179 ? 23.141 10.211 -19.5 1 91.12 179 PRO B CA 1
ATOM 5717 C C . PRO B 1 179 ? 22.922 8.797 -20.016 1 91.12 179 PRO B C 1
ATOM 5719 O O . PRO B 1 179 ? 23.344 8.469 -21.125 1 91.12 179 PRO B O 1
ATOM 5722 N N . SER B 1 180 ? 22.281 7.984 -19.203 1 92.38 180 SER B N 1
ATOM 5723 C CA . SER B 1 180 ? 21.859 6.641 -19.594 1 92.38 180 SER B CA 1
ATOM 5724 C C . SER B 1 180 ? 20.578 6.227 -18.875 1 92.38 180 SER B C 1
ATOM 5726 O O . SER B 1 180 ? 20.234 6.797 -17.844 1 92.38 180 SER B O 1
ATOM 5728 N N . THR B 1 181 ? 19.938 5.312 -19.422 1 91.62 181 THR B N 1
ATOM 5729 C CA . THR B 1 181 ? 18.719 4.805 -18.797 1 91.62 181 THR B CA 1
ATOM 5730 C C . THR B 1 181 ? 19.031 4.164 -17.438 1 91.62 181 THR B C 1
ATOM 5732 O O . THR B 1 181 ? 18.219 4.242 -16.516 1 91.62 181 THR B O 1
ATOM 5735 N N . ASP B 1 182 ? 20.219 3.627 -17.344 1 93.5 182 ASP B N 1
ATOM 5736 C CA . ASP B 1 182 ? 20.625 2.975 -16.109 1 93.5 182 ASP B CA 1
ATOM 5737 C C . ASP B 1 182 ? 20.734 3.982 -14.961 1 93.5 182 ASP B C 1
ATOM 5739 O O . ASP B 1 182 ? 20.422 3.668 -13.812 1 93.5 182 ASP B O 1
ATOM 5743 N N . VAL B 1 183 ? 21.219 5.086 -15.328 1 95.56 183 VAL B N 1
ATOM 5744 C CA . VAL B 1 183 ? 21.328 6.137 -14.32 1 95.56 183 VAL B CA 1
ATOM 5745 C C . VAL B 1 183 ? 19.938 6.531 -13.828 1 95.56 183 VAL B C 1
ATOM 5747 O O . VAL B 1 183 ? 19.703 6.68 -12.625 1 95.56 183 VAL B O 1
ATOM 5750 N N . ALA B 1 184 ? 19.016 6.699 -14.742 1 95.56 184 ALA B N 1
ATOM 5751 C CA . ALA B 1 184 ? 17.656 7.059 -14.383 1 95.56 184 ALA B CA 1
ATOM 5752 C C . ALA B 1 184 ? 17.016 5.973 -13.523 1 95.56 184 ALA B C 1
ATOM 5754 O O . ALA B 1 184 ? 16.281 6.277 -12.57 1 95.56 184 ALA B O 1
ATOM 5755 N N . VAL B 1 185 ? 17.297 4.758 -13.852 1 95.5 185 VAL B N 1
ATOM 5756 C CA . VAL B 1 185 ? 16.734 3.633 -13.109 1 95.5 185 VAL B CA 1
ATOM 5757 C C . VAL B 1 185 ? 17.312 3.604 -11.695 1 95.5 185 VAL B C 1
ATOM 5759 O O . VAL B 1 185 ? 16.609 3.301 -10.734 1 95.5 185 VAL B O 1
ATOM 5762 N N . GLN B 1 186 ? 18.547 3.881 -11.57 1 95.44 186 GLN B N 1
ATOM 5763 C CA . GLN B 1 186 ? 19.188 3.939 -10.258 1 95.44 186 GLN B CA 1
ATOM 5764 C C . GLN B 1 186 ? 18.609 5.078 -9.422 1 95.44 186 GLN B C 1
ATOM 5766 O O . GLN B 1 186 ? 18.359 4.914 -8.227 1 95.44 186 GLN B O 1
ATOM 5771 N N . GLU B 1 187 ? 18.422 6.207 -10.078 1 97 187 GLU B N 1
ATOM 5772 C CA . GLU B 1 187 ? 17.812 7.344 -9.398 1 97 187 GLU B CA 1
ATOM 5773 C C . GLU B 1 187 ? 16.391 7.02 -8.953 1 97 187 GLU B C 1
ATOM 5775 O O . GLU B 1 187 ? 15.977 7.379 -7.852 1 97 187 GLU B O 1
ATOM 5780 N N . LEU B 1 188 ? 15.695 6.391 -9.797 1 97.62 188 LEU B N 1
ATOM 5781 C CA . LEU B 1 188 ? 14.328 5.988 -9.477 1 97.62 188 LEU B CA 1
ATOM 5782 C C . LEU B 1 188 ? 14.312 4.988 -8.328 1 97.62 188 LEU B C 1
ATOM 5784 O O . LEU B 1 188 ? 13.438 5.051 -7.461 1 97.62 188 LEU B O 1
ATOM 5788 N N . SER B 1 189 ? 15.258 4.086 -8.328 1 95.75 189 SER B N 1
ATOM 5789 C CA . SER B 1 189 ? 15.352 3.1 -7.258 1 95.75 189 SER B CA 1
ATOM 5790 C C . SER B 1 189 ? 15.594 3.768 -5.91 1 95.75 189 SER B C 1
ATOM 5792 O O . SER B 1 189 ? 14.984 3.396 -4.906 1 95.75 189 SER B O 1
ATOM 5794 N N . HIS B 1 190 ? 16.453 4.711 -5.918 1 94.88 190 HIS B N 1
ATOM 5795 C CA . HIS B 1 190 ? 16.719 5.461 -4.695 1 94.88 190 HIS B CA 1
ATOM 5796 C C . HIS B 1 190 ? 15.484 6.211 -4.223 1 94.88 190 HIS B C 1
ATOM 5798 O O . HIS B 1 190 ? 15.141 6.164 -3.041 1 94.88 190 HIS B O 1
ATOM 5804 N N . THR B 1 191 ? 14.82 6.852 -5.137 1 96.38 191 THR B N 1
ATOM 5805 C CA . THR B 1 191 ? 13.594 7.574 -4.824 1 96.38 191 THR B CA 1
ATOM 5806 C C . THR B 1 191 ? 12.523 6.621 -4.305 1 96.38 191 THR B C 1
ATOM 5808 O O . THR B 1 191 ? 11.812 6.945 -3.352 1 96.38 191 THR B O 1
ATOM 5811 N N . THR B 1 192 ? 12.461 5.488 -4.93 1 96.88 192 THR B N 1
ATOM 5812 C CA . THR B 1 192 ? 11.445 4.508 -4.57 1 96.88 192 THR B CA 1
ATOM 5813 C C . THR B 1 192 ? 11.664 3.994 -3.148 1 96.88 192 THR B C 1
ATOM 5815 O O . THR B 1 192 ? 10.711 3.779 -2.402 1 96.88 192 THR B O 1
ATOM 5818 N N . ALA B 1 193 ? 12.883 3.816 -2.77 1 95.44 193 ALA B N 1
ATOM 5819 C CA . ALA B 1 193 ? 13.188 3.377 -1.41 1 95.44 193 ALA B CA 1
ATOM 5820 C C . ALA B 1 193 ? 12.719 4.402 -0.383 1 95.44 193 ALA B C 1
ATOM 5822 O O . ALA B 1 193 ? 12.094 4.043 0.618 1 95.44 193 ALA B O 1
ATOM 5823 N N . GLU B 1 194 ? 12.945 5.613 -0.674 1 94.12 194 GLU B N 1
ATOM 5824 C CA . GLU B 1 194 ? 12.562 6.684 0.242 1 94.12 194 GLU B CA 1
ATOM 5825 C C . GLU B 1 194 ? 11.047 6.824 0.326 1 94.12 194 GLU B C 1
ATOM 5827 O O . GLU B 1 194 ? 10.492 6.953 1.418 1 94.12 194 GLU B O 1
ATOM 5832 N N . VAL B 1 195 ? 10.445 6.805 -0.785 1 96.5 195 VAL B N 1
ATOM 5833 C CA . VAL B 1 195 ? 9 6.98 -0.864 1 96.5 195 VAL B CA 1
ATOM 5834 C C . VAL B 1 195 ? 8.297 5.797 -0.203 1 96.5 195 VAL B C 1
ATOM 5836 O O . VAL B 1 195 ? 7.281 5.965 0.476 1 96.5 195 VAL B O 1
ATOM 5839 N N . SER B 1 196 ? 8.836 4.625 -0.385 1 97.25 196 SER B N 1
ATOM 5840 C CA . SER B 1 196 ? 8.195 3.418 0.136 1 97.25 196 SER B CA 1
ATOM 5841 C C . SER B 1 196 ? 8.195 3.408 1.661 1 97.25 196 SER B C 1
ATOM 5843 O O . SER B 1 196 ? 7.258 2.904 2.281 1 97.25 196 SER B O 1
ATOM 5845 N N . GLU B 1 197 ? 9.234 3.934 2.295 1 96.56 197 GLU B N 1
ATOM 5846 C CA . GLU B 1 197 ? 9.25 4.02 3.752 1 96.56 197 GLU B CA 1
ATOM 5847 C C . GLU B 1 197 ? 8.062 4.824 4.27 1 96.56 197 GLU B C 1
ATOM 5849 O O . GLU B 1 197 ? 7.445 4.453 5.27 1 96.56 197 GLU B O 1
ATOM 5854 N N . ILE B 1 198 ? 7.738 5.875 3.551 1 94.69 198 ILE B N 1
ATOM 5855 C CA . ILE B 1 198 ? 6.617 6.727 3.932 1 94.69 198 ILE B CA 1
ATOM 5856 C C . ILE B 1 198 ? 5.305 5.984 3.693 1 94.69 198 ILE B C 1
ATOM 5858 O O . ILE B 1 198 ? 4.426 5.969 4.559 1 94.69 198 ILE B O 1
ATOM 5862 N N . VAL B 1 199 ? 5.223 5.359 2.574 1 96.19 199 VAL B N 1
ATOM 5863 C CA . VAL B 1 199 ? 3.992 4.676 2.18 1 96.19 199 VAL B CA 1
ATOM 5864 C C . VAL B 1 199 ? 3.715 3.516 3.133 1 96.19 199 VAL B C 1
ATOM 5866 O O . VAL B 1 199 ? 2.584 3.336 3.592 1 96.19 199 VAL B O 1
ATOM 5869 N N . PHE B 1 200 ? 4.727 2.734 3.447 1 97 200 PHE B N 1
ATOM 5870 C CA . PHE B 1 200 ? 4.543 1.599 4.34 1 97 200 PHE B CA 1
ATOM 5871 C C . PHE B 1 200 ? 4.223 2.068 5.754 1 97 200 PHE B C 1
ATOM 5873 O O . PHE B 1 200 ? 3.439 1.43 6.465 1 97 200 PHE B O 1
ATOM 5880 N N . PHE B 1 201 ? 4.844 3.143 6.152 1 96.19 201 PHE B N 1
ATOM 5881 C CA . PHE B 1 201 ? 4.512 3.74 7.441 1 96.19 201 PHE B CA 1
ATOM 5882 C C . PHE B 1 201 ? 3.039 4.117 7.5 1 96.19 201 PHE B C 1
ATOM 5884 O O . PHE B 1 201 ? 2.342 3.779 8.461 1 96.19 201 PHE B O 1
ATOM 5891 N N . LEU B 1 202 ? 2.562 4.801 6.473 1 94.25 202 LEU B N 1
ATOM 5892 C CA . LEU B 1 202 ? 1.187 5.281 6.426 1 94.25 202 LEU B CA 1
ATOM 5893 C C . LEU B 1 202 ? 0.205 4.117 6.355 1 94.25 202 LEU B C 1
ATOM 5895 O O . LEU B 1 202 ? -0.837 4.137 7.012 1 94.25 202 LEU B O 1
ATOM 5899 N N . LEU B 1 203 ? 0.554 3.133 5.539 1 94.56 203 LEU B N 1
ATOM 5900 C CA . LEU B 1 203 ? -0.293 1.949 5.438 1 94.56 203 LEU B CA 1
ATOM 5901 C C . LEU B 1 203 ? -0.48 1.295 6.805 1 94.56 203 LEU B C 1
ATOM 5903 O O . LEU B 1 203 ? -1.6 0.936 7.176 1 94.56 203 LEU B O 1
ATOM 5907 N N . GLY B 1 204 ? 0.617 1.122 7.516 1 95.38 204 GLY B N 1
ATOM 5908 C CA . GLY B 1 204 ? 0.533 0.562 8.859 1 95.38 204 GLY B CA 1
ATOM 5909 C C . GLY B 1 204 ? -0.263 1.427 9.812 1 95.38 204 GLY B C 1
ATOM 5910 O O . GLY B 1 204 ? -1.13 0.928 10.539 1 95.38 204 GLY B O 1
ATOM 5911 N N . ALA B 1 205 ? -0.011 2.703 9.773 1 94.88 205 ALA B N 1
ATOM 5912 C CA . ALA B 1 205 ? -0.66 3.635 10.695 1 94.88 205 ALA B CA 1
ATOM 5913 C C . ALA B 1 205 ? -2.164 3.699 10.438 1 94.88 205 ALA B C 1
ATOM 5915 O O . ALA B 1 205 ? -2.963 3.615 11.375 1 94.88 205 ALA B O 1
ATOM 5916 N N . MET B 1 206 ? -2.545 3.836 9.219 1 92.69 206 MET B N 1
ATOM 5917 C CA . MET B 1 206 ? -3.959 3.934 8.867 1 92.69 206 MET B CA 1
ATOM 5918 C C . MET B 1 206 ? -4.699 2.65 9.234 1 92.69 206 MET B C 1
ATOM 5920 O O . MET B 1 206 ? -5.863 2.695 9.633 1 92.69 206 MET B O 1
ATOM 5924 N N . THR B 1 207 ? -4.035 1.527 9.055 1 94.25 207 THR B N 1
ATOM 5925 C CA . THR B 1 207 ? -4.66 0.257 9.406 1 94.25 207 THR B CA 1
ATOM 5926 C C . THR B 1 207 ? -4.883 0.164 10.914 1 94.25 207 THR B C 1
ATOM 5928 O O . THR B 1 207 ? -5.953 -0.257 11.359 1 94.25 207 THR B O 1
ATOM 5931 N N . ILE B 1 208 ? -3.914 0.54 11.672 1 95.19 208 ILE B N 1
ATOM 5932 C CA . ILE B 1 208 ? -4.035 0.519 13.125 1 95.19 208 ILE B CA 1
ATOM 5933 C C . ILE B 1 208 ? -5.211 1.394 13.562 1 95.19 208 ILE B C 1
ATOM 5935 O O . ILE B 1 208 ? -6.031 0.979 14.383 1 95.19 208 ILE B O 1
ATOM 5939 N N . VAL B 1 209 ? -5.34 2.551 12.984 1 92.75 209 VAL B N 1
ATOM 5940 C CA . VAL B 1 209 ? -6.395 3.492 13.344 1 92.75 209 VAL B CA 1
ATOM 5941 C C . VAL B 1 209 ? -7.758 2.91 12.977 1 92.75 209 VAL B C 1
ATOM 5943 O O . VAL B 1 209 ? -8.719 3.037 13.734 1 92.75 209 VAL B O 1
ATOM 5946 N N . GLU B 1 210 ? -7.824 2.281 11.844 1 90.56 210 GLU B N 1
ATOM 5947 C CA . GLU B 1 210 ? -9.086 1.68 11.422 1 90.56 210 GLU B CA 1
ATOM 5948 C C . GLU B 1 210 ? -9.477 0.523 12.336 1 90.56 210 GLU B C 1
ATOM 5950 O O . GLU B 1 210 ? -10.664 0.292 12.57 1 90.56 210 GLU B O 1
ATOM 5955 N N . ILE B 1 211 ? -8.5 -0.223 12.797 1 92.56 211 ILE B N 1
ATOM 5956 C CA . ILE B 1 211 ? -8.781 -1.296 13.742 1 92.56 211 ILE B CA 1
ATOM 5957 C C . ILE B 1 211 ? -9.375 -0.71 15.023 1 92.56 211 ILE B C 1
ATOM 5959 O O . ILE B 1 211 ? -10.359 -1.226 15.555 1 92.56 211 ILE B O 1
ATOM 5963 N N . ILE B 1 212 ? -8.812 0.356 15.516 1 91.69 212 ILE B N 1
ATOM 5964 C CA . ILE B 1 212 ? -9.312 1.029 16.703 1 91.69 212 ILE B CA 1
ATOM 5965 C C . ILE B 1 212 ? -10.742 1.508 16.469 1 91.69 212 ILE B C 1
ATOM 5967 O O . ILE B 1 212 ? -11.617 1.294 17.312 1 91.69 212 ILE B O 1
ATOM 5971 N N . ASP B 1 213 ? -10.953 2.053 15.344 1 87.75 213 ASP B N 1
ATOM 5972 C CA . ASP B 1 213 ? -12.266 2.609 15.008 1 87.75 213 ASP B CA 1
ATOM 5973 C C . ASP B 1 213 ? -13.312 1.509 14.883 1 87.75 213 ASP B C 1
ATOM 5975 O O . ASP B 1 213 ? -14.438 1.659 15.367 1 87.75 213 ASP B O 1
ATOM 5979 N N . SER B 1 214 ? -12.961 0.445 14.242 1 86.62 214 SER B N 1
ATOM 5980 C CA . SER B 1 214 ? -13.898 -0.656 14.039 1 86.62 214 SER B CA 1
ATOM 5981 C C . SER B 1 214 ? -14.328 -1.272 15.359 1 86.62 214 SER B C 1
ATOM 5983 O O . SER B 1 214 ? -15.422 -1.832 15.461 1 86.62 214 SER B O 1
ATOM 5985 N N . HIS B 1 215 ? -13.492 -1.118 16.375 1 88.06 215 HIS B N 1
ATOM 5986 C CA . HIS B 1 215 ? -13.812 -1.625 17.703 1 88.06 215 HIS B CA 1
ATOM 5987 C C . HIS B 1 215 ? -14.43 -0.534 18.578 1 88.06 215 HIS B C 1
ATOM 5989 O O . HIS B 1 215 ? -14.5 -0.675 19.797 1 88.06 215 HIS B O 1
ATOM 5995 N N . GLN B 1 216 ? -14.68 0.608 17.953 1 85.5 216 GLN B N 1
ATOM 5996 C CA . GLN B 1 216 ? -15.289 1.744 18.641 1 85.5 216 GLN B CA 1
ATOM 5997 C C . GLN B 1 216 ? -14.391 2.256 19.766 1 85.5 216 GLN B C 1
ATOM 5999 O O . GLN B 1 216 ? -14.883 2.639 20.828 1 85.5 216 GLN B O 1
ATOM 6004 N N . GLY B 1 217 ? -13.211 2.137 19.531 1 85.12 217 GLY B N 1
ATOM 6005 C CA . GLY B 1 217 ? -12.258 2.576 20.547 1 85.12 217 GLY B CA 1
ATOM 6006 C C . GLY B 1 217 ? -12.305 4.07 20.797 1 85.12 217 GLY B C 1
ATOM 6007 O O . GLY B 1 217 ? -12.031 4.527 21.906 1 85.12 217 GLY B O 1
ATOM 6008 N N . PHE B 1 218 ? -12.766 4.848 19.906 1 82.5 218 PHE B N 1
ATOM 6009 C CA . PHE B 1 218 ? -12.727 6.297 20.031 1 82.5 218 PHE B CA 1
ATOM 6010 C C . PHE B 1 218 ? -13.93 6.801 20.812 1 82.5 218 PHE B C 1
ATOM 6012 O O . PHE B 1 218 ? -13.977 7.965 21.219 1 82.5 218 PHE B O 1
ATOM 6019 N N . LYS B 1 219 ? -14.828 5.957 21 1 81.88 219 LYS B N 1
ATOM 6020 C CA . LYS B 1 219 ? -15.961 6.309 21.844 1 81.88 219 LYS B CA 1
ATOM 6021 C C . LYS B 1 219 ? -15.508 6.641 23.266 1 81.88 219 LYS B C 1
ATOM 6023 O O . LYS B 1 219 ? -16.156 7.41 23.969 1 81.88 219 LYS B O 1
ATOM 6028 N N . LEU B 1 220 ? -14.453 6.094 23.672 1 80.25 220 LEU B N 1
ATOM 6029 C CA . LEU B 1 220 ? -13.875 6.402 24.969 1 80.25 220 LEU B CA 1
ATOM 6030 C C . LEU B 1 220 ? -13.594 7.898 25.094 1 80.25 220 LEU B C 1
ATOM 6032 O O . LEU B 1 220 ? -13.734 8.469 26.172 1 80.25 220 LEU B O 1
ATOM 6036 N N . VAL B 1 221 ? -13.172 8.484 24.031 1 79.44 221 VAL B N 1
ATOM 6037 C CA . VAL B 1 221 ? -12.875 9.906 24.016 1 79.44 221 VAL B CA 1
ATOM 6038 C C . VAL B 1 221 ? -14.18 10.711 24.062 1 79.44 221 VAL B C 1
ATOM 6040 O O . VAL B 1 221 ? -14.289 11.68 24.812 1 79.44 221 VAL B O 1
ATOM 6043 N N . THR B 1 222 ? -15.156 10.234 23.422 1 73.25 222 THR B N 1
ATOM 6044 C CA . THR B 1 222 ? -16.422 10.953 23.297 1 73.25 222 THR B CA 1
ATOM 6045 C C . THR B 1 222 ? -17.219 10.883 24.594 1 73.25 222 THR B C 1
ATOM 6047 O O . THR B 1 222 ? -17.844 11.859 25 1 73.25 222 THR B O 1
ATOM 6050 N N . ASP B 1 223 ? -17.141 9.734 25.172 1 76 223 ASP B N 1
ATOM 6051 C CA . ASP B 1 223 ? -17.938 9.531 26.375 1 76 223 ASP B CA 1
ATOM 6052 C C . ASP B 1 223 ? -17.375 10.352 27.547 1 76 223 ASP B C 1
ATOM 6054 O O . ASP B 1 223 ? -18.094 10.625 28.516 1 76 223 ASP B O 1
ATOM 6058 N N . ASN B 1 224 ? -16.234 10.797 27.344 1 79.75 224 ASN B N 1
ATOM 6059 C CA . ASN B 1 224 ? -15.617 11.547 28.438 1 79.75 224 ASN B CA 1
ATOM 6060 C C . ASN B 1 224 ? -15.852 13.047 28.297 1 79.75 224 ASN B C 1
ATOM 6062 O O . ASN B 1 224 ? -15.492 13.828 29.172 1 79.75 224 ASN B O 1
ATOM 6066 N N . ILE B 1 225 ? -16.484 13.422 27.188 1 80.38 225 ILE B N 1
ATOM 6067 C CA . ILE B 1 225 ? -16.812 14.828 27 1 80.38 225 ILE B CA 1
ATOM 6068 C C . ILE B 1 225 ? -18.234 15.094 27.5 1 80.38 225 ILE B C 1
ATOM 6070 O O . ILE B 1 225 ? -19.219 14.648 26.891 1 80.38 225 ILE B O 1
ATOM 6074 N N . SER B 1 226 ? -18.438 15.75 28.641 1 76.56 226 SER B N 1
ATOM 6075 C CA . SER B 1 226 ? -19.75 15.883 29.266 1 76.56 226 SER B CA 1
ATOM 6076 C C . SER B 1 226 ? -20.125 17.344 29.469 1 76.56 226 SER B C 1
ATOM 6078 O O . SER B 1 226 ? -21.219 17.656 29.953 1 76.56 226 SER B O 1
ATOM 6080 N N . THR B 1 227 ? -19.344 18.219 28.984 1 77.88 227 THR B N 1
ATOM 6081 C CA . THR B 1 227 ? -19.672 19.609 29.25 1 77.88 227 THR B CA 1
ATOM 6082 C C . THR B 1 227 ? -20.859 20.062 28.406 1 77.88 227 THR B C 1
ATOM 6084 O O . THR B 1 227 ? -20.984 19.688 27.234 1 77.88 227 THR B O 1
ATOM 6087 N N . ARG B 1 228 ? -21.734 20.875 29.078 1 75.25 228 ARG B N 1
ATOM 6088 C CA . ARG B 1 228 ? -22.922 21.391 28.422 1 75.25 228 ARG B CA 1
ATOM 6089 C C . ARG B 1 228 ? -22.766 22.875 28.078 1 75.25 228 ARG B C 1
ATOM 6091 O O . ARG B 1 228 ? -23.594 23.453 27.359 1 75.25 228 ARG B O 1
ATOM 6098 N N . ASP B 1 229 ? -21.688 23.359 28.594 1 86 229 ASP B N 1
ATOM 6099 C CA . ASP B 1 229 ? -21.391 24.75 28.297 1 86 229 ASP B CA 1
ATOM 6100 C C . ASP B 1 229 ? -20.734 24.875 26.922 1 86 229 ASP B C 1
ATOM 6102 O O . ASP B 1 229 ? -19.766 24.172 26.625 1 86 229 ASP B O 1
ATOM 6106 N N . SER B 1 230 ? -21.344 25.734 26.109 1 88.31 230 SER B N 1
ATOM 6107 C CA . SER B 1 230 ? -20.891 25.859 24.734 1 88.31 230 SER B CA 1
ATOM 6108 C C . SER B 1 230 ? -19.438 26.328 24.672 1 88.31 230 SER B C 1
ATOM 6110 O O . SER B 1 230 ? -18.656 25.844 23.844 1 88.31 230 SER B O 1
ATOM 6112 N N . ARG B 1 231 ? -19.094 27.281 25.531 1 91.12 231 ARG B N 1
ATOM 6113 C CA . ARG B 1 231 ? -17.719 27.766 25.547 1 91.12 231 ARG B CA 1
ATOM 6114 C C . ARG B 1 231 ? -16.766 26.688 26.031 1 91.12 231 ARG B C 1
ATOM 6116 O O . ARG B 1 231 ? -15.68 26.516 25.469 1 91.12 231 ARG B O 1
ATOM 6123 N N . ALA B 1 232 ? -17.125 26.047 27.047 1 91.06 232 ALA B N 1
ATOM 6124 C CA . ALA B 1 232 ? -16.297 24.969 27.578 1 91.06 232 ALA B CA 1
ATOM 6125 C C . ALA B 1 232 ? -16.141 23.844 26.547 1 91.06 232 ALA B C 1
ATOM 6127 O O . ALA B 1 232 ? -15.078 23.234 26.438 1 91.06 232 ALA B O 1
ATOM 6128 N N . LEU B 1 233 ? -17.203 23.594 25.828 1 91.62 233 LEU B N 1
ATOM 6129 C CA . LEU B 1 233 ? -17.172 22.547 24.828 1 91.62 233 LEU B CA 1
ATOM 6130 C C . LEU B 1 233 ? -16.203 22.906 23.703 1 91.62 233 LEU B C 1
ATOM 6132 O O . LEU B 1 233 ? -15.492 22.047 23.188 1 91.62 233 LEU B O 1
ATOM 6136 N N . LEU B 1 234 ? -16.219 24.141 23.344 1 94 234 LEU B N 1
ATOM 6137 C CA . LEU B 1 234 ? -15.289 24.625 22.328 1 94 234 LEU B CA 1
ATOM 6138 C C . LEU B 1 234 ? -13.844 24.344 22.719 1 94 234 LEU B C 1
ATOM 6140 O O . LEU B 1 234 ? -13.07 23.797 21.922 1 94 234 LEU B O 1
ATOM 6144 N N . TRP B 1 235 ? -13.5 24.625 23.938 1 94.81 235 TRP B N 1
ATOM 6145 C CA . TRP B 1 235 ? -12.148 24.406 24.438 1 94.81 235 TRP B CA 1
ATOM 6146 C C . TRP B 1 235 ? -11.836 22.922 24.578 1 94.81 235 TRP B C 1
ATOM 6148 O O . TRP B 1 235 ? -10.734 22.484 24.234 1 94.81 235 TRP B O 1
ATOM 6158 N N . VAL B 1 236 ? -12.766 22.172 25.031 1 94.31 236 VAL B N 1
ATOM 6159 C CA . VAL B 1 236 ? -12.555 20.75 25.219 1 94.31 236 VAL B CA 1
ATOM 6160 C C . VAL B 1 236 ? -12.344 20.062 23.859 1 94.31 236 VAL B C 1
ATOM 6162 O O . VAL B 1 236 ? -11.43 19.266 23.703 1 94.31 236 VAL B O 1
ATOM 6165 N N . VAL B 1 237 ? -13.156 20.391 22.906 1 94.38 237 VAL B N 1
ATOM 6166 C CA . VAL B 1 237 ? -13.039 19.828 21.562 1 94.38 237 VAL B CA 1
ATOM 6167 C C . VAL B 1 237 ? -11.688 20.203 20.969 1 94.38 237 VAL B C 1
ATOM 6169 O O . VAL B 1 237 ? -11.016 19.375 20.359 1 94.38 237 VAL B O 1
ATOM 6172 N N . GLY B 1 238 ? -11.336 21.453 21.141 1 96.12 238 GLY B N 1
ATOM 6173 C CA . GLY B 1 238 ? -10.047 21.906 20.641 1 96.12 238 GLY B CA 1
ATOM 6174 C C . GLY B 1 238 ? -8.875 21.156 21.234 1 96.12 238 GLY B C 1
ATOM 6175 O O . GLY B 1 238 ? -8.016 20.656 20.516 1 96.12 238 GLY B O 1
ATOM 6176 N N . PHE B 1 239 ? -8.836 20.984 22.5 1 96 239 PHE B N 1
ATOM 6177 C CA . PHE B 1 239 ? -7.707 20.375 23.188 1 96 239 PHE B CA 1
ATOM 6178 C C . PHE B 1 239 ? -7.68 18.875 22.953 1 96 239 PHE B C 1
ATOM 6180 O O . PHE B 1 239 ? -6.609 18.281 22.75 1 96 239 PHE B O 1
ATOM 6187 N N . VAL B 1 240 ? -8.828 18.266 22.953 1 95.06 240 VAL B N 1
ATOM 6188 C CA . VAL B 1 240 ? -8.875 16.828 22.703 1 95.06 240 VAL B CA 1
ATOM 6189 C C . VAL B 1 240 ? -8.391 16.547 21.281 1 95.06 240 VAL B C 1
ATOM 6191 O O . VAL B 1 240 ? -7.598 15.625 21.078 1 95.06 240 VAL B O 1
ATOM 6194 N N . THR B 1 241 ? -8.836 17.297 20.344 1 96.88 241 THR B N 1
ATOM 6195 C CA . THR B 1 241 ? -8.398 17.125 18.969 1 96.88 241 THR B CA 1
ATOM 6196 C C . THR B 1 241 ? -6.898 17.359 18.844 1 96.88 241 THR B C 1
ATOM 6198 O O . THR B 1 241 ? -6.211 16.625 18.125 1 96.88 241 THR B O 1
ATOM 6201 N N . PHE B 1 242 ? -6.418 18.391 19.547 1 97.31 242 PHE B N 1
ATOM 6202 C CA . PHE B 1 242 ? -5.008 18.766 19.531 1 97.31 242 PHE B CA 1
ATOM 6203 C C . PHE B 1 242 ? -4.133 17.594 19.953 1 97.31 242 PHE B C 1
ATOM 6205 O O . PHE B 1 242 ? -3.17 17.25 19.266 1 97.31 242 PHE B O 1
ATOM 6212 N N . PHE B 1 243 ? -4.457 16.938 20.953 1 96.44 243 PHE B N 1
ATOM 6213 C CA . PHE B 1 243 ? -3.648 15.844 21.484 1 96.44 243 PHE B CA 1
ATOM 6214 C C . PHE B 1 243 ? -3.908 14.555 20.719 1 96.44 243 PHE B C 1
ATOM 6216 O O . PHE B 1 243 ? -2.996 13.742 20.531 1 96.44 243 PHE B O 1
ATOM 6223 N N . LEU B 1 244 ? -5.102 14.344 20.312 1 95.12 244 LEU B N 1
ATOM 6224 C CA . LEU B 1 244 ? -5.398 13.18 19.484 1 95.12 244 LEU B CA 1
ATOM 6225 C C . LEU B 1 244 ? -4.602 13.219 18.188 1 95.12 244 LEU B C 1
ATOM 6227 O O . LEU B 1 244 ? -4.062 12.203 17.75 1 95.12 244 LEU B O 1
ATOM 6231 N N . SER B 1 245 ? -4.488 14.375 17.609 1 97.19 245 SER B N 1
ATOM 6232 C CA . SER B 1 245 ? -3.824 14.539 16.328 1 97.19 245 SER B CA 1
ATOM 6233 C C . SER B 1 245 ? -2.314 14.367 16.453 1 97.19 245 SER B C 1
ATOM 6235 O O . SER B 1 245 ? -1.633 14.062 15.477 1 97.19 245 SER B O 1
ATOM 6237 N N . SER B 1 246 ? -1.801 14.57 17.656 1 96.94 246 SER B N 1
ATOM 6238 C CA . SER B 1 246 ? -0.374 14.375 17.891 1 96.94 246 SER B CA 1
ATOM 6239 C C . SER B 1 246 ? 0.022 12.914 17.734 1 96.94 246 SER B C 1
ATOM 6241 O O . SER B 1 246 ? 1.197 12.602 17.531 1 96.94 246 SER B O 1
ATOM 6243 N N . VAL B 1 247 ? -1.033 11.992 17.672 1 95 247 VAL B N 1
ATOM 6244 C CA . VAL B 1 247 ? -0.746 10.562 17.609 1 95 247 VAL B CA 1
ATOM 6245 C C . VAL B 1 247 ? -1.387 9.969 16.359 1 95 247 VAL B C 1
ATOM 6247 O O . VAL B 1 247 ? -0.787 9.125 15.688 1 95 247 VAL B O 1
ATOM 6250 N N . LEU B 1 248 ? -2.648 10.25 15.875 1 90.12 248 LEU B N 1
ATOM 6251 C CA . LEU B 1 248 ? -3.422 9.648 14.797 1 90.12 248 LEU B CA 1
ATOM 6252 C C . LEU B 1 248 ? -3.174 10.383 13.477 1 90.12 248 LEU B C 1
ATOM 6254 O O . LEU B 1 248 ? -3.473 9.852 12.406 1 90.12 248 LEU B O 1
ATOM 6258 N N . ASP B 1 249 ? -2.727 11.484 13.289 1 88.38 249 ASP B N 1
ATOM 6259 C CA . ASP B 1 249 ? -2.547 12.438 12.203 1 88.38 249 ASP B CA 1
ATOM 6260 C C . ASP B 1 249 ? -3.752 13.367 12.086 1 88.38 249 ASP B C 1
ATOM 6262 O O . ASP B 1 249 ? -4.781 13.141 12.727 1 88.38 249 ASP B O 1
ATOM 6266 N N . ASN B 1 250 ? -3.656 14.336 11.25 1 94.38 250 ASN B N 1
ATOM 6267 C CA . ASN B 1 250 ? -4.641 15.414 11.211 1 94.38 250 ASN B CA 1
ATOM 6268 C C . ASN B 1 250 ? -5.926 14.977 10.516 1 94.38 250 ASN B C 1
ATOM 6270 O O . ASN B 1 250 ? -7.023 15.312 10.961 1 94.38 250 ASN B O 1
ATOM 6274 N N . LEU B 1 251 ? -5.875 14.203 9.477 1 92 251 LEU B N 1
ATOM 6275 C CA . LEU B 1 251 ? -7.059 13.734 8.766 1 92 251 LEU B CA 1
ATOM 6276 C C . LEU B 1 251 ? -7.891 12.812 9.648 1 92 251 LEU B C 1
ATOM 6278 O O . LEU B 1 251 ? -9.094 13.031 9.828 1 92 251 LEU B O 1
ATOM 6282 N N . THR B 1 252 ? -7.27 11.852 10.203 1 91.25 252 THR B N 1
ATOM 6283 C CA . THR B 1 252 ? -7.957 10.859 11.023 1 91.25 252 THR B CA 1
ATOM 6284 C C . THR B 1 252 ? -8.586 11.508 12.25 1 91.25 252 THR B C 1
ATOM 6286 O O . THR B 1 252 ? -9.734 11.227 12.586 1 91.25 252 THR B O 1
ATOM 6289 N N . SER B 1 253 ? -7.84 12.344 12.906 1 94.94 253 SER B N 1
ATOM 6290 C CA . SER B 1 253 ? -8.367 13.047 14.07 1 94.94 253 SER B CA 1
ATOM 6291 C C . SER B 1 253 ? -9.602 13.867 13.703 1 94.94 253 SER B C 1
ATOM 6293 O O . SER B 1 253 ? -10.57 13.922 14.469 1 94.94 253 SER B O 1
ATOM 6295 N N . THR B 1 254 ? -9.586 14.438 12.547 1 95.88 254 THR B N 1
ATOM 6296 C CA . THR B 1 254 ? -10.719 15.242 12.102 1 95.88 254 THR B CA 1
ATOM 6297 C C . THR B 1 254 ? -11.938 14.359 11.852 1 95.88 254 THR B C 1
ATOM 6299 O O . THR B 1 254 ? -13.047 14.703 12.273 1 95.88 254 THR B O 1
ATOM 6302 N N . ILE B 1 255 ? -11.766 13.273 11.227 1 91.12 255 ILE B N 1
ATOM 6303 C CA . ILE B 1 255 ? -12.875 12.375 10.938 1 91.12 255 ILE B CA 1
ATOM 6304 C C . ILE B 1 255 ? -13.5 11.883 12.234 1 91.12 255 ILE B C 1
ATOM 6306 O O . ILE B 1 255 ? -14.727 11.906 12.398 1 91.12 255 ILE B O 1
ATOM 6310 N N . VAL B 1 256 ? -12.688 11.508 13.156 1 89.31 256 VAL B N 1
ATOM 6311 C CA . VAL B 1 256 ? -13.156 10.984 14.438 1 89.31 256 VAL B CA 1
ATOM 6312 C C . VAL B 1 256 ? -13.906 12.07 15.203 1 89.31 256 VAL B C 1
ATOM 6314 O O . VAL B 1 256 ? -15.016 11.844 15.688 1 89.31 256 VAL B O 1
ATOM 6317 N N . MET B 1 257 ? -13.344 13.211 15.242 1 93.69 257 MET B N 1
ATOM 6318 C CA . MET B 1 257 ? -13.891 14.281 16.078 1 93.69 257 MET B CA 1
ATOM 6319 C C . MET B 1 257 ? -15.156 14.859 15.445 1 93.69 257 MET B C 1
ATOM 6321 O O . MET B 1 257 ? -16.094 15.234 16.156 1 93.69 257 MET B O 1
ATOM 6325 N N . VAL B 1 258 ? -15.203 14.961 14.164 1 94.44 258 VAL B N 1
ATOM 6326 C CA . VAL B 1 258 ? -16.422 15.445 13.516 1 94.44 258 VAL B CA 1
ATOM 6327 C C . VAL B 1 258 ? -17.531 14.422 13.672 1 94.44 258 VAL B C 1
ATOM 6329 O O . VAL B 1 258 ? -18.703 14.789 13.875 1 94.44 258 VAL B O 1
ATOM 6332 N N . SER B 1 259 ? -17.219 13.211 13.547 1 88.12 259 SER B N 1
ATOM 6333 C CA . SER B 1 259 ? -18.219 12.172 13.789 1 88.12 259 SER B CA 1
ATOM 6334 C C . SER B 1 259 ? -18.766 12.258 15.211 1 88.12 259 SER B C 1
ATOM 6336 O O . SER B 1 259 ? -19.969 12.062 15.43 1 88.12 259 SER B O 1
ATOM 6338 N N . LEU B 1 260 ? -17.938 12.539 16.062 1 86.75 260 LEU B N 1
ATOM 6339 C CA . LEU B 1 260 ? -18.344 12.719 17.453 1 86.75 260 LEU B CA 1
ATOM 6340 C C . LEU B 1 260 ? -19.234 13.953 17.609 1 86.75 260 LEU B C 1
ATOM 6342 O O . LEU B 1 260 ? -20.219 13.922 18.328 1 86.75 260 LEU B O 1
ATOM 6346 N N . LEU B 1 261 ? -18.875 14.984 17.031 1 90.56 261 LEU B N 1
ATOM 6347 C CA . LEU B 1 261 ? -19.641 16.219 17.109 1 90.56 261 LEU B CA 1
ATOM 6348 C C . LEU B 1 261 ? -21.062 16 16.594 1 90.56 261 LEU B C 1
ATOM 6350 O O . LEU B 1 261 ? -22.016 16.578 17.125 1 90.56 261 LEU B O 1
ATOM 6354 N N . ARG B 1 262 ? -21.172 15.156 15.609 1 89.25 262 ARG B N 1
ATOM 6355 C CA . ARG B 1 262 ? -22.484 14.867 15.039 1 89.25 262 ARG B CA 1
ATOM 6356 C C . ARG B 1 262 ? -23.391 14.156 16.047 1 89.25 262 ARG B C 1
ATOM 6358 O O . ARG B 1 262 ? -24.609 14.281 16 1 89.25 262 ARG B O 1
ATOM 6365 N N . LYS B 1 263 ? -22.766 13.562 16.891 1 81.94 263 LYS B N 1
ATOM 6366 C CA . LYS B 1 263 ? -23.516 12.859 17.922 1 81.94 263 LYS B CA 1
ATOM 6367 C C . LYS B 1 263 ? -23.797 13.766 19.125 1 81.94 263 LYS B C 1
ATOM 6369 O O . LYS B 1 263 ? -24.797 13.586 19.828 1 81.94 263 LYS B O 1
ATOM 6374 N N . LEU B 1 264 ? -23.016 14.719 19.359 1 83.12 264 LEU B N 1
ATOM 6375 C CA . LEU B 1 264 ? -23.078 15.531 20.562 1 83.12 264 LEU B CA 1
ATOM 6376 C C . LEU B 1 264 ? -23.906 16.797 20.344 1 83.12 264 LEU B C 1
ATOM 6378 O O . LEU B 1 264 ? -24.531 17.312 21.266 1 83.12 264 LEU B O 1
ATOM 6382 N N . VAL B 1 265 ? -23.766 17.281 19.141 1 87.5 265 VAL B N 1
ATOM 6383 C CA . VAL B 1 265 ? -24.344 18.594 18.875 1 87.5 265 VAL B CA 1
ATOM 6384 C C . VAL B 1 265 ? -25.234 18.516 17.625 1 87.5 265 VAL B C 1
ATOM 6386 O O . VAL B 1 265 ? -24.797 18.031 16.578 1 87.5 265 VAL B O 1
ATOM 6389 N N . PRO B 1 266 ? -26.469 18.891 17.734 1 88 266 PRO B N 1
ATOM 6390 C CA . PRO B 1 266 ? -27.328 18.938 16.531 1 88 266 PRO B CA 1
ATOM 6391 C C . PRO B 1 266 ? -26.781 19.859 15.453 1 88 266 PRO B C 1
ATOM 6393 O O . PRO B 1 266 ? -25.969 20.75 15.742 1 88 266 PRO B O 1
ATOM 6396 N N . PRO B 1 267 ? -27.234 19.656 14.281 1 89.38 267 PRO B N 1
ATOM 6397 C CA . PRO B 1 267 ? -26.781 20.516 13.188 1 89.38 267 PRO B CA 1
ATOM 6398 C C . PRO B 1 267 ? -27.094 22 13.438 1 89.38 267 PRO B C 1
ATOM 6400 O O . PRO B 1 267 ? -28.25 22.344 13.672 1 89.38 267 PRO B O 1
ATOM 6403 N N . SER B 1 268 ? -26.141 22.766 13.539 1 90.12 268 SER B N 1
ATOM 6404 C CA . SER B 1 268 ? -26.25 24.188 13.844 1 90.12 268 SER B CA 1
ATOM 6405 C C . SER B 1 268 ? -25 24.938 13.398 1 90.12 268 SER B C 1
ATOM 6407 O O . SER B 1 268 ? -24.016 24.328 12.969 1 90.12 268 SER B O 1
ATOM 6409 N N . GLU B 1 269 ? -25.109 26.219 13.438 1 90.25 269 GLU B N 1
ATOM 6410 C CA . GLU B 1 269 ? -23.938 27.047 13.172 1 90.25 269 GLU B CA 1
ATOM 6411 C C . GLU B 1 269 ? -22.828 26.797 14.203 1 90.25 269 GLU B C 1
ATOM 6413 O O . GLU B 1 269 ? -21.641 26.875 13.875 1 90.25 269 GLU B O 1
ATOM 6418 N N . TYR B 1 270 ? -23.281 26.5 15.312 1 91.62 270 TYR B N 1
ATOM 6419 C CA . TYR B 1 270 ? -22.328 26.203 16.375 1 91.62 270 TYR B CA 1
ATOM 6420 C C . TYR B 1 270 ? -21.562 24.922 16.078 1 91.62 270 TYR B C 1
ATOM 6422 O O . TYR B 1 270 ? -20.344 24.844 16.312 1 91.62 270 TYR B O 1
ATOM 6430 N N . ARG B 1 271 ? -22.172 23.953 15.594 1 93.12 271 ARG B N 1
ATOM 6431 C CA . ARG B 1 271 ? -21.484 22.719 15.234 1 93.12 271 ARG B CA 1
ATOM 6432 C C . ARG B 1 271 ? -20.469 22.969 14.125 1 93.12 271 ARG B C 1
ATOM 6434 O O . ARG B 1 271 ? -19.391 22.375 14.125 1 93.12 271 ARG B O 1
ATOM 6441 N N . LYS B 1 272 ? -20.844 23.812 13.211 1 93.88 272 LYS B N 1
ATOM 6442 C CA . LYS B 1 272 ? -19.906 24.172 12.156 1 93.88 272 LYS B CA 1
ATOM 6443 C C . LYS B 1 272 ? -18.656 24.844 12.727 1 93.88 272 LYS B C 1
ATOM 6445 O O . LYS B 1 272 ? -17.547 24.578 12.297 1 93.88 272 LYS B O 1
ATOM 6450 N N . LEU B 1 273 ? -18.969 25.688 13.664 1 93.12 273 LEU B N 1
ATOM 6451 C CA . LEU B 1 273 ? -17.859 26.391 14.32 1 93.12 273 LEU B CA 1
ATOM 6452 C C . LEU B 1 273 ? -16.953 25.391 15.039 1 93.12 273 LEU B C 1
ATOM 6454 O O . LEU B 1 273 ? -15.727 25.5 14.969 1 93.12 273 LEU B O 1
ATOM 6458 N N . LEU B 1 274 ? -17.547 24.453 15.68 1 94.62 274 LEU B N 1
ATOM 6459 C CA . LEU B 1 274 ? -16.766 23.422 16.344 1 94.62 274 LEU B CA 1
ATOM 6460 C C . LEU B 1 274 ? -15.969 22.594 15.344 1 94.62 274 LEU B C 1
ATOM 6462 O O . LEU B 1 274 ? -14.844 22.188 15.625 1 94.62 274 LEU B O 1
ATOM 6466 N N . GLY B 1 275 ? -16.594 22.359 14.234 1 95.81 275 GLY B N 1
ATOM 6467 C CA . GLY B 1 275 ? -15.867 21.688 13.172 1 95.81 275 GLY B CA 1
ATOM 6468 C C . GLY B 1 275 ? -14.633 22.438 12.711 1 95.81 275 GLY B C 1
ATOM 6469 O O . GLY B 1 275 ? -13.586 21.844 12.453 1 95.81 275 GLY B O 1
ATOM 6470 N N . ALA B 1 276 ? -14.789 23.719 12.602 1 95.25 276 ALA B N 1
ATOM 6471 C CA . ALA B 1 276 ? -13.648 24.562 12.234 1 95.25 276 ALA B CA 1
ATOM 6472 C C . ALA B 1 276 ? -12.555 24.484 13.297 1 95.25 276 ALA B C 1
ATOM 6474 O O . ALA B 1 276 ? -11.359 24.453 12.969 1 95.25 276 ALA B O 1
ATOM 6475 N N . VAL B 1 277 ? -12.961 24.438 14.516 1 95.25 277 VAL B N 1
ATOM 6476 C CA . VAL B 1 277 ? -12.023 24.297 15.625 1 95.25 277 VAL B CA 1
ATOM 6477 C C . VAL B 1 277 ? -11.273 22.969 15.5 1 95.25 277 VAL B C 1
ATOM 6479 O O . VAL B 1 277 ? -10.062 22.906 15.742 1 95.25 277 VAL B O 1
ATOM 6482 N N . VAL B 1 278 ? -11.961 21.969 15.109 1 97 278 VAL B N 1
ATOM 6483 C CA . VAL B 1 278 ? -11.359 20.641 14.938 1 97 278 VAL B CA 1
ATOM 6484 C C . VAL B 1 278 ? -10.266 20.703 13.875 1 97 278 VAL B C 1
ATOM 6486 O O . VAL B 1 278 ? -9.18 20.141 14.062 1 97 278 VAL B O 1
ATOM 6489 N N . VAL B 1 279 ? -10.516 21.406 12.797 1 96.38 279 VAL B N 1
ATOM 6490 C CA . VAL B 1 279 ? -9.547 21.516 11.711 1 96.38 279 VAL B CA 1
ATOM 6491 C C . VAL B 1 279 ? -8.297 22.234 12.203 1 96.38 279 VAL B C 1
ATOM 6493 O O . VAL B 1 279 ? -7.176 21.766 11.984 1 96.38 279 VAL B O 1
ATOM 6496 N N . ILE B 1 280 ? -8.477 23.328 12.883 1 95.88 280 ILE B N 1
ATOM 6497 C CA . ILE B 1 280 ? -7.363 24.125 13.398 1 95.88 280 ILE B CA 1
ATOM 6498 C C . ILE B 1 280 ? -6.574 23.312 14.422 1 95.88 280 ILE B C 1
ATOM 6500 O O . ILE B 1 280 ? -5.344 23.266 14.383 1 95.88 280 ILE B O 1
ATOM 6504 N N . ALA B 1 281 ? -7.297 22.672 15.289 1 97.31 281 ALA B N 1
ATOM 6505 C CA . ALA B 1 281 ? -6.684 21.891 16.359 1 97.31 281 ALA B CA 1
ATOM 6506 C C . ALA B 1 281 ? -5.934 20.688 15.805 1 97.31 281 ALA B C 1
ATOM 6508 O O . ALA B 1 281 ? -4.852 20.344 16.281 1 97.31 281 ALA B O 1
ATOM 6509 N N . ALA B 1 282 ? -6.496 20.031 14.852 1 97.81 282 ALA B N 1
ATOM 6510 C CA . ALA B 1 282 ? -5.867 18.859 14.25 1 97.81 282 ALA B CA 1
ATOM 6511 C C . ALA B 1 282 ? -4.555 19.219 13.57 1 97.81 282 ALA B C 1
ATOM 6513 O O . ALA B 1 282 ? -3.545 18.531 13.734 1 97.81 282 ALA B O 1
ATOM 6514 N N . ASN B 1 283 ? -4.543 20.281 12.82 1 96.44 283 ASN B N 1
ATOM 6515 C CA . ASN B 1 283 ? -3.334 20.719 12.133 1 96.44 283 ASN B CA 1
ATOM 6516 C C . ASN B 1 283 ? -2.266 21.203 13.109 1 96.44 283 ASN B C 1
ATOM 6518 O O . ASN B 1 283 ? -1.087 20.875 12.953 1 96.44 283 ASN B O 1
ATOM 6522 N N . ALA B 1 284 ? -2.67 21.969 14.102 1 96.12 284 ALA B N 1
ATOM 6523 C CA . ALA B 1 284 ? -1.733 22.422 15.125 1 96.12 284 ALA B CA 1
ATOM 6524 C C . ALA B 1 284 ? -1.204 21.25 15.945 1 96.12 284 ALA B C 1
ATOM 6526 O O . ALA B 1 284 ? -0.011 21.188 16.25 1 96.12 284 ALA B O 1
ATOM 6527 N N . GLY B 1 285 ? -2.074 20.375 16.297 1 97.44 285 GLY B N 1
ATOM 6528 C CA . GLY B 1 285 ? -1.717 19.234 17.109 1 97.44 285 GLY B CA 1
ATOM 6529 C C . GLY B 1 285 ? -0.776 18.266 16.406 1 97.44 285 GLY B C 1
ATOM 6530 O O . GLY B 1 285 ? 0.041 17.609 17.047 1 97.44 285 GLY B O 1
ATOM 6531 N N . GLY B 1 286 ? -0.892 18.109 15.141 1 97.31 286 GLY B N 1
ATOM 6532 C CA . GLY B 1 286 ? -0.053 17.219 14.359 1 97.31 286 GLY B CA 1
ATOM 6533 C C . GLY B 1 286 ? 1.324 17.781 14.078 1 97.31 286 GLY B C 1
ATOM 6534 O O . GLY B 1 286 ? 2.24 17.047 13.703 1 97.31 286 GLY B O 1
ATOM 6535 N N . ALA B 1 287 ? 1.537 19.031 14.312 1 96.12 287 ALA B N 1
ATOM 6536 C CA . ALA B 1 287 ? 2.736 19.734 13.852 1 96.12 287 ALA B CA 1
ATOM 6537 C C . ALA B 1 287 ? 3.881 19.562 14.852 1 96.12 287 ALA B C 1
ATOM 6539 O O . ALA B 1 287 ? 5.043 19.812 14.516 1 96.12 287 ALA B O 1
ATOM 6540 N N . TRP B 1 288 ? 3.627 19.094 16.078 1 96.81 288 TRP B N 1
ATOM 6541 C CA . TRP B 1 288 ? 4.688 19.172 17.078 1 96.81 288 TRP B CA 1
ATOM 6542 C C . TRP B 1 288 ? 5.207 17.797 17.453 1 96.81 288 TRP B C 1
ATOM 6544 O O . TRP B 1 288 ? 5.996 17.641 18.375 1 96.81 288 TRP B O 1
ATOM 6554 N N . THR B 1 289 ? 4.762 16.734 16.797 1 97.5 289 THR B N 1
ATOM 6555 C CA . THR B 1 289 ? 5.277 15.391 16.969 1 97.5 289 THR B CA 1
ATOM 6556 C C . THR B 1 289 ? 5.703 14.797 15.625 1 97.5 289 THR B C 1
ATOM 6558 O O . THR B 1 289 ? 5.25 15.25 14.57 1 97.5 289 THR B O 1
ATOM 6561 N N . PRO B 1 290 ? 6.59 13.789 15.68 1 96.44 290 PRO B N 1
ATOM 6562 C CA . PRO B 1 290 ? 7.059 13.211 14.422 1 96.44 290 PRO B CA 1
ATOM 6563 C C . PRO B 1 290 ? 5.98 12.406 13.703 1 96.44 290 PRO B C 1
ATOM 6565 O O . PRO B 1 290 ? 6.023 12.25 12.477 1 96.44 290 PRO B O 1
ATOM 6568 N N . ILE B 1 291 ? 4.961 11.891 14.414 1 96 291 ILE B N 1
ATOM 6569 C CA . ILE B 1 291 ? 4.023 10.961 13.789 1 96 291 ILE B CA 1
ATOM 6570 C C . ILE B 1 291 ? 2.676 11.648 13.578 1 96 291 ILE B C 1
ATOM 6572 O O . ILE B 1 291 ? 1.794 11.109 12.906 1 96 291 ILE B O 1
ATOM 6576 N N . GLY B 1 292 ? 2.518 12.883 14.078 1 95.75 292 GLY B N 1
ATOM 6577 C CA . GLY B 1 292 ? 1.215 13.531 14.109 1 95.75 292 GLY B CA 1
ATOM 6578 C C . GLY B 1 292 ? 0.779 14.07 12.766 1 95.75 292 GLY B C 1
ATOM 6579 O O . GLY B 1 292 ? -0.404 14.344 12.555 1 95.75 292 GLY B O 1
ATOM 6580 N N . ASP B 1 293 ? 1.679 14.242 11.93 1 95.38 293 ASP B N 1
ATOM 6581 C CA . ASP B 1 293 ? 1.422 14.719 10.57 1 95.38 293 ASP B CA 1
ATOM 6582 C C . ASP B 1 293 ? 2.322 14.008 9.562 1 95.38 293 ASP B C 1
ATOM 6584 O O . ASP B 1 293 ? 3.467 13.672 9.867 1 95.38 293 ASP B O 1
ATOM 6588 N N . VAL B 1 294 ? 1.774 13.82 8.352 1 94.62 294 VAL B N 1
ATOM 6589 C CA . VAL B 1 294 ? 2.555 13.156 7.312 1 94.62 294 VAL B CA 1
ATOM 6590 C C . VAL B 1 294 ? 3.82 13.961 7.023 1 94.62 294 VAL B C 1
ATOM 6592 O O . VAL B 1 294 ? 4.887 13.391 6.785 1 94.62 294 VAL B O 1
ATOM 6595 N N . THR B 1 295 ? 3.775 15.273 7.047 1 95.69 295 THR B N 1
ATOM 6596 C CA . THR B 1 295 ? 4.918 16.125 6.727 1 95.69 295 THR B CA 1
ATOM 6597 C C . THR B 1 295 ? 5.996 16 7.801 1 95.69 295 THR B C 1
ATOM 6599 O O . THR B 1 295 ? 7.188 15.969 7.492 1 95.69 295 THR B O 1
ATOM 6602 N N . THR B 1 296 ? 5.598 16 9.102 1 97 296 THR B N 1
ATOM 6603 C CA . THR B 1 296 ? 6.582 15.805 10.156 1 97 296 THR B CA 1
ATOM 6604 C C . THR B 1 296 ? 7.168 14.398 10.086 1 97 296 THR B C 1
ATOM 6606 O O . THR B 1 296 ? 8.352 14.195 10.375 1 97 296 THR B O 1
ATOM 6609 N N . THR B 1 297 ? 6.359 13.453 9.711 1 96.06 297 THR B N 1
ATOM 6610 C CA . THR B 1 297 ? 6.828 12.078 9.539 1 96.06 297 THR B CA 1
ATOM 6611 C C . THR B 1 297 ? 7.867 12 8.422 1 96.06 297 THR B C 1
ATOM 6613 O O . THR B 1 297 ? 8.891 11.328 8.562 1 96.06 297 THR B O 1
ATOM 6616 N N . MET B 1 298 ? 7.625 12.664 7.344 1 96.19 298 MET B N 1
ATOM 6617 C CA . MET B 1 298 ? 8.562 12.695 6.227 1 96.19 298 MET B CA 1
ATOM 6618 C C . MET B 1 298 ? 9.898 13.297 6.656 1 96.19 298 MET B C 1
ATOM 6620 O O . MET B 1 298 ? 10.961 12.742 6.375 1 96.19 298 MET B O 1
ATOM 6624 N N . LEU B 1 299 ? 9.828 14.422 7.352 1 97.19 299 LEU B N 1
ATOM 6625 C CA . LEU B 1 299 ? 11.031 15.094 7.832 1 97.19 299 LEU B CA 1
ATOM 6626 C C . LEU B 1 299 ? 11.797 14.203 8.805 1 97.19 299 LEU B C 1
ATOM 6628 O O . LEU B 1 299 ? 13.031 14.195 8.805 1 97.19 299 LEU B O 1
ATOM 6632 N N . TRP B 1 300 ? 11.016 13.508 9.625 1 96.94 300 TRP B N 1
ATOM 6633 C CA . TRP B 1 300 ? 11.602 12.617 10.625 1 96.94 300 TRP B CA 1
ATOM 6634 C C . TRP B 1 300 ? 12.266 11.414 9.961 1 96.94 300 TRP B C 1
ATOM 6636 O O . TRP B 1 300 ? 13.406 11.07 10.289 1 96.94 300 TRP B O 1
ATOM 6646 N N . ILE B 1 301 ? 11.656 10.766 8.992 1 93.88 301 ILE B N 1
ATOM 6647 C CA . ILE B 1 301 ? 12.156 9.586 8.297 1 93.88 301 ILE B CA 1
ATOM 6648 C C . ILE B 1 301 ? 13.422 9.938 7.516 1 93.88 301 ILE B C 1
ATOM 6650 O O . ILE B 1 301 ? 14.367 9.156 7.477 1 93.88 301 ILE B O 1
ATOM 6654 N N . HIS B 1 302 ? 13.492 11.164 6.977 1 93.44 302 HIS B N 1
ATOM 6655 C CA . HIS B 1 302 ? 14.609 11.562 6.133 1 93.44 302 HIS B CA 1
ATOM 6656 C C . HIS B 1 302 ? 15.711 12.227 6.953 1 93.44 302 HIS B C 1
ATOM 6658 O O . HIS B 1 302 ? 16.719 12.664 6.402 1 93.44 302 HIS B O 1
ATOM 6664 N N . GLY B 1 303 ? 15.453 12.438 8.273 1 93.94 303 GLY B N 1
ATOM 6665 C CA . GLY B 1 303 ? 16.531 12.805 9.18 1 93.94 303 GLY B CA 1
ATOM 6666 C C . GLY B 1 303 ? 16.609 14.297 9.43 1 93.94 303 GLY B C 1
ATOM 6667 O O . GLY B 1 303 ? 17.5 14.766 10.141 1 93.94 303 GLY B O 1
ATOM 6668 N N . GLN B 1 304 ? 15.68 15.086 8.898 1 96.75 304 GLN B N 1
ATOM 6669 C CA . GLN B 1 304 ? 15.727 16.531 9.078 1 96.75 304 GLN B CA 1
ATOM 6670 C C . GLN B 1 304 ? 15.383 16.922 10.508 1 96.75 304 GLN B C 1
ATOM 6672 O O . GLN B 1 304 ? 15.859 17.953 11.016 1 96.75 304 GLN B O 1
ATOM 6677 N N . ILE B 1 305 ? 14.57 16.094 11.141 1 96.75 305 ILE B N 1
ATOM 6678 C CA . ILE B 1 305 ? 14.18 16.391 12.516 1 96.75 305 ILE B CA 1
ATOM 6679 C C . ILE B 1 305 ? 14.281 15.125 13.359 1 96.75 305 ILE B C 1
ATOM 6681 O O . ILE B 1 305 ? 14.273 14.016 12.828 1 96.75 305 ILE B O 1
ATOM 6685 N N . THR B 1 306 ? 14.445 15.32 14.664 1 96.62 306 THR B N 1
ATOM 6686 C CA . THR B 1 306 ? 14.438 14.219 15.633 1 96.62 306 THR B CA 1
ATOM 6687 C C . THR B 1 306 ? 13.234 14.328 16.562 1 96.62 306 THR B C 1
ATOM 6689 O O . THR B 1 306 ? 12.609 15.383 16.656 1 96.62 306 THR B O 1
ATOM 6692 N N . THR B 1 307 ? 12.945 13.258 17.203 1 96.31 307 THR B N 1
ATOM 6693 C CA . THR B 1 307 ? 11.719 13.125 17.984 1 96.31 307 THR B CA 1
ATOM 6694 C C . THR B 1 307 ? 11.695 14.148 19.125 1 96.31 307 THR B C 1
ATOM 6696 O O . THR B 1 307 ? 10.781 14.977 19.203 1 96.31 307 THR B O 1
ATOM 6699 N N . LEU B 1 308 ? 12.656 14.164 19.953 1 96 308 LEU B N 1
ATOM 6700 C CA . LEU B 1 308 ? 12.648 15 21.141 1 96 308 LEU B CA 1
ATOM 6701 C C . LEU B 1 308 ? 12.766 16.469 20.781 1 96 308 LEU B C 1
ATOM 6703 O O . LEU B 1 308 ? 12.117 17.328 21.391 1 96 308 LEU B O 1
ATOM 6707 N N . LYS B 1 309 ? 13.539 16.797 19.812 1 95.69 309 LYS B N 1
ATOM 6708 C CA . LYS B 1 309 ? 13.781 18.188 19.469 1 95.69 309 LYS B CA 1
ATOM 6709 C C . LYS B 1 309 ? 12.539 18.828 18.859 1 95.69 309 LYS B C 1
ATOM 6711 O O . LYS B 1 309 ? 12.25 20 19.094 1 95.69 309 LYS B O 1
ATOM 6716 N N . ILE B 1 310 ? 11.844 18.094 18.031 1 96.62 310 ILE B N 1
ATOM 6717 C CA . ILE B 1 310 ? 10.641 18.672 17.453 1 96.62 310 ILE B CA 1
ATOM 6718 C C . ILE B 1 310 ? 9.586 18.891 18.531 1 96.62 310 ILE B C 1
ATOM 6720 O O . ILE B 1 310 ? 8.859 19.891 18.516 1 96.62 310 ILE B O 1
ATOM 6724 N N . MET B 1 311 ? 9.477 17.984 19.406 1 96.94 311 MET B N 1
ATOM 6725 C CA . MET B 1 311 ? 8.492 18.109 20.469 1 96.94 311 MET B CA 1
ATOM 6726 C C . MET B 1 311 ? 8.82 19.281 21.391 1 96.94 311 MET B C 1
ATOM 6728 O O . MET B 1 311 ? 7.93 20.047 21.75 1 96.94 311 MET B O 1
ATOM 6732 N N . GLN B 1 312 ? 10.031 19.438 21.672 1 95.5 312 GLN B N 1
ATOM 6733 C CA . GLN B 1 312 ? 10.461 20.531 22.531 1 95.5 312 GLN B CA 1
ATOM 6734 C C . GLN B 1 312 ? 10.328 21.875 21.828 1 95.5 312 GLN B C 1
ATOM 6736 O O . GLN B 1 312 ? 9.945 22.875 22.438 1 95.5 312 GLN B O 1
ATOM 6741 N N . GLY B 1 313 ? 10.602 21.859 20.609 1 93.62 313 GLY B N 1
ATOM 6742 C CA . GLY B 1 313 ? 10.656 23.094 19.844 1 93.62 313 GLY B CA 1
ATOM 6743 C C . GLY B 1 313 ? 9.289 23.594 19.406 1 93.62 313 GLY B C 1
ATOM 6744 O O . GLY B 1 313 ? 9.062 24.797 19.297 1 93.62 313 GLY B O 1
ATOM 6745 N N . LEU B 1 314 ? 8.398 22.625 19.156 1 96.12 314 LEU B N 1
ATOM 6746 C CA . LEU B 1 314 ? 7.191 23.062 18.453 1 96.12 314 LEU B CA 1
ATOM 6747 C C . LEU B 1 314 ? 5.961 22.891 19.328 1 96.12 314 LEU B C 1
ATOM 6749 O O . LEU B 1 314 ? 4.863 23.328 18.969 1 96.12 314 LEU B O 1
ATOM 6753 N N . PHE B 1 315 ? 6.09 22.297 20.516 1 96.69 315 PHE B N 1
ATOM 6754 C CA . PHE B 1 315 ? 4.922 22.109 21.375 1 96.69 315 PHE B CA 1
ATOM 6755 C C . PHE B 1 315 ? 4.273 23.438 21.719 1 96.69 315 PHE B C 1
ATOM 6757 O O . PHE B 1 315 ? 3.074 23.625 21.5 1 96.69 315 PHE B O 1
ATOM 6764 N N . ILE B 1 316 ? 5.031 24.375 22.188 1 94.88 316 ILE B N 1
ATOM 6765 C CA . ILE B 1 316 ? 4.492 25.656 22.641 1 94.88 316 ILE B CA 1
ATOM 6766 C C . ILE B 1 316 ? 3.941 26.438 21.453 1 94.88 316 ILE B C 1
ATOM 6768 O O . ILE B 1 316 ? 2.803 26.922 21.5 1 94.88 316 ILE B O 1
ATOM 6772 N N . PRO B 1 317 ? 4.723 26.562 20.359 1 92.94 317 PRO B N 1
ATOM 6773 C CA . PRO B 1 317 ? 4.16 27.266 19.203 1 92.94 317 PRO B CA 1
ATOM 6774 C C . PRO B 1 317 ? 2.846 26.656 18.719 1 92.94 317 PRO B C 1
ATOM 6776 O O . PRO B 1 317 ? 1.931 27.375 18.312 1 92.94 317 PRO B O 1
ATOM 6779 N N . SER B 1 318 ? 2.764 25.391 18.719 1 95.94 318 SER B N 1
ATOM 6780 C CA . SER B 1 318 ? 1.546 24.719 18.266 1 95.94 318 SER B CA 1
ATOM 6781 C C . SER B 1 318 ? 0.385 24.984 19.219 1 95.94 318 SER B C 1
ATOM 6783 O O . SER B 1 318 ? -0.756 25.156 18.781 1 95.94 318 SER B O 1
ATOM 6785 N N . VAL B 1 319 ? 0.666 25 20.531 1 95.56 319 VAL B N 1
ATOM 6786 C CA . VAL B 1 319 ? -0.36 25.328 21.516 1 95.56 319 VAL B CA 1
ATOM 6787 C C . VAL B 1 319 ? -0.863 26.75 21.281 1 95.56 319 VAL B C 1
ATOM 6789 O O . VAL B 1 319 ? -2.066 27.016 21.359 1 95.56 319 VAL B O 1
ATOM 6792 N N . VAL B 1 320 ? 0.016 27.625 21.016 1 92.31 320 VAL B N 1
ATOM 6793 C CA . VAL B 1 320 ? -0.336 29.016 20.781 1 92.31 320 VAL B CA 1
ATOM 6794 C C . VAL B 1 320 ? -1.189 29.125 19.516 1 92.31 320 VAL B C 1
ATOM 6796 O O . VAL B 1 320 ? -2.164 29.891 19.484 1 92.31 320 VAL B O 1
ATOM 6799 N N . SER B 1 321 ? -0.805 28.375 18.516 1 92.12 321 SER B N 1
ATOM 6800 C CA . SER B 1 321 ? -1.535 28.391 17.25 1 92.12 321 SER B CA 1
ATOM 6801 C C . SER B 1 321 ? -2.967 27.891 17.438 1 92.12 321 SER B C 1
ATOM 6803 O O . SER B 1 321 ? -3.848 28.219 16.641 1 92.12 321 SER B O 1
ATOM 6805 N N . LEU B 1 322 ? -3.172 27.094 18.406 1 94.19 322 LEU B N 1
ATOM 6806 C CA . LEU B 1 322 ? -4.516 26.641 18.734 1 94.19 322 LEU B CA 1
ATOM 6807 C C . LEU B 1 322 ? -5.227 27.609 19.656 1 94.19 322 LEU B C 1
ATOM 6809 O O . LEU B 1 322 ? -6.391 27.953 19.438 1 94.19 322 LEU B O 1
ATOM 6813 N N . ALA B 1 323 ? -4.57 28.125 20.703 1 93.62 323 ALA B N 1
ATOM 6814 C CA . ALA B 1 323 ? -5.164 28.891 21.797 1 93.62 323 ALA B CA 1
ATOM 6815 C C . ALA B 1 323 ? -5.688 30.234 21.297 1 93.62 323 ALA B C 1
ATOM 6817 O O . ALA B 1 323 ? -6.746 30.703 21.734 1 93.62 323 ALA B O 1
ATOM 6818 N N . ILE B 1 324 ? -5.008 30.812 20.422 1 89.88 324 ILE B N 1
ATOM 6819 C CA . ILE B 1 324 ? -5.383 32.156 19.953 1 89.88 324 ILE B CA 1
ATOM 6820 C C . ILE B 1 324 ? -6.695 32.062 19.172 1 89.88 324 ILE B C 1
ATOM 6822 O O . ILE B 1 324 ? -7.656 32.781 19.5 1 89.88 324 ILE B O 1
ATOM 6826 N N . PRO B 1 325 ? -6.715 31.219 18.188 1 90.5 325 PRO B N 1
ATOM 6827 C CA . PRO B 1 325 ? -8 31.094 17.484 1 90.5 325 PRO B CA 1
ATOM 6828 C C . PRO B 1 325 ? -9.133 30.672 18.422 1 90.5 325 PRO B C 1
ATOM 6830 O O . PRO B 1 325 ? -10.266 31.141 18.281 1 90.5 325 PRO B O 1
ATOM 6833 N N . LEU B 1 326 ? -8.891 29.781 19.297 1 92.56 326 LEU B N 1
ATOM 6834 C CA . LEU B 1 326 ? -9.914 29.344 20.234 1 92.56 326 LEU B CA 1
ATOM 6835 C C . LEU B 1 326 ? -10.414 30.5 21.094 1 92.56 326 LEU B C 1
ATOM 6837 O O . LEU B 1 326 ? -11.609 30.625 21.344 1 92.56 326 LEU B O 1
ATOM 6841 N N . ALA B 1 327 ? -9.492 31.328 21.609 1 91.69 327 ALA B N 1
ATOM 6842 C CA . ALA B 1 327 ? -9.852 32.469 22.422 1 91.69 327 ALA B CA 1
ATOM 6843 C C . ALA B 1 327 ? -10.719 33.469 21.641 1 91.69 327 ALA B C 1
ATOM 6845 O O . ALA B 1 327 ? -11.695 34 22.156 1 91.69 327 ALA B O 1
ATOM 6846 N N . LEU B 1 328 ? -10.391 33.656 20.422 1 88.56 328 LEU B N 1
ATOM 6847 C CA . LEU B 1 328 ? -11.141 34.562 19.578 1 88.56 328 LEU B CA 1
ATOM 6848 C C . LEU B 1 328 ? -12.523 34 19.266 1 88.56 328 LEU B C 1
ATOM 6850 O O . LEU B 1 328 ? -13.516 34.719 19.266 1 88.56 328 LEU B O 1
ATOM 6854 N N . MET B 1 329 ? -12.562 32.719 18.969 1 89.75 329 MET B N 1
ATOM 6855 C CA . MET B 1 329 ? -13.828 32.062 18.625 1 89.75 329 MET B CA 1
ATOM 6856 C C . MET B 1 329 ? -14.742 31.938 19.844 1 89.75 329 MET B C 1
ATOM 6858 O O . MET B 1 329 ? -15.961 31.875 19.703 1 89.75 329 MET B O 1
ATOM 6862 N N . SER B 1 330 ? -14.156 31.875 21 1 89.25 330 SER B N 1
ATOM 6863 C CA . SER B 1 330 ? -14.93 31.812 22.234 1 89.25 330 SER B CA 1
ATOM 6864 C C . SER B 1 330 ? -15.688 33.125 22.484 1 89.25 330 SER B C 1
ATOM 6866 O O . SER B 1 330 ? -16.656 33.156 23.25 1 89.25 330 SER B O 1
ATOM 6868 N N . LEU B 1 331 ? -15.242 34.188 21.859 1 84.88 331 LEU B N 1
ATOM 6869 C CA . LEU B 1 331 ? -15.859 35.469 22.047 1 84.88 331 LEU B CA 1
ATOM 6870 C C . LEU B 1 331 ? -16.984 35.688 21.031 1 84.88 331 LEU B C 1
ATOM 6872 O O . LEU B 1 331 ? -17.734 36.656 21.141 1 84.88 331 LEU B O 1
ATOM 6876 N N . THR B 1 332 ? -17.172 34.781 20.172 1 79.94 332 THR B N 1
ATOM 6877 C CA . THR B 1 332 ? -18.234 34.906 19.172 1 79.94 332 THR B CA 1
ATOM 6878 C C . THR B 1 332 ? -19.594 34.625 19.781 1 79.94 332 THR B C 1
ATOM 6880 O O . THR B 1 332 ? -19.688 33.906 20.797 1 79.94 332 THR B O 1
ATOM 6883 N N . SER B 1 333 ? -20.656 35.094 19.156 1 72.06 333 SER B N 1
ATOM 6884 C CA . SER B 1 333 ? -22.031 34.938 19.625 1 72.06 333 SER B CA 1
ATOM 6885 C C . SER B 1 333 ? -22.484 33.469 19.562 1 72.06 333 SER B C 1
ATOM 6887 O O . SER B 1 333 ? -23.266 33.031 20.406 1 72.06 333 SER B O 1
ATOM 6889 N N . GLU B 1 334 ? -22.016 32.812 18.594 1 73.44 334 GLU B N 1
ATOM 6890 C CA . GLU B 1 334 ? -22.391 31.422 18.453 1 73.44 334 GLU B CA 1
ATOM 6891 C C . GLU B 1 334 ? -21.922 30.594 19.656 1 73.44 334 GLU B C 1
ATOM 6893 O O . GLU B 1 334 ? -22.578 29.625 20.047 1 73.44 334 GLU B O 1
ATOM 6898 N N . ALA B 1 335 ? -20.797 31.047 20.219 1 73.19 335 ALA B N 1
ATOM 6899 C CA . ALA B 1 335 ? -20.25 30.328 21.375 1 73.19 335 ALA B CA 1
ATOM 6900 C C . ALA B 1 335 ? -20.938 30.734 22.656 1 73.19 335 ALA B C 1
ATOM 6902 O O . ALA B 1 335 ? -20.906 30 23.656 1 73.19 335 ALA B O 1
ATOM 6903 N N . ASN B 1 336 ? -21.422 32 22.672 1 66.81 336 ASN B N 1
ATOM 6904 C CA . ASN B 1 336 ? -22.094 32.531 23.875 1 66.81 336 ASN B CA 1
ATOM 6905 C C . ASN B 1 336 ? -23.578 32.188 23.875 1 66.81 336 ASN B C 1
ATOM 6907 O O . ASN B 1 336 ? -24.266 32.375 24.875 1 66.81 336 ASN B O 1
ATOM 6911 N N . GLY B 1 337 ? -24.062 31.859 22.703 1 59.81 337 GLY B N 1
ATOM 6912 C CA . GLY B 1 337 ? -25.516 31.688 22.656 1 59.81 337 GLY B CA 1
ATOM 6913 C C . GLY B 1 337 ? -26 30.5 23.469 1 59.81 337 GLY B C 1
ATOM 6914 O O . GLY B 1 337 ? -25.188 29.641 23.859 1 59.81 337 GLY B O 1
ATOM 6915 N N . SER B 1 338 ? -27.422 30.578 23.891 1 50.81 338 SER B N 1
ATOM 6916 C CA . SER B 1 338 ? -28.234 29.812 24.812 1 50.81 338 SER B CA 1
ATOM 6917 C C . SER B 1 338 ? -27.984 28.312 24.656 1 50.81 338 SER B C 1
ATOM 6919 O O . SER B 1 338 ? -27.562 27.859 23.594 1 50.81 338 SER B O 1
ATOM 6921 N N . SER B 1 339 ? -28 27.625 25.812 1 48.94 339 SER B N 1
ATOM 6922 C CA . SER B 1 339 ? -27.969 26.219 26.203 1 48.94 339 SER B CA 1
ATOM 6923 C C . SER B 1 339 ? -28.656 25.344 25.156 1 48.94 339 SER B C 1
ATOM 6925 O O . SER B 1 339 ? -29.891 25.297 25.109 1 48.94 339 SER B O 1
ATOM 6927 N N . GLN B 1 340 ? -28.422 25.594 23.953 1 47.16 340 GLN B N 1
ATOM 6928 C CA . GLN B 1 340 ? -29.156 24.578 23.203 1 47.16 340 GLN B CA 1
ATOM 6929 C C . GLN B 1 340 ? -29.016 23.203 23.859 1 47.16 340 GLN B C 1
ATOM 6931 O O . GLN B 1 340 ? -27.938 22.844 24.328 1 47.16 340 GLN B O 1
ATOM 6936 N N . THR B 1 341 ? -30.156 22.797 24.359 1 44.75 341 THR B N 1
ATOM 6937 C CA . THR B 1 341 ? -30.375 21.484 24.969 1 44.75 341 THR B CA 1
ATOM 6938 C C . THR B 1 341 ? -29.562 20.422 24.25 1 44.75 341 THR B C 1
ATOM 6940 O O . THR B 1 341 ? -29.812 20.125 23.078 1 44.75 341 THR B O 1
ATOM 6943 N N . SER B 1 342 ? -28.344 20.531 24.359 1 47.22 342 SER B N 1
ATOM 6944 C CA . SER B 1 342 ? -27.625 19.328 23.938 1 47.22 342 SER B CA 1
ATOM 6945 C C . SER B 1 342 ? -28.469 18.078 24.156 1 47.22 342 SER B C 1
ATOM 6947 O O . SER B 1 342 ? -28.891 17.797 25.281 1 47.22 342 SER B O 1
ATOM 6949 N N . SER B 1 343 ? -29.531 17.938 23.422 1 43.31 343 SER B N 1
ATOM 6950 C CA . SER B 1 343 ? -30.172 16.641 23.562 1 43.31 343 SER B CA 1
ATOM 6951 C C . SER B 1 343 ? -29.125 15.539 23.797 1 43.31 343 SER B C 1
ATOM 6953 O O . SER B 1 343 ? -28.141 15.445 23.078 1 43.31 343 SER B O 1
ATOM 6955 N N . SER B 1 344 ? -28.812 15.352 24.984 1 44.97 344 SER B N 1
ATOM 6956 C CA . SER B 1 344 ? -28.078 14.164 25.375 1 44.97 344 SER B CA 1
ATOM 6957 C C . SER B 1 344 ? -28.359 12.992 24.438 1 44.97 344 SER B C 1
ATOM 6959 O O . SER B 1 344 ? -29.219 12.156 24.734 1 44.97 344 SER B O 1
ATOM 6961 N N . LEU B 1 345 ? -28.609 13.211 23.234 1 42.44 345 LEU B N 1
ATOM 6962 C CA . LEU B 1 345 ? -28.688 11.977 22.469 1 42.44 345 LEU B CA 1
ATOM 6963 C C . LEU B 1 345 ? -27.453 11.117 22.719 1 42.44 345 LEU B C 1
ATOM 6965 O O . LEU B 1 345 ? -26.531 11.102 21.891 1 42.44 345 LEU B O 1
ATOM 6969 N N . LEU B 1 346 ? -26.844 11.305 23.812 1 44.38 346 LEU B N 1
ATOM 6970 C CA . LEU B 1 346 ? -25.797 10.352 24.141 1 44.38 346 LEU B CA 1
ATOM 6971 C C . LEU B 1 346 ? -26.234 8.922 23.828 1 44.38 346 LEU B C 1
ATOM 6973 O O . LEU B 1 346 ? -27.203 8.422 24.391 1 44.38 346 LEU B O 1
ATOM 6977 N N . SER B 1 347 ? -26.297 8.68 22.641 1 44.03 347 SER B N 1
ATOM 6978 C CA . SER B 1 347 ? -26.516 7.258 22.406 1 44.03 347 SER B CA 1
ATOM 6979 C C . SER B 1 347 ? -25.734 6.406 23.391 1 44.03 347 SER B C 1
ATOM 6981 O O . SER B 1 347 ? -24.516 6.562 23.531 1 44.03 347 SER B O 1
ATOM 6983 N N . SER B 1 348 ? -26.297 6.094 24.438 1 45.66 348 SER B N 1
ATOM 6984 C CA . SER B 1 348 ? -25.906 5.129 25.453 1 45.66 348 SER B CA 1
ATOM 6985 C C . SER B 1 348 ? -25.281 3.889 24.844 1 45.66 348 SER B C 1
ATOM 6987 O O . SER B 1 348 ? -25.25 2.822 25.453 1 45.66 348 SER B O 1
ATOM 6989 N N . GLU B 1 349 ? -25.016 4.004 23.625 1 48.09 349 GLU B N 1
ATOM 6990 C CA . GLU B 1 349 ? -24.469 2.713 23.219 1 48.09 349 GLU B CA 1
ATOM 6991 C C . GLU B 1 349 ? -23.172 2.42 23.969 1 48.09 349 GLU B C 1
ATOM 6993 O O . GLU B 1 349 ? -22.234 3.219 23.922 1 48.09 349 GLU B O 1
ATOM 6998 N N . GLN B 1 350 ? -23.281 1.718 25.062 1 50.72 350 GLN B N 1
ATOM 6999 C CA . GLN B 1 350 ? -22.188 1.227 25.891 1 50.72 350 GLN B CA 1
ATOM 7000 C C . GLN B 1 350 ? -21.031 0.747 25.016 1 50.72 350 GLN B C 1
ATOM 7002 O O . GLN B 1 350 ? -21.234 0.134 23.969 1 50.72 350 GLN B O 1
ATOM 7007 N N . MET B 1 351 ? -19.953 1.345 25.25 1 58.12 351 MET B N 1
ATOM 7008 C CA . MET B 1 351 ? -18.703 0.936 24.625 1 58.12 351 MET B CA 1
ATOM 7009 C C . MET B 1 351 ? -18.531 -0.579 24.688 1 58.12 351 MET B C 1
ATOM 7011 O O . MET B 1 351 ? -18.797 -1.198 25.719 1 58.12 351 MET B O 1
ATOM 7015 N N . ALA B 1 352 ? -18.281 -1.169 23.547 1 60.53 352 ALA B N 1
ATOM 7016 C CA . ALA B 1 352 ? -17.938 -2.588 23.578 1 60.53 352 ALA B CA 1
ATOM 7017 C C . ALA B 1 352 ? -16.641 -2.824 24.359 1 60.53 352 ALA B C 1
ATOM 7019 O O . ALA B 1 352 ? -15.68 -2.07 24.219 1 60.53 352 ALA B O 1
ATOM 7020 N N . PRO B 1 353 ? -16.656 -3.547 25.516 1 64.12 353 PRO B N 1
ATOM 7021 C CA . PRO B 1 353 ? -15.492 -3.773 26.391 1 64.12 353 PRO B CA 1
ATOM 7022 C C . PRO B 1 353 ? -14.211 -4.047 25.609 1 64.12 353 PRO B C 1
ATOM 7024 O O . PRO B 1 353 ? -13.133 -3.637 26.016 1 64.12 353 PRO B O 1
ATOM 7027 N N . ARG B 1 354 ? -14.336 -4.492 24.5 1 84.19 354 ARG B N 1
ATOM 7028 C CA . ARG B 1 354 ? -13.125 -4.816 23.75 1 84.19 354 ARG B CA 1
ATOM 7029 C C . ARG B 1 354 ? -12.578 -3.58 23.047 1 84.19 354 ARG B C 1
ATOM 7031 O O . ARG B 1 354 ? -11.398 -3.539 22.688 1 84.19 354 ARG B O 1
ATOM 7038 N N . GLY B 1 355 ? -13.367 -2.564 23.062 1 86.19 355 GLY B N 1
ATOM 7039 C CA . GLY B 1 355 ? -12.945 -1.33 22.406 1 86.19 355 GLY B CA 1
ATOM 7040 C C . GLY B 1 355 ? -11.875 -0.587 23.188 1 86.19 355 GLY B C 1
ATOM 7041 O O . GLY B 1 355 ? -10.945 -0.037 22.609 1 86.19 355 GLY B O 1
ATOM 7042 N N . GLN B 1 356 ? -11.961 -0.641 24.469 1 87.94 356 GLN B N 1
ATOM 7043 C CA . GLN B 1 356 ? -10.984 0.037 25.312 1 87.94 356 GLN B CA 1
ATOM 7044 C C . GLN B 1 356 ? -9.609 -0.624 25.203 1 87.94 356 GLN B C 1
ATOM 7046 O O . GLN B 1 356 ? -8.586 0.062 25.172 1 87.94 356 GLN B O 1
ATOM 7051 N N . LEU B 1 357 ? -9.656 -1.911 25.219 1 90.5 357 LEU B N 1
ATOM 7052 C CA . LEU B 1 357 ? -8.398 -2.648 25.109 1 90.5 357 LEU B CA 1
ATOM 7053 C C . LEU B 1 357 ? -7.715 -2.365 23.766 1 90.5 357 LEU B C 1
ATOM 7055 O O . LEU B 1 357 ? -6.516 -2.074 23.734 1 90.5 357 LEU B O 1
ATOM 7059 N N . VAL B 1 358 ? -8.477 -2.457 22.688 1 92.19 358 VAL B N 1
ATOM 7060 C CA . VAL B 1 358 ? -7.926 -2.244 21.344 1 92.19 358 VAL B CA 1
ATOM 7061 C C . VAL B 1 358 ? -7.457 -0.798 21.203 1 92.19 358 VAL B C 1
ATOM 7063 O O . VAL B 1 358 ? -6.434 -0.53 20.578 1 92.19 358 VAL B O 1
ATOM 7066 N N . PHE B 1 359 ? -8.18 0.088 21.812 1 92.31 359 PHE B N 1
ATOM 7067 C CA . PHE B 1 359 ? -7.785 1.492 21.812 1 92.31 359 PHE B CA 1
ATOM 7068 C C . PHE B 1 359 ? -6.453 1.685 22.531 1 92.31 359 PHE B C 1
ATOM 7070 O O . PHE B 1 359 ? -5.547 2.332 22 1 92.31 359 PHE B O 1
ATOM 7077 N N . ALA B 1 360 ? -6.332 1.155 23.656 1 92.69 360 ALA B N 1
ATOM 7078 C CA . ALA B 1 360 ? -5.129 1.323 24.469 1 92.69 360 ALA B CA 1
ATOM 7079 C C . ALA B 1 360 ? -3.914 0.707 23.781 1 92.69 360 ALA B C 1
ATOM 7081 O O . ALA B 1 360 ? -2.852 1.329 23.703 1 92.69 360 ALA B O 1
ATOM 7082 N N . VAL B 1 361 ? -4.062 -0.488 23.25 1 93.44 361 VAL B N 1
ATOM 7083 C CA . VAL B 1 361 ? -2.945 -1.177 22.625 1 93.44 361 VAL B CA 1
ATOM 7084 C C . VAL B 1 361 ? -2.607 -0.496 21.297 1 93.44 361 VAL B C 1
ATOM 7086 O O . VAL B 1 361 ? -1.434 -0.373 20.938 1 93.44 361 VAL B O 1
ATOM 7089 N N . GLY B 1 362 ? -3.67 -0.126 20.578 1 94.69 362 GLY B N 1
ATOM 7090 C CA . GLY B 1 362 ? -3.432 0.595 19.328 1 94.69 362 GLY B CA 1
ATOM 7091 C C . GLY B 1 362 ? -2.688 1.901 19.531 1 94.69 362 GLY B C 1
ATOM 7092 O O . GLY B 1 362 ? -1.726 2.191 18.812 1 94.69 362 GLY B O 1
ATOM 7093 N N . LEU B 1 363 ? -3.111 2.682 20.469 1 94.56 363 LEU B N 1
ATOM 7094 C CA . LEU B 1 363 ? -2.441 3.939 20.781 1 94.56 363 LEU B CA 1
ATOM 7095 C C . LEU B 1 363 ? -1.012 3.691 21.25 1 94.56 363 LEU B C 1
ATOM 7097 O O . LEU B 1 363 ? -0.095 4.43 20.891 1 94.56 363 LEU B O 1
ATOM 7101 N N . ALA B 1 364 ? -0.855 2.703 22.047 1 94.94 364 ALA B N 1
ATOM 7102 C CA . ALA B 1 364 ? 0.479 2.342 22.516 1 94.94 364 ALA B CA 1
ATOM 7103 C C . ALA B 1 364 ? 1.385 1.951 21.359 1 94.94 364 ALA B C 1
ATOM 7105 O O . ALA B 1 364 ? 2.576 2.271 21.359 1 94.94 364 ALA B O 1
ATOM 7106 N N . ALA B 1 365 ? 0.825 1.21 20.422 1 95.81 365 ALA B N 1
ATOM 7107 C CA . ALA B 1 365 ? 1.588 0.81 19.234 1 95.81 365 ALA B CA 1
ATOM 7108 C C . ALA B 1 365 ? 2.072 2.029 18.453 1 95.81 365 ALA B C 1
ATOM 7110 O O . ALA B 1 365 ? 3.219 2.066 18 1 95.81 365 ALA B O 1
ATOM 7111 N N . LEU B 1 366 ? 1.246 3.029 18.312 1 96.06 366 LEU B N 1
ATOM 7112 C CA . LEU B 1 366 ? 1.598 4.242 17.578 1 96.06 366 LEU B CA 1
ATOM 7113 C C . LEU B 1 366 ? 2.674 5.031 18.312 1 96.06 366 LEU B C 1
ATOM 7115 O O . LEU B 1 366 ? 3.678 5.43 17.719 1 96.06 366 LEU B O 1
ATOM 7119 N N . VAL B 1 367 ? 2.529 5.188 19.578 1 95.75 367 VAL B N 1
ATOM 7120 C CA . VAL B 1 367 ? 3.441 5.984 20.391 1 95.75 367 VAL B CA 1
ATOM 7121 C C . VAL B 1 367 ? 4.766 5.246 20.562 1 95.75 367 VAL B C 1
ATOM 7123 O O . VAL B 1 367 ? 5.805 5.863 20.812 1 95.75 367 VAL B O 1
ATOM 7126 N N . PHE B 1 368 ? 4.773 3.975 20.344 1 95.56 368 PHE B N 1
ATOM 7127 C CA . PHE B 1 368 ? 5.965 3.15 20.5 1 95.56 368 PHE B CA 1
ATOM 7128 C C . PHE B 1 368 ? 6.902 3.307 19.312 1 95.56 368 PHE B C 1
ATOM 7130 O O . PHE B 1 368 ? 8.086 2.965 19.391 1 95.56 368 PHE B O 1
ATOM 7137 N N . VAL B 1 369 ? 6.477 3.826 18.25 1 96.69 369 VAL B N 1
ATOM 7138 C CA . VAL B 1 369 ? 7.254 3.869 17.016 1 96.69 369 VAL B CA 1
ATOM 7139 C C . VAL B 1 369 ? 8.516 4.699 17.219 1 96.69 369 VAL B C 1
ATOM 7141 O O . VAL B 1 369 ? 9.617 4.262 16.891 1 96.69 369 VAL B O 1
ATOM 7144 N N . PRO B 1 370 ? 8.406 5.922 17.812 1 95.12 370 PRO B N 1
ATOM 7145 C CA . PRO B 1 370 ? 9.641 6.668 18.078 1 95.12 370 PRO B CA 1
ATOM 7146 C C . PRO B 1 370 ? 10.562 5.949 19.062 1 95.12 370 PRO B C 1
ATOM 7148 O O . PRO B 1 370 ? 11.789 6.035 18.938 1 95.12 370 PRO B O 1
ATOM 7151 N N . VAL B 1 371 ? 10.016 5.242 20 1 94 371 VAL B N 1
ATOM 7152 C CA . VAL B 1 371 ? 10.805 4.469 20.953 1 94 371 VAL B CA 1
ATOM 7153 C C . VAL B 1 371 ? 11.531 3.34 20.234 1 94 371 VAL B C 1
ATOM 7155 O O . VAL B 1 371 ? 12.719 3.096 20.469 1 94 371 VAL B O 1
ATOM 7158 N N . PHE B 1 372 ? 10.82 2.641 19.359 1 94.75 372 PHE B N 1
ATOM 7159 C CA . PHE B 1 372 ? 11.391 1.56 18.562 1 94.75 372 PHE B CA 1
ATOM 7160 C C . PHE B 1 372 ? 12.594 2.051 17.781 1 94.75 372 PHE B C 1
ATOM 7162 O O . PHE B 1 372 ? 13.648 1.403 17.766 1 94.75 372 PHE B O 1
ATOM 7169 N N . LYS B 1 373 ? 12.461 3.18 17.125 1 94.12 373 LYS B N 1
ATOM 7170 C CA . LYS B 1 373 ? 13.555 3.74 16.328 1 94.12 373 LYS B CA 1
ATOM 7171 C C . LYS B 1 373 ? 14.75 4.086 17.219 1 94.12 373 LYS B C 1
ATOM 7173 O O . LYS B 1 373 ? 15.898 3.842 16.844 1 94.12 373 LYS B O 1
ATOM 7178 N N . SER B 1 374 ? 14.461 4.676 18.375 1 91.94 374 SER B N 1
ATOM 7179 C CA . SER B 1 374 ? 15.531 5.062 19.281 1 91.94 374 SER B CA 1
ATOM 7180 C C . SER B 1 374 ? 16.281 3.842 19.812 1 91.94 374 SER B C 1
ATOM 7182 O O . SER B 1 374 ? 17.5 3.875 19.953 1 91.94 374 SER B O 1
ATOM 7184 N N . LEU B 1 375 ? 15.609 2.73 19.984 1 91 375 LEU B N 1
ATOM 7185 C CA . LEU B 1 375 ? 16.188 1.533 20.578 1 91 375 LEU B CA 1
ATOM 7186 C C . LEU B 1 375 ? 16.938 0.711 19.531 1 91 375 LEU B C 1
ATOM 7188 O O . LEU B 1 375 ? 17.969 0.111 19.828 1 91 375 LEU B O 1
ATOM 7192 N N . THR B 1 376 ? 16.438 0.686 18.281 1 92.44 376 THR B N 1
ATOM 7193 C CA . THR B 1 376 ? 16.969 -0.266 17.297 1 92.44 376 THR B CA 1
ATOM 7194 C C . THR B 1 376 ? 17.781 0.452 16.219 1 92.44 376 THR B C 1
ATOM 7196 O O . THR B 1 376 ? 18.594 -0.167 15.539 1 92.44 376 THR B O 1
ATOM 7199 N N . GLY B 1 377 ? 17.453 1.737 16.031 1 91.88 377 GLY B N 1
ATOM 7200 C CA . GLY B 1 377 ? 18.078 2.479 14.945 1 91.88 377 GLY B CA 1
ATOM 7201 C C . GLY B 1 377 ? 17.438 2.197 13.602 1 91.88 377 GLY B C 1
ATOM 7202 O O . GLY B 1 377 ? 17.781 2.836 12.602 1 91.88 377 GLY B O 1
ATOM 7203 N N . LEU B 1 378 ? 16.5 1.28 13.5 1 96.06 378 LEU B N 1
ATOM 7204 C CA . LEU B 1 378 ? 15.812 0.953 12.25 1 96.06 378 LEU B CA 1
ATOM 7205 C C . LEU B 1 378 ? 14.797 2.031 11.891 1 96.06 378 LEU B C 1
ATOM 7207 O O . LEU B 1 378 ? 14.344 2.775 12.766 1 96.06 378 LEU B O 1
ATOM 7211 N N . PRO B 1 379 ? 14.477 2.156 10.648 1 96.5 379 PRO B N 1
ATOM 7212 C CA . PRO B 1 379 ? 13.539 3.195 10.211 1 96.5 379 PRO B CA 1
ATOM 7213 C C . PRO B 1 379 ? 12.164 3.051 10.844 1 96.5 379 PRO B C 1
ATOM 7215 O O . PRO B 1 379 ? 11.742 1.94 11.18 1 96.5 379 PRO B O 1
ATOM 7218 N N . PRO B 1 380 ? 11.445 4.133 10.906 1 96.5 380 PRO B N 1
ATOM 7219 C CA . PRO B 1 380 ? 10.164 4.191 11.617 1 96.5 380 PRO B CA 1
ATOM 7220 C C . PRO B 1 380 ? 9.125 3.23 11.047 1 96.5 380 PRO B C 1
ATOM 7222 O O . PRO B 1 380 ? 8.273 2.729 11.789 1 96.5 380 PRO B O 1
ATOM 7225 N N . PHE B 1 381 ? 9.094 2.975 9.758 1 97 381 PHE B N 1
ATOM 7226 C CA . PHE B 1 381 ? 8.047 2.125 9.195 1 97 381 PHE B CA 1
ATOM 7227 C C . PHE B 1 381 ? 8.133 0.713 9.758 1 97 381 PHE B C 1
ATOM 7229 O O . PHE B 1 381 ? 7.121 0.019 9.875 1 97 381 PHE B O 1
ATOM 7236 N N . MET B 1 382 ? 9.359 0.244 10.172 1 97.44 382 MET B N 1
ATOM 7237 C CA . MET B 1 382 ? 9.516 -1.057 10.812 1 97.44 382 MET B CA 1
ATOM 7238 C C . MET B 1 382 ? 8.797 -1.089 12.156 1 97.44 382 MET B C 1
ATOM 7240 O O . MET B 1 382 ? 8.188 -2.102 12.516 1 97.44 382 MET B O 1
ATOM 7244 N N . GLY B 1 383 ? 8.953 0.007 12.898 1 96.94 383 GLY B N 1
ATOM 7245 C CA . GLY B 1 383 ? 8.203 0.106 14.141 1 96.94 383 GLY B CA 1
ATOM 7246 C C . GLY B 1 383 ? 6.703 0.071 13.945 1 96.94 383 GLY B C 1
ATOM 7247 O O . GLY B 1 383 ? 5.98 -0.532 14.742 1 96.94 383 GLY B O 1
ATOM 7248 N N . MET B 1 384 ? 6.27 0.74 12.945 1 97.12 384 MET B N 1
ATOM 7249 C CA . MET B 1 384 ? 4.844 0.768 12.625 1 97.12 384 MET B CA 1
ATOM 7250 C C . MET B 1 384 ? 4.34 -0.626 12.273 1 97.12 384 MET B C 1
ATOM 7252 O O . MET B 1 384 ? 3.254 -1.025 12.703 1 97.12 384 MET B O 1
ATOM 7256 N N . LEU B 1 385 ? 5.145 -1.371 11.469 1 97.62 385 LEU B N 1
ATOM 7257 C CA . LEU B 1 385 ? 4.777 -2.73 11.094 1 97.62 385 LEU B CA 1
ATOM 7258 C C . LEU B 1 385 ? 4.754 -3.648 12.305 1 97.62 385 LEU B C 1
ATOM 7260 O O . LEU B 1 385 ? 3.924 -4.555 12.391 1 97.62 385 LEU B O 1
ATOM 7264 N N . LEU B 1 386 ? 5.652 -3.434 13.234 1 96.88 386 LEU B N 1
ATOM 7265 C CA . LEU B 1 386 ? 5.637 -4.172 14.492 1 96.88 386 LEU B CA 1
ATOM 7266 C C . LEU B 1 386 ? 4.332 -3.936 15.25 1 96.88 386 LEU B C 1
ATOM 7268 O O . LEU B 1 386 ? 3.688 -4.887 15.695 1 96.88 386 LEU B O 1
ATOM 7272 N N . GLY B 1 387 ? 4.039 -2.648 15.406 1 96.5 387 GLY B N 1
ATOM 7273 C CA . GLY B 1 387 ? 2.797 -2.305 16.078 1 96.5 387 GLY B CA 1
ATOM 7274 C C . GLY B 1 387 ? 1.573 -2.932 15.438 1 96.5 387 GLY B C 1
ATOM 7275 O O . GLY B 1 387 ? 0.708 -3.469 16.125 1 96.5 387 GLY B O 1
ATOM 7276 N N . LEU B 1 388 ? 1.515 -2.861 14.125 1 96.75 388 LEU B N 1
ATOM 7277 C CA . LEU B 1 388 ? 0.399 -3.457 13.398 1 96.75 388 LEU B CA 1
ATOM 7278 C C . LEU B 1 388 ? 0.367 -4.969 13.594 1 96.75 388 LEU B C 1
ATOM 7280 O O . LEU B 1 388 ? -0.701 -5.551 13.805 1 96.75 388 LEU B O 1
ATOM 7284 N N . GLY B 1 389 ? 1.531 -5.633 13.461 1 95.62 389 GLY B N 1
ATOM 7285 C CA . GLY B 1 389 ? 1.603 -7.07 13.672 1 95.62 389 GLY B CA 1
ATOM 7286 C C . GLY B 1 389 ? 1.104 -7.492 15.039 1 95.62 389 GLY B C 1
ATOM 7287 O O . GLY B 1 389 ? 0.346 -8.461 15.164 1 95.62 389 GLY B O 1
ATOM 7288 N N . VAL B 1 390 ? 1.451 -6.793 16.078 1 94.38 390 VAL B N 1
ATOM 7289 C CA . VAL B 1 390 ? 1.061 -7.105 17.438 1 94.38 390 VAL B CA 1
ATOM 7290 C C . VAL B 1 390 ? -0.447 -6.926 17.609 1 94.38 390 VAL B C 1
ATOM 7292 O O . VAL B 1 390 ? -1.121 -7.773 18.188 1 94.38 390 VAL B O 1
ATOM 7295 N N . LEU B 1 391 ? -0.892 -5.805 17.125 1 94 391 LEU B N 1
ATOM 7296 C CA . LEU B 1 391 ? -2.324 -5.543 17.234 1 94 391 LEU B CA 1
ATOM 7297 C C . LEU B 1 391 ? -3.121 -6.59 16.453 1 94 391 LEU B C 1
ATOM 7299 O O . LEU B 1 391 ? -4.223 -6.965 16.859 1 94 391 LEU B O 1
ATOM 7303 N N . TRP B 1 392 ? -2.588 -6.973 15.289 1 93.38 392 TRP B N 1
ATOM 7304 C CA . TRP B 1 392 ? -3.223 -8 14.469 1 93.38 392 TRP B CA 1
ATOM 7305 C C . TRP B 1 392 ? -3.361 -9.305 15.242 1 93.38 392 TRP B C 1
ATOM 7307 O O . TRP B 1 392 ? -4.445 -9.891 15.289 1 93.38 392 TRP B O 1
ATOM 7317 N N . ILE B 1 393 ? -2.332 -9.766 15.875 1 91.31 393 ILE B N 1
ATOM 7318 C CA . ILE B 1 393 ? -2.34 -11 16.656 1 91.31 393 ILE B CA 1
ATOM 7319 C C . ILE B 1 393 ? -3.289 -10.852 17.844 1 91.31 393 ILE B C 1
ATOM 7321 O O . ILE B 1 393 ? -4.004 -11.797 18.188 1 91.31 393 ILE B O 1
ATOM 7325 N N . LEU B 1 394 ? -3.299 -9.727 18.453 1 91.12 394 LEU B N 1
ATOM 7326 C CA . LEU B 1 394 ? -4.176 -9.484 19.594 1 91.12 394 LEU B CA 1
ATOM 7327 C C . LEU B 1 394 ? -5.641 -9.594 19.188 1 91.12 394 LEU B C 1
ATOM 7329 O O . LEU B 1 394 ? -6.43 -10.25 19.875 1 91.12 394 LEU B O 1
ATOM 7333 N N . THR B 1 395 ? -6.016 -8.906 18.156 1 90.88 395 THR B N 1
ATOM 7334 C CA . THR B 1 395 ? -7.41 -8.922 17.719 1 90.88 395 THR B CA 1
ATOM 7335 C C . THR B 1 395 ? -7.828 -10.32 17.297 1 90.88 395 THR B C 1
ATOM 7337 O O . THR B 1 395 ? -8.977 -10.727 17.5 1 90.88 395 THR B O 1
ATOM 7340 N N . ASP B 1 396 ? -6.914 -11.07 16.672 1 88.81 396 ASP B N 1
ATOM 7341 C CA . ASP B 1 396 ? -7.203 -12.461 16.359 1 88.81 396 ASP B CA 1
ATOM 7342 C C . ASP B 1 396 ? -7.441 -13.281 17.625 1 88.81 396 ASP B C 1
ATOM 7344 O O . ASP B 1 396 ? -8.328 -14.133 17.656 1 88.81 396 ASP B O 1
ATOM 7348 N N . ALA B 1 397 ? -6.652 -13.031 18.625 1 86.25 397 ALA B N 1
ATOM 7349 C CA . ALA B 1 397 ? -6.742 -13.773 19.875 1 86.25 397 ALA B CA 1
ATOM 7350 C C . ALA B 1 397 ? -8.047 -13.461 20.609 1 86.25 397 ALA B C 1
ATOM 7352 O O . ALA B 1 397 ? -8.688 -14.359 21.156 1 86.25 397 ALA B O 1
ATOM 7353 N N . ILE B 1 398 ? -8.469 -12.234 20.594 1 86.38 398 ILE B N 1
ATOM 7354 C CA . ILE B 1 398 ? -9.648 -11.852 21.359 1 86.38 398 ILE B CA 1
ATOM 7355 C C . ILE B 1 398 ? -10.906 -12.305 20.625 1 86.38 398 ILE B C 1
ATOM 7357 O O . ILE B 1 398 ? -11.93 -12.594 21.25 1 86.38 398 ILE B O 1
ATOM 7361 N N . HIS B 1 399 ? -10.844 -12.406 19.328 1 84.56 399 HIS B N 1
ATOM 7362 C CA . HIS B 1 399 ? -12.023 -12.82 18.578 1 84.56 399 HIS B CA 1
ATOM 7363 C C . HIS B 1 399 ? -11.953 -14.305 18.219 1 84.56 399 HIS B C 1
ATOM 7365 O O . HIS B 1 399 ? -12.734 -14.789 17.391 1 84.56 399 HIS B O 1
ATOM 7371 N N . TYR B 1 400 ? -11.031 -14.93 18.781 1 80.19 400 TYR B N 1
ATOM 7372 C CA . TYR B 1 400 ? -10.891 -16.359 18.516 1 80.19 400 TYR B CA 1
ATOM 7373 C C . TYR B 1 400 ? -12.164 -17.109 18.891 1 80.19 400 TYR B C 1
ATOM 7375 O O . TYR B 1 400 ? -12.688 -16.922 20 1 80.19 400 TYR B O 1
ATOM 7383 N N . GLY B 1 401 ? -12.727 -17.875 18 1 67.56 401 GLY B N 1
ATOM 7384 C CA . GLY B 1 401 ? -13.891 -18.703 18.281 1 67.56 401 GLY B CA 1
ATOM 7385 C C . GLY B 1 401 ? -15.203 -18 17.969 1 67.56 401 GLY B C 1
ATOM 7386 O O . GLY B 1 401 ? -16.266 -18.609 18.062 1 67.56 401 GLY B O 1
ATOM 7387 N N . GLU B 1 402 ? -15.086 -16.703 17.781 1 69.25 402 GLU B N 1
ATOM 7388 C CA . GLU B 1 402 ? -16.312 -15.969 17.5 1 69.25 402 GLU B CA 1
ATOM 7389 C C . GLU B 1 402 ? -16.594 -15.93 16 1 69.25 402 GLU B C 1
ATOM 7391 O O . GLU B 1 402 ? -15.75 -15.492 15.211 1 69.25 402 GLU B O 1
ATOM 7396 N N . SER B 1 403 ? -17.422 -16.828 15.383 1 59.75 403 SER B N 1
ATOM 7397 C CA . SER B 1 403 ? -17.734 -16.891 13.961 1 59.75 403 SER B CA 1
ATOM 7398 C C . SER B 1 403 ? -18.469 -15.648 13.484 1 59.75 403 SER B C 1
ATOM 7400 O O . SER B 1 403 ? -18.344 -15.25 12.328 1 59.75 403 SER B O 1
ATOM 7402 N N . GLY B 1 404 ? -19.344 -14.93 14.297 1 52.91 404 GLY B N 1
ATOM 7403 C CA . GLY B 1 404 ? -20.266 -13.906 13.852 1 52.91 404 GLY B CA 1
ATOM 7404 C C . GLY B 1 404 ? -19.625 -12.539 13.711 1 52.91 404 GLY B C 1
ATOM 7405 O O . GLY B 1 404 ? -20.25 -11.586 13.25 1 52.91 404 GLY B O 1
ATOM 7406 N N . ARG B 1 405 ? -18.422 -12.445 14.086 1 54.75 405 ARG B N 1
ATOM 7407 C CA . ARG B 1 405 ? -17.922 -11.078 14.117 1 54.75 405 ARG B CA 1
ATOM 7408 C C . ARG B 1 405 ? -16.766 -10.898 13.141 1 54.75 405 ARG B C 1
ATOM 7410 O O . ARG B 1 405 ? -15.703 -10.375 13.508 1 54.75 405 ARG B O 1
ATOM 7417 N N . GLN B 1 406 ? -16.953 -11.289 11.898 1 57.97 406 GLN B N 1
ATOM 7418 C CA . GLN B 1 406 ? -15.961 -11.188 10.836 1 57.97 406 GLN B CA 1
ATOM 7419 C C . GLN B 1 406 ? -15.641 -9.734 10.523 1 57.97 406 GLN B C 1
ATOM 7421 O O . GLN B 1 406 ? -14.516 -9.414 10.117 1 57.97 406 GLN B O 1
ATOM 7426 N N . ARG B 1 407 ? -16.578 -8.859 10.961 1 58.25 407 ARG B N 1
ATOM 7427 C CA . ARG B 1 407 ? -16.422 -7.445 10.648 1 58.25 407 ARG B CA 1
ATOM 7428 C C . ARG B 1 407 ? -15.344 -6.801 11.508 1 58.25 407 ARG B C 1
ATOM 7430 O O . ARG B 1 407 ? -14.82 -5.738 11.164 1 58.25 407 ARG B O 1
ATOM 7437 N N . LEU B 1 408 ? -15.023 -7.438 12.531 1 67.25 408 LEU B N 1
ATOM 7438 C CA . LEU B 1 408 ? -14.094 -6.832 13.484 1 67.25 408 LEU B CA 1
ATOM 7439 C C . LEU B 1 408 ? -12.672 -7.344 13.25 1 67.25 408 LEU B C 1
ATOM 7441 O O . LEU B 1 408 ? -11.727 -6.859 13.875 1 67.25 408 LEU B O 1
ATOM 7445 N N . LYS B 1 409 ? -12.555 -8.172 12.25 1 73.06 409 LYS B N 1
ATOM 7446 C CA . LYS B 1 409 ? -11.227 -8.695 11.953 1 73.06 409 LYS B CA 1
ATOM 7447 C C . LYS B 1 409 ? -10.438 -7.73 11.078 1 73.06 409 LYS B C 1
ATOM 7449 O O . LYS B 1 409 ? -11.016 -6.859 10.43 1 73.06 409 LYS B O 1
ATOM 7454 N N . VAL B 1 410 ? -9.164 -7.75 11.141 1 80.56 410 VAL B N 1
ATOM 7455 C CA . VAL B 1 410 ? -8.219 -6.824 10.523 1 80.56 410 VAL B CA 1
ATOM 7456 C C . VAL B 1 410 ? -8.484 -6.738 9.023 1 80.56 410 VAL B C 1
ATOM 7458 O O . VAL B 1 410 ? -8.484 -5.648 8.445 1 80.56 410 VAL B O 1
ATOM 7461 N N . PRO B 1 411 ? -8.883 -7.793 8.383 1 76.81 411 PRO B N 1
ATOM 7462 C CA . PRO B 1 411 ? -9.125 -7.676 6.945 1 76.81 411 PRO B CA 1
ATOM 7463 C C . PRO B 1 411 ? -10.281 -6.73 6.613 1 76.81 411 PRO B C 1
ATOM 7465 O O . PRO B 1 411 ? -10.227 -6.016 5.613 1 76.81 411 PRO B O 1
ATOM 7468 N N . GLN B 1 412 ? -11.25 -6.645 7.422 1 76.5 412 GLN B N 1
ATOM 7469 C CA . GLN B 1 412 ? -12.344 -5.707 7.188 1 76.5 412 GLN B CA 1
ATOM 7470 C C . GLN B 1 412 ? -11.898 -4.266 7.414 1 76.5 412 GLN B C 1
ATOM 7472 O O . GLN B 1 412 ? -12.328 -3.359 6.699 1 76.5 412 GLN B O 1
ATOM 7477 N N . ALA B 1 413 ? -11.047 -4.176 8.383 1 79.62 413 ALA B N 1
ATOM 7478 C CA . ALA B 1 413 ? -10.484 -2.85 8.633 1 79.62 413 ALA B CA 1
ATOM 7479 C C . ALA B 1 413 ? -9.656 -2.371 7.445 1 79.62 413 ALA B C 1
ATOM 7481 O O . ALA B 1 413 ? -9.68 -1.188 7.102 1 79.62 413 ALA B O 1
ATOM 7482 N N . LEU B 1 414 ? -9 -3.26 6.82 1 81.44 414 LEU B N 1
ATOM 7483 C CA . LEU B 1 414 ? -8.141 -2.945 5.688 1 81.44 414 LEU B CA 1
ATOM 7484 C C . LEU B 1 414 ? -8.961 -2.439 4.508 1 81.44 414 LEU B C 1
ATOM 7486 O O . LEU B 1 414 ? -8.461 -1.67 3.682 1 81.44 414 LEU B O 1
ATOM 7490 N N . SER B 1 415 ? -10.18 -2.785 4.441 1 83.06 415 SER B N 1
ATOM 7491 C CA . SER B 1 415 ? -11.039 -2.363 3.338 1 83.06 415 SER B CA 1
ATOM 7492 C C . SER B 1 415 ? -11.5 -0.919 3.518 1 83.06 415 SER B C 1
ATOM 7494 O O . SER B 1 415 ? -12.031 -0.31 2.586 1 83.06 415 SER B O 1
ATOM 7496 N N . ARG B 1 416 ? -11.164 -0.34 4.68 1 83.94 416 ARG B N 1
ATOM 7497 C CA . ARG B 1 416 ? -11.664 0.997 4.98 1 83.94 416 ARG B CA 1
ATOM 7498 C C . ARG B 1 416 ? -10.531 2.014 5.012 1 83.94 416 ARG B C 1
ATOM 7500 O O . ARG B 1 416 ? -10.766 3.207 5.219 1 83.94 416 ARG B O 1
ATOM 7507 N N . ILE B 1 417 ? -9.359 1.536 4.758 1 88.31 417 ILE B N 1
ATOM 7508 C CA . ILE B 1 417 ? -8.25 2.482 4.828 1 88.31 417 ILE B CA 1
ATOM 7509 C C . ILE B 1 417 ? -8.258 3.379 3.594 1 88.31 417 ILE B C 1
ATOM 7511 O O . ILE B 1 417 ? -8.82 3.016 2.559 1 88.31 417 ILE B O 1
ATOM 7515 N N . ASP B 1 418 ? -7.676 4.539 3.717 1 87.75 418 ASP B N 1
ATOM 7516 C CA . ASP B 1 418 ? -7.617 5.531 2.648 1 87.75 418 ASP B CA 1
ATOM 7517 C C . ASP B 1 418 ? -6.531 5.18 1.633 1 87.75 418 ASP B C 1
ATOM 7519 O O . ASP B 1 418 ? -5.543 5.906 1.493 1 87.75 418 ASP B O 1
ATOM 7523 N N . THR B 1 419 ? -6.789 4.188 0.822 1 90.19 419 THR B N 1
ATOM 7524 C CA . THR B 1 419 ? -5.84 3.748 -0.195 1 90.19 419 THR B CA 1
ATOM 7525 C C . THR B 1 419 ? -5.691 4.801 -1.288 1 90.19 419 THR B C 1
ATOM 7527 O O . THR B 1 419 ? -4.625 4.93 -1.894 1 90.19 419 THR B O 1
ATOM 7530 N N . GLN B 1 420 ? -6.695 5.543 -1.512 1 91.06 420 GLN B N 1
ATOM 7531 C CA . GLN B 1 420 ? -6.609 6.641 -2.467 1 91.06 420 GLN B CA 1
ATOM 7532 C C . GLN B 1 420 ? -5.543 7.652 -2.051 1 91.06 420 GLN B C 1
ATOM 7534 O O . GLN B 1 420 ? -4.746 8.094 -2.879 1 91.06 420 GLN B O 1
ATOM 7539 N N . GLY B 1 421 ? -5.586 8.016 -0.759 1 89.81 421 GLY B N 1
ATOM 7540 C CA . GLY B 1 421 ? -4.57 8.922 -0.243 1 89.81 421 GLY B CA 1
ATOM 7541 C C . GLY B 1 421 ? -3.16 8.383 -0.39 1 89.81 421 GLY B C 1
ATOM 7542 O O . GLY B 1 421 ? -2.232 9.133 -0.698 1 89.81 421 GLY B O 1
ATOM 7543 N N . ILE B 1 422 ? -2.994 7.098 -0.234 1 93.5 422 ILE B N 1
ATOM 7544 C CA . ILE B 1 422 ? -1.695 6.445 -0.357 1 93.5 422 ILE B CA 1
ATOM 7545 C C . ILE B 1 422 ? -1.188 6.57 -1.792 1 93.5 422 ILE B C 1
ATOM 7547 O O . ILE B 1 422 ? -0.026 6.914 -2.02 1 93.5 422 ILE B O 1
ATOM 7551 N N . LEU B 1 423 ? -2.045 6.305 -2.748 1 95.06 423 LEU B N 1
ATOM 7552 C CA . LEU B 1 423 ? -1.66 6.379 -4.152 1 95.06 423 LEU B CA 1
ATOM 7553 C C . LEU B 1 423 ? -1.38 7.824 -4.562 1 95.06 423 LEU B C 1
ATOM 7555 O O . LEU B 1 423 ? -0.502 8.078 -5.391 1 95.06 423 LEU B O 1
ATOM 7559 N N . PHE B 1 424 ? -2.148 8.727 -4.016 1 93.12 424 PHE B N 1
ATOM 7560 C CA . PHE B 1 424 ? -1.894 10.141 -4.262 1 93.12 424 PHE B CA 1
ATOM 7561 C C . PHE B 1 424 ? -0.499 10.531 -3.787 1 93.12 424 PHE B C 1
ATOM 7563 O O . PHE B 1 424 ? 0.268 11.141 -4.531 1 93.12 424 PHE B O 1
ATOM 7570 N N . PHE B 1 425 ? -0.152 10.141 -2.566 1 93.56 425 PHE B N 1
ATOM 7571 C CA . PHE B 1 425 ? 1.154 10.453 -2.002 1 93.56 425 PHE B CA 1
ATOM 7572 C C . PHE B 1 425 ? 2.264 9.766 -2.783 1 93.56 425 PHE B C 1
ATOM 7574 O O . PHE B 1 425 ? 3.344 10.328 -2.973 1 93.56 425 PHE B O 1
ATOM 7581 N N . LEU B 1 426 ? 2.018 8.547 -3.205 1 96.88 426 LEU B N 1
ATOM 7582 C CA . LEU B 1 426 ? 2.984 7.844 -4.039 1 96.88 426 LEU B CA 1
ATOM 7583 C C . LEU B 1 426 ? 3.279 8.625 -5.312 1 96.88 426 LEU B C 1
ATOM 7585 O O . LEU B 1 426 ? 4.441 8.844 -5.66 1 96.88 426 LEU B O 1
ATOM 7589 N N . GLY B 1 427 ? 2.236 9.094 -5.973 1 97.06 427 GLY B N 1
ATOM 7590 C CA . GLY B 1 427 ? 2.398 9.867 -7.195 1 97.06 427 GLY B CA 1
ATOM 7591 C C . GLY B 1 427 ? 3.15 11.164 -6.988 1 97.06 427 GLY B C 1
ATOM 7592 O O . GLY B 1 427 ? 4.07 11.484 -7.742 1 97.06 427 GLY B O 1
ATOM 7593 N N . ILE B 1 428 ? 2.803 11.844 -5.938 1 95.44 428 ILE B N 1
ATOM 7594 C CA . ILE B 1 428 ? 3.375 13.164 -5.684 1 95.44 428 ILE B CA 1
ATOM 7595 C C . ILE B 1 428 ? 4.844 13.016 -5.289 1 95.44 428 ILE B C 1
ATOM 7597 O O . ILE B 1 428 ? 5.699 13.766 -5.777 1 95.44 428 ILE B O 1
ATOM 7601 N N . LEU B 1 429 ? 5.137 12.07 -4.43 1 97 429 LEU B N 1
ATOM 7602 C CA . LEU B 1 429 ? 6.5 11.914 -3.938 1 97 429 LEU B CA 1
ATOM 7603 C C . LEU B 1 429 ? 7.418 11.406 -5.039 1 97 429 LEU B C 1
ATOM 7605 O O . LEU B 1 429 ? 8.586 11.805 -5.121 1 97 429 LEU B O 1
ATOM 7609 N N . LEU B 1 430 ? 6.902 10.523 -5.879 1 98.12 430 LEU B N 1
ATOM 7610 C CA . LEU B 1 430 ? 7.68 10.102 -7.035 1 98.12 430 LEU B CA 1
ATOM 7611 C C . LEU B 1 430 ? 7.945 11.281 -7.973 1 98.12 430 LEU B C 1
ATOM 7613 O O . LEU B 1 430 ? 9.031 11.391 -8.547 1 98.12 430 LEU B O 1
ATOM 7617 N N . SER B 1 431 ? 6.973 12.148 -8.125 1 97.81 431 SER B N 1
ATOM 7618 C CA . SER B 1 431 ? 7.121 13.328 -8.977 1 97.81 431 SER B CA 1
ATOM 7619 C C . SER B 1 431 ? 8.211 14.258 -8.453 1 97.81 431 SER B C 1
ATOM 7621 O O . SER B 1 431 ? 9.094 14.672 -9.211 1 97.81 431 SER B O 1
ATOM 7623 N N . VAL B 1 432 ? 8.133 14.531 -7.195 1 96.81 432 VAL B N 1
ATOM 7624 C CA . VAL B 1 432 ? 9.117 15.414 -6.582 1 96.81 432 VAL B CA 1
ATOM 7625 C C . VAL B 1 432 ? 10.5 14.773 -6.656 1 96.81 432 VAL B C 1
ATOM 7627 O O . VAL B 1 432 ? 11.5 15.461 -6.895 1 96.81 432 VAL B O 1
ATOM 7630 N N . GLY B 1 433 ? 10.555 13.445 -6.48 1 97.25 433 GLY B N 1
ATOM 7631 C CA . GLY B 1 433 ? 11.812 12.719 -6.598 1 97.25 433 GLY B CA 1
ATOM 7632 C C . GLY B 1 433 ? 12.453 12.852 -7.965 1 97.25 433 GLY B C 1
ATOM 7633 O O . GLY B 1 433 ? 13.68 12.922 -8.078 1 97.25 433 GLY B O 1
ATOM 7634 N N . SER B 1 434 ? 11.625 12.883 -8.977 1 98 434 SER B N 1
ATOM 7635 C CA . SER B 1 434 ? 12.156 13.047 -10.32 1 98 434 SER B CA 1
ATOM 7636 C C . SER B 1 434 ? 12.766 14.43 -10.516 1 98 434 SER B C 1
ATOM 7638 O O . SER B 1 434 ? 13.82 14.562 -11.133 1 98 434 SER B O 1
ATOM 7640 N N . LEU B 1 435 ? 12.141 15.453 -10.016 1 97.75 435 LEU B N 1
ATOM 7641 C CA . LEU B 1 435 ? 12.648 16.812 -10.109 1 97.75 435 LEU B CA 1
ATOM 7642 C C . LEU B 1 435 ? 13.945 16.969 -9.32 1 97.75 435 LEU B C 1
ATOM 7644 O O . LEU B 1 435 ? 14.867 17.656 -9.758 1 97.75 435 LEU B O 1
ATOM 7648 N N . GLU B 1 436 ? 13.953 16.359 -8.195 1 96.88 436 GLU B N 1
ATOM 7649 C CA . GLU B 1 436 ? 15.164 16.375 -7.379 1 96.88 436 GLU B CA 1
ATOM 7650 C C . GLU B 1 436 ? 16.328 15.688 -8.102 1 96.88 436 GLU B C 1
ATOM 7652 O O . GLU B 1 436 ? 17.438 16.219 -8.117 1 96.88 436 GLU B O 1
ATOM 7657 N N . SER B 1 437 ? 16.062 14.547 -8.656 1 96.56 437 SER B N 1
ATOM 7658 C CA . SER B 1 437 ? 17.094 13.773 -9.352 1 96.56 437 SER B CA 1
ATOM 7659 C C . SER B 1 437 ? 17.641 14.539 -10.547 1 96.56 437 SER B C 1
ATOM 7661 O O . SER B 1 437 ? 18.828 14.414 -10.883 1 96.56 437 SER B O 1
ATOM 7663 N N . ALA B 1 438 ? 16.781 15.344 -11.156 1 96.62 438 ALA B N 1
ATOM 7664 C CA . ALA B 1 438 ? 17.188 16.125 -12.32 1 96.62 438 ALA B CA 1
ATOM 7665 C C . ALA B 1 438 ? 17.922 17.391 -11.898 1 96.62 438 ALA B C 1
ATOM 7667 O O . ALA B 1 438 ? 18.469 18.109 -12.742 1 96.62 438 ALA B O 1
ATOM 7668 N N . GLY B 1 439 ? 17.922 17.703 -10.648 1 95.94 439 GLY B N 1
ATOM 7669 C CA . GLY B 1 439 ? 18.625 18.875 -10.133 1 95.94 439 GLY B CA 1
ATOM 7670 C C . GLY B 1 439 ? 17.797 20.141 -10.211 1 95.94 439 GLY B C 1
ATOM 7671 O O . GLY B 1 439 ? 18.297 21.234 -9.891 1 95.94 439 GLY B O 1
ATOM 7672 N N . ILE B 1 440 ? 16.609 20.047 -10.562 1 97 440 ILE B N 1
ATOM 7673 C CA . ILE B 1 440 ? 15.734 21.203 -10.766 1 97 440 ILE B CA 1
ATOM 7674 C C . ILE B 1 440 ? 15.438 21.859 -9.422 1 97 440 ILE B C 1
ATOM 7676 O O . ILE B 1 440 ? 15.422 23.094 -9.32 1 97 440 ILE B O 1
ATOM 7680 N N . LEU B 1 441 ? 15.203 21.109 -8.414 1 96.5 441 LEU B N 1
ATOM 7681 C CA . LEU B 1 441 ? 14.883 21.641 -7.098 1 96.5 441 LEU B CA 1
ATOM 7682 C C . LEU B 1 441 ? 16.078 22.359 -6.496 1 96.5 441 LEU B C 1
ATOM 7684 O O . LEU B 1 441 ? 15.93 23.375 -5.805 1 96.5 441 LEU B O 1
ATOM 7688 N N . ARG B 1 442 ? 17.234 21.812 -6.73 1 95.12 442 ARG B N 1
ATOM 7689 C CA . ARG B 1 442 ? 18.438 22.5 -6.266 1 95.12 442 ARG B CA 1
ATOM 7690 C C . ARG B 1 442 ? 18.609 23.844 -6.957 1 95.12 442 ARG B C 1
ATOM 7692 O O . ARG B 1 442 ? 19.031 24.812 -6.332 1 95.12 442 ARG B O 1
ATOM 7699 N N . GLN B 1 443 ? 18.312 23.875 -8.195 1 94.94 443 GLN B N 1
ATOM 7700 C CA . GLN B 1 443 ? 18.359 25.125 -8.938 1 94.94 443 GLN B CA 1
ATOM 7701 C C . GLN B 1 443 ? 17.359 26.141 -8.375 1 94.94 443 GLN B C 1
ATOM 7703 O O . GLN B 1 443 ? 17.672 27.328 -8.273 1 94.94 443 GLN B O 1
ATOM 7708 N N . LEU B 1 444 ? 16.266 25.641 -8.047 1 92.75 444 LEU B N 1
ATOM 7709 C CA . LEU B 1 444 ? 15.258 26.5 -7.434 1 92.75 444 LEU B CA 1
ATOM 7710 C C . LEU B 1 444 ? 15.742 27.031 -6.086 1 92.75 444 LEU B C 1
ATOM 7712 O O . LEU B 1 444 ? 15.531 28.203 -5.766 1 92.75 444 LEU B O 1
ATOM 7716 N N . ALA B 1 445 ? 16.359 26.219 -5.305 1 92.44 445 ALA B N 1
ATOM 7717 C CA . ALA B 1 445 ? 16.922 26.625 -4.02 1 92.44 445 ALA B CA 1
ATOM 7718 C C . ALA B 1 445 ? 17.938 27.75 -4.188 1 92.44 445 ALA B C 1
ATOM 7720 O O . ALA B 1 445 ? 17.906 28.734 -3.447 1 92.44 445 ALA B O 1
ATOM 7721 N N . ASN B 1 446 ? 18.797 27.531 -5.133 1 92.69 446 ASN B N 1
ATOM 7722 C CA . ASN B 1 446 ? 19.797 28.547 -5.418 1 92.69 446 ASN B CA 1
ATOM 7723 C C . ASN B 1 446 ? 19.172 29.875 -5.816 1 92.69 446 ASN B C 1
ATOM 7725 O O . ASN B 1 446 ? 19.641 30.938 -5.398 1 92.69 446 ASN B O 1
ATOM 7729 N N . TYR B 1 447 ? 18.188 29.75 -6.629 1 92.56 447 TYR B N 1
ATOM 7730 C CA . TYR B 1 447 ? 17.469 30.953 -7.051 1 92.56 447 TYR B CA 1
ATOM 7731 C C . TYR B 1 447 ? 16.844 31.656 -5.855 1 92.56 447 TYR B C 1
ATOM 7733 O O . TYR B 1 447 ? 16.938 32.875 -5.723 1 92.56 447 TYR B O 1
ATOM 7741 N N . LEU B 1 448 ? 16.188 30.922 -4.957 1 90.62 448 LEU B N 1
ATOM 7742 C CA . LEU B 1 448 ? 15.539 31.484 -3.783 1 90.62 448 LEU B CA 1
ATOM 7743 C C . LEU B 1 448 ? 16.578 32.062 -2.826 1 90.62 448 LEU B C 1
ATOM 7745 O O . LEU B 1 448 ? 16.359 33.156 -2.275 1 90.62 448 LEU B O 1
ATOM 7749 N N . ASP B 1 449 ? 17.641 31.391 -2.684 1 90.12 449 ASP B N 1
ATOM 7750 C CA . ASP B 1 449 ? 18.703 31.875 -1.8 1 90.12 449 ASP B CA 1
ATOM 7751 C C . ASP B 1 449 ? 19.297 33.188 -2.299 1 90.12 449 ASP B C 1
ATOM 7753 O O . ASP B 1 449 ? 19.688 34.031 -1.499 1 90.12 449 ASP B O 1
ATOM 7757 N N . ALA B 1 450 ? 19.344 33.344 -3.529 1 91.5 450 ALA B N 1
ATOM 7758 C CA . ALA B 1 450 ? 19.922 34.531 -4.137 1 91.5 450 ALA B CA 1
ATOM 7759 C C . ALA B 1 450 ? 18.969 35.719 -4.039 1 91.5 450 ALA B C 1
ATOM 7761 O O . ALA B 1 450 ? 19.391 36.875 -3.98 1 91.5 450 ALA B O 1
ATOM 7762 N N . ASN B 1 451 ? 17.688 35.438 -3.9 1 91.56 451 ASN B N 1
ATOM 7763 C CA . ASN B 1 451 ? 16.703 36.531 -4.012 1 91.56 451 ASN B CA 1
ATOM 7764 C C . ASN B 1 451 ? 15.953 36.75 -2.701 1 91.56 451 ASN B C 1
ATOM 7766 O O . ASN B 1 451 ? 15.281 37.75 -2.521 1 91.56 451 ASN B O 1
ATOM 7770 N N . ILE B 1 452 ? 16.078 35.781 -1.83 1 88.88 452 ILE B N 1
ATOM 7771 C CA . ILE B 1 452 ? 15.43 35.875 -0.526 1 88.88 452 ILE B CA 1
ATOM 7772 C C . ILE B 1 452 ? 16.484 35.812 0.577 1 88.88 452 ILE B C 1
ATOM 7774 O O . ILE B 1 452 ? 17.031 34.75 0.864 1 88.88 452 ILE B O 1
ATOM 7778 N N . PRO B 1 453 ? 16.672 36.969 1.17 1 81.94 453 PRO B N 1
ATOM 7779 C CA . PRO B 1 453 ? 17.812 37.062 2.086 1 81.94 453 PRO B CA 1
ATOM 7780 C C . PRO B 1 453 ? 17.625 36.219 3.354 1 81.94 453 PRO B C 1
ATOM 7782 O O . PRO B 1 453 ? 18.609 35.812 3.965 1 81.94 453 PRO B O 1
ATOM 7785 N N . ASN B 1 454 ? 16.406 35.969 3.789 1 86.5 454 ASN B N 1
ATOM 7786 C CA . ASN B 1 454 ? 16.172 35.281 5.051 1 86.5 454 ASN B CA 1
ATOM 7787 C C . ASN B 1 454 ? 15.508 33.938 4.828 1 86.5 454 ASN B C 1
ATOM 7789 O O . ASN B 1 454 ? 14.383 33.844 4.332 1 86.5 454 ASN B O 1
ATOM 7793 N N . PRO B 1 455 ? 16.234 32.844 5.254 1 85.19 455 PRO B N 1
ATOM 7794 C CA . PRO B 1 455 ? 15.664 31.5 5.098 1 85.19 455 PRO B CA 1
ATOM 7795 C C . PRO B 1 455 ? 14.344 31.344 5.836 1 85.19 455 PRO B C 1
ATOM 7797 O O . PRO B 1 455 ? 13.5 30.547 5.426 1 85.19 455 PRO B O 1
ATOM 7800 N N . ASP B 1 456 ? 14.148 32.094 6.816 1 85.38 456 ASP B N 1
ATOM 7801 C CA . ASP B 1 456 ? 12.891 32.031 7.555 1 85.38 456 ASP B CA 1
ATOM 7802 C C . ASP B 1 456 ? 11.719 32.438 6.676 1 85.38 456 ASP B C 1
ATOM 7804 O O . ASP B 1 456 ? 10.609 31.906 6.832 1 85.38 456 ASP B O 1
ATOM 7808 N N . LEU B 1 457 ? 12.016 33.344 5.848 1 87.19 457 LEU B N 1
ATOM 7809 C CA . LEU B 1 457 ? 10.969 33.812 4.945 1 87.19 457 LEU B CA 1
ATOM 7810 C C . LEU B 1 457 ? 10.57 32.719 3.963 1 87.19 457 LEU B C 1
ATOM 7812 O O . LEU B 1 457 ? 9.406 32.625 3.564 1 87.19 457 LEU B O 1
ATOM 7816 N N . ILE B 1 458 ? 11.523 31.938 3.619 1 87.38 458 ILE B N 1
ATOM 7817 C CA . ILE B 1 458 ? 11.227 30.828 2.729 1 87.38 458 ILE B CA 1
ATOM 7818 C C . ILE B 1 458 ? 10.258 29.859 3.416 1 87.38 458 ILE B C 1
ATOM 7820 O O . ILE B 1 458 ? 9.266 29.438 2.818 1 87.38 458 ILE B O 1
ATOM 7824 N N . ALA B 1 459 ? 10.523 29.547 4.629 1 87.31 459 ALA B N 1
ATOM 7825 C CA . ALA B 1 459 ? 9.648 28.672 5.406 1 87.31 459 ALA B CA 1
ATOM 7826 C C . ALA B 1 459 ? 8.25 29.281 5.539 1 87.31 459 ALA B C 1
ATOM 7828 O O . ALA B 1 459 ? 7.25 28.578 5.441 1 87.31 459 ALA B O 1
ATOM 7829 N N . SER B 1 460 ? 8.203 30.531 5.738 1 87.44 460 SER B N 1
ATOM 7830 C CA . SER B 1 460 ? 6.93 31.234 5.875 1 87.44 460 SER B CA 1
ATOM 7831 C C . SER B 1 460 ? 6.145 31.219 4.57 1 87.44 460 SER B C 1
ATOM 7833 O O . SER B 1 460 ? 4.922 31.047 4.578 1 87.44 460 SER B O 1
ATOM 7835 N N . ILE B 1 461 ? 6.836 31.391 3.529 1 86.5 461 ILE B N 1
ATOM 7836 C CA . ILE B 1 461 ? 6.199 31.344 2.217 1 86.5 461 ILE B CA 1
ATOM 7837 C C . ILE B 1 461 ? 5.621 29.953 1.972 1 86.5 461 ILE B C 1
ATOM 7839 O O . ILE B 1 461 ? 4.523 29.812 1.434 1 86.5 461 ILE B O 1
ATOM 7843 N N . ILE B 1 462 ? 6.355 28.969 2.34 1 85 462 ILE B N 1
ATOM 7844 C CA . ILE B 1 462 ? 5.875 27.594 2.24 1 85 462 ILE B CA 1
ATOM 7845 C C . ILE B 1 462 ? 4.594 27.438 3.053 1 85 462 ILE B C 1
ATOM 7847 O O . ILE B 1 462 ? 3.646 26.781 2.611 1 85 462 ILE B O 1
ATOM 7851 N N . GLY B 1 463 ? 4.547 28.016 4.238 1 85.56 463 GLY B N 1
ATOM 7852 C CA . GLY B 1 463 ? 3.359 27.969 5.078 1 85.56 463 GLY B CA 1
ATOM 7853 C C . GLY B 1 463 ? 2.146 28.609 4.43 1 85.56 463 GLY B C 1
ATOM 7854 O O . GLY B 1 463 ? 1.054 28.031 4.449 1 85.56 463 GLY B O 1
ATOM 7855 N N . VAL B 1 464 ? 2.301 29.719 3.859 1 86.5 464 VAL B N 1
ATOM 7856 C CA . VAL B 1 464 ? 1.213 30.422 3.189 1 86.5 464 VAL B CA 1
ATOM 7857 C C . VAL B 1 464 ? 0.771 29.641 1.957 1 86.5 464 VAL B C 1
ATOM 7859 O O . VAL B 1 464 ? -0.427 29.5 1.695 1 86.5 464 VAL B O 1
ATOM 7862 N N . ALA B 1 465 ? 1.752 29.141 1.268 1 87.44 465 ALA B N 1
ATOM 7863 C CA . ALA B 1 465 ? 1.451 28.344 0.081 1 87.44 465 ALA B CA 1
ATOM 7864 C C . ALA B 1 465 ? 0.683 27.078 0.451 1 87.44 465 ALA B C 1
ATOM 7866 O O . ALA B 1 465 ? -0.1 26.562 -0.351 1 87.44 465 ALA B O 1
ATOM 7867 N N . SER B 1 466 ? 0.902 26.609 1.645 1 88.75 466 SER B N 1
ATOM 7868 C CA . SER B 1 466 ? 0.269 25.375 2.121 1 88.75 466 SER B CA 1
ATOM 7869 C C . SER B 1 466 ? -1.236 25.562 2.279 1 88.75 466 SER B C 1
ATOM 7871 O O . SER B 1 466 ? -1.98 24.578 2.35 1 88.75 466 SER B O 1
ATOM 7873 N N . ALA B 1 467 ? -1.715 26.766 2.283 1 86.56 467 ALA B N 1
ATOM 7874 C CA . ALA B 1 467 ? -3.146 27.047 2.359 1 86.56 467 ALA B CA 1
ATOM 7875 C C . ALA B 1 467 ? -3.846 26.688 1.051 1 86.56 467 ALA B C 1
ATOM 7877 O O . ALA B 1 467 ? -5.062 26.484 1.024 1 86.56 467 ALA B O 1
ATOM 7878 N N . ILE B 1 468 ? -3.008 26.594 0.044 1 83.81 468 ILE B N 1
ATOM 7879 C CA . ILE B 1 468 ? -3.584 26.344 -1.272 1 83.81 468 ILE B CA 1
ATOM 7880 C C . ILE B 1 468 ? -3.098 25 -1.804 1 83.81 468 ILE B C 1
ATOM 7882 O O . ILE B 1 468 ? -3.857 24.25 -2.436 1 83.81 468 ILE B O 1
ATOM 7886 N N . ILE B 1 469 ? -1.832 24.781 -1.535 1 86.25 469 ILE B N 1
ATOM 7887 C CA . ILE B 1 469 ? -1.181 23.547 -1.979 1 86.25 469 ILE B CA 1
ATOM 7888 C C . ILE B 1 469 ? -1.077 22.578 -0.814 1 86.25 469 ILE B C 1
ATOM 7890 O O . ILE B 1 469 ? -0.721 22.953 0.302 1 86.25 469 ILE B O 1
ATOM 7894 N N . ASP B 1 470 ? -1.407 21.375 -1.152 1 86.88 470 ASP B N 1
ATOM 7895 C CA . ASP B 1 470 ? -1.259 20.375 -0.1 1 86.88 470 ASP B CA 1
ATOM 7896 C C . ASP B 1 470 ? 0.114 20.469 0.562 1 86.88 470 ASP B C 1
ATOM 7898 O O . ASP B 1 470 ? 1.109 20.766 -0.102 1 86.88 470 ASP B O 1
ATOM 7902 N N . ASN B 1 471 ? 0.166 20.234 1.853 1 91.44 471 ASN B N 1
ATOM 7903 C CA . ASN B 1 471 ? 1.402 20.406 2.607 1 91.44 471 ASN B CA 1
ATOM 7904 C C . ASN B 1 471 ? 2.428 19.328 2.262 1 91.44 471 ASN B C 1
ATOM 7906 O O . ASN B 1 471 ? 3.633 19.594 2.271 1 91.44 471 ASN B O 1
ATOM 7910 N N . VAL B 1 472 ? 2.027 18.156 1.816 1 91.75 472 VAL B N 1
ATOM 7911 C CA . VAL B 1 472 ? 2.924 17.031 1.588 1 91.75 472 VAL B CA 1
ATOM 7912 C C . VAL B 1 472 ? 3.84 17.328 0.404 1 91.75 472 VAL B C 1
ATOM 7914 O O . VAL B 1 472 ? 5.066 17.281 0.532 1 91.75 472 VAL B O 1
ATOM 7917 N N . PRO B 1 473 ? 3.316 17.734 -0.698 1 92 473 PRO B N 1
ATOM 7918 C CA . PRO B 1 473 ? 4.215 18.047 -1.811 1 92 473 PRO B CA 1
ATOM 7919 C C . PRO B 1 473 ? 5.133 19.234 -1.506 1 92 473 PRO B C 1
ATOM 7921 O O . PRO B 1 473 ? 6.277 19.25 -1.963 1 92 473 PRO B O 1
ATOM 7924 N N . LEU B 1 474 ? 4.699 20.172 -0.769 1 93.25 474 LEU B N 1
ATOM 7925 C CA . LEU B 1 474 ? 5.492 21.359 -0.451 1 93.25 474 LEU B CA 1
ATOM 7926 C C . LEU B 1 474 ? 6.691 20.984 0.414 1 93.25 474 LEU B C 1
ATOM 7928 O O . LEU B 1 474 ? 7.809 21.453 0.164 1 93.25 474 LEU B O 1
ATOM 7932 N N . VAL B 1 475 ? 6.41 20.203 1.4 1 95.62 475 VAL B N 1
ATOM 7933 C CA . VAL B 1 475 ? 7.496 19.781 2.281 1 95.62 475 VAL B CA 1
ATOM 7934 C C . VAL B 1 475 ? 8.445 18.859 1.527 1 95.62 475 VAL B C 1
ATOM 7936 O O . VAL B 1 475 ? 9.672 18.953 1.681 1 95.62 475 VAL B O 1
ATOM 7939 N N . ALA B 1 476 ? 7.902 18.016 0.696 1 94.94 476 ALA B N 1
ATOM 7940 C CA . ALA B 1 476 ? 8.742 17.141 -0.122 1 94.94 476 ALA B CA 1
ATOM 7941 C C . ALA B 1 476 ? 9.656 17.953 -1.031 1 94.94 476 ALA B C 1
ATOM 7943 O O . ALA B 1 476 ? 10.844 17.641 -1.165 1 94.94 476 ALA B O 1
ATOM 7944 N N . ALA B 1 477 ? 9.117 18.938 -1.625 1 94.88 477 ALA B N 1
ATOM 7945 C CA . ALA B 1 477 ? 9.898 19.812 -2.5 1 94.88 477 ALA B CA 1
ATOM 7946 C C . ALA B 1 477 ? 10.984 20.547 -1.717 1 94.88 477 ALA B C 1
ATOM 7948 O O . ALA B 1 477 ? 12.102 20.719 -2.203 1 94.88 477 ALA B O 1
ATOM 7949 N N . THR B 1 478 ? 10.672 20.984 -0.563 1 95.69 478 THR B N 1
ATOM 7950 C CA . THR B 1 478 ? 11.641 21.672 0.276 1 95.69 478 THR B CA 1
ATOM 7951 C C . THR B 1 478 ? 12.805 20.766 0.642 1 95.69 478 THR B C 1
ATOM 7953 O O . THR B 1 478 ? 13.961 21.172 0.618 1 95.69 478 THR B O 1
ATOM 7956 N N . MET B 1 479 ? 12.492 19.547 0.975 1 95.88 479 MET B N 1
ATOM 7957 C CA . MET B 1 479 ? 13.516 18.547 1.291 1 95.88 479 MET B CA 1
ATOM 7958 C C . MET B 1 479 ? 14.406 18.281 0.082 1 95.88 479 MET B C 1
ATOM 7960 O O . MET B 1 479 ? 15.594 18 0.232 1 95.88 479 MET B O 1
ATOM 7964 N N . GLY B 1 480 ? 13.812 18.406 -1.068 1 94.75 480 GLY B N 1
ATOM 7965 C CA . GLY B 1 480 ? 14.586 18.25 -2.293 1 94.75 480 GLY B CA 1
ATOM 7966 C C . GLY B 1 480 ? 15.445 19.453 -2.621 1 94.75 480 GLY B C 1
ATOM 7967 O O . GLY B 1 480 ? 16.484 19.312 -3.26 1 94.75 480 GLY B O 1
ATOM 7968 N N . MET B 1 481 ? 15.008 20.562 -2.195 1 95.06 481 MET B N 1
ATOM 7969 C CA . MET B 1 481 ? 15.711 21.828 -2.455 1 95.06 481 MET B CA 1
ATOM 7970 C C . MET B 1 481 ? 16.938 21.953 -1.558 1 95.06 481 MET B C 1
ATOM 7972 O O . MET B 1 481 ? 18 22.406 -2.002 1 95.06 481 MET B O 1
ATOM 7976 N N . TYR B 1 482 ? 16.734 21.547 -0.281 1 94.75 482 TYR B N 1
ATOM 7977 C CA . TYR B 1 482 ? 17.781 21.734 0.722 1 94.75 482 TYR B CA 1
ATOM 7978 C C . TYR B 1 482 ? 18.156 20.406 1.362 1 94.75 482 TYR B C 1
ATOM 7980 O O . TYR B 1 482 ? 17.297 19.609 1.732 1 94.75 482 TYR B O 1
ATOM 7988 N N . ASP B 1 483 ? 19.438 20.203 1.436 1 91.38 483 ASP B N 1
ATOM 7989 C CA . ASP B 1 483 ? 19.891 18.984 2.08 1 91.38 483 ASP B CA 1
ATOM 7990 C C . ASP B 1 483 ? 20.453 19.266 3.475 1 91.38 483 ASP B C 1
ATOM 7992 O O . ASP B 1 483 ? 20.375 20.391 3.963 1 91.38 483 ASP B O 1
ATOM 7996 N N . LEU B 1 484 ? 20.922 18.25 4.098 1 93.31 484 LEU B N 1
ATOM 7997 C CA . LEU B 1 484 ? 21.375 18.344 5.48 1 93.31 484 LEU B CA 1
ATOM 7998 C C . LEU B 1 484 ? 22.703 19.078 5.574 1 93.31 484 LEU B C 1
ATOM 8000 O O . LEU B 1 484 ? 23.109 19.516 6.656 1 93.31 484 LEU B O 1
ATOM 8004 N N . THR B 1 485 ? 23.359 19.234 4.441 1 92.19 485 THR B N 1
ATOM 8005 C CA . THR B 1 485 ? 24.562 20.047 4.414 1 92.19 485 THR B CA 1
ATOM 8006 C C . THR B 1 485 ? 24.219 21.531 4.449 1 92.19 485 THR B C 1
ATOM 8008 O O . THR B 1 485 ? 24.922 22.312 5.086 1 92.19 485 THR B O 1
ATOM 8011 N N . SER B 1 486 ? 23.125 21.906 3.797 1 91.94 486 SER B N 1
ATOM 8012 C CA . SER B 1 486 ? 22.656 23.281 3.816 1 91.94 486 SER B CA 1
ATOM 8013 C C . SER B 1 486 ? 22.062 23.641 5.172 1 91.94 486 SER B C 1
ATOM 8015 O O . SER B 1 486 ? 22.344 24.703 5.719 1 91.94 486 SER B O 1
ATOM 8017 N N . PHE B 1 487 ? 21.219 22.812 5.664 1 95 487 PHE B N 1
ATOM 8018 C CA . PHE B 1 487 ? 20.562 22.969 6.961 1 95 487 PHE B CA 1
ATOM 8019 C C . PHE B 1 487 ? 20.656 21.688 7.766 1 95 487 PHE B C 1
ATOM 8021 O O . PHE B 1 487 ? 19.953 20.719 7.469 1 95 487 PHE B O 1
ATOM 8028 N N . PRO B 1 488 ? 21.469 21.688 8.766 1 96 488 PRO B N 1
ATOM 8029 C CA . PRO B 1 488 ? 21.672 20.453 9.531 1 96 488 PRO B CA 1
ATOM 8030 C C . PRO B 1 488 ? 20.406 19.984 10.234 1 96 488 PRO B C 1
ATOM 8032 O O . PRO B 1 488 ? 19.422 20.719 10.32 1 96 488 PRO B O 1
ATOM 8035 N N . GLN B 1 489 ? 20.438 18.781 10.727 1 96.88 489 GLN B N 1
ATOM 8036 C CA . GLN B 1 489 ? 19.328 18.156 11.461 1 96.88 489 GLN B CA 1
ATOM 8037 C C . GLN B 1 489 ? 18.891 19.047 12.625 1 96.88 489 GLN B C 1
ATOM 8039 O O . GLN B 1 489 ? 19.719 19.562 13.375 1 96.88 489 GLN B O 1
ATOM 8044 N N . ASP B 1 490 ? 17.625 19.297 12.773 1 96.31 490 ASP B N 1
ATOM 8045 C CA . ASP B 1 490 ? 16.984 19.984 13.883 1 96.31 490 ASP B CA 1
ATOM 8046 C C . ASP B 1 490 ? 17.281 21.484 13.828 1 96.31 490 ASP B C 1
ATOM 8048 O O . ASP B 1 490 ? 17.156 22.188 14.836 1 96.31 490 ASP B O 1
ATOM 8052 N N . SER B 1 491 ? 17.75 21.922 12.664 1 95 491 SER B N 1
ATOM 8053 C CA . SER B 1 491 ? 17.938 23.375 12.516 1 95 491 SER B CA 1
ATOM 8054 C C . SER B 1 491 ? 16.609 24.125 12.664 1 95 491 SER B C 1
ATOM 8056 O O . SER B 1 491 ? 15.539 23.531 12.531 1 95 491 SER B O 1
ATOM 8058 N N . ASP B 1 492 ? 16.75 25.375 12.891 1 92.38 492 ASP B N 1
ATOM 8059 C CA . ASP B 1 492 ? 15.562 26.219 13.008 1 92.38 492 ASP B CA 1
ATOM 8060 C C . ASP B 1 492 ? 14.758 26.234 11.711 1 92.38 492 ASP B C 1
ATOM 8062 O O . ASP B 1 492 ? 13.531 26.312 11.734 1 92.38 492 ASP B O 1
ATOM 8066 N N . PHE B 1 493 ? 15.445 26.094 10.672 1 93.75 493 PHE B N 1
ATOM 8067 C CA . PHE B 1 493 ? 14.797 26.094 9.367 1 93.75 493 PHE B CA 1
ATOM 8068 C C . PHE B 1 493 ? 13.812 24.922 9.25 1 93.75 493 PHE B C 1
ATOM 8070 O O . PHE B 1 493 ? 12.656 25.125 8.875 1 93.75 493 PHE B O 1
ATOM 8077 N N . TRP B 1 494 ? 14.242 23.75 9.57 1 95.75 494 TRP B N 1
ATOM 8078 C CA . TRP B 1 494 ? 13.406 22.562 9.438 1 95.75 494 TRP B CA 1
ATOM 8079 C C . TRP B 1 494 ? 12.25 22.594 10.43 1 95.75 494 TRP B C 1
ATOM 8081 O O . TRP B 1 494 ? 11.148 22.141 10.133 1 95.75 494 TRP B O 1
ATOM 8091 N N . GLN B 1 495 ? 12.508 23.109 11.625 1 94.25 495 GLN B N 1
ATOM 8092 C CA . GLN B 1 495 ? 11.438 23.281 12.609 1 94.25 495 GLN B CA 1
ATOM 8093 C C . GLN B 1 495 ? 10.359 24.234 12.094 1 94.25 495 GLN B C 1
ATOM 8095 O O . GLN B 1 495 ? 9.164 23.984 12.258 1 94.25 495 GLN B O 1
ATOM 8100 N N . LEU B 1 496 ? 10.852 25.281 11.5 1 93.38 496 LEU B N 1
ATOM 8101 C CA . LEU B 1 496 ? 9.93 26.266 10.961 1 93.38 496 LEU B CA 1
ATOM 8102 C C . LEU B 1 496 ? 9.133 25.703 9.797 1 93.38 496 LEU B C 1
ATOM 8104 O O . LEU B 1 496 ? 7.938 25.984 9.656 1 93.38 496 LEU B O 1
ATOM 8108 N N . VAL B 1 497 ? 9.797 24.969 8.953 1 94.5 497 VAL B N 1
ATOM 8109 C CA . VAL B 1 497 ? 9.117 24.328 7.828 1 94.5 497 VAL B CA 1
ATOM 8110 C C . VAL B 1 497 ? 8.016 23.406 8.344 1 94.5 497 VAL B C 1
ATOM 8112 O O . VAL B 1 497 ? 6.895 23.422 7.836 1 94.5 497 VAL B O 1
ATOM 8115 N N . ALA B 1 498 ? 8.359 22.578 9.359 1 95.44 498 ALA B N 1
ATOM 8116 C CA . ALA B 1 498 ? 7.395 21.672 9.953 1 95.44 498 ALA B CA 1
ATOM 8117 C C . ALA B 1 498 ? 6.195 22.422 10.516 1 95.44 498 ALA B C 1
ATOM 8119 O O . ALA B 1 498 ? 5.047 22.047 10.281 1 95.44 498 ALA B O 1
ATOM 8120 N N . PHE B 1 499 ? 6.457 23.5 11.211 1 93.88 499 PHE B N 1
ATOM 8121 C CA . PHE B 1 499 ? 5.418 24.281 11.867 1 93.88 499 PHE B CA 1
ATOM 8122 C C . PHE B 1 499 ? 4.527 24.969 10.852 1 93.88 499 PHE B C 1
ATOM 8124 O O . PHE B 1 499 ? 3.303 24.875 10.914 1 93.88 499 PHE B O 1
ATOM 8131 N N . CYS B 1 500 ? 5.148 25.703 9.891 1 92.62 500 CYS B N 1
ATOM 8132 C CA . CYS B 1 500 ? 4.422 26.5 8.914 1 92.62 500 CYS B CA 1
ATOM 8133 C C . CYS B 1 500 ? 3.615 25.625 7.969 1 92.62 500 CYS B C 1
ATOM 8135 O O . CYS B 1 500 ? 2.467 25.938 7.652 1 92.62 500 CYS B O 1
ATOM 8137 N N . ALA B 1 501 ? 4.23 24.562 7.543 1 92.75 501 ALA B N 1
ATOM 8138 C CA . ALA B 1 501 ? 3.512 23.656 6.656 1 92.75 501 ALA B CA 1
ATOM 8139 C C . ALA B 1 501 ? 2.354 22.984 7.383 1 92.75 501 ALA B C 1
ATOM 8141 O O . ALA B 1 501 ? 1.28 22.781 6.809 1 92.75 501 ALA B O 1
ATOM 8142 N N . GLY B 1 502 ? 2.555 22.609 8.594 1 92.44 502 GLY B N 1
ATOM 8143 C CA . GLY B 1 502 ? 1.547 21.906 9.375 1 92.44 502 GLY B CA 1
ATOM 8144 C C . GLY B 1 502 ? 0.36 22.781 9.734 1 92.44 502 GLY B C 1
ATOM 8145 O O . GLY B 1 502 ? -0.787 22.328 9.688 1 92.44 502 GLY B O 1
ATOM 8146 N N . THR B 1 503 ? 0.584 23.984 10.094 1 92.25 503 THR B N 1
ATOM 8147 C CA . THR B 1 503 ? -0.482 24.859 10.578 1 92.25 503 THR B CA 1
ATOM 8148 C C . THR B 1 503 ? -1.035 25.719 9.453 1 92.25 503 THR B C 1
ATOM 8150 O O . THR B 1 503 ? -2.154 26.234 9.539 1 92.25 503 THR B O 1
ATOM 8153 N N . GLY B 1 504 ? -0.247 25.922 8.438 1 89.62 504 GLY B N 1
ATOM 8154 C CA . GLY B 1 504 ? -0.665 26.766 7.324 1 89.62 504 GLY B CA 1
ATOM 8155 C C . GLY B 1 504 ? -1.919 26.25 6.633 1 89.62 504 GLY B C 1
ATOM 8156 O O . GLY B 1 504 ? -2.701 27.047 6.102 1 89.62 504 GLY B O 1
ATOM 8157 N N . GLY B 1 505 ? -2.125 24.969 6.645 1 89.88 505 GLY B N 1
ATOM 8158 C CA . GLY B 1 505 ? -3.281 24.375 5.996 1 89.88 505 GLY B CA 1
ATOM 8159 C C . GLY B 1 505 ? -4.598 24.781 6.637 1 89.88 505 GLY B C 1
ATOM 8160 O O . GLY B 1 505 ? -5.664 24.609 6.039 1 89.88 505 GLY B O 1
ATOM 8161 N N . SER B 1 506 ? -4.547 25.359 7.809 1 91.94 506 SER B N 1
ATOM 8162 C CA . SER B 1 506 ? -5.758 25.75 8.531 1 91.94 506 SER B CA 1
ATOM 8163 C C . SER B 1 506 ? -6.312 27.062 8.008 1 91.94 506 SER B C 1
ATOM 8165 O O . SER B 1 506 ? -7.457 27.422 8.305 1 91.94 506 SER B O 1
ATOM 8167 N N . MET B 1 507 ? -5.543 27.797 7.262 1 89.06 507 MET B N 1
ATOM 8168 C CA . MET B 1 507 ? -5.961 29.125 6.824 1 89.06 507 MET B CA 1
ATOM 8169 C C . MET B 1 507 ? -7.168 29.031 5.895 1 89.06 507 MET B C 1
ATOM 8171 O O . MET B 1 507 ? -8.094 29.844 6.004 1 89.06 507 MET B O 1
ATOM 8175 N N . LEU B 1 508 ? -7.078 28.047 5.031 1 89.19 508 LEU B N 1
ATOM 8176 C CA . LEU B 1 508 ? -8.227 27.75 4.176 1 89.19 508 LEU B CA 1
ATOM 8177 C C . LEU B 1 508 ? -8.703 26.328 4.383 1 89.19 508 LEU B C 1
ATOM 8179 O O . LEU B 1 508 ? -7.891 25.422 4.609 1 89.19 508 LEU B O 1
ATOM 8183 N N . ILE B 1 509 ? -10 26.156 4.262 1 89 509 ILE B N 1
ATOM 8184 C CA . ILE B 1 509 ? -10.617 24.859 4.547 1 89 509 ILE B CA 1
ATOM 8185 C C . ILE B 1 509 ? -10.062 23.812 3.586 1 89 509 ILE B C 1
ATOM 8187 O O . ILE B 1 509 ? -9.961 22.641 3.938 1 89 509 ILE B O 1
ATOM 8191 N N . ILE B 1 510 ? -9.602 24.172 2.367 1 86.56 510 ILE B N 1
ATOM 8192 C CA . ILE B 1 510 ? -9.117 23.234 1.353 1 86.56 510 ILE B CA 1
ATOM 8193 C C . ILE B 1 510 ? -7.617 23.031 1.519 1 86.56 510 ILE B C 1
ATOM 8195 O O . ILE B 1 510 ? -7.016 22.203 0.824 1 86.56 510 ILE B O 1
ATOM 8199 N N . GLY B 1 511 ? -7.051 23.734 2.451 1 86.12 511 GLY B N 1
ATOM 8200 C CA . GLY B 1 511 ? -5.598 23.766 2.555 1 86.12 511 GLY B CA 1
ATOM 8201 C C . GLY B 1 511 ? -5.016 22.531 3.213 1 86.12 511 GLY B C 1
ATOM 8202 O O . GLY B 1 511 ? -3.799 22.328 3.203 1 86.12 511 GLY B O 1
ATOM 8203 N N . SER B 1 512 ? -5.824 21.734 3.818 1 89.81 512 SER B N 1
ATOM 8204 C CA . SER B 1 512 ? -5.348 20.531 4.469 1 89.81 512 SER B CA 1
ATOM 8205 C C . SER B 1 512 ? -6.348 19.391 4.301 1 89.81 512 SER B C 1
ATOM 8207 O O . SER B 1 512 ? -7.531 19.625 4.055 1 89.81 512 SER B O 1
ATOM 8209 N N . ALA B 1 513 ? -5.82 18.188 4.426 1 89 513 ALA B N 1
ATOM 8210 C CA . ALA B 1 513 ? -6.691 17.016 4.391 1 89 513 ALA B CA 1
ATOM 8211 C C . ALA B 1 513 ? -7.754 17.094 5.484 1 89 513 ALA B C 1
ATOM 8213 O O . ALA B 1 513 ? -8.891 16.656 5.293 1 89 513 ALA B O 1
ATOM 8214 N N . ALA B 1 514 ? -7.438 17.656 6.578 1 93.94 514 ALA B N 1
ATOM 8215 C CA . ALA B 1 514 ? -8.375 17.844 7.68 1 93.94 514 ALA B CA 1
ATOM 8216 C C . ALA B 1 514 ? -9.531 18.75 7.27 1 93.94 514 ALA B C 1
ATOM 8218 O O . ALA B 1 514 ? -10.695 18.438 7.539 1 93.94 514 ALA B O 1
ATOM 8219 N N . GLY B 1 515 ? -9.227 19.828 6.645 1 93.06 515 GLY B N 1
ATOM 8220 C CA . GLY B 1 515 ? -10.258 20.75 6.188 1 93.06 515 GLY B CA 1
ATOM 8221 C C . GLY B 1 515 ? -11.164 20.156 5.133 1 93.06 515 GLY B C 1
ATOM 8222 O O . GLY B 1 515 ? -12.391 20.328 5.188 1 93.06 515 GLY B O 1
ATOM 8223 N N . VAL B 1 516 ? -10.625 19.453 4.262 1 88.75 516 VAL B N 1
ATOM 8224 C CA . VAL B 1 516 ? -11.398 18.844 3.191 1 88.75 516 VAL B CA 1
ATOM 8225 C C . VAL B 1 516 ? -12.328 17.781 3.777 1 88.75 516 VAL B C 1
ATOM 8227 O O . VAL B 1 516 ? -13.477 17.641 3.344 1 88.75 516 VAL B O 1
ATOM 8230 N N . ALA B 1 517 ? -11.828 17.031 4.691 1 91.25 517 ALA B N 1
ATOM 8231 C CA . ALA B 1 517 ? -12.656 16.031 5.363 1 91.25 517 ALA B CA 1
ATOM 8232 C C . ALA B 1 517 ? -13.852 16.703 6.055 1 91.25 517 ALA B C 1
ATOM 8234 O O . ALA B 1 517 ? -14.984 16.219 5.941 1 91.25 517 ALA B O 1
ATOM 8235 N N . PHE B 1 518 ? -13.617 17.797 6.742 1 94.62 518 PHE B N 1
ATOM 8236 C CA . PHE B 1 518 ? -14.672 18.547 7.43 1 94.62 518 PHE B CA 1
ATOM 8237 C C . PHE B 1 518 ? -15.703 19.062 6.434 1 94.62 518 PHE B C 1
ATOM 8239 O O . PHE B 1 518 ? -16.906 18.922 6.656 1 94.62 518 PHE B O 1
ATOM 8246 N N . MET B 1 519 ? -15.242 19.578 5.359 1 92.06 519 MET B N 1
ATOM 8247 C CA . MET B 1 519 ? -16.109 20.094 4.309 1 92.06 519 MET B CA 1
ATOM 8248 C C . MET B 1 519 ? -17.016 18.984 3.773 1 92.06 519 MET B C 1
ATOM 8250 O O . MET B 1 519 ? -18.219 19.188 3.588 1 92.06 519 MET B O 1
ATOM 8254 N N . GLY B 1 520 ? -16.516 17.906 3.582 1 86 520 GLY B N 1
ATOM 8255 C CA . GLY B 1 520 ? -17.266 16.781 3.039 1 86 520 GLY B CA 1
ATOM 8256 C C . GLY B 1 520 ? -18.25 16.203 4.031 1 86 520 GLY B C 1
ATOM 8257 O O . GLY B 1 520 ? -19.375 15.852 3.662 1 86 520 GLY B O 1
ATOM 8258 N N . MET B 1 521 ? -17.875 16.109 5.215 1 90.38 521 MET B N 1
ATOM 8259 C CA . MET B 1 521 ? -18.688 15.445 6.23 1 90.38 521 MET B CA 1
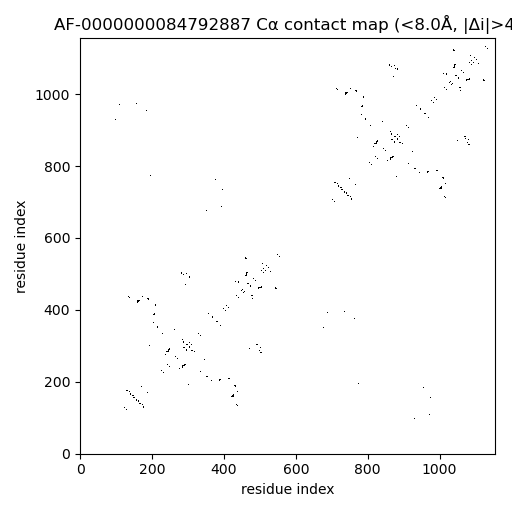ATOM 8260 C C . MET B 1 521 ? -19.844 16.344 6.668 1 90.38 521 MET B C 1
ATOM 8262 O O . MET B 1 521 ? -20.969 15.875 6.867 1 90.38 521 MET B O 1
ATOM 8266 N N . GLU B 1 522 ? -19.562 17.625 6.758 1 93.38 522 GLU B N 1
ATOM 8267 C CA . GLU B 1 522 ? -20.562 18.547 7.281 1 93.38 522 GLU B CA 1
ATOM 8268 C C . GLU B 1 522 ? -21.141 19.422 6.172 1 93.38 522 GLU B C 1
ATOM 8270 O O . GLU B 1 522 ? -22 20.266 6.426 1 93.38 522 GLU B O 1
ATOM 8275 N N . LYS B 1 523 ? -20.625 19.203 4.938 1 89.31 523 LYS B N 1
ATOM 8276 C CA . LYS B 1 523 ? -21.094 19.969 3.779 1 89.31 523 LYS B CA 1
ATOM 8277 C C . LYS B 1 523 ? -20.969 21.469 4.023 1 89.31 523 LYS B C 1
ATOM 8279 O O . LYS B 1 523 ? -21.922 22.219 3.799 1 89.31 523 LYS B O 1
ATOM 8284 N N . VAL B 1 524 ? -19.891 21.812 4.641 1 91.38 524 VAL B N 1
ATOM 8285 C CA . VAL B 1 524 ? -19.594 23.219 4.898 1 91.38 524 VAL B CA 1
ATOM 8286 C C . VAL B 1 524 ? -19.016 23.875 3.645 1 91.38 524 VAL B C 1
ATOM 8288 O O . VAL B 1 524 ? -18.203 23.25 2.941 1 91.38 524 VAL B O 1
ATOM 8291 N N . ASP B 1 525 ? -19.438 25.062 3.402 1 87.81 525 ASP B N 1
ATOM 8292 C CA . ASP B 1 525 ? -18.984 25.781 2.219 1 87.81 525 ASP B CA 1
ATOM 8293 C C . ASP B 1 525 ? -17.641 26.469 2.477 1 87.81 525 ASP B C 1
ATOM 8295 O O . ASP B 1 525 ? -17.359 26.906 3.598 1 87.81 525 ASP B O 1
ATOM 8299 N N . PHE B 1 526 ? -16.859 26.625 1.396 1 87.69 526 PHE B N 1
ATOM 8300 C CA . PHE B 1 526 ? -15.562 27.281 1.42 1 87.69 526 PHE B CA 1
ATOM 8301 C C . PHE B 1 526 ? -15.703 28.719 1.931 1 87.69 526 PHE B C 1
ATOM 8303 O O . PHE B 1 526 ? -14.93 29.156 2.779 1 87.69 526 PHE B O 1
ATOM 8310 N N . PHE B 1 527 ? -16.719 29.391 1.524 1 88.88 527 PHE B N 1
ATOM 8311 C CA . PHE B 1 527 ? -16.891 30.797 1.827 1 88.88 527 PHE B CA 1
ATOM 8312 C C . PHE B 1 527 ? -17.328 31 3.275 1 88.88 527 PHE B C 1
ATOM 8314 O O . PHE B 1 527 ? -16.953 32 3.906 1 88.88 527 PHE B O 1
ATOM 8321 N N . TRP B 1 528 ? -18.047 30.062 3.754 1 90.94 528 TRP B N 1
ATOM 8322 C CA . TRP B 1 528 ? -18.406 30.141 5.168 1 90.94 528 TRP B CA 1
ATOM 8323 C C . TRP B 1 528 ? -17.156 30.109 6.043 1 90.94 528 TRP B C 1
ATOM 8325 O O . TRP B 1 528 ? -17.016 30.938 6.953 1 90.94 528 TRP B O 1
ATOM 8335 N N . TYR B 1 529 ? -16.359 29.172 5.762 1 91.25 529 TYR B N 1
ATOM 8336 C CA . TYR B 1 529 ? -15.125 29.016 6.52 1 91.25 529 TYR B CA 1
ATOM 8337 C C . TYR B 1 529 ? -14.25 30.266 6.402 1 91.25 529 TYR B C 1
ATOM 8339 O O . TYR B 1 529 ? -13.711 30.75 7.402 1 91.25 529 TYR B O 1
ATOM 8347 N N . PHE B 1 530 ? -14.125 30.797 5.215 1 88.44 530 PHE B N 1
ATOM 8348 C CA . PHE B 1 530 ? -13.289 31.953 4.934 1 88.44 530 PHE B CA 1
ATOM 8349 C C . PHE B 1 530 ? -13.812 33.188 5.66 1 88.44 530 PHE B C 1
ATOM 8351 O O . PHE B 1 530 ? -13.031 33.969 6.227 1 88.44 530 PHE B O 1
ATOM 8358 N N . ARG B 1 531 ? -15.078 33.344 5.727 1 86.25 531 ARG B N 1
ATOM 8359 C CA . ARG B 1 531 ? -15.703 34.5 6.355 1 86.25 531 ARG B CA 1
ATOM 8360 C C . ARG B 1 531 ? -15.648 34.406 7.875 1 86.25 531 ARG B C 1
ATOM 8362 O O . ARG B 1 531 ? -15.32 35.375 8.562 1 86.25 531 ARG B O 1
ATOM 8369 N N . LYS B 1 532 ? -15.953 33.281 8.305 1 84 532 LYS B N 1
ATOM 8370 C CA . LYS B 1 532 ? -16.078 33.094 9.75 1 84 532 LYS B CA 1
ATOM 8371 C C . LYS B 1 532 ? -14.719 33.125 10.43 1 84 532 LYS B C 1
ATOM 8373 O O . LYS B 1 532 ? -14.609 33.5 11.602 1 84 532 LYS B O 1
ATOM 8378 N N . LEU B 1 533 ? -13.75 32.688 9.695 1 82.75 533 LEU B N 1
ATOM 8379 C CA . LEU B 1 533 ? -12.438 32.531 10.312 1 82.75 533 LEU B CA 1
ATOM 8380 C C . LEU B 1 533 ? -11.469 33.594 9.773 1 82.75 533 LEU B C 1
ATOM 8382 O O . LEU B 1 533 ? -10.25 33.406 9.867 1 82.75 533 LEU B O 1
ATOM 8386 N N . SER B 1 534 ? -11.969 34.562 9.203 1 76.06 534 SER B N 1
ATOM 8387 C CA . SER B 1 534 ? -11.148 35.562 8.562 1 76.06 534 SER B CA 1
ATOM 8388 C C . SER B 1 534 ? -10.148 36.188 9.547 1 76.06 534 SER B C 1
ATOM 8390 O O . SER B 1 534 ? -8.977 36.344 9.219 1 76.06 534 SER B O 1
ATOM 8392 N N . VAL B 1 535 ? -10.633 36.5 10.68 1 72.62 535 VAL B N 1
ATOM 8393 C CA . VAL B 1 535 ? -9.766 37.125 11.68 1 72.62 535 VAL B CA 1
ATOM 8394 C C . VAL B 1 535 ? -8.734 36.094 12.164 1 72.62 535 VAL B C 1
ATOM 8396 O O . VAL B 1 535 ? -7.551 36.406 12.281 1 72.62 535 VAL B O 1
ATOM 8399 N N . THR B 1 536 ? -9.234 34.969 12.406 1 74.06 536 THR B N 1
ATOM 8400 C CA . THR B 1 536 ? -8.359 33.875 12.828 1 74.06 536 THR B CA 1
ATOM 8401 C C . THR B 1 536 ? -7.305 33.594 11.766 1 74.06 536 THR B C 1
ATOM 8403 O O . THR B 1 536 ? -6.133 33.375 12.086 1 74.06 536 THR B O 1
ATOM 8406 N N . LEU B 1 537 ? -7.695 33.688 10.594 1 74.69 537 LEU B N 1
ATOM 8407 C CA . LEU B 1 537 ? -6.809 33.438 9.453 1 74.69 537 LEU B CA 1
ATOM 8408 C C . LEU B 1 537 ? -5.691 34.469 9.414 1 74.69 537 LEU B C 1
ATOM 8410 O O . LEU B 1 537 ? -4.531 34.125 9.164 1 74.69 537 LEU B O 1
ATOM 8414 N N . SER B 1 538 ? -6.113 35.625 9.648 1 70.75 538 SER B N 1
ATOM 8415 C CA . SER B 1 538 ? -5.141 36.719 9.609 1 70.75 538 SER B CA 1
ATOM 8416 C C . SER B 1 538 ? -4.094 36.562 10.711 1 70.75 538 SER B C 1
ATOM 8418 O O . SER B 1 538 ? -2.912 36.844 10.492 1 70.75 538 SER B O 1
ATOM 8420 N N . ILE B 1 539 ? -4.469 36.156 11.766 1 74.19 539 ILE B N 1
ATOM 8421 C CA . ILE B 1 539 ? -3.557 35.969 12.891 1 74.19 539 ILE B CA 1
ATOM 8422 C C . ILE B 1 539 ? -2.631 34.812 12.625 1 74.19 539 ILE B C 1
ATOM 8424 O O . ILE B 1 539 ? -1.42 34.875 12.844 1 74.19 539 ILE B O 1
ATOM 8428 N N . LEU B 1 540 ? -3.211 33.75 12.141 1 73.81 540 LEU B N 1
ATOM 8429 C CA . LEU B 1 540 ? -2.404 32.594 11.805 1 73.81 540 LEU B CA 1
ATOM 8430 C C . LEU B 1 540 ? -1.372 32.906 10.734 1 73.81 540 LEU B C 1
ATOM 8432 O O . LEU B 1 540 ? -0.235 32.438 10.789 1 73.81 540 LEU B O 1
ATOM 8436 N N . LEU B 1 541 ? -1.793 33.688 9.844 1 70.69 541 LEU B N 1
ATOM 8437 C CA . LEU B 1 541 ? -0.888 34.156 8.797 1 70.69 541 LEU B CA 1
ATOM 8438 C C . LEU B 1 541 ? 0.263 34.969 9.383 1 70.69 541 LEU B C 1
ATOM 8440 O O . LEU B 1 541 ? 1.427 34.75 9.047 1 70.69 541 LEU B O 1
ATOM 8444 N N . ARG B 1 542 ? -0.079 35.812 10.273 1 68.56 542 ARG B N 1
ATOM 8445 C CA . ARG B 1 542 ? 0.938 36.656 10.914 1 68.56 542 ARG B CA 1
ATOM 8446 C C . ARG B 1 542 ? 1.872 35.812 11.773 1 68.56 542 ARG B C 1
ATOM 8448 O O . ARG B 1 542 ? 3.082 36.062 11.805 1 68.56 542 ARG B O 1
ATOM 8455 N N . PHE B 1 543 ? 1.28 34.969 12.406 1 71.69 543 PHE B N 1
ATOM 8456 C CA . PHE B 1 543 ? 2.064 34.062 13.25 1 71.69 543 PHE B CA 1
ATOM 8457 C C . PHE B 1 543 ? 3.025 33.219 12.406 1 71.69 543 PHE B C 1
ATOM 8459 O O . PHE B 1 543 ? 4.188 33.062 12.773 1 71.69 543 PHE B O 1
ATOM 8466 N N . ASN B 1 544 ? 2.623 32.75 11.32 1 71.81 544 ASN B N 1
ATOM 8467 C CA . ASN B 1 544 ? 3.463 31.984 10.422 1 71.81 544 ASN B CA 1
ATOM 8468 C C . ASN B 1 544 ? 4.551 32.844 9.781 1 71.81 544 ASN B C 1
ATOM 8470 O O . ASN B 1 544 ? 5.688 32.375 9.617 1 71.81 544 ASN B O 1
ATOM 8474 N N . LEU B 1 545 ? 4.203 34.031 9.531 1 69.06 545 LEU B N 1
ATOM 8475 C CA . LEU B 1 545 ? 5.156 34.906 8.883 1 69.06 545 LEU B CA 1
ATOM 8476 C C . LEU B 1 545 ? 6.227 35.375 9.859 1 69.06 545 LEU B C 1
ATOM 8478 O O . LEU B 1 545 ? 7.359 35.688 9.461 1 69.06 545 LEU B O 1
ATOM 8482 N N . ASN B 1 546 ? 5.867 35.344 11.156 1 66.5 546 ASN B N 1
ATOM 8483 C CA . ASN B 1 546 ? 6.809 35.812 12.164 1 66.5 546 ASN B CA 1
ATOM 8484 C C . ASN B 1 546 ? 7.387 34.688 12.992 1 66.5 546 ASN B C 1
ATOM 8486 O O . ASN B 1 546 ? 7.969 34.906 14.055 1 66.5 546 ASN B O 1
ATOM 8490 N N . SER B 1 547 ? 7.121 33.531 12.578 1 65.94 547 SER B N 1
ATOM 8491 C CA . SER B 1 547 ? 7.473 32.344 13.359 1 65.94 547 SER B CA 1
ATOM 8492 C C . SER B 1 547 ? 8.984 32.25 13.562 1 65.94 547 SER B C 1
ATOM 8494 O O . SER B 1 547 ? 9.445 31.766 14.586 1 65.94 547 SER B O 1
ATOM 8496 N N . GLY B 1 548 ? 9.711 32.594 12.617 1 63.03 548 GLY B N 1
ATOM 8497 C CA . GLY B 1 548 ? 11.148 32.594 12.797 1 63.03 548 GLY B CA 1
ATOM 8498 C C . GLY B 1 548 ? 11.602 33.375 14.008 1 63.03 548 GLY B C 1
ATOM 8499 O O . GLY B 1 548 ? 12.578 33 14.672 1 63.03 548 GLY B O 1
ATOM 8500 N N . GLU B 1 549 ? 10.875 34.438 14.297 1 59.09 549 GLU B N 1
ATOM 8501 C CA . GLU B 1 549 ? 11.203 35.281 15.438 1 59.09 549 GLU B CA 1
ATOM 8502 C C . GLU B 1 549 ? 10.789 34.625 16.75 1 59.09 549 GLU B C 1
ATOM 8504 O O . GLU B 1 549 ? 11.469 34.781 17.766 1 59.09 549 GLU B O 1
ATOM 8509 N N . TRP B 1 550 ? 9.734 33.906 16.672 1 56.81 550 TRP B N 1
ATOM 8510 C CA . TRP B 1 550 ? 9.195 33.281 17.875 1 56.81 550 TRP B CA 1
ATOM 8511 C C . TRP B 1 550 ? 9.992 32.031 18.266 1 56.81 550 TRP B C 1
ATOM 8513 O O . TRP B 1 550 ? 10.164 31.734 19.438 1 56.81 550 TRP B O 1
ATOM 8523 N N . LEU B 1 551 ? 10.43 31.219 17.328 1 56.44 551 LEU B N 1
ATOM 8524 C CA . LEU B 1 551 ? 11.102 29.953 17.594 1 56.44 551 LEU B CA 1
ATOM 8525 C C . LEU B 1 551 ? 12.555 30.188 18.016 1 56.44 551 LEU B C 1
ATOM 8527 O O . LEU B 1 551 ? 13.188 29.312 18.578 1 56.44 551 LEU B O 1
ATOM 8531 N N . CYS B 1 552 ? 13.211 31.266 17.656 1 45.09 552 CYS B N 1
ATOM 8532 C CA . CYS B 1 552 ? 14.539 31.625 18.125 1 45.09 552 CYS B CA 1
ATOM 8533 C C . CYS B 1 552 ? 14.461 32.594 19.297 1 45.09 552 CYS B C 1
ATOM 8535 O O . CYS B 1 552 ? 14.242 33.781 19.094 1 45.09 552 CYS B O 1
ATOM 8537 N N . PRO B 1 553 ? 14.273 31.984 20.516 1 40.69 553 PRO B N 1
ATOM 8538 C CA . PRO B 1 553 ? 14.234 32.906 21.656 1 40.69 553 PRO B CA 1
ATOM 8539 C C . PRO B 1 553 ? 15.352 33.938 21.625 1 40.69 553 PRO B C 1
ATOM 8541 O O . PRO B 1 553 ? 15.164 35.062 22.094 1 40.69 553 PRO B O 1
ATOM 8544 N N . CYS B 1 554 ? 16.484 33.531 21.281 1 39.22 554 CYS B N 1
ATOM 8545 C CA . CYS B 1 554 ? 17.578 34.5 21.359 1 39.22 554 CYS B CA 1
ATOM 8546 C C . CYS B 1 554 ? 17.281 35.719 20.484 1 39.22 554 CYS B C 1
ATOM 8548 O O . CYS B 1 554 ? 17.812 36.781 20.75 1 39.22 554 CYS B O 1
ATOM 8550 N N . ARG B 1 555 ? 16.594 35.469 19.5 1 40.31 555 ARG B N 1
ATOM 8551 C CA . ARG B 1 555 ? 16.359 36.625 18.641 1 40.31 555 ARG B CA 1
ATOM 8552 C C . ARG B 1 555 ? 15.266 37.5 19.203 1 40.31 555 ARG B C 1
ATOM 8554 O O . ARG B 1 555 ? 15.242 38.719 18.953 1 40.31 555 ARG B O 1
ATOM 8561 N N . LEU B 1 556 ? 14.336 36.906 19.859 1 36.16 556 LEU B N 1
ATOM 8562 C CA . LEU B 1 556 ? 13.438 37.781 20.609 1 36.16 556 LEU B CA 1
ATOM 8563 C C . LEU B 1 556 ? 14.211 38.594 21.641 1 36.16 556 LEU B C 1
ATOM 8565 O O . LEU B 1 556 ? 13.922 39.781 21.859 1 36.16 556 LEU B O 1
ATOM 8569 N N . CYS B 1 557 ? 15.125 37.906 22.375 1 35.38 557 CYS B N 1
ATOM 8570 C CA . CYS B 1 557 ? 15.922 38.656 23.344 1 35.38 557 CYS B CA 1
ATOM 8571 C C . CYS B 1 557 ? 16.75 39.75 22.656 1 35.38 557 CYS B C 1
ATOM 8573 O O . CYS B 1 557 ? 16.969 40.812 23.234 1 35.38 557 CYS B O 1
ATOM 8575 N N . SER B 1 558 ? 17.25 39.406 21.516 1 36.03 558 SER B N 1
ATOM 8576 C CA . SER B 1 558 ? 18.109 40.438 20.922 1 36.03 558 SER B CA 1
ATOM 8577 C C . SER B 1 558 ? 17.297 41.656 20.453 1 36.03 558 SER B C 1
ATOM 8579 O O . SER B 1 558 ? 17.781 42.781 20.469 1 36.03 558 SER B O 1
ATOM 8581 N N . ARG B 1 559 ? 16.078 41.406 19.953 1 36.88 559 ARG B N 1
ATOM 8582 C CA . ARG B 1 559 ? 15.336 42.625 19.578 1 36.88 559 ARG B CA 1
ATOM 8583 C C . ARG B 1 559 ? 14.844 43.344 20.828 1 36.88 559 ARG B C 1
ATOM 8585 O O . ARG B 1 559 ? 14.727 44.594 20.812 1 36.88 559 ARG B O 1
ATOM 8592 N N . TYR B 1 560 ? 14.383 42.531 21.859 1 35.84 560 TYR B N 1
ATOM 8593 C CA . TYR B 1 560 ? 13.969 43.281 23.047 1 35.84 560 TYR B CA 1
ATOM 8594 C C . TYR B 1 560 ? 15.164 43.562 23.938 1 35.84 560 TYR B C 1
ATOM 8596 O O . TYR B 1 560 ? 15.133 43.281 25.141 1 35.84 560 TYR B O 1
ATOM 8604 N N . HIS B 1 561 ? 16.328 43.344 23.609 1 34.06 561 HIS B N 1
ATOM 8605 C CA . HIS B 1 561 ? 17.438 43.781 24.438 1 34.06 561 HIS B CA 1
ATOM 8606 C C . HIS B 1 561 ? 17.312 45.281 24.812 1 34.06 561 HIS B C 1
ATOM 8608 O O . HIS B 1 561 ? 18.219 45.844 25.422 1 34.06 561 HIS B O 1
ATOM 8614 N N . HIS B 1 562 ? 16.328 45.969 24.281 1 34.12 562 HIS B N 1
ATOM 8615 C CA . HIS B 1 562 ? 16.391 47.25 25 1 34.12 562 HIS B CA 1
ATOM 8616 C C . HIS B 1 562 ? 15.953 47.094 26.453 1 34.12 562 HIS B C 1
ATOM 8618 O O . HIS B 1 562 ? 15.703 48.062 27.141 1 34.12 562 HIS B O 1
ATOM 8624 N N . LEU B 1 563 ? 15.375 45.844 26.781 1 31.39 563 LEU B N 1
ATOM 8625 C CA . LEU B 1 563 ? 15.125 45.875 28.219 1 31.39 563 LEU B CA 1
ATOM 8626 C C . LEU B 1 563 ? 16.438 45.688 29 1 31.39 563 LEU B C 1
ATOM 8628 O O . LEU B 1 563 ? 17.375 45.062 28.516 1 31.39 563 LEU B O 1
ATOM 8632 N N . PRO B 1 564 ? 16.656 46.438 30.234 1 31.36 564 PRO B N 1
ATOM 8633 C CA . PRO B 1 564 ? 17.906 46.531 30.984 1 31.36 564 PRO B CA 1
ATOM 8634 C C . PRO B 1 564 ? 18.547 45.188 31.25 1 31.36 564 PRO B C 1
ATOM 8636 O O . PRO B 1 564 ? 17.844 44.188 31.406 1 31.36 564 PRO B O 1
ATOM 8639 N N . SER B 1 565 ? 19.672 44.781 30.672 1 32.16 565 SER B N 1
ATOM 8640 C CA . SER B 1 565 ? 20.594 43.656 30.891 1 32.16 565 SER B CA 1
ATOM 8641 C C . SER B 1 565 ? 20.719 43.344 32.375 1 32.16 565 SER B C 1
ATOM 8643 O O . SER B 1 565 ? 20.812 44.25 33.219 1 32.16 565 SER B O 1
ATOM 8645 N N . CYS B 1 566 ? 20.109 42.25 32.906 1 29.62 566 CYS B N 1
ATOM 8646 C CA . CYS B 1 566 ? 20.453 41.781 34.25 1 29.62 566 CYS B CA 1
ATOM 8647 C C . CYS B 1 566 ? 21.938 41.938 34.531 1 29.62 566 CYS B C 1
ATOM 8649 O O . CYS B 1 566 ? 22.781 41.594 33.688 1 29.62 566 CYS B O 1
ATOM 8651 N N . SER B 1 567 ? 22.281 42.812 35.5 1 27.47 567 SER B N 1
ATOM 8652 C CA . SER B 1 567 ? 23.531 43.312 36.031 1 27.47 567 SER B CA 1
ATOM 8653 C C . SER B 1 567 ? 24.562 42.219 36.156 1 27.47 567 SER B C 1
ATOM 8655 O O . SER B 1 567 ? 24.219 41.062 36.344 1 27.47 567 SER B O 1
ATOM 8657 N N . LYS B 1 568 ? 25.734 42.469 35.656 1 30.69 568 LYS B N 1
ATOM 8658 C CA . LYS B 1 568 ? 27.094 41.906 35.719 1 30.69 568 LYS B CA 1
ATOM 8659 C C . LYS B 1 568 ? 27.453 41.438 37.125 1 30.69 568 LYS B C 1
ATOM 8661 O O . LYS B 1 568 ? 27.422 42.25 38.062 1 30.69 568 LYS B O 1
ATOM 8666 N N . HIS B 1 569 ? 27.016 40.188 37.5 1 27.23 569 HIS B N 1
ATOM 8667 C CA . HIS B 1 569 ? 27.594 39.75 38.781 1 27.23 569 HIS B CA 1
ATOM 8668 C C . HIS B 1 569 ? 29.078 40.062 38.844 1 27.23 569 HIS B C 1
ATOM 8670 O O . HIS B 1 569 ? 29.812 39.812 37.875 1 27.23 569 HIS B O 1
ATOM 8676 N N . PRO B 1 570 ? 29.531 41.062 39.625 1 28.42 570 PRO B N 1
ATOM 8677 C CA . PRO B 1 570 ? 30.922 41.469 39.906 1 28.42 570 PRO B CA 1
ATOM 8678 C C . PRO B 1 570 ? 31.812 40.281 40.281 1 28.42 570 PRO B C 1
ATOM 8680 O O . PRO B 1 570 ? 31.375 39.344 40.938 1 28.42 570 PRO B O 1
ATOM 8683 N N . SER B 1 571 ? 32.594 39.781 39.25 1 24.89 571 SER B N 1
ATOM 8684 C CA . SER B 1 571 ? 33.688 38.875 39.594 1 24.89 571 SER B CA 1
ATOM 8685 C C . SER B 1 571 ? 34.469 39.406 40.812 1 24.89 571 SER B C 1
ATOM 8687 O O . SER B 1 571 ? 35.062 40.469 40.75 1 24.89 571 SER B O 1
ATOM 8689 N N . ALA B 1 572 ? 33.969 39.281 42.094 1 23.53 572 ALA B N 1
ATOM 8690 C CA . ALA B 1 572 ? 34.75 39.594 43.312 1 23.53 572 ALA B CA 1
ATOM 8691 C C . ALA B 1 572 ? 36.125 38.906 43.281 1 23.53 572 ALA B C 1
ATOM 8693 O O . ALA B 1 572 ? 36.188 37.688 43.219 1 23.53 572 ALA B O 1
ATOM 8694 N N . SER B 1 573 ? 37.094 39.531 42.594 1 25.08 573 SER B N 1
ATOM 8695 C CA . SER B 1 573 ? 38.5 39.25 42.812 1 25.08 573 SER B CA 1
ATOM 8696 C C . SER B 1 573 ? 38.844 39.188 44.281 1 25.08 573 SER B C 1
ATOM 8698 O O . SER B 1 573 ? 38.844 40.219 44.969 1 25.08 573 SER B O 1
ATOM 8700 N N . SER B 1 574 ? 38.219 38.312 45.156 1 23.3 574 SER B N 1
ATOM 8701 C CA . SER B 1 574 ? 38.719 38.219 46.531 1 23.3 574 SER B CA 1
ATOM 8702 C C . SER B 1 574 ? 40.219 37.938 46.562 1 23.3 574 SER B C 1
ATOM 8704 O O . SER B 1 574 ? 40.688 36.969 45.969 1 23.3 574 SER B O 1
ATOM 8706 N N . HIS B 1 575 ? 41.094 39 46.562 1 24.64 575 HIS B N 1
ATOM 8707 C CA . HIS B 1 575 ? 42.469 39.094 47.062 1 24.64 575 HIS B CA 1
ATOM 8708 C C . HIS B 1 575 ? 42.625 38.531 48.469 1 24.64 575 HIS B C 1
ATOM 8710 O O . HIS B 1 575 ? 43.625 38.75 49.125 1 24.64 575 HIS B O 1
ATOM 8716 N N . ILE B 1 576 ? 42 37.438 48.938 1 24.14 576 ILE B N 1
ATOM 8717 C CA . ILE B 1 576 ? 42.5 37.094 50.25 1 24.14 576 ILE B CA 1
ATOM 8718 C C . ILE B 1 576 ? 44 36.781 50.219 1 24.14 576 ILE B C 1
ATOM 8720 O O . ILE B 1 576 ? 44.438 35.969 49.406 1 24.14 576 ILE B O 1
ATOM 8724 N N . THR B 1 577 ? 44.812 37.719 50.75 1 25.41 577 THR B N 1
ATOM 8725 C CA . THR B 1 577 ? 46.156 37.844 51.344 1 25.41 577 THR B CA 1
ATOM 8726 C C . THR B 1 577 ? 46.375 36.75 52.375 1 25.41 577 THR B C 1
ATOM 8728 O O . THR B 1 577 ? 47.5 36.594 52.906 1 25.41 577 THR B O 1
ATOM 8731 N N . GLY B 1 578 ? 45.688 35.562 52.531 1 22.61 578 GLY B N 1
ATOM 8732 C CA . GLY B 1 578 ? 46.531 34.656 53.281 1 22.61 578 GLY B CA 1
ATOM 8733 C C . GLY B 1 578 ? 47.625 34.031 52.438 1 22.61 578 GLY B C 1
ATOM 8734 O O . GLY B 1 578 ? 47.5 33.969 51.219 1 22.61 578 GLY B O 1
#

Organism: Brachypodium distachyon (NCBI:txid15368)

Solvent-accessible surface area (backbone atoms only — not comparable to full-atom values): 63552 Å² total; per-residue (Å²): 143,70,92,82,82,89,77,87,79,90,90,82,78,88,80,90,81,88,90,82,87,94,82,93,85,88,91,83,92,82,88,89,86,86,89,81,86,90,84,92,88,91,92,85,91,85,84,90,89,91,82,83,90,92,85,91,85,93,85,83,89,82,84,86,83,84,79,82,80,74,77,80,83,83,75,80,74,81,71,80,72,67,83,58,56,63,73,55,51,59,49,47,57,54,46,52,56,43,63,73,66,59,56,66,66,58,47,51,50,50,49,49,49,50,50,50,49,50,50,49,50,51,52,55,57,66,30,71,63,32,49,75,36,36,68,61,49,45,51,49,50,51,53,52,34,48,49,48,42,73,38,17,84,79,68,53,37,58,46,35,28,42,26,24,37,37,19,40,52,40,44,52,46,44,28,61,46,35,98,38,52,65,56,34,47,51,51,48,44,53,42,43,26,58,49,38,46,53,50,50,26,48,54,28,49,45,37,42,53,32,46,21,51,67,41,45,20,59,50,63,62,52,72,68,62,75,70,72,46,52,47,58,36,51,53,48,49,26,52,52,27,18,59,45,1,32,60,65,13,24,44,54,32,28,54,53,50,48,57,45,43,62,50,54,37,67,95,46,73,48,45,53,51,46,47,52,39,29,29,39,12,6,27,21,20,6,36,20,29,43,60,0,20,74,53,32,31,51,35,37,73,74,49,42,35,51,63,69,60,40,34,68,63,28,41,61,61,26,50,49,65,33,48,52,44,49,59,56,52,48,69,34,63,69,29,65,48,77,74,62,74,54,59,74,52,62,70,72,71,70,70,56,76,64,6,56,55,43,28,53,52,43,53,48,27,58,65,38,16,67,54,42,24,73,75,62,67,46,63,52,32,50,29,27,35,36,30,36,14,51,52,43,47,47,54,32,62,66,46,57,90,54,82,88,54,63,71,69,36,64,68,50,24,52,32,68,42,68,55,58,60,51,47,26,51,50,12,41,50,48,34,46,39,41,39,33,72,70,43,51,31,38,51,50,37,52,52,45,55,74,72,40,90,49,71,55,54,54,26,22,48,48,8,60,47,7,24,70,36,58,36,54,61,54,50,52,43,48,56,45,31,46,49,59,86,79,49,46,63,62,28,68,62,53,52,42,34,35,42,18,28,32,42,23,12,55,57,30,52,73,3,26,66,23,25,44,51,49,28,66,75,69,66,52,54,70,64,55,53,48,64,74,34,42,67,48,30,51,49,52,49,51,49,39,66,45,33,61,50,65,72,35,57,66,52,43,46,59,69,52,50,79,51,83,73,84,75,79,78,74,80,76,80,76,70,79,78,121,140,82,81,84,80,91,70,90,69,80,81,82,84,80,83,92,86,81,92,83,87,91,80,91,84,87,88,88,91,88,79,91,92,94,85,95,82,94,90,90,84,89,89,92,80,91,84,91,83,90,79,87,76,87,74,89,76,85,85,78,83,79,82,75,81,78,77,81,75,75,78,74,79,76,72,75,73,77,67,77,68,68,80,56,55,65,73,53,53,59,48,47,56,54,46,52,56,42,63,73,66,60,56,66,66,58,49,51,49,50,48,49,49,52,50,48,49,50,51,49,49,50,51,53,58,68,30,70,63,32,48,75,36,35,67,61,50,43,52,49,49,51,49,53,34,48,48,48,43,74,38,18,84,80,69,54,38,58,46,36,28,44,25,25,38,38,19,40,52,40,44,52,45,44,29,60,43,35,99,37,52,64,56,33,46,52,50,47,42,54,42,43,26,58,48,39,46,52,49,51,24,49,54,28,49,45,36,42,51,33,45,21,50,67,39,43,19,60,50,63,63,53,70,68,63,75,70,72,45,54,46,59,36,49,53,48,49,27,51,52,29,18,58,47,0,31,60,65,13,23,44,55,31,28,56,55,51,48,56,44,42,62,50,54,37,68,94,47,72,49,44,51,50,48,47,50,40,28,30,39,12,6,26,20,20,5,36,20,28,43,61,0,20,74,53,32,31,51,34,37,74,74,50,42,37,50,61,66,59,40,33,68,62,27,40,61,60,27,48,50,64,35,47,53,45,49,57,58,51,50,70,34,63,69,30,66,47,76,74,62,74,56,58,74,52,61,71,72,70,70,71,54,76,64,5,56,56,43,28,52,54,44,52,48,28,57,66,38,18,66,54,43,23,71,74,61,67,46,63,51,32,50,27,28,35,36,30,36,14,52,51,43,46,48,54,32,61,67,46,57,91,54,79,89,54,62,71,68,35,65,68,49,23,51,34,68,39,68,54,58,59,51,48,25,50,50,12,42,49,47,33,46,40,41,39,34,73,71,41,51,30,39,52,49,37,53,54,45,57,74,73,39,90,49,69,55,53,55,28,22,49,48,8,61,47,7,24,69,37,58,34,55,62,53,49,52,41,48,55,44,30,46,50,59,84,80,49,46,62,61,29,69,63,52,53,42,34,35,41,19,29,31,40,22,13,53,56,30,53,73,3,26,66,22,24,44,51,49,28,66,75,66,66,52,54,70,63,55,52,48,62,74,34,41,66,48,29,53,50,52,48,50,47,39,65,44,35,63,48,66,72,35,56,68,53,44,46,61,70,53,49,78,51,84,73,83,76,78,77,72,81,75,78,76,71,78,80,119